Protein AF-A0A6L4ASD4-F1 (afdb_monomer)

Sequence (807 aa):
MQRNLDSMKAAIGEFLGSELSAADRVFLVTISDRIEFVTEGLAPSLSSLANLSLDSRPGVRPTRFFDGVEEALSHFRNSSARAVLLVASDACDSLQEKGAGARILDKAANMAIPVVLIAPGRRDCRSATCKPARSGEWNCSEAAPSGIPVRVMDRDASDPTRGPIDIPSEFLTSPATIARDQFVGRLEAGGGALIVARSAAEWTRGIESARSLLDRQWTVVFEPTSAAVRSSEVRVKVHEHSRPASSADQSAQSQQEEVQAISSSPPPPAPVAVARNPPAIAEQIGVEVVNVDVVVADSRGRRLVDLARGEFRLEVDGKAQTLDYFSPPRGFALENEEPRWIPPEGAARRSSGTTFFVLDHATLEARVLKQVVESLRELASAPSSSGKTFLVASFADTLTLHTPGTSNPDEVNRALDDVVLTGAQGGIRRLERRQLQEEILSTNQASVDLLISRIQAIEDQEVSRQASLVATIQDLVTTSADSEQPNTLLIATEGFSAEPERFLRELLSSVAGTGAQLLLTREGATSSRSALLLAELDRLAKTLQEHRVTAYTLSPFSGFGGPSSAEFRTTGRFLGAAPREDESLAESAANVARLGDATGGSRIPIFSDLKERIGAITLDGQASYSLGFTTGPEAGFESHRIRVATSRAGTSLRYRTSFRRLSPLEQWQAALAAAARSGIVSSALPIELRADAIPPPRSGQGRRVPISLLIPLAQLTFQSSVDRSSNDSALTVQLAVSDSAGALTRGPEEAIEISIPHADFERALGDYWSHRIEVEAPEGRAGIGALVIEKSTGVWATASLSIVADE

Structure (mmCIF, N/CA/C/O backbone):
data_AF-A0A6L4ASD4-F1
#
_entry.id   AF-A0A6L4ASD4-F1
#
loop_
_atom_site.group_PDB
_atom_site.id
_atom_site.type_symbol
_atom_site.label_atom_id
_atom_site.label_alt_id
_atom_site.label_comp_id
_atom_site.label_asym_id
_atom_site.label_entity_id
_atom_site.label_seq_id
_atom_site.pdbx_PDB_ins_code
_atom_site.Cartn_x
_atom_site.Cartn_y
_atom_site.Cartn_z
_atom_site.occupancy
_atom_site.B_iso_or_equiv
_atom_site.auth_seq_id
_atom_site.auth_comp_id
_atom_site.auth_asym_id
_atom_site.auth_atom_id
_atom_site.pdbx_PDB_model_num
ATOM 1 N N . MET A 1 1 ? 3.813 15.444 51.176 1.00 52.38 1 MET A N 1
ATOM 2 C CA . MET A 1 1 ? 4.563 16.463 50.421 1.00 52.38 1 MET A CA 1
ATOM 3 C C . MET A 1 1 ? 6.062 16.382 50.693 1.00 52.38 1 MET A C 1
ATOM 5 O O . MET A 1 1 ? 6.716 15.789 49.857 1.00 52.38 1 MET A O 1
ATOM 9 N N . GLN A 1 2 ? 6.603 16.796 51.856 1.00 56.97 2 GLN A N 1
ATOM 10 C CA . GLN A 1 2 ? 8.064 16.738 52.123 1.00 56.97 2 GLN A CA 1
ATOM 11 C C . GLN A 1 2 ? 8.685 15.348 51.888 1.00 56.97 2 GLN A C 1
ATOM 13 O O . GLN A 1 2 ? 9.629 15.222 51.126 1.00 56.97 2 GLN A O 1
ATOM 18 N N . ARG A 1 3 ? 8.078 14.276 52.420 1.00 58.16 3 ARG A N 1
ATOM 19 C CA . ARG A 1 3 ? 8.536 12.894 52.159 1.00 58.16 3 ARG A CA 1
ATOM 20 C C . ARG A 1 3 ? 8.524 12.495 50.674 1.00 58.16 3 ARG A C 1
ATOM 22 O O . ARG A 1 3 ? 9.370 11.709 50.261 1.00 58.16 3 ARG A O 1
ATOM 29 N N . ASN A 1 4 ? 7.581 13.019 49.887 1.00 60.12 4 ASN A N 1
ATOM 30 C CA . ASN A 1 4 ? 7.510 12.755 48.445 1.00 60.12 4 ASN A CA 1
ATOM 31 C C . ASN A 1 4 ? 8.587 13.557 47.709 1.00 60.12 4 ASN A C 1
ATOM 33 O O . ASN A 1 4 ? 9.235 13.002 46.833 1.00 60.12 4 ASN A O 1
ATOM 37 N N . LEU A 1 5 ? 8.824 14.809 48.119 1.00 64.62 5 LEU A N 1
ATOM 38 C CA . LEU A 1 5 ? 9.917 15.640 47.620 1.00 64.62 5 LEU A CA 1
ATOM 39 C C . LEU A 1 5 ? 11.275 14.982 47.887 1.00 64.62 5 LEU A C 1
ATOM 41 O O . LEU A 1 5 ? 12.072 14.853 46.971 1.00 64.62 5 LEU A O 1
ATOM 45 N N . ASP A 1 6 ? 11.522 14.510 49.109 1.00 66.38 6 ASP A N 1
ATOM 46 C CA . ASP A 1 6 ? 12.789 13.866 49.473 1.00 66.38 6 ASP A CA 1
ATOM 47 C C . ASP A 1 6 ? 12.999 12.549 48.708 1.00 66.38 6 ASP A C 1
ATOM 49 O O . ASP A 1 6 ? 14.094 12.284 48.218 1.00 66.38 6 ASP A O 1
ATOM 53 N N . SER A 1 7 ? 11.932 11.758 48.539 1.00 66.12 7 SER A N 1
ATOM 54 C CA . SER A 1 7 ? 11.962 10.521 47.742 1.00 66.12 7 SER A CA 1
ATOM 55 C C . SER A 1 7 ? 12.232 10.798 46.260 1.00 66.12 7 SER A C 1
ATOM 57 O O . SER A 1 7 ? 13.017 10.097 45.631 1.00 66.12 7 SER A O 1
ATOM 59 N N . MET A 1 8 ? 11.606 11.841 45.714 1.00 68.88 8 MET A N 1
ATOM 60 C CA . MET A 1 8 ? 11.795 12.288 44.337 1.00 68.88 8 MET A CA 1
ATOM 61 C C . MET A 1 8 ? 13.217 12.821 44.110 1.00 68.88 8 MET A C 1
ATOM 63 O O . MET A 1 8 ? 13.869 12.423 43.149 1.00 68.88 8 MET A O 1
ATOM 67 N N . LYS A 1 9 ? 13.730 13.669 45.014 1.00 71.69 9 LYS A N 1
ATOM 68 C CA . LYS A 1 9 ? 15.106 14.194 44.972 1.00 71.69 9 LYS A CA 1
ATOM 69 C C . LYS A 1 9 ? 16.135 13.066 44.975 1.00 71.69 9 LYS A C 1
ATOM 71 O O . LYS A 1 9 ? 17.084 13.119 44.200 1.00 71.69 9 LYS A O 1
ATOM 76 N N . ALA A 1 10 ? 15.941 12.059 45.827 1.00 73.94 10 ALA A N 1
ATOM 77 C CA . ALA A 1 10 ? 16.831 10.906 45.905 1.00 73.94 10 ALA A CA 1
ATOM 78 C C . ALA A 1 10 ? 16.838 10.107 44.593 1.00 73.94 10 ALA A C 1
ATOM 80 O O . ALA A 1 10 ? 17.908 9.865 44.046 1.00 73.94 10 ALA A O 1
ATOM 81 N N . ALA A 1 11 ? 15.661 9.776 44.053 1.00 68.94 11 ALA A N 1
ATOM 82 C CA . ALA A 1 11 ? 15.549 8.974 42.835 1.00 68.94 11 ALA A CA 1
ATOM 83 C C . ALA A 1 11 ? 16.100 9.699 41.592 1.00 68.94 11 ALA A C 1
ATOM 85 O O . ALA A 1 11 ? 16.827 9.107 40.798 1.00 68.94 11 ALA A O 1
ATOM 86 N N . ILE A 1 12 ? 15.810 10.998 41.442 1.00 72.19 12 ILE A N 1
ATOM 87 C CA . ILE A 1 12 ? 16.357 11.811 40.344 1.00 72.19 12 ILE A CA 1
ATOM 88 C C . ILE A 1 12 ? 17.869 11.996 40.520 1.00 72.19 12 ILE A C 1
ATOM 90 O O . ILE A 1 12 ? 18.611 11.886 39.552 1.00 72.19 12 ILE A O 1
ATOM 94 N N . GLY A 1 13 ? 18.346 12.249 41.741 1.00 77.38 13 GLY A N 1
ATOM 95 C CA . GLY A 1 13 ? 19.774 12.426 42.010 1.00 77.38 13 GLY A CA 1
ATOM 96 C C . GLY A 1 13 ? 20.593 11.169 41.718 1.00 77.38 13 GLY A C 1
ATOM 97 O O . GLY A 1 13 ? 21.650 11.261 41.098 1.00 77.38 13 GLY A O 1
ATOM 98 N N . GLU A 1 14 ? 20.087 10.000 42.112 1.00 77.38 14 GLU A N 1
ATOM 99 C CA . GLU A 1 14 ? 20.698 8.700 41.816 1.00 77.38 14 GLU A CA 1
ATOM 100 C C . GLU A 1 14 ? 20.740 8.430 40.309 1.00 77.38 14 GLU A C 1
ATOM 102 O O . GLU A 1 14 ? 21.783 8.059 39.773 1.00 77.38 14 GLU A O 1
ATOM 107 N N . PHE A 1 15 ? 19.638 8.688 39.607 1.00 72.62 15 PHE A N 1
ATOM 108 C CA . PHE A 1 15 ? 19.555 8.513 38.162 1.00 72.62 15 PHE A CA 1
ATOM 109 C C . PHE A 1 15 ? 20.503 9.442 37.396 1.00 72.62 15 PHE A C 1
ATOM 111 O O . PHE A 1 15 ? 21.308 8.982 36.590 1.00 72.62 15 PHE A O 1
ATOM 118 N N . LEU A 1 16 ? 20.470 10.747 37.686 1.00 74.25 16 LEU A N 1
ATOM 119 C CA . LEU A 1 16 ? 21.356 11.714 37.037 1.00 74.25 16 LEU A CA 1
ATOM 120 C C . LEU A 1 16 ? 22.829 11.414 37.341 1.00 74.25 16 LEU A C 1
ATOM 122 O O . LEU A 1 16 ? 23.675 11.578 36.471 1.00 74.25 16 LEU A O 1
ATOM 126 N N . GLY A 1 17 ? 23.145 10.959 38.556 1.00 75.69 17 GLY A N 1
ATOM 127 C CA . GLY A 1 17 ? 24.512 10.621 38.951 1.00 75.69 17 GLY A CA 1
ATOM 128 C C . GLY A 1 17 ? 25.045 9.304 38.376 1.00 75.69 17 GLY A C 1
ATOM 129 O O . GLY A 1 17 ? 26.261 9.139 38.315 1.00 75.69 17 GLY A O 1
ATOM 130 N N . SER A 1 18 ? 24.172 8.376 37.976 1.00 72.75 18 SER A N 1
ATOM 131 C CA . SER A 1 18 ? 24.560 7.055 37.455 1.00 72.75 18 SER A CA 1
ATOM 132 C C . SER A 1 18 ? 24.563 6.981 35.931 1.00 72.75 18 SER A C 1
ATOM 134 O O . SER A 1 18 ? 25.411 6.295 35.364 1.00 72.75 18 SER A O 1
ATOM 136 N N . GLU A 1 19 ? 23.655 7.697 35.267 1.00 65.75 19 GLU A N 1
ATOM 137 C CA . GLU A 1 19 ? 23.467 7.591 33.817 1.00 65.75 19 GLU A CA 1
ATOM 138 C C . GLU A 1 19 ? 24.132 8.730 33.030 1.00 65.75 19 GLU A C 1
ATOM 140 O O . GLU A 1 19 ? 24.379 8.575 31.834 1.00 65.75 19 GLU A O 1
ATOM 145 N N . LEU A 1 20 ? 24.430 9.875 33.663 1.00 68.12 20 LEU A N 1
ATOM 146 C CA . LEU A 1 20 ? 24.941 11.060 32.964 1.00 68.12 20 LEU A CA 1
ATOM 147 C C . LEU A 1 20 ? 26.433 11.283 33.175 1.00 68.12 20 LEU A C 1
ATOM 149 O O . LEU A 1 20 ? 26.984 11.078 34.257 1.00 68.12 20 LEU A O 1
ATOM 153 N N . SER A 1 21 ? 27.088 11.780 32.129 1.00 69.31 21 SER A N 1
ATOM 154 C CA . SER A 1 21 ? 28.488 12.183 32.162 1.00 69.31 21 SER A CA 1
ATOM 155 C C . SER A 1 21 ? 28.630 13.697 32.342 1.00 69.31 21 SER A C 1
ATOM 157 O O . SER A 1 21 ? 27.707 14.473 32.106 1.00 69.31 21 SER A O 1
ATOM 159 N N . ALA A 1 22 ? 29.832 14.161 32.694 1.00 67.69 22 ALA A N 1
ATOM 160 C CA . ALA A 1 22 ? 30.123 15.596 32.773 1.00 67.69 22 ALA A CA 1
ATOM 161 C C . ALA A 1 22 ? 30.024 16.327 31.414 1.00 67.69 22 ALA A C 1
ATOM 163 O O . ALA A 1 22 ? 29.994 17.556 31.396 1.00 67.69 22 ALA A O 1
ATOM 164 N N . ALA A 1 23 ? 29.991 15.594 30.292 1.00 59.16 23 ALA A N 1
ATOM 165 C CA . ALA A 1 23 ? 29.797 16.154 28.954 1.00 59.16 23 ALA A CA 1
ATOM 166 C C . ALA A 1 23 ? 28.315 16.410 28.623 1.00 59.16 23 ALA A C 1
ATOM 168 O O . ALA A 1 23 ? 28.013 17.082 27.634 1.00 59.16 23 ALA A O 1
ATOM 169 N N . ASP A 1 24 ? 27.392 15.889 29.437 1.00 64.62 24 ASP A N 1
ATOM 170 C CA . ASP A 1 24 ? 25.964 16.084 29.251 1.00 64.62 24 ASP A CA 1
ATOM 171 C C . ASP A 1 24 ? 25.516 17.422 29.833 1.00 64.62 24 ASP A C 1
ATOM 173 O O . ASP A 1 24 ? 25.799 17.782 30.982 1.00 64.62 24 ASP A O 1
ATOM 177 N N . ARG A 1 25 ? 24.796 18.183 29.008 1.00 64.62 25 ARG A N 1
ATOM 178 C CA . ARG A 1 25 ? 24.121 19.397 29.459 1.00 64.62 25 ARG A CA 1
ATOM 179 C C . ARG A 1 25 ? 22.886 18.956 30.221 1.00 64.62 25 ARG A C 1
ATOM 181 O O . ARG A 1 25 ? 22.130 18.147 29.710 1.00 64.62 25 ARG A O 1
ATOM 188 N N . VAL A 1 26 ? 22.726 19.462 31.436 1.00 69.88 26 VAL A N 1
ATOM 189 C CA . VAL A 1 26 ? 21.548 19.248 32.279 1.00 69.88 26 VAL A CA 1
ATOM 190 C C . VAL A 1 26 ? 21.104 20.618 32.743 1.00 69.88 26 VAL A C 1
ATOM 192 O O . VAL A 1 26 ? 21.926 21.394 33.231 1.00 69.88 26 VAL A O 1
ATOM 195 N N . PHE A 1 27 ? 19.822 20.906 32.586 1.00 71.31 27 PHE A N 1
ATOM 196 C CA . PHE A 1 27 ? 19.195 22.071 33.189 1.00 71.31 27 PHE A CA 1
ATOM 197 C C . PHE A 1 27 ? 18.271 21.582 34.284 1.00 71.31 27 PHE A C 1
ATOM 199 O O . PHE A 1 27 ? 17.587 20.579 34.089 1.00 71.31 27 PHE A O 1
ATOM 206 N N . LEU A 1 28 ? 18.269 22.295 35.404 1.00 72.06 28 LEU A N 1
ATOM 207 C CA . LEU A 1 28 ? 17.294 22.129 36.468 1.00 72.06 28 LEU A CA 1
ATOM 208 C C . LEU A 1 28 ? 16.420 23.382 36.511 1.00 72.06 28 LEU A C 1
ATOM 210 O O . LEU A 1 28 ? 16.914 24.476 36.788 1.00 72.06 28 LEU A O 1
ATOM 214 N N . VAL A 1 29 ? 15.131 23.218 36.240 1.00 71.44 29 VAL A N 1
ATOM 215 C CA . VAL A 1 29 ? 14.130 24.296 36.324 1.00 71.44 29 VAL A CA 1
ATOM 216 C C . VAL A 1 29 ? 13.282 24.059 37.553 1.00 71.44 29 VAL A C 1
ATOM 218 O O . VAL A 1 29 ? 12.893 22.926 37.762 1.00 71.44 29 VAL A O 1
ATOM 221 N N . THR A 1 30 ? 12.977 25.071 38.354 1.00 71.81 30 THR A N 1
ATOM 222 C CA . THR A 1 30 ? 12.067 24.967 39.499 1.00 71.81 30 THR A CA 1
ATOM 223 C C . THR A 1 30 ? 10.816 25.800 39.256 1.00 71.81 30 THR A C 1
ATOM 225 O O . THR A 1 30 ? 10.927 26.993 38.979 1.00 71.81 30 THR A O 1
ATOM 228 N N . ILE A 1 31 ? 9.639 25.187 39.370 1.00 68.94 31 ILE A N 1
ATOM 229 C CA . ILE A 1 31 ? 8.342 25.828 39.130 1.00 68.94 31 ILE A CA 1
ATOM 230 C C . ILE A 1 31 ? 7.578 26.008 40.453 1.00 68.94 31 ILE A C 1
ATOM 232 O O . ILE A 1 31 ? 7.501 25.098 41.272 1.00 68.94 31 ILE A O 1
ATOM 236 N N . SER A 1 32 ? 7.023 27.197 40.673 1.00 66.38 32 SER A N 1
ATOM 237 C CA . SER A 1 32 ? 6.148 27.554 41.796 1.00 66.38 32 SER A CA 1
ATOM 238 C C . SER A 1 32 ? 5.139 28.619 41.328 1.00 66.38 32 SER A C 1
ATOM 240 O O . SER A 1 32 ? 4.549 28.467 40.258 1.00 66.38 32 SER A O 1
ATOM 242 N N . ASP A 1 33 ? 4.935 29.719 42.059 1.00 58.22 33 ASP A N 1
ATOM 243 C CA . ASP A 1 33 ? 4.345 30.948 41.501 1.00 58.22 33 ASP A CA 1
ATOM 244 C C . ASP A 1 33 ? 5.317 31.687 40.559 1.00 58.22 33 ASP A C 1
ATOM 246 O O . ASP A 1 33 ? 4.930 32.619 39.848 1.00 58.22 33 ASP A O 1
ATOM 250 N N . ARG A 1 34 ? 6.582 31.250 40.532 1.00 59.97 34 ARG A N 1
ATOM 251 C CA . ARG A 1 34 ? 7.652 31.724 39.650 1.00 59.97 34 ARG A CA 1
ATOM 252 C C . ARG A 1 34 ? 8.338 30.545 38.964 1.00 59.97 34 ARG A C 1
ATOM 254 O O . ARG A 1 34 ? 8.236 29.410 39.417 1.00 59.97 34 ARG A O 1
ATOM 261 N N . ILE A 1 35 ? 9.036 30.828 37.872 1.00 67.94 35 ILE A N 1
ATOM 262 C CA . ILE A 1 35 ? 9.854 29.858 37.142 1.00 67.94 35 ILE A CA 1
ATOM 263 C C . ILE A 1 35 ? 11.303 30.295 37.355 1.00 67.94 35 ILE A C 1
ATOM 265 O O . ILE A 1 35 ? 11.667 31.419 37.013 1.00 67.94 35 ILE A O 1
ATOM 269 N N . GLU A 1 36 ? 12.108 29.456 38.003 1.00 65.25 36 GLU A N 1
ATOM 270 C CA . GLU A 1 36 ? 13.515 29.744 38.299 1.00 65.25 36 GLU A CA 1
ATOM 271 C C . GLU A 1 36 ? 14.415 28.696 37.635 1.00 65.25 36 GLU A C 1
ATOM 273 O O . GLU A 1 36 ? 14.248 27.493 37.827 1.00 65.25 36 GLU A O 1
ATOM 278 N N . PHE A 1 37 ? 15.393 29.151 36.853 1.00 66.25 37 PHE A N 1
ATOM 279 C CA . PHE A 1 37 ? 16.428 28.293 36.279 1.00 66.25 37 PHE A CA 1
ATOM 280 C C . PHE A 1 37 ? 17.580 28.190 37.264 1.00 66.25 37 PHE A C 1
ATOM 282 O O . PHE A 1 37 ? 18.235 29.187 37.568 1.00 66.25 37 PHE A O 1
ATOM 289 N N . VAL A 1 38 ? 17.810 26.989 37.787 1.00 59.84 38 VAL A N 1
ATOM 290 C CA . VAL A 1 38 ? 18.703 26.819 38.928 1.00 59.84 38 VAL A CA 1
ATOM 291 C C . VAL A 1 38 ? 20.161 26.750 38.484 1.00 59.84 38 VAL A C 1
ATOM 293 O O . VAL A 1 38 ? 20.971 27.508 39.009 1.00 59.84 38 VAL A O 1
ATOM 296 N N . THR A 1 39 ? 20.516 25.891 37.521 1.00 61.81 39 THR A N 1
ATOM 297 C CA . THR A 1 39 ? 21.895 25.753 37.007 1.00 61.81 39 THR A CA 1
ATOM 298 C C . THR A 1 39 ? 21.950 25.093 35.615 1.00 61.81 39 THR A C 1
ATOM 300 O O . THR A 1 39 ? 20.991 24.446 35.192 1.00 61.81 39 THR A O 1
ATOM 303 N N . GLU A 1 40 ? 23.083 25.251 34.912 1.00 63.22 40 GLU A N 1
ATOM 304 C CA . GLU A 1 40 ? 23.468 24.472 33.721 1.00 63.22 40 GLU A CA 1
ATOM 305 C C . GLU A 1 40 ? 24.664 23.560 34.064 1.00 63.22 40 GLU A C 1
ATOM 307 O O . GLU A 1 40 ? 25.660 24.010 34.637 1.00 63.22 40 GLU A O 1
ATOM 312 N N . GLY A 1 41 ? 24.565 22.277 33.710 1.00 66.00 41 GLY A N 1
ATOM 313 C CA . GLY A 1 41 ? 25.592 21.251 33.916 1.00 66.00 41 GLY A CA 1
ATOM 314 C C . GLY A 1 41 ? 25.260 20.260 35.038 1.00 66.00 41 GLY A C 1
ATOM 315 O O . GLY A 1 41 ? 24.558 20.585 35.997 1.00 66.00 41 GLY A O 1
ATOM 316 N N . LEU A 1 42 ? 25.787 19.035 34.929 1.00 72.88 42 LEU A N 1
ATOM 317 C CA . LEU A 1 42 ? 25.434 17.906 35.801 1.00 72.88 42 LEU A CA 1
ATOM 318 C C . LEU A 1 42 ? 25.777 18.129 37.286 1.00 72.88 42 LEU A C 1
ATOM 320 O O . LEU A 1 42 ? 24.908 18.002 38.146 1.00 72.88 42 LEU A O 1
ATOM 324 N N . ALA A 1 43 ? 27.026 18.481 37.610 1.00 73.88 43 ALA A N 1
ATOM 325 C CA . ALA A 1 43 ? 27.461 18.648 39.004 1.00 73.88 43 ALA A CA 1
ATOM 326 C C . ALA A 1 43 ? 26.774 19.830 39.731 1.00 73.88 43 ALA A C 1
ATOM 328 O O . ALA A 1 43 ? 26.338 19.652 40.876 1.00 73.88 43 ALA A O 1
ATOM 329 N N . PRO A 1 44 ? 26.601 21.007 39.092 1.00 71.62 44 PRO A N 1
ATOM 330 C CA . PRO A 1 44 ? 25.759 22.074 39.626 1.00 71.62 44 PRO A CA 1
ATOM 331 C C . PRO A 1 44 ? 24.298 21.641 39.808 1.00 71.62 44 PRO A C 1
ATOM 333 O O . PRO A 1 44 ? 23.719 21.924 40.853 1.00 71.62 44 PRO A O 1
ATOM 336 N N . SER A 1 45 ? 23.726 20.896 38.854 1.00 74.94 45 SER A N 1
ATOM 337 C CA . SER A 1 45 ? 22.337 20.413 38.929 1.00 74.94 45 SER A CA 1
ATOM 338 C C . SER A 1 45 ? 22.123 19.431 40.081 1.00 74.94 45 SER A C 1
ATOM 340 O O . SER A 1 45 ? 21.156 19.571 40.823 1.00 74.94 45 SER A O 1
ATOM 342 N N . LEU A 1 46 ? 23.042 18.482 40.293 1.00 75.06 46 LEU A N 1
ATOM 343 C CA . LEU A 1 46 ? 22.994 17.531 41.413 1.00 75.06 46 LEU A CA 1
ATOM 344 C C . LEU A 1 46 ? 23.111 18.238 42.772 1.00 75.06 46 LEU A C 1
ATOM 346 O O . LEU A 1 46 ? 22.379 17.917 43.709 1.00 75.06 46 LEU A O 1
ATOM 350 N N . SER A 1 47 ? 23.995 19.235 42.867 1.00 75.00 47 SER A N 1
ATOM 351 C CA . SER A 1 47 ? 24.183 20.033 44.086 1.00 75.00 47 SER A CA 1
ATOM 352 C C . SER A 1 47 ? 22.944 20.873 44.400 1.00 75.00 47 SER A C 1
ATOM 354 O O . SER A 1 47 ? 22.481 20.925 45.540 1.00 75.00 47 SER A O 1
ATOM 356 N N . SER A 1 48 ? 22.368 21.501 43.377 1.00 70.94 48 SER A N 1
ATOM 357 C CA . SER A 1 48 ? 21.125 22.255 43.483 1.00 70.94 48 SER A CA 1
ATOM 358 C C . SER A 1 48 ? 19.943 21.365 43.853 1.00 70.94 48 SER A C 1
ATOM 360 O O . SER A 1 48 ? 19.203 21.708 44.771 1.00 70.94 48 SER A O 1
ATOM 362 N N . LEU A 1 49 ? 19.812 20.194 43.220 1.00 72.31 49 LEU A N 1
ATOM 363 C CA . LEU A 1 49 ? 18.783 19.203 43.525 1.00 72.31 49 LEU A CA 1
ATOM 364 C C . LEU A 1 49 ? 18.858 18.751 44.982 1.00 72.31 49 LEU A C 1
ATOM 366 O O . LEU A 1 49 ? 17.826 18.701 45.642 1.00 72.31 49 LEU A O 1
ATOM 370 N N . ALA A 1 50 ? 20.052 18.481 45.517 1.00 73.81 50 ALA A N 1
ATOM 371 C CA . ALA A 1 50 ? 20.229 18.091 46.917 1.00 73.81 50 ALA A CA 1
ATOM 372 C C . ALA A 1 50 ? 19.750 19.178 47.901 1.00 73.81 50 ALA A C 1
ATOM 374 O O . ALA A 1 50 ? 19.158 18.858 48.937 1.00 73.81 50 ALA A O 1
ATOM 375 N N . ASN A 1 51 ? 19.922 20.452 47.540 1.00 68.69 51 ASN A N 1
ATOM 376 C CA . ASN A 1 51 ? 19.615 21.610 48.382 1.00 68.69 51 ASN A CA 1
ATOM 377 C C . ASN A 1 51 ? 18.160 22.111 48.286 1.00 68.69 51 ASN A C 1
ATOM 379 O O . ASN A 1 51 ? 17.792 23.036 49.009 1.00 68.69 51 ASN A O 1
ATOM 383 N N . LEU A 1 52 ? 17.310 21.509 47.445 1.00 66.69 52 LEU A N 1
ATOM 384 C CA . LEU A 1 52 ? 15.894 21.892 47.348 1.00 66.69 52 LEU A CA 1
ATOM 385 C C . LEU A 1 52 ? 15.131 21.567 48.641 1.00 66.69 52 LEU A C 1
ATOM 387 O O . LEU A 1 52 ? 15.137 20.427 49.103 1.00 66.69 52 LEU A O 1
ATOM 391 N N . SER A 1 53 ? 14.430 22.546 49.209 1.00 58.94 53 SER A N 1
ATOM 392 C CA . SER A 1 53 ? 13.599 22.381 50.410 1.00 58.94 53 SER A CA 1
ATOM 393 C C . SER A 1 53 ? 12.223 23.009 50.201 1.00 58.94 53 SER A C 1
ATOM 395 O O . SER A 1 53 ? 12.122 24.058 49.561 1.00 58.94 53 SER A O 1
ATOM 397 N N . LEU A 1 54 ? 11.171 22.409 50.777 1.00 54.69 54 LEU A N 1
ATOM 398 C CA . LEU A 1 54 ? 9.890 23.102 50.945 1.00 54.69 54 LEU A CA 1
ATOM 399 C C . LEU A 1 54 ? 10.098 24.212 51.981 1.00 54.69 54 LEU A C 1
ATOM 401 O O . LEU A 1 54 ? 10.620 23.945 53.066 1.00 54.69 54 LEU A O 1
ATOM 405 N N . ASP A 1 55 ? 9.729 25.449 51.655 1.00 46.19 55 ASP A N 1
ATOM 406 C CA . ASP A 1 55 ? 9.649 26.514 52.656 1.00 46.19 55 ASP A CA 1
ATOM 407 C C . ASP A 1 55 ? 8.408 26.263 53.535 1.00 46.19 55 ASP A C 1
ATOM 409 O O . ASP A 1 55 ? 7.381 25.781 53.057 1.00 46.19 55 ASP A O 1
ATOM 413 N N . SER A 1 56 ? 8.476 26.573 54.829 1.00 37.72 56 SER A N 1
ATOM 414 C CA . SER A 1 56 ? 7.381 26.355 55.794 1.00 37.72 56 SER A CA 1
ATOM 415 C C . SER A 1 56 ? 6.282 27.425 55.726 1.00 37.72 56 SER A C 1
ATOM 417 O O . SER A 1 56 ? 5.393 27.477 56.578 1.00 37.72 56 SER A O 1
ATOM 419 N N . ARG A 1 57 ? 6.304 28.267 54.689 1.00 40.44 57 ARG A N 1
ATOM 420 C CA . ARG A 1 57 ? 5.199 29.163 54.339 1.00 40.44 57 ARG A CA 1
ATOM 421 C C . ARG A 1 57 ? 4.177 28.382 53.511 1.00 40.44 57 ARG A C 1
ATOM 423 O O . ARG A 1 57 ? 4.589 27.564 52.691 1.00 40.44 57 ARG A O 1
ATOM 430 N N . PRO A 1 58 ? 2.862 28.608 53.695 1.00 36.66 58 PRO A N 1
ATOM 431 C CA . PRO A 1 58 ? 1.852 27.999 52.835 1.00 36.66 58 PRO A CA 1
ATOM 432 C C . PRO A 1 58 ? 2.222 28.298 51.380 1.00 36.66 58 PRO A C 1
ATOM 434 O O . PRO A 1 58 ? 2.310 29.464 50.997 1.00 36.66 58 PRO A O 1
ATOM 437 N N . GLY A 1 59 ? 2.540 27.244 50.620 1.00 46.19 59 GLY A N 1
ATOM 438 C CA . GLY A 1 59 ? 2.998 27.364 49.240 1.00 46.19 59 GLY A CA 1
ATOM 439 C C . GLY A 1 59 ? 2.032 28.243 48.461 1.00 46.19 59 GLY A C 1
ATOM 440 O O . GLY A 1 59 ? 0.817 28.085 48.598 1.00 46.19 59 GLY A O 1
ATOM 441 N N . VAL A 1 60 ? 2.567 29.201 47.706 1.00 48.41 60 VAL A N 1
ATOM 442 C CA . VAL A 1 60 ? 1.756 30.075 46.862 1.00 48.41 60 VAL A CA 1
ATOM 443 C C . VAL A 1 60 ? 1.055 29.180 45.848 1.00 48.41 60 VAL A C 1
ATOM 445 O O . VAL A 1 60 ? 1.669 28.642 44.932 1.00 48.41 60 VAL A O 1
ATOM 448 N N . ARG A 1 61 ? -0.233 28.957 46.090 1.00 54.16 61 ARG A N 1
ATOM 449 C CA . ARG A 1 61 ? -1.150 28.305 45.169 1.00 54.16 61 ARG A CA 1
ATOM 450 C C . ARG A 1 61 ? -1.943 29.397 44.482 1.00 54.16 61 ARG A C 1
ATOM 452 O O . ARG A 1 61 ? -2.351 30.346 45.161 1.00 54.16 61 ARG A O 1
ATOM 459 N N . PRO A 1 62 ? -2.267 29.231 43.203 1.00 54.91 62 PRO A N 1
ATOM 460 C CA . PRO A 1 62 ? -1.923 28.105 42.313 1.00 54.91 62 PRO A CA 1
ATOM 461 C C . PRO A 1 62 ? -0.534 28.213 41.633 1.00 54.91 62 PRO A C 1
ATOM 463 O O . PRO A 1 62 ? 0.010 29.310 41.516 1.00 54.91 62 PRO A O 1
ATOM 466 N N . THR A 1 63 ? 0.042 27.087 41.187 1.00 60.22 63 THR A N 1
ATOM 467 C CA . THR A 1 63 ? 1.379 27.030 40.550 1.00 60.22 63 THR A CA 1
ATOM 468 C C . THR A 1 63 ? 1.336 27.341 39.050 1.00 60.22 63 THR A C 1
ATOM 470 O O . THR A 1 63 ? 0.341 27.073 38.369 1.00 60.22 63 THR A O 1
ATOM 473 N N . ARG A 1 64 ? 2.431 27.885 38.501 1.00 68.25 64 ARG A N 1
ATOM 474 C CA . ARG A 1 64 ? 2.620 28.181 37.067 1.00 68.25 64 ARG A CA 1
ATOM 475 C C . ARG A 1 64 ? 3.158 26.973 36.292 1.00 68.25 64 ARG A C 1
ATOM 477 O O . ARG A 1 64 ? 4.034 27.116 35.444 1.00 68.25 64 ARG A O 1
ATOM 484 N N . PHE A 1 65 ? 2.639 25.780 36.593 1.00 73.19 65 PHE A N 1
ATOM 485 C CA . PHE A 1 65 ? 3.082 24.507 36.011 1.00 73.19 65 PHE A CA 1
ATOM 486 C C . PHE A 1 65 ? 3.195 24.556 34.480 1.00 73.19 65 PHE A C 1
ATOM 488 O O . PHE A 1 65 ? 4.261 24.294 33.928 1.00 73.19 65 PHE A O 1
ATOM 495 N N . PHE A 1 66 ? 2.114 24.937 33.793 1.00 74.81 66 PHE A N 1
ATOM 496 C CA . PHE A 1 66 ? 2.079 24.937 32.330 1.00 74.81 66 PHE A CA 1
ATOM 497 C C . PHE A 1 66 ? 3.055 25.956 31.725 1.00 74.81 66 PHE A C 1
ATOM 499 O O . PHE A 1 66 ? 3.813 25.603 30.824 1.00 74.81 66 PHE A O 1
ATOM 506 N N . ASP A 1 67 ? 3.114 27.173 32.270 1.00 72.81 67 ASP A N 1
ATOM 507 C CA . ASP A 1 67 ? 4.072 28.193 31.827 1.00 72.81 67 ASP A CA 1
ATOM 508 C C . ASP A 1 67 ? 5.519 27.717 32.017 1.00 72.81 67 ASP A C 1
ATOM 510 O O . ASP A 1 67 ? 6.353 27.906 31.138 1.00 72.81 67 ASP A O 1
ATOM 514 N N . GLY A 1 68 ? 5.813 27.047 33.136 1.00 74.81 68 GLY A N 1
ATOM 515 C CA . GLY A 1 68 ? 7.144 26.522 33.437 1.00 74.81 68 GLY A CA 1
ATOM 516 C C . GLY A 1 68 ? 7.590 25.417 32.487 1.00 74.81 68 GLY A C 1
ATOM 517 O O . GLY A 1 68 ? 8.736 25.412 32.038 1.00 74.81 68 GLY A O 1
ATOM 518 N N . VAL A 1 69 ? 6.683 24.506 32.128 1.00 78.75 69 VAL A N 1
ATOM 519 C CA . VAL A 1 69 ? 6.959 23.463 31.129 1.00 78.75 69 VAL A CA 1
ATOM 520 C C . VAL A 1 69 ? 7.142 24.083 29.736 1.00 78.75 69 VAL A C 1
ATOM 522 O O . VAL A 1 69 ? 8.062 23.710 29.006 1.00 78.75 69 VAL A O 1
ATOM 525 N N . GLU A 1 70 ? 6.314 25.063 29.367 1.00 80.06 70 GLU A N 1
ATOM 526 C CA . GLU A 1 70 ? 6.416 25.758 28.080 1.00 80.06 70 GLU A CA 1
ATOM 527 C C . GLU A 1 70 ? 7.708 26.586 27.948 1.00 80.06 70 GLU A C 1
ATOM 529 O O . GLU A 1 70 ? 8.327 26.613 26.870 1.00 80.06 70 GLU A O 1
ATOM 534 N N . GLU A 1 71 ? 8.115 27.255 29.028 1.00 77.56 71 GLU A N 1
ATOM 535 C CA . GLU A 1 71 ? 9.361 28.011 29.122 1.00 77.56 71 GLU A CA 1
ATOM 536 C C . GLU A 1 71 ? 10.560 27.067 29.038 1.00 77.56 71 GLU A C 1
ATOM 538 O O . GLU A 1 71 ? 11.445 27.294 28.213 1.00 77.56 71 GLU A O 1
ATOM 543 N N . ALA A 1 72 ? 10.548 25.946 29.763 1.00 77.06 72 ALA A N 1
ATOM 544 C CA . ALA A 1 72 ? 11.599 24.939 29.669 1.00 77.06 72 ALA A CA 1
ATOM 545 C C . ALA A 1 72 ? 11.769 24.390 28.246 1.00 77.06 72 ALA A C 1
ATOM 547 O O . ALA A 1 72 ? 12.895 24.314 27.756 1.00 77.06 72 ALA A O 1
ATOM 548 N N . LEU A 1 73 ? 10.669 24.102 27.536 1.00 75.56 73 LEU A N 1
ATOM 549 C CA . LEU A 1 73 ? 10.708 23.710 26.120 1.00 75.56 73 LEU A CA 1
ATOM 550 C C . LEU A 1 73 ? 11.384 24.770 25.236 1.00 75.56 73 LEU A C 1
ATOM 552 O O . LEU A 1 73 ? 12.054 24.440 24.260 1.00 75.56 73 LEU A O 1
ATOM 556 N N . SER A 1 74 ? 11.258 26.056 25.571 1.00 75.12 74 SER A N 1
ATOM 557 C CA . SER A 1 74 ? 11.876 27.132 24.790 1.00 75.12 74 SER A CA 1
ATOM 558 C C . SER A 1 74 ? 13.411 27.142 24.851 1.00 75.12 74 SER A C 1
ATOM 560 O O . SER A 1 74 ? 14.042 27.657 23.926 1.00 75.12 74 SER A O 1
ATOM 562 N N . HIS A 1 75 ? 14.011 26.512 25.866 1.00 69.50 75 HIS A N 1
ATOM 563 C CA . HIS A 1 75 ? 15.466 26.381 26.004 1.00 69.50 75 HIS A CA 1
ATOM 564 C C . HIS A 1 75 ? 16.071 25.273 25.142 1.00 69.50 75 HIS A C 1
ATOM 566 O O . HIS A 1 75 ? 17.286 25.217 24.973 1.00 69.50 75 HIS A O 1
ATOM 572 N N . PHE A 1 76 ? 15.235 24.441 24.524 1.00 63.75 76 PHE A N 1
ATOM 573 C CA . PHE A 1 76 ? 15.674 23.441 23.559 1.00 63.75 76 PHE A CA 1
ATOM 574 C C . PHE A 1 76 ? 15.794 23.993 22.128 1.00 63.75 76 PHE A C 1
ATOM 576 O O . PHE A 1 76 ? 16.073 23.234 21.198 1.00 63.75 76 PHE A O 1
ATOM 583 N N . ARG A 1 77 ? 15.610 25.306 21.908 1.00 52.41 77 ARG A N 1
ATOM 584 C CA . ARG A 1 77 ? 15.883 25.929 20.600 1.00 52.41 77 ARG A CA 1
ATOM 585 C C . ARG A 1 77 ? 17.360 25.715 20.243 1.00 52.41 77 ARG A C 1
ATOM 587 O O . ARG A 1 77 ? 18.238 26.139 20.987 1.00 52.41 77 ARG A O 1
ATOM 594 N N . ASN A 1 78 ? 17.619 25.067 19.105 1.00 47.59 78 ASN A N 1
ATOM 595 C CA . ASN A 1 78 ? 18.944 24.619 18.642 1.00 47.59 78 ASN A CA 1
ATOM 596 C C . ASN A 1 78 ? 19.563 23.447 19.434 1.00 47.59 78 ASN A C 1
ATOM 598 O O . ASN A 1 78 ? 20.774 23.232 19.363 1.00 47.59 78 ASN A O 1
ATOM 602 N N . SER A 1 79 ? 18.763 22.692 20.196 1.00 49.47 79 SER A N 1
ATOM 603 C CA . SER A 1 79 ? 19.212 21.422 20.782 1.00 49.47 79 SER A CA 1
ATOM 604 C C . SER A 1 79 ? 19.340 20.330 19.707 1.00 49.47 79 SER A C 1
ATOM 606 O O . SER A 1 79 ? 18.716 20.402 18.649 1.00 49.47 79 SER A O 1
ATOM 608 N N . SER A 1 80 ? 20.220 19.353 19.935 1.00 46.59 80 SER A N 1
ATOM 609 C CA . SER A 1 80 ? 20.421 18.214 19.031 1.00 46.59 80 SER A CA 1
ATOM 610 C C . SER A 1 80 ? 19.205 17.272 19.048 1.00 46.59 80 SER A C 1
ATOM 612 O O . SER A 1 80 ? 18.376 17.350 19.949 1.00 46.59 80 SER A O 1
ATOM 614 N N . ALA A 1 81 ? 19.117 16.335 18.094 1.00 43.75 81 ALA A N 1
ATOM 615 C CA . ALA A 1 81 ? 18.055 15.313 17.974 1.00 43.75 81 ALA A CA 1
ATOM 616 C C . ALA A 1 81 ? 18.024 14.263 19.121 1.00 43.75 81 ALA A C 1
ATOM 618 O O . ALA A 1 81 ? 17.671 13.106 18.922 1.00 43.75 81 ALA A O 1
ATOM 619 N N . ARG A 1 82 ? 18.499 14.637 20.311 1.00 51.94 82 ARG A N 1
ATOM 620 C CA . ARG A 1 82 ? 18.841 13.797 21.461 1.00 51.94 82 ARG A CA 1
ATOM 621 C C . ARG A 1 82 ? 18.395 14.512 22.747 1.00 51.94 82 ARG A C 1
ATOM 623 O O . ARG A 1 82 ? 19.232 14.788 23.594 1.00 51.94 82 ARG A O 1
ATOM 630 N N . ALA A 1 83 ? 17.146 14.954 22.842 1.00 58.06 83 ALA A N 1
ATOM 631 C CA . ALA A 1 83 ? 16.686 15.812 23.933 1.00 58.06 83 ALA A CA 1
ATOM 632 C C . ALA A 1 83 ? 15.424 15.245 24.580 1.00 58.06 83 ALA A C 1
ATOM 634 O O . ALA A 1 83 ? 14.473 14.932 23.876 1.00 58.06 83 ALA A O 1
ATOM 635 N N . VAL A 1 84 ? 15.392 15.157 25.912 1.00 64.88 84 VAL A N 1
ATOM 636 C CA . VAL A 1 84 ? 14.226 14.675 26.671 1.00 64.88 84 VAL A CA 1
ATOM 637 C C . VAL A 1 84 ? 13.845 15.662 27.763 1.00 64.88 84 VAL A C 1
ATOM 639 O O . VAL A 1 84 ? 14.723 16.221 28.424 1.00 64.88 84 VAL A O 1
ATOM 642 N N . LEU A 1 85 ? 12.537 15.841 27.966 1.00 73.06 85 LEU A N 1
ATOM 643 C CA . LEU A 1 85 ? 11.973 16.646 29.038 1.00 73.06 85 LEU A CA 1
ATOM 644 C C . LEU A 1 85 ? 11.392 15.756 30.142 1.00 73.06 85 LEU A C 1
ATOM 646 O O . LEU A 1 85 ? 10.299 15.204 30.005 1.00 73.06 85 LEU A O 1
ATOM 650 N N . LEU A 1 86 ? 12.108 15.651 31.262 1.00 70.75 86 LEU A N 1
ATOM 651 C CA . LEU A 1 86 ? 11.589 15.006 32.467 1.00 70.75 86 LEU A CA 1
ATOM 652 C C . LEU A 1 86 ? 10.857 16.042 33.321 1.00 70.75 86 LEU A C 1
ATOM 654 O O . LEU A 1 86 ? 11.476 17.010 33.751 1.00 70.75 86 LEU A O 1
ATOM 658 N N . VAL A 1 87 ? 9.569 15.835 33.583 1.00 75.44 87 VAL A N 1
ATOM 659 C CA . VAL A 1 87 ? 8.744 16.701 34.431 1.00 75.44 87 VAL A CA 1
ATOM 660 C C . VAL A 1 87 ? 8.358 15.929 35.683 1.00 75.44 87 VAL A C 1
ATOM 662 O O . VAL A 1 87 ? 7.616 14.953 35.613 1.00 75.44 87 VAL A O 1
ATOM 665 N N . ALA A 1 88 ? 8.845 16.365 36.840 1.00 69.75 88 ALA A N 1
ATOM 666 C CA . ALA A 1 88 ? 8.453 15.795 38.124 1.00 69.75 88 ALA A CA 1
ATOM 667 C C . ALA A 1 88 ? 7.600 16.811 38.891 1.00 69.75 88 ALA A C 1
ATOM 669 O O . ALA A 1 88 ? 8.085 17.877 39.273 1.00 69.75 88 ALA A O 1
ATOM 670 N N . SER A 1 89 ? 6.315 16.500 39.059 1.00 70.56 89 SER A N 1
ATOM 671 C CA . SER A 1 89 ? 5.313 17.444 39.559 1.00 70.56 89 SER A CA 1
ATOM 672 C C . SER A 1 89 ? 4.182 16.707 40.265 1.00 70.56 89 SER A C 1
ATOM 674 O O . SER A 1 89 ? 3.811 15.599 39.875 1.00 70.56 89 SER A O 1
ATOM 676 N N . ASP A 1 90 ? 3.605 17.316 41.304 1.00 62.88 90 ASP A N 1
ATOM 677 C CA . ASP A 1 90 ? 2.348 16.818 41.857 1.00 62.88 90 ASP A CA 1
ATOM 678 C C . ASP A 1 90 ? 1.115 17.275 41.064 1.00 62.88 90 ASP A C 1
ATOM 680 O O . ASP A 1 90 ? 0.099 16.576 41.085 1.00 62.88 90 ASP A O 1
ATOM 684 N N . ALA A 1 91 ? 1.227 18.377 40.312 1.00 59.84 91 ALA A N 1
ATOM 685 C CA . ALA A 1 91 ? 0.239 18.981 39.417 1.00 59.84 91 ALA A CA 1
ATOM 686 C C . ALA A 1 91 ? -1.166 19.168 40.024 1.00 59.84 91 ALA A C 1
ATOM 688 O O . ALA A 1 91 ? -2.123 19.467 39.305 1.00 59.84 91 ALA A O 1
ATOM 689 N N . CYS A 1 92 ? -1.312 19.000 41.341 1.00 58.62 92 CYS A N 1
ATOM 690 C CA . CYS A 1 92 ? -2.605 18.977 42.018 1.00 58.62 92 CYS A CA 1
ATOM 691 C C . CYS A 1 92 ? -3.189 20.393 42.202 1.00 58.62 92 CYS A C 1
ATOM 693 O O . CYS A 1 92 ? -4.386 20.514 42.455 1.00 58.62 92 CYS A O 1
ATOM 695 N N . ASP A 1 93 ? -2.370 21.447 42.056 1.00 55.94 93 ASP A N 1
ATOM 696 C CA . ASP A 1 93 ? -2.712 22.844 42.376 1.00 55.94 93 ASP A CA 1
ATOM 697 C C . ASP A 1 93 ? -2.294 23.860 41.276 1.00 55.94 93 ASP A C 1
ATOM 699 O O . ASP A 1 93 ? -1.884 24.981 41.584 1.00 55.94 93 ASP A O 1
ATOM 703 N N . SER A 1 94 ? -2.380 23.499 39.990 1.00 59.56 94 SER A N 1
ATOM 704 C CA . SER A 1 94 ? -1.898 24.335 38.870 1.00 59.56 94 SER A CA 1
ATOM 705 C C . SER A 1 94 ? -2.928 25.345 38.320 1.00 59.56 94 SER A C 1
ATOM 707 O O . SER A 1 94 ? -4.132 25.078 38.273 1.00 59.56 94 SER A O 1
ATOM 709 N N . LEU A 1 95 ? -2.458 26.521 37.867 1.00 55.00 95 LEU A N 1
ATOM 710 C CA . LEU A 1 95 ? -3.250 27.470 37.063 1.00 55.00 95 LEU A CA 1
ATOM 711 C C . LEU A 1 95 ? -3.418 26.928 35.651 1.00 55.00 95 LEU A C 1
ATOM 713 O O . LEU A 1 95 ? -2.455 26.882 34.892 1.00 55.00 95 LEU A O 1
ATOM 717 N N . GLN A 1 96 ? -4.643 26.579 35.267 1.00 56.16 96 GLN A N 1
ATOM 718 C CA . GLN A 1 96 ? -4.936 26.239 33.880 1.00 56.16 96 GLN A CA 1
ATOM 719 C C . GLN A 1 96 ? -5.317 27.496 33.089 1.00 56.16 96 GLN A C 1
ATOM 721 O O . GLN A 1 96 ? -6.399 28.055 33.275 1.00 56.16 96 GLN A O 1
ATOM 726 N N . GLU A 1 97 ? -4.477 27.888 32.134 1.00 55.78 97 GLU A N 1
ATOM 727 C CA . GLU A 1 97 ? -4.945 28.653 30.980 1.00 55.78 97 GLU A CA 1
ATOM 728 C C . GLU A 1 97 ? -5.598 27.708 29.963 1.00 55.78 97 GLU A C 1
ATOM 730 O O . GLU A 1 97 ? -5.105 26.607 29.688 1.00 55.78 97 GLU A O 1
ATOM 735 N N . LYS A 1 98 ? -6.715 28.134 29.363 1.00 50.12 98 LYS A N 1
ATOM 736 C CA . LYS A 1 98 ? -7.409 27.347 28.337 1.00 50.12 98 LYS A CA 1
ATOM 737 C C . LYS A 1 98 ? -6.437 27.024 27.191 1.00 50.12 98 LYS A C 1
ATOM 739 O O . LYS A 1 98 ? -5.853 27.919 26.587 1.00 50.12 98 LYS A O 1
ATOM 744 N N . GLY A 1 99 ? -6.267 25.734 26.901 1.00 52.06 99 GLY A N 1
ATOM 745 C CA . GLY A 1 99 ? -5.416 25.253 25.809 1.00 52.06 99 GLY A CA 1
ATOM 746 C C . GLY A 1 99 ? -3.915 25.150 26.110 1.00 52.06 99 GLY A C 1
ATOM 747 O O . GLY A 1 99 ? -3.188 24.693 25.235 1.00 52.06 99 GLY A O 1
ATOM 748 N N . ALA A 1 100 ? -3.434 25.490 27.312 1.00 63.50 100 ALA A N 1
ATOM 749 C CA . ALA A 1 100 ? -1.997 25.444 27.627 1.00 63.50 100 ALA A CA 1
ATOM 750 C C . ALA A 1 100 ? -1.375 24.046 27.456 1.00 63.50 100 ALA A C 1
ATOM 752 O O . ALA A 1 100 ? -0.307 23.906 26.868 1.00 63.50 100 ALA A O 1
ATOM 753 N N . GLY A 1 101 ? -2.090 22.996 27.873 1.00 62.28 101 GLY A N 1
ATOM 754 C CA . GLY A 1 101 ? -1.645 21.614 27.678 1.00 62.28 101 GLY A CA 1
ATOM 755 C C . GLY A 1 101 ? -1.502 21.210 26.205 1.00 62.28 101 GLY A C 1
ATOM 756 O O . GLY A 1 101 ? -0.574 20.482 25.880 1.00 62.28 101 GLY A O 1
ATOM 757 N N . ALA A 1 102 ? -2.376 21.702 25.313 1.00 59.06 102 ALA A N 1
ATOM 758 C CA . ALA A 1 102 ? -2.238 21.469 23.870 1.00 59.06 102 ALA A CA 1
ATOM 759 C C . ALA A 1 102 ? -0.986 22.163 23.334 1.00 59.06 102 ALA A C 1
ATOM 761 O O . ALA A 1 102 ? -0.124 21.505 22.773 1.00 59.06 102 ALA A O 1
ATOM 762 N N . ARG A 1 103 ? -0.830 23.462 23.628 1.00 71.25 103 ARG A N 1
ATOM 763 C CA . ARG A 1 103 ? 0.328 24.251 23.180 1.00 71.25 103 ARG A CA 1
ATOM 764 C C . ARG A 1 103 ? 1.659 23.609 23.568 1.00 71.25 103 ARG A C 1
ATOM 766 O O . ARG A 1 103 ? 2.569 23.564 22.751 1.00 71.25 103 ARG A O 1
ATOM 773 N N . ILE A 1 104 ? 1.770 23.107 24.799 1.00 73.81 104 ILE A N 1
ATOM 774 C CA . ILE A 1 104 ? 2.977 22.430 25.296 1.00 73.81 104 ILE A CA 1
ATOM 775 C C . ILE A 1 104 ? 3.261 21.149 24.514 1.00 73.81 104 ILE A C 1
ATOM 777 O O . ILE A 1 104 ? 4.401 20.932 24.109 1.00 73.81 104 ILE A O 1
ATOM 781 N N . LEU A 1 105 ? 2.246 20.308 24.303 1.00 66.50 105 LEU A N 1
ATOM 782 C CA . LEU A 1 105 ? 2.413 19.026 23.619 1.00 66.50 105 LEU A CA 1
ATOM 783 C C . LEU A 1 105 ? 2.663 19.212 22.119 1.00 66.50 105 LEU A C 1
ATOM 785 O O . LEU A 1 105 ? 3.570 18.580 21.593 1.00 66.50 105 LEU A O 1
ATOM 789 N N . ASP A 1 106 ? 1.962 20.140 21.465 1.00 64.56 106 ASP A N 1
ATOM 790 C CA . ASP A 1 106 ? 2.188 20.501 20.061 1.00 64.56 106 ASP A CA 1
ATOM 791 C C . ASP A 1 106 ? 3.611 21.043 19.867 1.00 64.56 106 ASP A C 1
ATOM 793 O O . ASP A 1 106 ? 4.325 20.667 18.940 1.00 64.56 106 ASP A O 1
ATOM 797 N N . LYS A 1 107 ? 4.068 21.904 20.786 1.00 71.12 107 LYS A N 1
ATOM 798 C CA . LYS A 1 107 ? 5.432 22.444 20.778 1.00 71.12 107 LYS A CA 1
ATOM 799 C C . LYS A 1 107 ? 6.478 21.352 20.999 1.00 71.12 107 LYS A C 1
ATOM 801 O O . LYS A 1 107 ? 7.482 21.349 20.298 1.00 71.12 107 LYS A O 1
ATOM 806 N N . ALA A 1 108 ? 6.252 20.426 21.930 1.00 67.06 108 ALA A N 1
ATOM 807 C CA . ALA A 1 108 ? 7.157 19.304 22.173 1.00 67.06 108 ALA A CA 1
ATOM 808 C C . ALA A 1 108 ? 7.216 18.339 20.975 1.00 67.06 108 ALA A C 1
ATOM 810 O O . ALA A 1 108 ? 8.309 17.948 20.566 1.00 67.06 108 ALA A O 1
ATOM 811 N N . ALA A 1 109 ? 6.068 18.031 20.363 1.00 62.25 109 ALA A N 1
ATOM 812 C CA . ALA A 1 109 ? 5.963 17.197 19.168 1.00 62.25 109 ALA A CA 1
ATOM 813 C C . ALA A 1 109 ? 6.689 17.824 17.967 1.00 62.25 109 ALA A C 1
ATOM 815 O O . ALA A 1 109 ? 7.508 17.163 17.336 1.00 62.25 109 ALA A O 1
ATOM 816 N N . ASN A 1 110 ? 6.487 19.124 17.718 1.00 66.75 110 ASN A N 1
ATOM 817 C CA . ASN A 1 110 ? 7.194 19.868 16.666 1.00 66.75 110 ASN A CA 1
ATOM 818 C C . ASN A 1 110 ? 8.717 19.905 16.867 1.00 66.75 110 ASN A C 1
ATOM 820 O O . ASN A 1 110 ? 9.466 20.102 15.913 1.00 66.75 110 ASN A O 1
ATOM 824 N N . MET A 1 111 ? 9.181 19.745 18.108 1.00 60.59 111 MET A N 1
ATOM 825 C CA . MET A 1 111 ? 10.603 19.700 18.454 1.00 60.59 111 MET A CA 1
ATOM 826 C C . MET A 1 111 ? 11.147 18.267 18.556 1.00 60.59 111 MET A C 1
ATOM 828 O O . MET A 1 111 ? 12.335 18.105 18.821 1.00 60.59 111 MET A O 1
ATOM 832 N N . ALA A 1 112 ? 10.304 17.245 18.358 1.00 60.66 112 ALA A N 1
ATOM 833 C CA . ALA A 1 112 ? 10.617 15.834 18.588 1.00 60.66 112 ALA A CA 1
ATOM 834 C C . ALA A 1 112 ? 11.187 15.548 19.996 1.00 60.66 112 ALA A C 1
ATOM 836 O O . ALA A 1 112 ? 12.048 14.686 20.168 1.00 60.66 112 ALA A O 1
ATOM 837 N N . ILE A 1 113 ? 10.714 16.278 21.014 1.00 64.31 113 ILE A N 1
ATOM 838 C CA . ILE A 1 113 ? 11.151 16.117 22.408 1.00 64.31 113 ILE A CA 1
ATOM 839 C C . ILE A 1 113 ? 10.117 15.272 23.156 1.00 64.31 113 ILE A C 1
ATOM 841 O O . ILE A 1 113 ? 9.012 15.760 23.412 1.00 64.31 113 ILE A O 1
ATOM 845 N N . PRO A 1 114 ? 10.440 14.032 23.563 1.00 60.38 114 PRO A N 1
ATOM 846 C CA . PRO A 1 114 ? 9.568 13.269 24.440 1.00 60.38 114 PRO A CA 1
ATOM 847 C C . PRO A 1 114 ? 9.436 13.957 25.804 1.00 60.38 114 PRO A C 1
ATOM 849 O O . PRO A 1 114 ? 10.416 14.415 26.401 1.00 60.38 114 PRO A O 1
ATOM 852 N N . VAL A 1 115 ? 8.203 13.992 26.310 1.00 70.12 115 VAL A N 1
ATOM 853 C CA . VAL A 1 115 ? 7.872 14.497 27.645 1.00 70.12 115 VAL A CA 1
ATOM 854 C C . VAL A 1 115 ? 7.519 13.312 28.540 1.00 70.12 115 VAL A C 1
ATOM 856 O O . VAL A 1 115 ? 6.629 12.518 28.226 1.00 70.12 115 VAL A O 1
ATOM 859 N N . VAL A 1 116 ? 8.215 13.191 29.668 1.00 67.75 116 VAL A N 1
ATOM 860 C CA . VAL A 1 116 ? 7.959 12.161 30.682 1.00 67.75 116 VAL A CA 1
ATOM 861 C C . VAL A 1 116 ? 7.471 12.853 31.944 1.00 67.75 116 VAL A C 1
ATOM 863 O O . VAL A 1 116 ? 8.229 13.587 32.575 1.00 67.75 116 VAL A O 1
ATOM 866 N N . LEU A 1 117 ? 6.212 12.623 32.317 1.00 71.81 117 LEU A N 1
ATOM 867 C CA . LEU A 1 117 ? 5.630 13.165 33.541 1.00 71.81 117 LEU A CA 1
ATOM 868 C C . LEU A 1 117 ? 5.672 12.109 34.644 1.00 71.81 117 LEU A C 1
ATOM 870 O O . LEU A 1 117 ? 5.115 11.019 34.503 1.00 71.81 117 LEU A O 1
ATOM 874 N N . ILE A 1 118 ? 6.276 12.454 35.776 1.00 67.19 118 ILE A N 1
ATOM 875 C CA . ILE A 1 118 ? 6.240 11.637 36.986 1.00 67.19 118 ILE A CA 1
ATOM 876 C C . ILE A 1 118 ? 5.445 12.382 38.053 1.00 67.19 118 ILE A C 1
ATOM 878 O O . ILE A 1 118 ? 5.824 13.478 38.471 1.00 67.19 118 ILE A O 1
ATOM 882 N N . ALA A 1 119 ? 4.337 11.777 38.483 1.00 65.00 119 ALA A N 1
ATOM 883 C CA . ALA A 1 119 ? 3.370 12.411 39.369 1.00 65.00 119 ALA A CA 1
ATOM 884 C C . ALA A 1 119 ? 2.798 11.427 40.411 1.00 65.00 119 ALA A C 1
ATOM 886 O O . ALA A 1 119 ? 2.773 10.212 40.192 1.00 65.00 119 ALA A O 1
ATOM 887 N N . PRO A 1 120 ? 2.315 11.913 41.570 1.00 60.19 120 PRO A N 1
ATOM 888 C CA . PRO A 1 120 ? 1.639 11.087 42.556 1.00 60.19 120 PRO A CA 1
ATOM 889 C C . PRO A 1 120 ? 0.256 10.633 42.062 1.00 60.19 120 PRO A C 1
ATOM 891 O O . PRO A 1 120 ? -0.375 11.232 41.183 1.00 60.19 120 PRO A O 1
ATOM 894 N N . GLY A 1 121 ? -0.253 9.553 42.658 1.00 55.12 121 GLY A N 1
ATOM 895 C CA . GLY A 1 121 ? -1.540 8.977 42.279 1.00 55.12 121 GLY A CA 1
ATOM 896 C C . GLY A 1 121 ? -2.719 9.918 42.540 1.00 55.12 121 GLY A C 1
ATOM 897 O O . GLY A 1 121 ? -2.682 10.773 43.420 1.00 55.12 121 GLY A O 1
ATOM 898 N N . ARG A 1 122 ? -3.829 9.718 41.816 1.00 53.12 122 ARG A N 1
ATOM 899 C CA . ARG A 1 122 ? -5.065 10.526 41.942 1.00 53.12 122 ARG A CA 1
ATOM 900 C C . ARG A 1 122 ? -5.589 10.653 43.382 1.00 53.12 122 ARG A C 1
ATOM 902 O O . ARG A 1 122 ? -6.172 11.670 43.724 1.00 53.12 122 ARG A O 1
ATOM 909 N N . ARG A 1 123 ? -5.377 9.637 44.227 1.00 51.78 123 ARG A N 1
ATOM 910 C CA . ARG A 1 123 ? -5.823 9.621 45.636 1.00 51.78 123 ARG A CA 1
ATOM 911 C C . ARG A 1 123 ? -4.951 10.461 46.575 1.00 51.78 123 ARG A C 1
ATOM 913 O O . ARG A 1 123 ? -5.386 10.754 47.683 1.00 51.78 123 ARG A O 1
ATOM 920 N N . ASP A 1 124 ? -3.750 10.829 46.136 1.00 52.75 124 ASP A N 1
ATOM 921 C CA . ASP A 1 124 ? -2.806 11.639 46.907 1.00 52.75 124 ASP A CA 1
ATOM 922 C C . ASP A 1 124 ? -2.967 13.143 46.616 1.00 52.75 124 ASP A C 1
ATOM 924 O O . ASP A 1 124 ? -2.511 13.968 47.410 1.00 52.75 124 ASP A O 1
ATOM 928 N N . CYS A 1 125 ? -3.682 13.508 45.540 1.00 53.44 125 CYS A N 1
ATOM 929 C CA . CYS A 1 125 ? -4.144 14.877 45.317 1.00 53.44 125 CYS A CA 1
ATOM 930 C C . CYS A 1 125 ? -5.276 15.210 46.294 1.00 53.44 125 CYS A C 1
ATOM 932 O O . CYS A 1 125 ? -6.436 14.856 46.084 1.00 53.44 125 CYS A O 1
ATOM 934 N N . ARG A 1 126 ? -4.946 15.917 47.379 1.00 50.91 126 ARG A N 1
ATOM 935 C CA . ARG A 1 126 ? -5.959 16.570 48.215 1.00 50.91 126 ARG A CA 1
ATOM 936 C C . ARG A 1 126 ? -6.434 17.815 47.480 1.00 50.91 126 ARG A C 1
ATOM 938 O O . ARG A 1 126 ? -5.675 18.765 47.339 1.00 50.91 126 ARG A O 1
ATOM 945 N N . SER A 1 127 ? -7.676 17.796 47.009 1.00 45.56 127 SER A N 1
ATOM 946 C CA . SER A 1 127 ? -8.318 18.920 46.331 1.00 45.56 127 SER A CA 1
ATOM 947 C C . SER A 1 127 ? -8.377 20.143 47.250 1.00 45.56 127 SER A C 1
ATOM 949 O O . SER A 1 127 ? -9.273 20.248 48.093 1.00 45.56 127 SER A O 1
ATOM 951 N N . ALA A 1 128 ? -7.432 21.067 47.096 1.00 44.91 128 ALA A N 1
ATOM 952 C CA . ALA A 1 128 ? -7.561 22.399 47.656 1.00 44.91 128 ALA A CA 1
ATOM 953 C C . ALA A 1 128 ? -8.330 23.273 46.668 1.00 44.91 128 ALA A C 1
ATOM 955 O O . ALA A 1 128 ? -7.942 23.455 45.516 1.00 44.91 128 ALA A O 1
ATOM 956 N N . THR A 1 129 ? -9.457 23.812 47.112 1.00 44.69 129 THR A N 1
ATOM 957 C CA . THR A 1 129 ? -10.198 24.823 46.360 1.00 44.69 129 THR A CA 1
ATOM 958 C C . THR A 1 129 ? -9.698 26.200 46.765 1.00 44.69 129 THR A C 1
ATOM 960 O O . THR A 1 129 ? -9.976 26.645 47.879 1.00 44.69 129 THR A O 1
ATOM 963 N N . CYS A 1 130 ? -8.975 26.870 45.865 1.00 43.25 130 CYS A N 1
ATOM 964 C CA . CYS A 1 130 ? -8.479 28.234 46.046 1.00 43.25 130 CYS A CA 1
ATOM 965 C C . CYS A 1 130 ? -9.383 29.251 45.339 1.00 43.25 130 CYS A C 1
ATOM 967 O O . CYS A 1 130 ? -9.752 29.069 44.179 1.00 43.25 130 CYS A O 1
ATOM 969 N N . LYS A 1 131 ? -9.740 30.336 46.032 1.00 45.41 131 LYS A N 1
ATOM 970 C CA . LYS A 1 131 ? -10.443 31.494 45.461 1.00 45.41 131 LYS A CA 1
ATOM 971 C C . LYS A 1 131 ? -9.636 32.768 45.717 1.00 45.41 131 LYS A C 1
ATOM 973 O O . LYS A 1 131 ? -9.127 32.922 46.826 1.00 45.41 131 LYS A O 1
ATOM 978 N N . PRO A 1 132 ? -9.548 33.700 44.757 1.00 41.28 132 PRO A N 1
ATOM 979 C CA . PRO A 1 132 ? -8.869 34.968 44.987 1.00 41.28 132 PRO A CA 1
ATOM 980 C C . PRO A 1 132 ? -9.657 35.811 46.003 1.00 41.28 132 PRO A C 1
ATOM 982 O O . PRO A 1 132 ? -10.861 36.034 45.849 1.00 41.28 132 PRO A O 1
ATOM 985 N N . ALA A 1 133 ? -8.990 36.273 47.060 1.00 49.56 133 ALA A N 1
ATOM 986 C CA . ALA A 1 133 ? -9.521 37.268 47.980 1.00 49.56 133 ALA A CA 1
ATOM 987 C C . ALA A 1 133 ? -9.392 38.669 47.366 1.00 49.56 133 ALA A C 1
ATOM 989 O O . ALA A 1 133 ? -8.537 38.934 46.521 1.00 49.56 133 ALA A O 1
ATOM 990 N N . ARG A 1 134 ? -10.216 39.613 47.834 1.00 43.34 134 ARG A N 1
ATOM 991 C CA . ARG A 1 134 ? -10.155 41.019 47.388 1.00 43.34 134 ARG A CA 1
ATOM 992 C C . ARG A 1 134 ? -8.811 41.704 47.688 1.00 43.34 134 ARG A C 1
ATOM 994 O O . ARG A 1 134 ? -8.543 42.748 47.111 1.00 43.34 134 ARG A O 1
ATOM 1001 N N . SER A 1 135 ? -7.989 41.131 48.571 1.00 47.84 135 SER A N 1
ATOM 1002 C CA . SER A 1 135 ? -6.634 41.590 48.905 1.00 47.84 135 SER A CA 1
ATOM 1003 C C . SER A 1 135 ? -5.555 41.144 47.907 1.00 47.84 135 SER A C 1
ATOM 1005 O O . SER A 1 135 ? -4.417 41.579 48.036 1.00 47.84 135 SER A O 1
ATOM 1007 N N . GLY A 1 136 ? -5.879 40.278 46.938 1.00 44.03 136 GLY A N 1
ATOM 1008 C CA . GLY A 1 136 ? -4.894 39.633 46.060 1.00 44.03 136 GLY A CA 1
ATOM 1009 C C . GLY A 1 136 ? -4.269 38.359 46.647 1.00 44.03 136 GLY A C 1
ATOM 1010 O O . GLY A 1 136 ? -3.538 37.667 45.947 1.00 44.03 136 GLY A O 1
ATOM 1011 N N . GLU A 1 137 ? -4.584 38.009 47.898 1.00 42.38 137 GLU A N 1
ATOM 1012 C CA . GLU A 1 137 ? -4.222 36.719 48.497 1.00 42.38 137 GLU A CA 1
ATOM 1013 C C . GLU A 1 137 ? -5.191 35.613 48.061 1.00 42.38 137 GLU A C 1
ATOM 1015 O O . GLU A 1 137 ? -6.384 35.849 47.872 1.00 42.38 137 GLU A O 1
ATOM 1020 N N . TRP A 1 138 ? -4.708 34.379 47.929 1.00 44.34 138 TRP A N 1
ATOM 1021 C CA . TRP A 1 138 ? -5.547 33.227 47.599 1.00 44.34 138 TRP A CA 1
ATOM 1022 C C . TRP A 1 138 ? -6.094 32.575 48.871 1.00 44.34 138 TRP A C 1
ATOM 1024 O O . TRP A 1 138 ? -5.340 32.140 49.737 1.00 44.34 138 TRP A O 1
ATOM 1034 N N . ASN A 1 139 ? -7.420 32.483 48.984 1.00 49.19 139 ASN A N 1
ATOM 1035 C CA . ASN A 1 139 ? -8.092 31.769 50.063 1.00 49.19 139 ASN A CA 1
ATOM 1036 C C . ASN A 1 139 ? -8.335 30.315 49.639 1.00 49.19 139 ASN A C 1
ATOM 1038 O O . ASN A 1 139 ? -9.232 30.038 48.837 1.00 49.19 139 ASN A O 1
ATOM 1042 N N . CYS A 1 140 ? -7.512 29.404 50.153 1.00 46.66 140 CYS A N 1
ATOM 1043 C CA . CYS A 1 140 ? -7.565 27.979 49.849 1.00 46.66 140 CYS A CA 1
ATOM 1044 C C . CYS A 1 140 ? -8.233 27.195 50.986 1.00 46.66 140 CYS A C 1
ATOM 1046 O O . CYS A 1 140 ? -7.864 27.334 52.148 1.00 46.66 140 CYS A O 1
ATOM 1048 N N . SER A 1 141 ? -9.202 26.344 50.644 1.00 49.91 141 SER A N 1
ATOM 1049 C CA . SER A 1 141 ? -9.878 25.431 51.577 1.00 49.91 141 SER A CA 1
ATOM 1050 C C . SER A 1 141 ? -9.592 23.978 51.201 1.00 49.91 141 SER A C 1
ATOM 1052 O O . SER A 1 141 ? -9.697 23.617 50.028 1.00 49.91 141 SER A O 1
ATOM 1054 N N . GLU A 1 142 ? -9.227 23.147 52.183 1.00 46.66 142 GLU A N 1
ATOM 1055 C CA . GLU A 1 142 ? -9.134 21.695 51.997 1.00 46.66 142 GLU A CA 1
ATOM 1056 C C . GLU A 1 142 ? -10.552 21.116 51.918 1.00 46.66 142 GLU A C 1
ATOM 1058 O O . GLU A 1 142 ? -11.303 21.164 52.894 1.00 46.66 142 GLU A O 1
ATOM 1063 N N . ALA A 1 143 ? -10.938 20.561 50.768 1.00 43.53 143 ALA A N 1
ATOM 1064 C CA . ALA A 1 143 ? -12.153 19.762 50.702 1.00 43.53 143 ALA A CA 1
ATOM 1065 C C . ALA A 1 143 ? -11.862 18.377 51.302 1.00 43.53 143 ALA A C 1
ATOM 1067 O O . ALA A 1 143 ? -10.971 17.663 50.834 1.00 43.53 143 ALA A O 1
ATOM 1068 N N . ALA A 1 144 ? -12.608 17.981 52.339 1.00 36.56 144 ALA A N 1
ATOM 1069 C CA . ALA A 1 144 ? -12.629 16.586 52.769 1.00 36.56 144 ALA A CA 1
ATOM 1070 C C . ALA A 1 144 ? -13.125 15.713 51.600 1.00 36.56 144 ALA A C 1
ATOM 1072 O O . ALA A 1 144 ? -14.017 16.153 50.870 1.00 36.56 144 ALA A O 1
ATOM 1073 N N . PRO A 1 145 ? -12.595 14.491 51.407 1.00 37.94 145 PRO A N 1
ATOM 1074 C CA . PRO A 1 145 ? -13.066 13.596 50.360 1.00 37.94 145 PRO A CA 1
ATOM 1075 C C . PRO A 1 145 ? -14.487 13.132 50.705 1.00 37.94 145 PRO A C 1
ATOM 1077 O O . PRO A 1 145 ? -14.685 12.102 51.342 1.00 37.94 145 PRO A O 1
ATOM 1080 N N . SER A 1 146 ? -15.503 13.902 50.321 1.00 32.50 146 SER A N 1
ATOM 1081 C CA . SER A 1 146 ? -16.894 13.465 50.364 1.00 32.50 146 SER A CA 1
ATOM 1082 C C . SER A 1 146 ? -17.178 12.652 49.105 1.00 32.50 146 SER A C 1
ATOM 1084 O O . SER A 1 146 ? -17.776 13.131 48.147 1.00 32.50 146 SER A O 1
ATOM 1086 N N . GLY A 1 147 ? -16.696 11.414 49.102 1.00 34.59 147 GLY A N 1
ATOM 1087 C CA . GLY A 1 147 ? -17.024 10.409 48.103 1.00 34.59 147 GLY A CA 1
ATOM 1088 C C . GLY A 1 147 ? -16.947 9.035 48.750 1.00 34.59 147 GLY A C 1
ATOM 1089 O O . GLY A 1 147 ? -15.947 8.699 49.382 1.00 34.59 147 GLY A O 1
ATOM 1090 N N . ILE A 1 148 ? -18.025 8.260 48.639 1.00 26.22 148 ILE A N 1
ATOM 1091 C CA . ILE A 1 148 ? -18.105 6.870 49.107 1.00 26.22 148 ILE A CA 1
ATOM 1092 C C . ILE A 1 148 ? -16.882 6.101 48.568 1.00 26.22 148 ILE A C 1
ATOM 1094 O O . ILE A 1 148 ? -16.551 6.262 47.391 1.00 26.22 148 ILE A O 1
ATOM 1098 N N . PRO A 1 149 ? -16.196 5.266 49.374 1.00 27.80 149 PRO A N 1
ATOM 1099 C CA . PRO A 1 149 ? -15.067 4.482 48.890 1.00 27.80 149 PRO A CA 1
ATOM 1100 C C . PRO A 1 149 ? -15.532 3.529 47.784 1.00 27.80 149 PRO A C 1
ATOM 1102 O O . PRO A 1 149 ? -16.153 2.500 48.046 1.00 27.80 149 PRO A O 1
ATOM 1105 N N . VAL A 1 150 ? -15.214 3.864 46.534 1.00 29.48 150 VAL A N 1
ATOM 1106 C CA . VAL A 1 150 ? -15.412 2.976 45.388 1.00 29.48 150 VAL A CA 1
ATOM 1107 C C . VAL A 1 150 ? -14.411 1.827 45.520 1.00 29.48 150 VAL A C 1
ATOM 1109 O O . VAL A 1 150 ? -13.211 1.991 45.271 1.00 29.48 150 VAL A O 1
ATOM 1112 N N . ARG A 1 151 ? -14.889 0.650 45.945 1.00 26.12 151 ARG A N 1
ATOM 1113 C CA . ARG A 1 151 ? -14.181 -0.606 45.680 1.00 26.12 151 ARG A CA 1
ATOM 1114 C C . ARG A 1 151 ? -14.224 -0.821 44.174 1.00 26.12 151 ARG A C 1
ATOM 1116 O O . ARG A 1 151 ? -15.285 -1.076 43.618 1.00 26.12 151 ARG A O 1
ATOM 1123 N N . VAL A 1 152 ? -13.065 -0.731 43.532 1.00 29.59 152 VAL A N 1
ATOM 1124 C CA . VAL A 1 152 ? -12.847 -1.394 42.247 1.00 29.59 152 VAL A CA 1
ATOM 1125 C C . VAL A 1 152 ? -13.025 -2.881 42.545 1.00 29.59 152 VAL A C 1
ATOM 1127 O O . VAL A 1 152 ? -12.207 -3.453 43.263 1.00 29.59 152 VAL A O 1
ATOM 1130 N N . MET A 1 153 ? -14.143 -3.478 42.127 1.00 25.84 153 MET A N 1
ATOM 1131 C CA . MET A 1 153 ? -14.195 -4.934 42.043 1.00 25.84 153 MET A CA 1
ATOM 1132 C C . MET A 1 153 ? -13.198 -5.348 40.965 1.00 25.84 153 MET A C 1
ATOM 1134 O O . MET A 1 153 ? -13.123 -4.700 39.918 1.00 25.84 153 MET A O 1
ATOM 1138 N N . ASP A 1 154 ? -12.404 -6.376 41.259 1.00 30.20 154 ASP A N 1
ATOM 1139 C CA . ASP A 1 154 ? -11.530 -7.002 40.275 1.00 30.20 154 ASP A CA 1
ATOM 1140 C C . ASP A 1 154 ? -12.316 -7.310 38.996 1.00 30.20 154 ASP A C 1
ATOM 1142 O O . ASP A 1 154 ? -13.497 -7.665 39.046 1.00 30.20 154 ASP A O 1
ATOM 1146 N N . ARG A 1 155 ? -11.643 -7.124 37.854 1.00 33.12 155 ARG A N 1
ATOM 1147 C CA . ARG A 1 155 ? -12.153 -7.425 36.512 1.00 33.12 155 ARG A CA 1
ATOM 1148 C C . ARG A 1 155 ? -12.859 -8.781 36.512 1.00 33.12 155 ARG A C 1
ATOM 1150 O O . ARG A 1 155 ? -12.234 -9.789 36.835 1.00 33.12 155 ARG A O 1
ATOM 1157 N N . ASP A 1 156 ? -14.122 -8.813 36.097 1.00 32.97 156 ASP A N 1
ATOM 1158 C CA . ASP A 1 156 ? -14.756 -10.074 35.730 1.00 32.97 156 ASP A CA 1
ATOM 1159 C C . ASP A 1 156 ? -14.056 -10.588 34.464 1.00 32.97 156 ASP A C 1
ATOM 1161 O O . ASP A 1 156 ? -14.099 -9.957 33.409 1.00 32.97 156 ASP A O 1
ATOM 1165 N N . ALA A 1 157 ? -13.341 -11.705 34.589 1.00 31.98 157 ALA A N 1
ATOM 1166 C CA . ALA A 1 157 ? -12.550 -12.292 33.511 1.00 31.98 157 ALA A CA 1
ATOM 1167 C C . ALA A 1 157 ? -13.409 -12.832 32.348 1.00 31.98 157 ALA A C 1
ATOM 1169 O O . ALA A 1 157 ? -12.854 -13.288 31.350 1.00 31.98 157 ALA A O 1
ATOM 1170 N N . SER A 1 158 ? -14.741 -12.798 32.473 1.00 28.45 158 SER A N 1
ATOM 1171 C CA . SER A 1 158 ? -15.679 -13.346 31.492 1.00 28.45 158 SER A CA 1
ATOM 1172 C C . SER A 1 158 ? -16.267 -12.328 30.501 1.00 28.45 158 SER A C 1
ATOM 1174 O O . SER A 1 158 ? -16.809 -12.754 29.483 1.00 28.45 158 SER A O 1
ATOM 1176 N N . ASP A 1 159 ? -16.108 -11.013 30.721 1.00 34.22 159 ASP A N 1
ATOM 1177 C CA . ASP A 1 159 ? -16.534 -9.971 29.768 1.00 34.22 159 ASP A CA 1
ATOM 1178 C C . ASP A 1 159 ? -15.609 -8.729 29.800 1.00 34.22 159 ASP A C 1
ATOM 1180 O O . ASP A 1 159 ? -15.759 -7.845 30.651 1.00 34.22 159 ASP A O 1
ATOM 1184 N N . PRO A 1 160 ? -14.646 -8.625 28.865 1.00 31.77 160 PRO A N 1
ATOM 1185 C CA . PRO A 1 160 ? -13.682 -7.527 28.805 1.00 31.77 160 PRO A CA 1
ATOM 1186 C C . PRO A 1 160 ? -14.221 -6.228 28.169 1.00 31.77 160 PRO A C 1
ATOM 1188 O O . PRO A 1 160 ? -13.449 -5.281 28.021 1.00 31.77 160 PRO A O 1
ATOM 1191 N N . THR A 1 161 ? -15.503 -6.151 27.780 1.00 30.48 161 THR A N 1
ATOM 1192 C CA . THR A 1 161 ? -16.057 -5.001 27.029 1.00 30.48 161 THR A CA 1
ATOM 1193 C C . THR A 1 161 ? -16.689 -3.907 27.896 1.00 30.48 161 THR A C 1
ATOM 1195 O O . THR A 1 161 ? -16.946 -2.802 27.413 1.00 30.48 161 THR A O 1
ATOM 1198 N N . ARG A 1 162 ? -16.889 -4.142 29.199 1.00 31.25 162 ARG A N 1
ATOM 1199 C CA . ARG A 1 162 ? -17.339 -3.096 30.128 1.00 31.25 162 ARG A CA 1
ATOM 1200 C C . ARG A 1 162 ? -16.176 -2.192 30.547 1.00 31.25 162 ARG A C 1
ATOM 1202 O O . ARG A 1 162 ? -15.345 -2.564 31.374 1.00 31.25 162 ARG A O 1
ATOM 1209 N N . GLY A 1 163 ? -16.143 -0.983 29.984 1.00 32.94 163 GLY A N 1
ATOM 1210 C CA . GLY A 1 163 ? -15.291 0.113 30.453 1.00 32.94 163 GLY A CA 1
ATOM 1211 C C . GLY A 1 163 ? -15.631 0.568 31.886 1.00 32.94 163 GLY A C 1
ATOM 1212 O O . GLY A 1 163 ? -16.652 0.153 32.444 1.00 32.94 163 GLY A O 1
ATOM 1213 N N . PRO A 1 164 ? -14.779 1.402 32.515 1.00 27.30 164 PRO A N 1
ATOM 1214 C CA . PRO A 1 164 ? -15.060 1.957 33.837 1.00 27.30 164 PRO A CA 1
ATOM 1215 C C . PRO A 1 164 ? -16.376 2.750 33.813 1.00 27.30 164 PRO A C 1
ATOM 1217 O O . PRO A 1 164 ? -16.644 3.484 32.870 1.00 27.30 164 PRO A O 1
ATOM 1220 N N . ILE A 1 165 ? -17.196 2.568 34.850 1.00 28.03 165 ILE A N 1
ATOM 1221 C CA . ILE A 1 165 ? -18.514 3.203 35.008 1.00 28.03 165 ILE A CA 1
ATOM 1222 C C . ILE A 1 165 ? -18.384 4.737 34.940 1.00 28.03 165 ILE A C 1
ATOM 1224 O O . ILE A 1 165 ? -17.502 5.300 35.592 1.00 28.03 165 ILE A O 1
ATOM 1228 N N . ASP A 1 166 ? -19.297 5.385 34.204 1.00 29.36 166 ASP A N 1
ATOM 1229 C CA . ASP A 1 166 ? -19.503 6.839 34.175 1.00 29.36 166 ASP A CA 1
ATOM 1230 C C . ASP A 1 166 ? -19.590 7.419 35.592 1.00 29.36 166 ASP A C 1
ATOM 1232 O O . ASP A 1 166 ? -20.442 7.028 36.395 1.00 29.36 166 ASP A O 1
ATOM 1236 N N . ILE A 1 167 ? -18.722 8.384 35.897 1.00 29.33 167 ILE A N 1
ATOM 1237 C CA . ILE A 1 167 ? -18.802 9.177 37.125 1.00 29.33 167 ILE A CA 1
ATOM 1238 C C . ILE A 1 167 ? -19.420 10.529 36.743 1.00 29.33 167 ILE A C 1
ATOM 1240 O O . ILE A 1 167 ? -18.767 11.293 36.029 1.00 29.33 167 ILE A O 1
ATOM 1244 N N . PRO A 1 168 ? -20.643 10.857 37.205 1.00 28.80 168 PRO A N 1
ATOM 1245 C CA . PRO A 1 168 ? -21.263 12.155 36.947 1.00 28.80 168 PRO A CA 1
ATOM 1246 C C . PRO A 1 168 ? -20.354 13.306 37.408 1.00 28.80 168 PRO A C 1
ATOM 1248 O O . PRO A 1 168 ? -19.688 13.199 38.440 1.00 28.80 168 PRO A O 1
ATOM 1251 N N . SER A 1 169 ? -20.327 14.418 36.666 1.00 33.62 169 SER A N 1
ATOM 1252 C CA . SER A 1 169 ? -19.437 15.575 36.905 1.00 33.62 169 SER A CA 1
ATOM 1253 C C . SER A 1 169 ? -19.575 16.200 38.300 1.00 33.62 169 SER A C 1
ATOM 1255 O O . SER A 1 169 ? -18.637 16.798 38.822 1.00 33.62 169 SER A O 1
ATOM 1257 N N . GLU A 1 170 ? -20.718 15.983 38.938 1.00 32.22 170 GLU A N 1
ATOM 1258 C CA . GLU A 1 170 ? -21.041 16.331 40.323 1.00 32.22 170 GLU A CA 1
ATOM 1259 C C . GLU A 1 170 ? -20.248 15.535 41.386 1.00 32.22 170 GLU A C 1
ATOM 1261 O O . GLU A 1 170 ? -20.208 15.935 42.548 1.00 32.22 170 GLU A O 1
ATOM 1266 N N . PHE A 1 171 ? -19.529 14.476 40.989 1.00 30.08 171 PHE A N 1
ATOM 1267 C CA . PHE A 1 171 ? -18.613 13.699 41.837 1.00 30.08 171 PHE A CA 1
ATOM 1268 C C . PHE A 1 171 ? -17.119 13.958 41.543 1.00 30.08 171 PHE A C 1
ATOM 1270 O O . PHE A 1 171 ? -16.253 13.297 42.124 1.00 30.08 171 PHE A O 1
ATOM 1277 N N . LEU A 1 172 ? -16.784 14.906 40.656 1.00 33.75 172 LEU A N 1
ATOM 1278 C CA . LEU A 1 172 ? -15.401 15.227 40.281 1.00 33.75 172 LEU A CA 1
ATOM 1279 C C . LEU A 1 172 ? -14.851 16.389 41.129 1.00 33.75 172 LEU A C 1
ATOM 1281 O O . LEU A 1 172 ? -15.286 17.534 41.045 1.00 33.75 172 LEU A O 1
ATOM 1285 N N . THR A 1 173 ? -13.865 16.088 41.971 1.00 37.78 173 THR A N 1
ATOM 1286 C CA . THR A 1 173 ? -13.214 17.040 42.881 1.00 37.78 173 THR A CA 1
ATOM 1287 C C . THR A 1 173 ? -12.229 17.970 42.145 1.00 37.78 173 THR A C 1
ATOM 1289 O O . THR A 1 173 ? -11.222 17.498 41.635 1.00 37.78 173 THR A O 1
ATOM 1292 N N . SER A 1 174 ? -12.494 19.284 42.172 1.00 46.84 174 SER A N 1
ATOM 1293 C CA . SER A 1 174 ? -11.674 20.451 41.744 1.00 46.84 174 SER A CA 1
ATOM 1294 C C . SER A 1 174 ? -11.251 20.590 40.249 1.00 46.84 174 SER A C 1
ATOM 1296 O O . SER A 1 174 ? -10.795 19.627 39.632 1.00 46.84 174 SER A O 1
ATOM 1298 N N . PRO A 1 175 ? -11.300 21.815 39.660 1.00 50.44 175 PRO A N 1
ATOM 1299 C CA . PRO A 1 175 ? -10.843 22.095 38.284 1.00 50.44 175 PRO A CA 1
ATOM 1300 C C . PRO A 1 175 ? -9.377 21.734 37.986 1.00 50.44 175 PRO A C 1
ATOM 1302 O O . PRO A 1 175 ? -9.058 21.362 36.861 1.00 50.44 175 PRO A O 1
ATOM 1305 N N . ALA A 1 176 ? -8.489 21.799 38.983 1.00 48.47 176 ALA A N 1
ATOM 1306 C CA . ALA A 1 176 ? -7.069 21.471 38.820 1.00 48.47 176 ALA A CA 1
ATOM 1307 C C . ALA A 1 176 ? -6.841 19.966 38.583 1.00 48.47 176 ALA A C 1
ATOM 1309 O O . ALA A 1 176 ? -6.016 19.580 37.757 1.00 48.47 176 ALA A O 1
ATOM 1310 N N . THR A 1 177 ? -7.635 19.105 39.230 1.00 50.50 177 THR A N 1
ATOM 1311 C CA . THR A 1 177 ? -7.572 17.649 39.011 1.00 50.50 177 THR A CA 1
ATOM 1312 C C . THR A 1 177 ? -8.045 17.287 37.600 1.00 50.50 177 THR A C 1
ATOM 1314 O O . THR A 1 177 ? -7.453 16.427 36.953 1.00 50.50 177 THR A O 1
ATOM 1317 N N . ILE A 1 178 ? -9.064 17.993 37.092 1.00 52.19 178 ILE A N 1
ATOM 1318 C CA . ILE A 1 178 ? -9.558 17.846 35.715 1.00 52.19 178 ILE A CA 1
ATOM 1319 C C . ILE A 1 178 ? -8.475 18.257 34.710 1.00 52.19 178 ILE A C 1
ATOM 1321 O O . ILE A 1 178 ? -8.204 17.514 33.769 1.00 52.19 178 ILE A O 1
ATOM 1325 N N . ALA A 1 179 ? -7.821 19.403 34.924 1.00 53.31 179 ALA A N 1
ATOM 1326 C CA . ALA A 1 179 ? -6.744 19.887 34.060 1.00 53.31 179 ALA A CA 1
ATOM 1327 C C . ALA A 1 179 ? -5.566 18.902 33.992 1.00 53.31 179 ALA A C 1
ATOM 1329 O O . ALA A 1 179 ? -5.038 18.634 32.911 1.00 53.31 179 ALA A O 1
ATOM 1330 N N . ARG A 1 180 ? -5.193 18.322 35.139 1.00 58.31 180 ARG A N 1
ATOM 1331 C CA . ARG A 1 180 ? -4.152 17.296 35.236 1.00 58.31 180 ARG A CA 1
ATOM 1332 C C . ARG A 1 180 ? -4.524 16.035 34.462 1.00 58.31 180 ARG A C 1
ATOM 1334 O O . ARG A 1 180 ? -3.736 15.579 33.641 1.00 58.31 180 ARG A O 1
ATOM 1341 N N . ASP A 1 181 ? -5.713 15.484 34.699 1.00 55.84 181 ASP A N 1
ATOM 1342 C CA . ASP A 1 181 ? -6.141 14.236 34.059 1.00 55.84 181 ASP A CA 1
ATOM 1343 C C . ASP A 1 181 ? -6.320 14.427 32.531 1.00 55.84 181 ASP A C 1
ATOM 1345 O O . ASP A 1 181 ? -5.964 13.544 31.750 1.00 55.84 181 ASP A O 1
ATOM 1349 N N . GLN A 1 182 ? -6.757 15.613 32.079 1.00 55.41 182 GLN A N 1
ATOM 1350 C CA . GLN A 1 182 ? -6.788 15.985 30.656 1.00 55.41 182 GLN A CA 1
ATOM 1351 C C . GLN A 1 182 ? -5.389 16.090 30.035 1.00 55.41 182 GLN A C 1
ATOM 1353 O O . GLN A 1 182 ? -5.192 15.654 28.902 1.00 55.41 182 GLN A O 1
ATOM 1358 N N . PHE A 1 183 ? -4.423 16.678 30.746 1.00 57.81 183 PHE A N 1
ATOM 1359 C CA . PHE A 1 183 ? -3.041 16.775 30.278 1.00 57.81 183 PHE A CA 1
ATOM 1360 C C . PHE A 1 183 ? -2.382 15.395 30.192 1.00 57.81 183 PHE A C 1
ATOM 1362 O O . PHE A 1 183 ? -1.788 15.075 29.169 1.00 57.81 183 PHE A O 1
ATOM 1369 N N . VAL A 1 184 ? -2.563 14.551 31.213 1.00 56.12 184 VAL A N 1
ATOM 1370 C CA . VAL A 1 184 ? -2.088 13.157 31.239 1.00 56.12 184 VAL A CA 1
ATOM 1371 C C . VAL A 1 184 ? -2.649 12.356 30.067 1.00 56.12 184 VAL A C 1
ATOM 1373 O O . VAL A 1 184 ? -1.886 11.717 29.350 1.00 56.12 184 VAL A O 1
ATOM 1376 N N . GLY A 1 185 ? -3.963 12.426 29.829 1.00 48.50 185 GLY A N 1
ATOM 1377 C CA . GLY A 1 185 ? -4.583 11.692 28.725 1.00 48.50 185 GLY A CA 1
ATOM 1378 C C . GLY A 1 185 ? -4.045 12.110 27.352 1.00 48.50 185 GLY A C 1
ATOM 1379 O O . GLY A 1 185 ? -3.903 11.274 26.464 1.00 48.50 185 GLY A O 1
ATOM 1380 N N . ARG A 1 186 ? -3.699 13.392 27.175 1.00 52.50 186 ARG A N 1
ATOM 1381 C CA . ARG A 1 186 ? -3.071 13.890 25.939 1.00 52.50 186 ARG A CA 1
ATOM 1382 C C . ARG A 1 186 ? -1.591 13.525 25.843 1.00 52.50 186 ARG A C 1
ATOM 1384 O O . ARG A 1 186 ? -1.129 13.205 24.755 1.00 52.50 186 ARG A O 1
ATOM 1391 N N . LEU A 1 187 ? -0.867 13.551 26.961 1.00 53.59 187 LEU A N 1
ATOM 1392 C CA . LEU A 1 187 ? 0.536 13.151 27.040 1.00 53.59 187 LEU A CA 1
ATOM 1393 C C . LEU A 1 187 ? 0.709 11.694 26.593 1.00 53.59 187 LEU A C 1
ATOM 1395 O O . LEU A 1 187 ? 1.536 11.418 25.730 1.00 53.59 187 LEU A O 1
ATOM 1399 N N . GLU A 1 188 ? -0.107 10.784 27.130 1.00 49.53 188 GLU A N 1
ATOM 1400 C CA . GLU A 1 188 ? -0.090 9.365 26.751 1.00 49.53 188 GLU A CA 1
ATOM 1401 C C . GLU A 1 188 ? -0.514 9.154 25.284 1.00 49.53 188 GLU A C 1
ATOM 1403 O O . GLU A 1 188 ? 0.057 8.312 24.591 1.00 49.53 188 GLU A O 1
ATOM 1408 N N . ALA A 1 189 ? -1.469 9.946 24.778 1.00 42.31 189 ALA A N 1
ATOM 1409 C CA . ALA A 1 189 ? -1.895 9.894 23.376 1.00 42.31 189 ALA A CA 1
ATOM 1410 C C . ALA A 1 189 ? -0.817 10.388 22.390 1.00 42.31 189 ALA A C 1
ATOM 1412 O O . ALA A 1 189 ? -0.741 9.876 21.276 1.00 42.31 189 ALA A O 1
ATOM 1413 N N . GLY A 1 190 ? 0.024 11.343 22.800 1.00 41.22 190 GLY A N 1
ATOM 1414 C CA . GLY A 1 190 ? 1.141 11.886 22.017 1.00 41.22 190 GLY A CA 1
ATOM 1415 C C . GLY A 1 190 ? 2.452 11.097 22.128 1.00 41.22 190 GLY A C 1
ATOM 1416 O O . GLY A 1 190 ? 3.500 11.614 21.754 1.00 41.22 190 GLY A O 1
ATOM 1417 N N . GLY A 1 191 ? 2.429 9.877 22.679 1.00 44.19 191 GLY A N 1
ATOM 1418 C CA . GLY A 1 191 ? 3.622 9.034 22.844 1.00 44.19 191 GLY A CA 1
ATOM 1419 C C . GLY A 1 191 ? 4.492 9.365 24.065 1.00 44.19 191 GLY A C 1
ATOM 1420 O O . GLY A 1 191 ? 5.539 8.745 24.250 1.00 44.19 191 GLY A O 1
ATOM 1421 N N . GLY A 1 192 ? 4.060 10.305 24.911 1.00 49.97 192 GLY A N 1
ATOM 1422 C CA . GLY A 1 192 ? 4.648 10.560 26.224 1.00 49.97 192 GLY A CA 1
ATOM 1423 C C . GLY A 1 192 ? 4.253 9.496 27.252 1.00 49.97 192 GLY A C 1
ATOM 1424 O O . GLY A 1 192 ? 3.419 8.625 27.000 1.00 49.97 192 GLY A O 1
ATOM 1425 N N . ALA A 1 193 ? 4.857 9.560 28.437 1.00 53.66 193 ALA A N 1
ATOM 1426 C CA . ALA A 1 193 ? 4.613 8.592 29.506 1.00 53.66 193 ALA A CA 1
ATOM 1427 C C . ALA A 1 193 ? 4.195 9.289 30.806 1.00 53.66 193 ALA A C 1
ATOM 1429 O O . ALA A 1 193 ? 4.843 10.251 31.226 1.00 53.66 193 ALA A O 1
ATOM 1430 N N . LEU A 1 194 ? 3.150 8.768 31.463 1.00 57.50 194 LEU A N 1
ATOM 1431 C CA . LEU A 1 194 ? 2.860 9.045 32.868 1.00 57.50 194 LEU A CA 1
ATOM 1432 C C . LEU A 1 194 ? 3.378 7.898 33.735 1.00 57.50 194 LEU A C 1
ATOM 1434 O O . LEU A 1 194 ? 3.019 6.735 33.553 1.00 57.50 194 LEU A O 1
ATOM 1438 N N . ILE A 1 195 ? 4.145 8.247 34.759 1.00 59.84 195 ILE A N 1
ATOM 1439 C CA . ILE A 1 195 ? 4.573 7.318 35.798 1.00 59.84 195 ILE A CA 1
ATOM 1440 C C . ILE A 1 195 ? 3.946 7.746 37.123 1.00 59.84 195 ILE A C 1
ATOM 1442 O O . ILE A 1 195 ? 4.177 8.852 37.612 1.00 59.84 195 ILE A O 1
ATOM 1446 N N . VAL A 1 196 ? 3.170 6.842 37.725 1.00 58.19 196 VAL A N 1
ATOM 1447 C CA . VAL A 1 196 ? 2.548 7.061 39.036 1.00 58.19 196 VAL A CA 1
ATOM 1448 C C . VAL A 1 196 ? 3.443 6.500 40.137 1.00 58.19 196 VAL A C 1
ATOM 1450 O O . VAL A 1 196 ? 3.598 5.282 40.232 1.00 58.19 196 VAL A O 1
ATOM 1453 N N . ALA A 1 197 ? 3.979 7.364 41.002 1.00 57.47 197 ALA A N 1
ATOM 1454 C CA . ALA A 1 197 ? 4.888 6.958 42.076 1.00 57.47 197 ALA A CA 1
ATOM 1455 C C . ALA A 1 197 ? 4.379 7.354 43.476 1.00 57.47 197 ALA A C 1
ATOM 1457 O O . ALA A 1 197 ? 4.088 8.518 43.753 1.00 57.47 197 ALA A O 1
ATOM 1458 N N . ARG A 1 198 ? 4.285 6.372 44.385 1.00 56.53 198 ARG A N 1
ATOM 1459 C CA . ARG A 1 198 ? 3.766 6.511 45.764 1.00 56.53 198 ARG A CA 1
ATOM 1460 C C . ARG A 1 198 ? 4.796 6.203 46.852 1.00 56.53 198 ARG A C 1
ATOM 1462 O O . ARG A 1 198 ? 4.523 6.394 48.034 1.00 56.53 198 ARG A O 1
ATOM 1469 N N . SER A 1 199 ? 5.979 5.724 46.479 1.00 56.41 199 SER A N 1
ATOM 1470 C CA . SER A 1 199 ? 7.090 5.438 47.394 1.00 56.41 199 SER A CA 1
ATOM 1471 C C . SER A 1 199 ? 8.430 5.688 46.708 1.00 56.41 199 SER A C 1
ATOM 1473 O O . SER A 1 199 ? 8.486 5.695 45.482 1.00 56.41 199 SER A O 1
ATOM 1475 N N . ALA A 1 200 ? 9.513 5.852 47.473 1.00 57.47 200 ALA A N 1
ATOM 1476 C CA . ALA A 1 200 ? 10.858 6.021 46.913 1.00 57.47 200 ALA A CA 1
ATOM 1477 C C . ALA A 1 200 ? 11.219 4.912 45.906 1.00 57.47 200 ALA A C 1
ATOM 1479 O O . ALA A 1 200 ? 11.681 5.208 44.814 1.00 57.47 200 ALA A O 1
ATOM 1480 N N . ALA A 1 201 ? 10.880 3.654 46.208 1.00 57.75 201 ALA A N 1
ATOM 1481 C CA . ALA A 1 201 ? 11.105 2.534 45.295 1.00 57.75 201 ALA A CA 1
ATOM 1482 C C . ALA A 1 201 ? 10.261 2.610 44.007 1.00 57.75 201 ALA A C 1
ATOM 1484 O O . ALA A 1 201 ? 10.673 2.097 42.972 1.00 57.75 201 ALA A O 1
ATOM 1485 N N . GLU A 1 202 ? 9.075 3.222 44.047 1.00 59.78 202 GLU A N 1
ATOM 1486 C CA . GLU A 1 202 ? 8.261 3.462 42.846 1.00 59.78 202 GLU A CA 1
ATOM 1487 C C . GLU A 1 202 ? 8.772 4.647 42.026 1.00 59.78 202 GLU A C 1
ATOM 1489 O O . GLU A 1 202 ? 8.694 4.595 40.804 1.00 59.78 202 GLU A O 1
ATOM 1494 N N . TRP A 1 203 ? 9.335 5.671 42.675 1.00 61.88 203 TRP A N 1
ATOM 1495 C CA . TRP A 1 203 ? 10.035 6.760 41.992 1.00 61.88 203 TRP A CA 1
ATOM 1496 C C . TRP A 1 203 ? 11.262 6.230 41.243 1.00 61.88 203 TRP A C 1
ATOM 1498 O O . TRP A 1 203 ? 11.385 6.482 40.048 1.00 61.88 203 TRP A O 1
ATOM 1508 N N . THR A 1 204 ? 12.102 5.420 41.897 1.00 60.06 204 THR A N 1
ATOM 1509 C CA . THR A 1 204 ? 13.265 4.774 41.263 1.00 60.06 204 THR A CA 1
ATOM 1510 C C . THR A 1 204 ? 12.845 3.869 40.102 1.00 60.06 204 THR A C 1
ATOM 1512 O O . THR A 1 204 ? 13.306 4.074 38.986 1.00 60.06 204 THR A O 1
ATOM 1515 N N . ARG A 1 205 ? 11.895 2.940 40.306 1.00 56.94 205 ARG A N 1
ATOM 1516 C CA . ARG A 1 205 ? 11.395 2.059 39.227 1.00 56.94 205 ARG A CA 1
ATOM 1517 C C . ARG A 1 205 ? 10.760 2.822 38.070 1.00 56.94 205 ARG A C 1
ATOM 1519 O O . ARG A 1 205 ? 10.859 2.412 36.920 1.00 56.94 205 ARG A O 1
ATOM 1526 N N . GLY A 1 206 ? 10.064 3.908 38.382 1.00 57.41 206 GLY A N 1
ATOM 1527 C CA . GLY A 1 206 ? 9.475 4.798 37.399 1.00 57.41 206 GLY A CA 1
ATOM 1528 C C . GLY A 1 206 ? 10.533 5.400 36.484 1.00 57.41 206 GLY A C 1
ATOM 1529 O O . GLY A 1 206 ? 10.472 5.245 35.265 1.00 57.41 206 GLY A O 1
ATOM 1530 N N . ILE A 1 207 ? 11.549 6.006 37.086 1.00 59.44 207 ILE A N 1
ATOM 1531 C CA . ILE A 1 207 ? 12.688 6.580 36.371 1.00 59.44 207 ILE A CA 1
ATOM 1532 C C . ILE A 1 207 ? 13.463 5.497 35.589 1.00 59.44 207 ILE A C 1
ATOM 1534 O O . ILE A 1 207 ? 13.798 5.705 34.426 1.00 59.44 207 ILE A O 1
ATOM 1538 N N . GLU A 1 208 ? 13.654 4.301 36.155 1.00 58.03 208 GLU A N 1
ATOM 1539 C CA . GLU A 1 208 ? 14.251 3.152 35.452 1.00 58.03 208 GLU A CA 1
ATOM 1540 C C . GLU A 1 208 ? 13.409 2.666 34.264 1.00 58.03 208 GLU A C 1
ATOM 1542 O O . GLU A 1 208 ? 13.963 2.275 33.242 1.00 58.03 208 GLU A O 1
ATOM 1547 N N . SER A 1 209 ? 12.076 2.698 34.344 1.00 54.59 209 SER A N 1
ATOM 1548 C CA . SER A 1 209 ? 11.209 2.305 33.222 1.00 54.59 209 SER A CA 1
ATOM 1549 C C . SER A 1 209 ? 11.318 3.275 32.044 1.00 54.59 209 SER A C 1
ATOM 1551 O O . SER A 1 209 ? 11.276 2.861 30.880 1.00 54.59 209 SER A O 1
ATOM 1553 N N . ALA A 1 210 ? 11.557 4.553 32.353 1.00 52.50 210 ALA A N 1
ATOM 1554 C CA . ALA A 1 210 ? 11.818 5.566 31.353 1.00 52.50 210 ALA A CA 1
ATOM 1555 C C . ALA A 1 210 ? 13.162 5.316 30.650 1.00 52.50 210 ALA A C 1
ATOM 1557 O O . ALA A 1 210 ? 13.254 5.633 29.479 1.00 52.50 210 ALA A O 1
ATOM 1558 N N . ARG A 1 211 ? 14.154 4.651 31.271 1.00 55.25 211 ARG A N 1
ATOM 1559 C CA . ARG A 1 211 ? 15.476 4.319 30.681 1.00 55.25 211 ARG A CA 1
ATOM 1560 C C . ARG A 1 211 ? 15.408 3.727 29.267 1.00 55.25 211 ARG A C 1
ATOM 1562 O O . ARG A 1 211 ? 16.247 4.044 28.434 1.00 55.25 211 ARG A O 1
ATOM 1569 N N . SER A 1 212 ? 14.395 2.907 28.980 1.00 49.06 212 SER A N 1
ATOM 1570 C CA . SER A 1 212 ? 14.176 2.296 27.654 1.00 49.06 212 SER A CA 1
ATOM 1571 C C . SER A 1 212 ? 13.779 3.287 26.546 1.00 49.06 212 SER A C 1
ATOM 1573 O O . SER A 1 212 ? 13.872 2.957 25.368 1.00 49.06 212 SER A O 1
ATOM 1575 N N . LEU A 1 213 ? 13.355 4.498 26.917 1.00 46.34 213 LEU A N 1
ATOM 1576 C CA . LEU A 1 213 ? 12.972 5.597 26.026 1.00 46.34 213 LEU A CA 1
ATOM 1577 C C . LEU A 1 213 ? 14.118 6.611 25.811 1.00 46.34 213 LEU A C 1
ATOM 1579 O O . LEU A 1 213 ? 13.918 7.604 25.119 1.00 46.34 213 LEU A O 1
ATOM 1583 N N . LEU A 1 214 ? 15.291 6.414 26.435 1.00 53.75 214 LEU A N 1
ATOM 1584 C CA . LEU A 1 214 ? 16.237 7.494 26.761 1.00 53.75 214 LEU A CA 1
ATOM 1585 C C . LEU A 1 214 ? 17.682 7.233 26.305 1.00 53.75 214 LEU A C 1
ATOM 1587 O O . LEU A 1 214 ? 18.614 7.399 27.090 1.00 53.75 214 LEU A O 1
ATOM 1591 N N . ASP A 1 215 ? 17.924 6.854 25.047 1.00 36.38 215 ASP A N 1
ATOM 1592 C CA . ASP A 1 215 ? 19.311 6.573 24.639 1.00 36.38 215 ASP A CA 1
ATOM 1593 C C . ASP A 1 215 ? 20.211 7.835 24.611 1.00 36.38 215 ASP A C 1
ATOM 1595 O O . ASP A 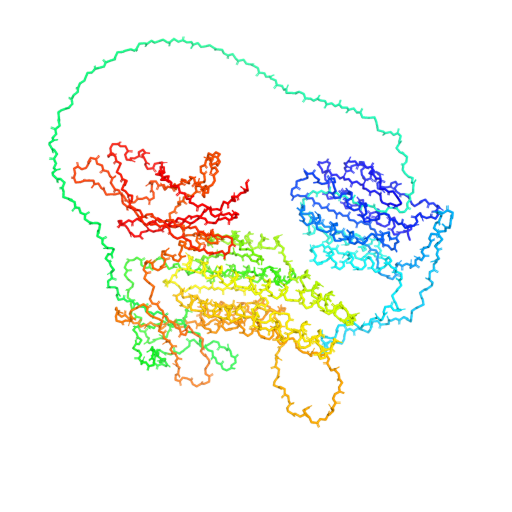1 215 ? 21.430 7.702 24.537 1.00 36.38 215 ASP A O 1
ATOM 1599 N N . ARG A 1 216 ? 19.703 9.088 24.632 1.00 36.06 216 ARG A N 1
ATOM 1600 C CA . ARG A 1 216 ? 20.500 10.242 24.153 1.00 36.06 216 ARG A CA 1
ATOM 1601 C C . ARG A 1 216 ? 20.034 11.659 24.659 1.00 36.06 216 ARG A C 1
ATOM 1603 O O . ARG A 1 216 ? 18.952 12.051 24.260 1.00 36.06 216 ARG A O 1
ATOM 1610 N N . GLN A 1 217 ? 20.899 12.386 25.431 1.00 37.34 217 GLN A N 1
ATOM 1611 C CA . GLN A 1 217 ? 20.943 13.798 25.998 1.00 37.34 217 GLN A CA 1
ATOM 1612 C C . GLN A 1 217 ? 19.685 14.486 26.652 1.00 37.34 217 GLN A C 1
ATOM 1614 O O . GLN A 1 217 ? 18.545 14.207 26.303 1.00 37.34 217 GLN A O 1
ATOM 1619 N N . TRP A 1 218 ? 19.868 15.368 27.671 1.00 47.09 218 TRP A N 1
ATOM 1620 C CA . TRP A 1 218 ? 18.886 15.56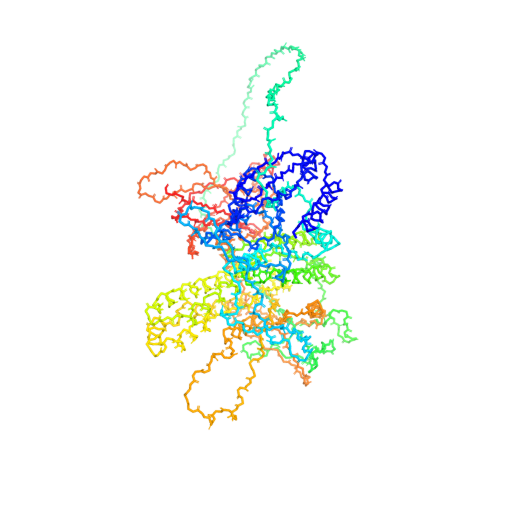0 28.781 1.00 47.09 218 TRP A CA 1
ATOM 1621 C C . TRP A 1 218 ? 18.587 17.010 29.236 1.00 47.09 218 TRP A C 1
ATOM 1623 O O . TRP A 1 218 ? 19.485 17.830 29.352 1.00 47.09 218 TRP A O 1
ATOM 1633 N N . THR A 1 219 ? 17.346 17.292 29.655 1.00 39.47 219 THR A N 1
ATOM 1634 C CA . THR A 1 219 ? 16.965 18.483 30.452 1.00 39.47 219 THR A CA 1
ATOM 1635 C C . THR A 1 219 ? 15.902 18.084 31.485 1.00 39.47 219 THR A C 1
ATOM 1637 O O . THR A 1 219 ? 14.916 17.431 31.146 1.00 39.47 219 THR A O 1
ATOM 1640 N N . VAL A 1 220 ? 16.072 18.475 32.752 1.00 41.16 220 VAL A N 1
ATOM 1641 C CA . VAL A 1 220 ? 15.177 18.086 33.855 1.00 41.16 220 VAL A CA 1
ATOM 1642 C C . VAL A 1 220 ? 14.403 19.298 34.375 1.00 41.16 220 VAL A C 1
ATOM 1644 O O . VAL A 1 220 ? 14.969 20.269 34.870 1.00 41.16 220 VAL A O 1
ATOM 1647 N N . VAL A 1 221 ? 13.078 19.238 34.313 1.00 42.06 221 VAL A N 1
ATOM 1648 C CA . VAL A 1 221 ? 12.187 20.260 34.868 1.00 42.06 221 VAL A CA 1
ATOM 1649 C C . VAL A 1 221 ? 11.567 19.761 36.162 1.00 42.06 221 VAL A C 1
ATOM 1651 O O . VAL A 1 221 ? 11.022 18.662 36.253 1.00 42.06 221 VAL A O 1
ATOM 1654 N N . PHE A 1 222 ? 11.654 20.597 37.181 1.00 39.78 222 PHE A N 1
ATOM 1655 C CA . PHE A 1 222 ? 11.293 20.307 38.554 1.00 39.78 222 PHE A CA 1
ATOM 1656 C C . PHE A 1 222 ? 10.272 21.334 39.065 1.00 39.78 222 PHE A C 1
ATOM 1658 O O . PHE A 1 222 ? 10.298 22.506 38.706 1.00 39.78 222 PHE A O 1
ATOM 1665 N N . GLU A 1 223 ? 9.360 20.916 39.935 1.00 36.25 223 GLU A N 1
ATOM 1666 C CA . GLU A 1 223 ? 8.406 21.807 40.605 1.00 36.25 223 GLU A CA 1
ATOM 1667 C C . GLU A 1 223 ? 8.559 21.657 42.127 1.00 36.25 223 GLU A C 1
ATOM 1669 O O . GLU A 1 223 ? 7.998 20.733 42.718 1.00 36.25 223 GLU A O 1
ATOM 1674 N N . PRO A 1 224 ? 9.332 22.519 42.816 1.00 32.25 224 PRO A N 1
ATOM 1675 C CA . PRO A 1 224 ? 9.212 22.673 44.250 1.00 32.25 224 PRO A CA 1
ATOM 1676 C C . PRO A 1 224 ? 8.193 23.768 44.540 1.00 32.25 224 PRO A C 1
ATOM 1678 O O . PRO A 1 224 ? 8.393 24.931 44.197 1.00 32.25 224 PRO A O 1
ATOM 1681 N N . THR A 1 225 ? 7.175 23.466 45.333 1.00 33.44 225 THR A N 1
ATOM 1682 C CA . THR A 1 225 ? 6.472 24.517 46.074 1.00 33.44 225 THR A CA 1
ATOM 1683 C C . THR A 1 225 ? 7.435 25.166 47.084 1.00 33.44 225 THR A C 1
ATOM 1685 O O . THR A 1 225 ? 7.552 24.693 48.215 1.00 33.44 225 THR A O 1
ATOM 1688 N N . SER A 1 226 ? 8.180 26.200 46.675 1.00 31.50 226 SER A N 1
ATOM 1689 C CA . SER A 1 226 ? 9.071 27.009 47.525 1.00 31.50 226 SER A CA 1
ATOM 1690 C C . SER A 1 226 ? 9.540 28.280 46.796 1.00 31.50 226 SER A C 1
ATOM 1692 O O . SER A 1 226 ? 9.816 28.239 45.602 1.00 31.50 226 SER A O 1
ATOM 1694 N N . ALA A 1 227 ? 9.646 29.403 47.514 1.00 33.19 227 ALA A N 1
ATOM 1695 C CA . ALA A 1 227 ? 9.987 30.731 46.980 1.00 33.19 227 ALA A CA 1
ATOM 1696 C C . ALA A 1 227 ? 11.423 31.192 47.333 1.00 33.19 227 ALA A C 1
ATOM 1698 O O . ALA A 1 227 ? 11.659 32.387 47.532 1.00 33.19 227 ALA A O 1
ATOM 1699 N N . ALA A 1 228 ? 12.387 30.276 47.490 1.00 32.62 228 ALA A N 1
ATOM 1700 C CA . ALA A 1 228 ? 13.727 30.651 47.946 1.00 32.62 228 ALA A CA 1
ATOM 1701 C C . ALA A 1 228 ? 14.875 29.823 47.340 1.00 32.62 228 ALA A C 1
ATOM 1703 O O . ALA A 1 228 ? 15.328 28.852 47.942 1.00 32.62 228 ALA A O 1
ATOM 1704 N N . VAL A 1 229 ? 15.464 30.319 46.246 1.00 28.78 229 VAL A N 1
ATOM 1705 C CA . VAL A 1 229 ? 16.898 30.149 45.959 1.00 28.78 229 VAL A CA 1
ATOM 1706 C C . VAL A 1 229 ? 17.500 31.531 45.696 1.00 28.78 229 VAL A C 1
ATOM 1708 O O . VAL A 1 229 ? 17.246 32.174 44.683 1.00 28.78 229 VAL A O 1
ATOM 1711 N N . ARG A 1 230 ? 18.293 32.053 46.641 1.00 28.98 230 ARG A N 1
ATOM 1712 C CA . ARG A 1 230 ? 18.982 33.339 46.450 1.00 28.98 230 ARG A CA 1
ATOM 1713 C C . ARG A 1 230 ? 20.290 33.125 45.692 1.00 28.98 230 ARG A C 1
ATOM 1715 O O . ARG A 1 230 ? 21.248 32.588 46.234 1.00 28.98 230 ARG A O 1
ATOM 1722 N N . SER A 1 231 ? 20.317 33.617 44.457 1.00 32.44 231 SER A N 1
ATOM 1723 C CA . SER A 1 231 ? 21.516 33.863 43.653 1.00 32.44 231 SER A CA 1
ATOM 1724 C C . SER A 1 231 ? 22.434 34.875 44.348 1.00 32.44 231 SER A C 1
ATOM 1726 O O . SER A 1 231 ? 22.123 36.068 44.376 1.00 32.44 231 SER A O 1
ATOM 1728 N N . SER A 1 232 ? 23.589 34.444 44.856 1.00 28.12 232 SER A N 1
ATOM 1729 C CA . SER A 1 232 ? 24.665 35.393 45.183 1.00 28.12 232 SER A CA 1
ATOM 1730 C C . SER A 1 232 ? 26.079 34.976 44.787 1.00 28.12 232 SER A C 1
ATOM 1732 O O . SER A 1 232 ? 26.995 35.756 45.020 1.00 28.12 232 SER A O 1
ATOM 1734 N N . GLU A 1 233 ? 26.303 33.843 44.121 1.00 29.77 233 GLU A N 1
ATOM 1735 C CA . GLU A 1 233 ? 27.658 33.485 43.673 1.00 29.77 233 GLU A CA 1
ATOM 1736 C C . GLU A 1 233 ? 27.679 32.812 42.303 1.00 29.77 233 GLU A C 1
ATOM 1738 O O . GLU A 1 233 ? 27.914 31.618 42.202 1.00 29.77 233 GLU A O 1
ATOM 1743 N N . VAL A 1 234 ? 27.524 33.590 41.228 1.00 28.00 234 VAL A N 1
ATOM 1744 C CA . VAL A 1 234 ? 28.163 33.256 39.946 1.00 28.00 234 VAL A CA 1
ATOM 1745 C C . VAL A 1 234 ? 28.615 34.549 39.269 1.00 28.00 234 VAL A C 1
ATOM 1747 O O . VAL A 1 234 ? 27.815 35.349 38.790 1.00 28.00 234 VAL A O 1
ATOM 1750 N N . ARG A 1 235 ? 29.932 34.773 39.249 1.00 23.69 235 ARG A N 1
ATOM 1751 C CA . ARG A 1 235 ? 30.565 35.813 38.431 1.00 23.69 235 ARG A CA 1
ATOM 1752 C C . ARG A 1 235 ? 30.706 35.279 37.010 1.00 23.69 235 ARG A C 1
ATOM 1754 O O . ARG A 1 235 ? 31.414 34.299 36.796 1.00 23.69 235 ARG A O 1
ATOM 1761 N N . VAL A 1 236 ? 30.081 35.953 36.051 1.00 23.83 236 VAL A N 1
ATOM 1762 C CA . VAL A 1 236 ? 30.287 35.701 34.622 1.00 23.83 236 VAL A CA 1
ATOM 1763 C C . VAL A 1 236 ? 31.728 36.075 34.262 1.00 23.83 236 VAL A C 1
ATOM 1765 O O . VAL A 1 236 ? 32.138 37.225 34.422 1.00 23.83 236 VAL A O 1
ATOM 1768 N N . LYS A 1 237 ? 32.500 35.107 33.764 1.00 23.05 237 LYS A N 1
ATOM 1769 C CA . LYS A 1 237 ? 33.717 35.361 32.987 1.00 23.05 237 LYS A CA 1
ATOM 1770 C C . LYS A 1 237 ? 33.477 34.875 31.565 1.00 23.05 237 LYS A C 1
ATOM 1772 O O . LYS A 1 237 ? 33.391 33.678 31.323 1.00 23.05 237 LYS A O 1
ATOM 1777 N N . VAL A 1 238 ? 33.381 35.827 30.643 1.00 26.16 238 VAL A N 1
ATOM 1778 C CA . VAL A 1 238 ? 33.428 35.580 29.200 1.00 26.16 238 VAL A CA 1
ATOM 1779 C C . VAL A 1 238 ? 34.880 35.269 28.832 1.00 26.16 238 VAL A C 1
ATOM 1781 O O . VAL A 1 238 ? 35.787 36.020 29.199 1.00 26.16 238 VAL A O 1
ATOM 1784 N N . HIS A 1 239 ? 35.116 34.156 28.144 1.00 26.31 239 HIS A N 1
ATOM 1785 C CA . HIS A 1 239 ? 36.373 33.880 27.451 1.00 26.31 239 HIS A CA 1
ATOM 1786 C C . HIS A 1 239 ? 36.060 33.603 25.981 1.00 26.31 239 HIS A C 1
ATOM 1788 O O . HIS A 1 239 ? 35.605 32.520 25.626 1.00 26.31 239 HIS A O 1
ATOM 1794 N N . GLU A 1 240 ? 36.322 34.600 25.135 1.00 29.95 240 GLU A N 1
ATOM 1795 C CA . GLU A 1 240 ? 36.630 34.390 23.721 1.00 29.95 240 GLU A CA 1
ATOM 1796 C C . GLU A 1 240 ? 37.952 33.628 23.640 1.00 29.95 240 GLU A C 1
ATOM 1798 O O . GLU A 1 240 ? 38.910 34.019 24.308 1.00 29.95 240 GLU A O 1
ATOM 1803 N N . HIS A 1 241 ? 38.022 32.554 22.852 1.00 27.62 241 HIS A N 1
ATOM 1804 C CA . HIS A 1 241 ? 39.297 31.948 22.477 1.00 27.62 241 HIS A CA 1
ATOM 1805 C C . HIS A 1 241 ? 39.394 31.758 20.965 1.00 27.62 241 HIS A C 1
ATOM 1807 O O . HIS A 1 241 ? 38.573 31.130 20.301 1.00 27.62 241 HIS A O 1
ATOM 1813 N N . SER A 1 242 ? 40.455 32.382 20.483 1.00 26.30 242 SER A N 1
ATOM 1814 C CA . SER A 1 242 ? 41.005 32.522 19.153 1.00 26.30 242 SER A CA 1
ATOM 1815 C C . SER A 1 242 ? 41.591 31.218 18.600 1.00 26.30 242 SER A C 1
ATOM 1817 O O . SER A 1 242 ? 42.080 30.356 19.328 1.00 26.30 242 SER A O 1
ATOM 1819 N N . ARG A 1 243 ? 41.598 31.141 17.264 1.00 28.77 243 ARG A N 1
ATOM 1820 C CA . ARG A 1 243 ? 42.373 30.203 16.435 1.00 28.77 243 ARG A CA 1
ATOM 1821 C C . ARG A 1 243 ? 43.866 30.202 16.795 1.00 28.77 243 ARG A C 1
ATOM 1823 O O . ARG A 1 243 ? 44.412 31.281 17.029 1.00 28.77 243 ARG A O 1
ATOM 1830 N N . PRO A 1 244 ? 44.572 29.072 16.621 1.00 29.17 244 PRO A N 1
ATOM 1831 C CA . PRO A 1 244 ? 45.997 29.090 16.358 1.00 29.17 244 PRO A CA 1
ATOM 1832 C C . PRO A 1 244 ? 46.280 28.976 14.854 1.00 29.17 244 PRO A C 1
ATOM 1834 O O . PRO A 1 244 ? 45.679 28.181 14.130 1.00 29.17 244 PRO A O 1
ATOM 1837 N N . ALA A 1 245 ? 47.238 29.783 14.413 1.00 26.64 245 ALA A N 1
ATOM 1838 C CA . ALA A 1 245 ? 48.008 29.577 13.199 1.00 26.64 245 ALA A CA 1
ATOM 1839 C C . ALA A 1 245 ? 49.344 28.915 13.569 1.00 26.64 245 ALA A C 1
ATOM 1841 O O . ALA A 1 245 ? 49.879 29.163 14.649 1.00 26.64 245 ALA A O 1
ATOM 1842 N N . SER A 1 246 ? 49.922 28.151 12.647 1.00 28.25 246 SER A N 1
ATOM 1843 C CA . SER A 1 246 ? 51.373 27.981 12.557 1.00 28.25 246 SER A CA 1
ATOM 1844 C C . SER A 1 246 ? 51.758 27.666 11.111 1.00 28.25 246 SER A C 1
ATOM 1846 O O . SER A 1 246 ? 51.143 26.848 10.434 1.00 28.25 246 SER A O 1
ATOM 1848 N N . SER A 1 247 ? 52.746 28.434 10.672 1.00 27.02 247 SER A N 1
ATOM 1849 C CA . SER A 1 247 ? 53.377 28.594 9.365 1.00 27.02 247 SER A CA 1
ATOM 1850 C C . SER A 1 247 ? 54.619 27.719 9.181 1.00 27.02 247 SER A C 1
ATOM 1852 O O . SER A 1 247 ? 55.280 27.432 10.178 1.00 27.02 247 SER A O 1
ATOM 1854 N N . ALA A 1 248 ? 55.000 27.463 7.923 1.00 27.89 248 ALA A N 1
ATOM 1855 C CA . ALA A 1 248 ? 56.365 27.571 7.355 1.00 27.89 248 ALA A CA 1
ATOM 1856 C C . ALA A 1 248 ? 56.351 26.925 5.948 1.00 27.89 248 ALA A C 1
ATOM 1858 O O . ALA A 1 248 ? 55.981 25.763 5.830 1.00 27.89 248 ALA A O 1
ATOM 1859 N N . ASP A 1 249 ? 56.463 27.709 4.866 1.00 26.38 249 ASP A N 1
ATOM 1860 C CA . ASP A 1 249 ? 57.712 28.039 4.128 1.00 26.38 249 ASP A CA 1
ATOM 1861 C C . ASP A 1 249 ? 58.134 26.909 3.159 1.00 26.38 249 ASP A C 1
ATOM 1863 O O . ASP A 1 249 ? 58.076 25.745 3.518 1.00 26.38 249 ASP A O 1
ATOM 1867 N N . GLN A 1 250 ? 58.612 27.113 1.930 1.00 27.66 250 GLN A N 1
ATOM 1868 C CA . GLN A 1 250 ? 58.805 28.279 1.064 1.00 27.66 250 GLN A CA 1
ATOM 1869 C C . GLN A 1 250 ? 59.292 27.738 -0.311 1.00 27.66 250 GLN A C 1
ATOM 1871 O O . GLN A 1 250 ? 59.934 26.693 -0.361 1.00 27.66 250 GLN A O 1
ATOM 1876 N N . SER A 1 251 ? 58.965 28.469 -1.386 1.00 27.73 251 SER A N 1
ATOM 1877 C CA . SER A 1 251 ? 59.721 28.680 -2.647 1.00 27.73 251 SER A CA 1
ATOM 1878 C C . SER A 1 251 ? 60.273 27.507 -3.495 1.00 27.73 251 SER A C 1
ATOM 1880 O O . SER A 1 251 ? 61.151 26.761 -3.089 1.00 27.73 251 SER A O 1
ATOM 1882 N N . ALA A 1 252 ? 59.916 27.486 -4.790 1.00 27.23 252 ALA A N 1
ATOM 1883 C CA . ALA A 1 252 ? 60.760 28.040 -5.870 1.00 27.23 252 ALA A CA 1
ATOM 1884 C C . ALA A 1 252 ? 60.184 27.754 -7.277 1.00 27.23 252 ALA A C 1
ATOM 1886 O O . ALA A 1 252 ? 59.795 26.639 -7.607 1.00 27.23 252 ALA A O 1
ATOM 1887 N N . GLN A 1 253 ? 60.154 28.807 -8.097 1.00 26.56 253 GLN A N 1
ATOM 1888 C CA . GLN A 1 253 ? 59.802 28.845 -9.521 1.00 26.56 253 GLN A CA 1
ATOM 1889 C C . GLN A 1 253 ? 60.969 28.392 -10.411 1.00 26.56 253 GLN A C 1
ATOM 1891 O O . GLN A 1 253 ? 62.116 28.587 -10.020 1.00 26.56 253 GLN A O 1
ATOM 1896 N N . SER A 1 254 ? 60.667 27.928 -11.633 1.00 27.69 254 SER A N 1
ATOM 1897 C CA . SER A 1 254 ? 61.331 28.220 -12.936 1.00 27.69 254 SER A CA 1
ATOM 1898 C C . SER A 1 254 ? 60.600 27.397 -14.021 1.00 27.69 254 SER A C 1
ATOM 1900 O O . SER A 1 254 ? 60.436 26.200 -13.826 1.00 27.69 254 SER A O 1
ATOM 1902 N N . GLN A 1 255 ? 59.897 27.999 -14.998 1.00 27.11 255 GLN A N 1
ATOM 1903 C CA . GLN A 1 255 ? 60.393 28.418 -16.337 1.00 27.11 255 GLN A CA 1
ATOM 1904 C C . GLN A 1 255 ? 60.881 27.201 -17.166 1.00 27.11 255 GLN A C 1
ATOM 1906 O O . GLN A 1 255 ? 61.688 26.440 -16.659 1.00 27.11 255 GLN A O 1
ATOM 1911 N N . GLN A 1 256 ? 60.434 26.894 -18.395 1.00 26.31 256 GLN A N 1
ATOM 1912 C CA . GLN A 1 256 ? 60.230 27.740 -19.582 1.00 26.31 256 GLN A CA 1
ATOM 1913 C C . GLN A 1 256 ? 59.662 26.911 -20.771 1.00 26.31 256 GLN A C 1
ATOM 1915 O O . GLN A 1 256 ? 59.852 25.699 -20.794 1.00 26.31 256 GLN A O 1
ATOM 1920 N N . GLU A 1 257 ? 59.094 27.634 -21.755 1.00 27.19 257 GLU A N 1
ATOM 1921 C CA . GLU A 1 257 ? 59.012 27.388 -23.225 1.00 27.19 257 GLU A CA 1
ATOM 1922 C C . GLU A 1 257 ? 58.215 26.172 -23.762 1.00 27.19 257 GLU A C 1
ATOM 1924 O O . GLU A 1 257 ? 58.428 25.043 -23.346 1.00 27.19 257 GLU A O 1
ATOM 1929 N N . GLU A 1 258 ? 57.183 26.280 -24.616 1.00 25.97 258 GLU A N 1
ATOM 1930 C CA . GLU A 1 258 ? 56.914 27.015 -25.883 1.00 25.97 258 GLU A CA 1
ATOM 1931 C C . GLU A 1 258 ? 57.093 26.125 -27.144 1.00 25.97 258 GLU A C 1
ATOM 1933 O O . GLU A 1 258 ? 57.989 25.292 -27.217 1.00 25.97 258 GLU A O 1
ATOM 1938 N N . VAL A 1 259 ? 56.226 26.377 -28.144 1.00 26.19 259 VAL A N 1
ATOM 1939 C CA . VAL A 1 259 ? 56.279 26.022 -29.588 1.00 26.19 259 VAL A CA 1
ATOM 1940 C C . VAL A 1 259 ? 55.311 24.933 -30.115 1.00 26.19 259 VAL A C 1
ATOM 1942 O O . VAL A 1 259 ? 55.609 23.751 -30.215 1.00 26.19 259 VAL A O 1
ATOM 1945 N N . GLN A 1 260 ? 54.116 25.417 -30.482 1.00 26.91 260 GLN A N 1
ATOM 1946 C CA . GLN A 1 260 ? 53.465 25.425 -31.815 1.00 26.91 260 GLN A CA 1
ATOM 1947 C C . GLN A 1 260 ? 53.672 24.310 -32.878 1.00 26.91 260 GLN A C 1
ATOM 1949 O O . GLN A 1 260 ? 54.776 24.092 -33.357 1.00 26.91 260 GLN A O 1
ATOM 1954 N N . ALA A 1 261 ? 52.505 23.876 -33.408 1.00 25.92 261 ALA A N 1
ATOM 1955 C CA . ALA A 1 261 ? 52.127 23.570 -34.813 1.00 25.92 261 ALA A CA 1
ATOM 1956 C C . ALA A 1 261 ? 52.813 22.364 -35.516 1.00 25.92 261 ALA A C 1
ATOM 1958 O O . ALA A 1 261 ? 54.007 22.153 -35.392 1.00 25.92 261 ALA A O 1
ATOM 1959 N N . ILE A 1 262 ? 52.134 21.510 -36.303 1.00 27.44 262 ILE A N 1
ATOM 1960 C CA . ILE A 1 262 ? 51.611 21.755 -37.666 1.00 27.44 262 ILE A CA 1
ATOM 1961 C C . ILE A 1 262 ? 50.727 20.545 -38.115 1.00 27.44 262 ILE A C 1
ATOM 1963 O O . ILE A 1 262 ? 51.169 19.405 -38.070 1.00 27.44 262 ILE A O 1
ATOM 1967 N N . SER A 1 263 ? 49.516 20.846 -38.610 1.00 26.67 263 SER A N 1
ATOM 1968 C CA . SER A 1 263 ? 48.818 20.340 -39.824 1.00 26.67 263 SER A CA 1
ATOM 1969 C C . SER A 1 263 ? 48.371 18.872 -40.072 1.00 26.67 263 SER A C 1
ATOM 1971 O O . SER A 1 263 ? 49.159 17.961 -40.291 1.00 26.67 263 SER A O 1
ATOM 1973 N N . SER A 1 264 ? 47.046 18.789 -40.304 1.00 30.12 264 SER A N 1
ATOM 1974 C CA . SER A 1 264 ? 46.292 18.173 -41.428 1.00 30.12 264 SER A CA 1
ATOM 1975 C C . SER A 1 264 ? 46.198 16.653 -41.623 1.00 30.12 264 SER A C 1
ATOM 1977 O O . SER A 1 264 ? 47.119 16.015 -42.123 1.00 30.12 264 SER A O 1
ATOM 1979 N N . SER A 1 265 ? 44.967 16.150 -41.459 1.00 31.09 265 SER A N 1
ATOM 1980 C CA . SER A 1 265 ? 44.387 15.054 -42.258 1.00 31.09 265 SER A CA 1
ATOM 1981 C C . SER A 1 265 ? 43.473 15.618 -43.368 1.00 31.09 265 SER A C 1
ATOM 1983 O O . SER A 1 265 ? 42.859 16.664 -43.140 1.00 31.09 265 SER A O 1
ATOM 1985 N N . PRO A 1 266 ? 43.323 14.958 -44.535 1.00 35.16 266 PRO A N 1
ATOM 1986 C CA . PRO A 1 266 ? 42.256 15.243 -45.500 1.00 35.16 266 PRO A CA 1
ATOM 1987 C C . PRO A 1 266 ? 41.009 14.344 -45.277 1.00 35.16 266 PRO A C 1
ATOM 1989 O O . PRO A 1 266 ? 41.152 13.244 -44.741 1.00 35.16 266 PRO A O 1
ATOM 1992 N N . PRO A 1 267 ? 39.791 14.774 -45.679 1.00 35.72 267 PRO A N 1
ATOM 1993 C CA . PRO A 1 267 ? 38.527 14.116 -45.321 1.00 35.72 267 PRO A CA 1
ATOM 1994 C C . PRO A 1 267 ? 38.004 13.131 -46.393 1.00 35.72 267 PRO A C 1
ATOM 1996 O O . PRO A 1 267 ? 38.278 13.326 -47.581 1.00 35.72 267 PRO A O 1
ATOM 1999 N N . PRO A 1 268 ? 37.178 12.129 -46.026 1.00 32.16 268 PRO A N 1
ATOM 2000 C CA . PRO A 1 268 ? 36.304 11.415 -46.956 1.00 32.16 268 PRO A CA 1
ATOM 2001 C C . PRO A 1 268 ? 34.896 12.062 -47.049 1.00 32.16 268 PRO A C 1
ATOM 2003 O O . PRO A 1 268 ? 34.512 12.842 -46.176 1.00 32.16 268 PRO A O 1
ATOM 2006 N N . PRO A 1 269 ? 34.128 11.794 -48.125 1.00 35.78 269 PRO A N 1
ATOM 2007 C CA . PRO A 1 269 ? 32.933 12.556 -48.496 1.00 35.78 269 PRO A CA 1
ATOM 2008 C C . PRO A 1 269 ? 31.653 12.125 -47.757 1.00 35.78 269 PRO A C 1
ATOM 2010 O O . PRO A 1 269 ? 31.486 10.967 -47.381 1.00 35.78 269 PRO A O 1
ATOM 2013 N N . ALA A 1 270 ? 30.725 13.075 -47.616 1.00 31.69 270 ALA A N 1
ATOM 2014 C CA . ALA A 1 270 ? 29.424 12.924 -46.963 1.00 31.69 270 ALA A CA 1
ATOM 2015 C C . ALA A 1 270 ? 28.438 12.015 -47.734 1.00 31.69 270 ALA A C 1
ATOM 2017 O O . ALA A 1 270 ? 28.334 12.144 -48.959 1.00 31.69 270 ALA A O 1
ATOM 2018 N N . PRO A 1 271 ? 27.640 11.172 -47.045 1.00 30.47 271 PRO A N 1
ATOM 2019 C CA . PRO A 1 271 ? 26.471 10.528 -47.623 1.00 30.47 271 PRO A CA 1
ATOM 2020 C C . PRO A 1 271 ? 25.176 11.332 -47.407 1.00 30.47 271 PRO A C 1
ATOM 2022 O O . PRO A 1 271 ? 24.987 12.063 -46.438 1.00 30.47 271 PRO A O 1
ATOM 2025 N N . VAL A 1 272 ? 24.289 11.162 -48.383 1.00 30.80 272 VAL A N 1
ATOM 2026 C CA . VAL A 1 272 ? 22.981 11.791 -48.585 1.00 30.80 272 VAL A CA 1
ATOM 2027 C C . VAL A 1 272 ? 21.992 11.439 -47.464 1.00 30.80 272 VAL A C 1
ATOM 2029 O O . VAL A 1 272 ? 21.819 10.270 -47.127 1.00 30.80 272 VAL A O 1
ATOM 2032 N N . ALA A 1 273 ? 21.299 12.450 -46.933 1.00 27.67 273 ALA A N 1
ATOM 2033 C CA . ALA A 1 273 ? 20.253 12.299 -45.925 1.00 27.67 273 ALA A CA 1
ATOM 2034 C C . ALA A 1 273 ? 18.986 11.643 -46.508 1.00 27.67 273 ALA A C 1
ATOM 2036 O O . ALA A 1 273 ? 18.354 12.183 -47.416 1.00 27.67 273 ALA A O 1
ATOM 2037 N N . VAL A 1 274 ? 18.584 10.502 -45.941 1.00 29.31 274 VAL A N 1
ATOM 2038 C CA . VAL A 1 274 ? 17.232 9.943 -46.073 1.00 29.31 274 VAL A CA 1
ATOM 2039 C C . VAL A 1 274 ? 16.514 10.211 -44.756 1.00 29.31 274 VAL A C 1
ATOM 2041 O O . VAL A 1 274 ? 16.883 9.652 -43.726 1.00 29.31 274 VAL A O 1
ATOM 2044 N N . ALA A 1 275 ? 15.498 11.073 -44.789 1.00 31.98 275 ALA A N 1
ATOM 2045 C CA . ALA A 1 275 ? 14.612 11.308 -43.656 1.00 31.98 275 ALA A CA 1
ATOM 2046 C C . ALA A 1 275 ? 13.913 9.993 -43.270 1.00 31.98 275 ALA A C 1
ATOM 2048 O O . ALA A 1 275 ? 13.124 9.449 -44.045 1.00 31.98 275 ALA A O 1
ATOM 2049 N N . ARG A 1 276 ? 14.221 9.463 -42.083 1.00 28.50 276 ARG A N 1
ATOM 2050 C CA . ARG A 1 276 ? 13.483 8.357 -41.468 1.00 28.50 276 ARG A CA 1
ATOM 2051 C C . ARG A 1 276 ? 12.465 8.952 -40.501 1.00 28.50 276 ARG A C 1
ATOM 2053 O O . ARG A 1 276 ? 12.847 9.588 -39.526 1.00 28.50 276 ARG A O 1
ATOM 2060 N N . ASN A 1 277 ? 11.181 8.721 -40.762 1.00 31.33 277 ASN A N 1
ATOM 2061 C CA . ASN A 1 277 ? 10.172 8.765 -39.704 1.00 31.33 277 ASN A CA 1
ATOM 2062 C C . ASN A 1 277 ? 10.607 7.796 -38.584 1.00 31.33 277 ASN A C 1
ATOM 2064 O O . ASN A 1 277 ? 11.070 6.697 -38.916 1.00 31.33 277 ASN A O 1
ATOM 2068 N N . PRO A 1 278 ? 10.479 8.149 -37.292 1.00 34.44 278 PRO A N 1
ATOM 2069 C CA . PRO A 1 278 ? 10.813 7.220 -36.221 1.00 34.44 278 PRO A CA 1
ATOM 2070 C C . PRO A 1 278 ? 9.880 5.994 -36.284 1.00 34.44 278 PRO A C 1
ATOM 2072 O O . PRO A 1 278 ? 8.670 6.161 -36.463 1.00 34.44 278 PRO A O 1
ATOM 2075 N N . PRO A 1 279 ? 10.411 4.761 -36.182 1.00 37.00 279 PRO A N 1
ATOM 2076 C CA . PRO A 1 279 ? 9.588 3.562 -36.177 1.00 37.00 279 PRO A CA 1
ATOM 2077 C C . PRO A 1 279 ? 8.775 3.489 -34.882 1.00 37.00 279 PRO A C 1
ATOM 2079 O O . PRO A 1 279 ? 9.311 3.680 -33.790 1.00 37.00 279 PRO A O 1
ATOM 2082 N N . ALA A 1 280 ? 7.482 3.192 -35.024 1.00 38.81 280 ALA A N 1
ATOM 2083 C CA . ALA A 1 280 ? 6.632 2.770 -33.921 1.00 38.81 280 ALA A CA 1
ATOM 2084 C C . ALA A 1 280 ? 7.257 1.542 -33.242 1.00 38.81 280 ALA A C 1
ATOM 2086 O O . ALA A 1 280 ? 7.742 0.633 -33.923 1.00 38.81 280 ALA A O 1
ATOM 2087 N N . ILE A 1 281 ? 7.263 1.543 -31.909 1.00 46.44 281 ILE A N 1
ATOM 2088 C CA . ILE A 1 281 ? 7.741 0.438 -31.075 1.00 46.44 281 ILE A CA 1
ATOM 2089 C C . ILE A 1 281 ? 6.971 -0.819 -31.498 1.00 46.44 281 ILE A C 1
ATOM 2091 O O . ILE A 1 281 ? 5.750 -0.876 -31.371 1.00 46.44 281 ILE A O 1
ATOM 2095 N N . ALA A 1 282 ? 7.675 -1.790 -32.080 1.00 38.78 282 ALA A N 1
ATOM 2096 C CA . ALA A 1 282 ? 7.072 -3.028 -32.549 1.00 38.78 282 ALA A CA 1
ATOM 2097 C C . ALA A 1 282 ? 6.622 -3.853 -31.338 1.00 38.78 282 ALA A C 1
ATOM 2099 O O . ALA A 1 282 ? 7.441 -4.419 -30.617 1.00 38.78 282 ALA A O 1
ATOM 2100 N N . GLU A 1 283 ? 5.313 -3.895 -31.120 1.00 45.03 283 GLU A N 1
ATOM 2101 C CA . GLU A 1 283 ? 4.653 -4.740 -30.134 1.00 45.03 283 GLU A CA 1
ATOM 2102 C C . GLU A 1 283 ? 4.970 -6.213 -30.448 1.00 45.03 283 GLU A C 1
ATOM 2104 O O . GLU A 1 283 ? 4.508 -6.777 -31.444 1.00 45.03 283 GLU A O 1
ATOM 2109 N N . GLN A 1 284 ? 5.849 -6.831 -29.654 1.00 47.84 284 GLN A N 1
ATOM 2110 C CA . GLN A 1 284 ? 6.186 -8.241 -29.821 1.00 47.84 284 GLN A CA 1
ATOM 2111 C C . GLN A 1 284 ? 4.972 -9.101 -29.455 1.00 47.84 284 GLN A C 1
ATOM 2113 O O . GLN A 1 284 ? 4.455 -9.055 -28.341 1.00 47.84 284 GLN A O 1
ATOM 2118 N N . ILE A 1 285 ? 4.532 -9.911 -30.416 1.00 49.28 285 ILE A N 1
ATOM 2119 C CA . ILE A 1 285 ? 3.443 -10.880 -30.280 1.00 49.28 285 ILE A CA 1
ATOM 2120 C C . ILE A 1 285 ? 3.938 -12.041 -29.400 1.00 49.28 285 ILE A C 1
ATOM 2122 O O . ILE A 1 285 ? 4.430 -13.053 -29.898 1.00 49.28 285 ILE A O 1
ATOM 2126 N N . GLY A 1 286 ? 3.875 -11.856 -28.081 1.00 55.66 286 GLY A N 1
ATOM 2127 C CA . GLY A 1 286 ? 4.273 -12.849 -27.085 1.00 55.66 286 GLY A CA 1
ATOM 2128 C C . GLY A 1 286 ? 3.131 -13.798 -26.725 1.00 55.66 286 GLY A C 1
ATOM 2129 O O . GLY A 1 286 ? 2.027 -13.358 -26.410 1.00 55.66 286 GLY A O 1
ATOM 2130 N N . VAL A 1 287 ? 3.414 -15.100 -26.763 1.00 65.25 287 VAL A N 1
ATOM 2131 C CA . VAL A 1 287 ? 2.640 -16.124 -26.052 1.00 65.25 287 VAL A CA 1
ATOM 2132 C C . VAL A 1 287 ? 2.942 -15.958 -24.562 1.00 65.25 287 VAL A C 1
ATOM 2134 O O . VAL A 1 287 ? 4.107 -16.014 -24.175 1.00 65.25 287 VAL A O 1
ATOM 2137 N N . GLU A 1 288 ? 1.919 -15.734 -23.740 1.00 74.62 288 GLU A N 1
ATOM 2138 C CA . GLU A 1 288 ? 2.073 -15.449 -22.308 1.00 74.62 288 GLU A CA 1
ATOM 2139 C C . GLU A 1 288 ? 1.545 -16.617 -21.471 1.00 74.62 288 GLU A C 1
ATOM 2141 O O . GLU A 1 288 ? 0.476 -17.163 -21.754 1.00 74.62 288 GLU A O 1
ATOM 2146 N N . VAL A 1 289 ? 2.294 -17.010 -20.439 1.00 80.50 289 VAL A N 1
ATOM 2147 C CA . VAL A 1 289 ? 1.865 -18.041 -19.487 1.00 80.50 289 VAL A CA 1
ATOM 2148 C C . VAL A 1 289 ? 1.270 -17.361 -18.263 1.00 80.50 289 VAL A C 1
ATOM 2150 O O . VAL A 1 289 ? 1.965 -16.713 -17.484 1.00 80.50 289 VAL A O 1
ATOM 2153 N N . VAL A 1 290 ? -0.026 -17.561 -18.057 1.00 86.38 290 VAL A N 1
ATOM 2154 C CA . VAL A 1 290 ? -0.759 -17.014 -16.920 1.00 86.38 290 VAL A CA 1
ATOM 2155 C C . VAL A 1 290 ? -0.712 -18.015 -15.770 1.00 86.38 290 VAL A C 1
ATOM 2157 O O . VAL A 1 290 ? -1.336 -19.072 -15.829 1.00 86.38 290 VAL A O 1
ATOM 2160 N N . ASN A 1 291 ? 0.001 -17.668 -14.695 1.00 87.62 291 ASN A N 1
ATOM 2161 C CA . ASN A 1 291 ? 0.111 -18.495 -13.487 1.00 87.62 291 ASN A CA 1
ATOM 2162 C C . ASN A 1 291 ? -0.922 -18.099 -12.427 1.00 87.62 291 ASN A C 1
ATOM 2164 O O . ASN A 1 291 ? -1.001 -16.938 -12.031 1.00 87.62 291 ASN A O 1
ATOM 2168 N N . VAL A 1 292 ? -1.711 -19.045 -11.934 1.00 90.62 292 VAL A N 1
ATOM 2169 C CA . VAL A 1 292 ? -2.703 -18.838 -10.874 1.00 90.62 292 VAL A CA 1
ATOM 2170 C C . VAL A 1 292 ? -2.264 -19.602 -9.636 1.00 90.62 292 VAL A C 1
ATOM 2172 O O . VAL A 1 292 ? -2.276 -20.831 -9.621 1.00 90.62 292 VAL A O 1
ATOM 2175 N N . ASP A 1 293 ? -1.887 -18.859 -8.599 1.00 90.38 293 ASP A N 1
ATOM 2176 C CA . ASP A 1 293 ? -1.512 -19.419 -7.306 1.00 90.38 293 ASP A CA 1
ATOM 2177 C C . ASP A 1 293 ? -2.783 -19.698 -6.478 1.00 90.38 293 ASP A C 1
ATOM 2179 O O . ASP A 1 293 ? -3.662 -18.838 -6.354 1.00 90.38 293 ASP A O 1
ATOM 2183 N N . VAL A 1 294 ? -2.916 -20.925 -5.969 1.00 93.19 294 VAL A N 1
ATOM 2184 C CA . VAL A 1 294 ? -4.128 -21.432 -5.313 1.00 93.19 294 VAL A CA 1
ATOM 2185 C C . VAL A 1 294 ? -3.779 -22.039 -3.964 1.00 93.19 294 VAL A C 1
ATOM 2187 O O . VAL A 1 294 ? -3.062 -23.034 -3.879 1.00 93.19 294 VAL A O 1
ATOM 2190 N N . VAL A 1 295 ? -4.366 -21.496 -2.900 1.00 92.88 295 VAL A N 1
ATOM 2191 C CA . VAL A 1 295 ? -4.308 -22.090 -1.562 1.00 92.88 295 VAL A CA 1
ATOM 2192 C C . VAL A 1 295 ? -5.590 -22.874 -1.312 1.00 92.88 295 VAL A C 1
ATOM 2194 O O . VAL A 1 295 ? -6.691 -22.326 -1.397 1.00 92.88 295 VAL A O 1
ATOM 2197 N N . VAL A 1 296 ? -5.445 -24.153 -0.967 1.00 94.19 296 VAL A N 1
ATOM 2198 C CA . VAL A 1 296 ? -6.567 -25.049 -0.662 1.00 94.19 296 VAL A CA 1
ATOM 2199 C C . VAL A 1 296 ? -6.566 -25.377 0.826 1.00 94.19 296 VAL A C 1
ATOM 2201 O O . VAL A 1 296 ? -5.533 -25.737 1.391 1.00 94.19 296 VAL A O 1
ATOM 2204 N N . ALA A 1 297 ? -7.723 -25.267 1.477 1.00 93.00 297 ALA A N 1
ATOM 2205 C CA . ALA A 1 297 ? -7.887 -25.632 2.878 1.00 93.00 297 ALA A CA 1
ATOM 2206 C C . ALA A 1 297 ? -9.105 -26.536 3.104 1.00 93.00 297 ALA A C 1
ATOM 2208 O O . ALA A 1 297 ? -10.075 -26.506 2.348 1.00 93.00 297 ALA A O 1
ATOM 2209 N N . ASP A 1 298 ? -9.053 -27.354 4.156 1.00 91.62 298 ASP A N 1
ATOM 2210 C CA . ASP A 1 298 ? -10.206 -28.118 4.632 1.00 91.62 298 ASP A CA 1
ATOM 2211 C C . ASP A 1 298 ? -11.181 -27.238 5.436 1.00 91.62 298 ASP A C 1
ATOM 2213 O O . ASP A 1 298 ? -10.917 -26.071 5.738 1.00 91.62 298 ASP A O 1
ATOM 2217 N N . SER A 1 299 ? -12.313 -27.812 5.849 1.00 88.00 299 SER A N 1
ATOM 2218 C CA . SER A 1 299 ? -13.318 -27.124 6.670 1.00 88.00 299 SER A CA 1
ATOM 2219 C C . SER A 1 299 ? -12.809 -26.649 8.042 1.00 88.00 299 SER A C 1
ATOM 2221 O O . SER A 1 299 ? -13.507 -25.904 8.723 1.00 88.00 299 SER A O 1
ATOM 2223 N N . ARG A 1 300 ? -11.627 -27.102 8.483 1.00 86.44 300 ARG A N 1
ATOM 2224 C CA . ARG A 1 300 ? -10.961 -26.673 9.724 1.00 86.44 300 ARG A CA 1
ATOM 2225 C C . ARG A 1 300 ? -9.871 -25.629 9.457 1.00 86.44 300 ARG A C 1
ATOM 2227 O O . ARG A 1 300 ? -9.154 -25.259 10.382 1.00 86.44 300 ARG A O 1
ATOM 2234 N N . GLY A 1 301 ? -9.717 -25.179 8.212 1.00 85.69 301 GLY A N 1
ATOM 2235 C CA . GLY A 1 301 ? -8.693 -24.225 7.797 1.00 85.69 301 GLY A CA 1
ATOM 2236 C C . GLY A 1 301 ? -7.298 -24.831 7.626 1.00 85.69 301 GLY A C 1
ATOM 2237 O O . GLY A 1 301 ? -6.349 -24.085 7.385 1.00 85.69 301 GLY A O 1
ATOM 2238 N N . ARG A 1 302 ? -7.128 -26.156 7.717 1.00 89.88 302 ARG A N 1
ATOM 2239 C CA . ARG A 1 302 ? -5.819 -26.794 7.503 1.00 89.88 302 ARG A CA 1
ATOM 2240 C C . ARG A 1 302 ? -5.516 -26.844 6.015 1.00 89.88 302 ARG A C 1
ATOM 2242 O O . ARG A 1 302 ? -6.384 -27.222 5.231 1.00 89.88 302 ARG A O 1
ATOM 2249 N N . ARG A 1 303 ? -4.296 -26.465 5.632 1.00 90.75 303 ARG A N 1
ATOM 2250 C CA . ARG A 1 303 ? -3.879 -26.469 4.228 1.00 90.75 303 ARG A CA 1
ATOM 2251 C C . ARG A 1 303 ? -3.785 -27.898 3.704 1.00 90.75 303 ARG A C 1
ATOM 2253 O O . ARG A 1 303 ? -3.225 -28.764 4.372 1.00 90.75 303 ARG A O 1
ATOM 2260 N N . LEU A 1 304 ? -4.365 -28.127 2.534 1.00 92.19 304 LEU A N 1
ATOM 2261 C CA . LEU A 1 304 ? -4.285 -29.395 1.821 1.00 92.19 304 LEU A CA 1
ATOM 2262 C C . LEU A 1 304 ? -3.178 -29.276 0.779 1.00 92.19 304 LEU A C 1
ATOM 2264 O O . LEU A 1 304 ? -3.186 -28.327 0.004 1.00 92.19 304 LEU A O 1
ATOM 2268 N N . VAL A 1 305 ? -2.227 -30.211 0.799 1.00 89.94 305 VAL A N 1
ATOM 2269 C CA . VAL A 1 305 ? -1.017 -30.184 -0.048 1.00 89.94 305 VAL A CA 1
ATOM 2270 C C . VAL A 1 305 ? -0.887 -31.413 -0.956 1.00 89.94 305 VAL A C 1
ATOM 2272 O O . VAL A 1 305 ? 0.081 -31.550 -1.694 1.00 89.94 305 VAL A O 1
ATOM 2275 N N . ASP A 1 306 ? -1.894 -32.284 -0.948 1.00 90.19 306 ASP A N 1
ATOM 2276 C CA . ASP A 1 306 ? -1.932 -33.589 -1.612 1.00 90.19 306 ASP A CA 1
ATOM 2277 C C . ASP A 1 306 ? -2.912 -33.666 -2.802 1.00 90.19 306 ASP A C 1
ATOM 2279 O O . ASP A 1 306 ? -3.164 -34.754 -3.315 1.00 90.19 306 ASP A O 1
ATOM 2283 N N . LEU A 1 307 ? -3.507 -32.545 -3.231 1.00 91.88 307 LEU A N 1
ATOM 2284 C CA . LEU A 1 307 ? -4.355 -32.510 -4.425 1.00 91.88 307 LEU A CA 1
ATOM 2285 C C . LEU A 1 307 ? -3.533 -32.732 -5.700 1.00 91.88 307 LEU A C 1
ATOM 2287 O O . LEU A 1 307 ? -2.513 -32.076 -5.911 1.00 91.88 307 LEU A O 1
ATOM 2291 N N . ALA A 1 308 ? -4.022 -33.612 -6.572 1.00 91.00 308 ALA A N 1
ATOM 2292 C CA . ALA A 1 308 ? -3.423 -33.866 -7.883 1.00 91.00 308 ALA A CA 1
ATOM 2293 C C . ALA A 1 308 ? -3.937 -32.886 -8.951 1.00 91.00 308 ALA A C 1
ATOM 2295 O O . ALA A 1 308 ? -5.034 -32.337 -8.826 1.00 91.00 308 ALA A O 1
ATOM 2296 N N . ARG A 1 309 ? -3.203 -32.732 -10.064 1.00 91.06 309 ARG A N 1
ATOM 2297 C CA . ARG A 1 309 ? -3.591 -31.855 -11.188 1.00 91.06 309 ARG A CA 1
ATOM 2298 C C . ARG A 1 309 ? -5.023 -32.096 -11.675 1.00 91.06 309 ARG A C 1
ATOM 2300 O O . ARG A 1 309 ? -5.756 -31.145 -11.929 1.00 91.06 309 ARG A O 1
ATOM 2307 N N . GLY A 1 310 ? -5.427 -33.364 -11.787 1.00 91.44 310 GLY A N 1
ATOM 2308 C CA . GLY A 1 310 ? -6.754 -33.763 -12.271 1.00 91.44 310 GLY A CA 1
ATOM 2309 C C . GLY A 1 310 ? -7.918 -33.401 -11.341 1.00 91.44 310 GLY A C 1
ATOM 2310 O O . GLY A 1 310 ? -9.070 -33.473 -11.762 1.00 91.44 310 GLY A O 1
ATOM 2311 N N . GLU A 1 311 ? -7.639 -33.001 -10.097 1.00 94.94 311 GLU A N 1
ATOM 2312 C CA . GLU A 1 311 ? -8.666 -32.527 -9.167 1.00 94.94 311 GLU A CA 1
ATOM 2313 C C . GLU A 1 311 ? -9.024 -31.053 -9.388 1.00 94.94 311 GLU A C 1
ATOM 2315 O O . GLU A 1 311 ? -10.025 -30.602 -8.833 1.00 94.94 311 GLU A O 1
ATOM 2320 N N . PHE A 1 312 ? -8.257 -30.308 -10.194 1.00 96.50 312 PHE A N 1
ATOM 2321 C CA . PHE A 1 312 ? -8.489 -28.892 -10.474 1.00 96.50 312 PHE A CA 1
ATOM 2322 C C . PHE A 1 312 ? -9.218 -28.670 -11.801 1.00 96.50 312 PHE A C 1
ATOM 2324 O O . PHE A 1 312 ? -8.938 -29.301 -12.819 1.00 96.50 312 PHE A O 1
ATOM 2331 N N . ARG A 1 313 ? -10.136 -27.701 -11.800 1.00 95.62 313 ARG A N 1
ATOM 2332 C CA . ARG A 1 313 ? -10.764 -27.135 -12.998 1.00 95.62 313 ARG A CA 1
ATOM 2333 C C . ARG A 1 313 ? -10.562 -25.628 -12.994 1.00 95.62 313 ARG A C 1
ATOM 2335 O O . ARG A 1 313 ? -10.907 -24.979 -12.007 1.00 95.62 313 ARG A O 1
ATOM 2342 N N . LEU A 1 314 ? -10.016 -25.100 -14.086 1.00 95.62 314 LEU A N 1
ATOM 2343 C CA . LEU A 1 314 ? -9.793 -23.673 -14.296 1.00 95.62 314 LEU A CA 1
ATOM 2344 C C . LEU A 1 314 ? -10.656 -23.195 -15.463 1.00 95.62 314 LEU A C 1
ATOM 2346 O O . LEU A 1 314 ? -10.665 -23.804 -16.532 1.00 95.62 314 LEU A O 1
ATOM 2350 N N . GLU A 1 315 ? -11.386 -22.108 -15.249 1.00 96.19 315 GLU A N 1
ATOM 2351 C CA . GLU A 1 315 ? -12.193 -21.440 -16.263 1.00 96.19 315 GLU A CA 1
ATOM 2352 C C . GLU A 1 315 ? -11.755 -19.982 -16.395 1.00 96.19 315 GLU A C 1
ATOM 2354 O O . GLU A 1 315 ? -11.519 -19.305 -15.392 1.00 96.19 315 GLU A O 1
ATOM 2359 N N . VAL A 1 316 ? -11.706 -19.496 -17.634 1.00 94.06 316 VAL A N 1
ATOM 2360 C CA . VAL A 1 316 ? -11.487 -18.086 -17.971 1.00 94.06 316 VAL A CA 1
ATOM 2361 C C . VAL A 1 316 ? -12.692 -17.586 -18.747 1.00 94.06 316 VAL A C 1
ATOM 2363 O O . VAL A 1 316 ? -13.064 -18.182 -19.757 1.00 94.06 316 VAL A O 1
ATOM 2366 N N . ASP A 1 317 ? -13.343 -16.538 -18.244 1.00 93.94 317 ASP A N 1
ATOM 2367 C CA . ASP A 1 317 ? -14.586 -15.983 -18.803 1.00 93.94 317 ASP A CA 1
ATOM 2368 C C . ASP A 1 317 ? -15.674 -17.051 -19.036 1.00 93.94 317 ASP A C 1
ATOM 2370 O O . ASP A 1 317 ? -16.425 -17.031 -20.012 1.00 93.94 317 ASP A O 1
ATOM 2374 N N . GLY A 1 318 ? -15.736 -18.030 -18.125 1.00 93.75 318 GLY A N 1
ATOM 2375 C CA . GLY A 1 318 ? -16.661 -19.166 -18.185 1.00 93.75 318 GLY A CA 1
ATOM 2376 C C . GLY A 1 318 ? -16.279 -20.261 -19.188 1.00 93.75 318 GLY A C 1
ATOM 2377 O O . GLY A 1 318 ? -17.028 -21.224 -19.344 1.00 93.75 318 GLY A O 1
ATOM 2378 N N . LYS A 1 319 ? -15.133 -20.148 -19.868 1.00 93.81 319 LYS A N 1
ATOM 2379 C CA . LYS A 1 319 ? -14.593 -21.182 -20.760 1.00 93.81 319 LYS A CA 1
ATOM 2380 C C . LYS A 1 319 ? -13.548 -22.008 -20.022 1.00 93.81 319 LYS A C 1
ATOM 2382 O O . LYS A 1 319 ? -12.582 -21.456 -19.500 1.00 93.81 319 LYS A O 1
ATOM 2387 N N . ALA A 1 320 ? -13.724 -23.327 -20.004 1.00 94.44 320 ALA A N 1
ATOM 2388 C CA . ALA A 1 320 ? -12.751 -24.243 -19.419 1.00 94.44 320 ALA A CA 1
ATOM 2389 C C . ALA A 1 320 ? -11.398 -24.135 -20.138 1.00 94.44 320 ALA A C 1
ATOM 2391 O O . ALA A 1 320 ? -11.344 -24.182 -21.367 1.00 94.44 320 ALA A O 1
ATOM 2392 N N . GLN A 1 321 ? -10.325 -24.008 -19.361 1.00 93.88 321 GLN A N 1
ATOM 2393 C CA . GLN A 1 321 ? -8.954 -23.947 -19.851 1.00 93.88 321 GLN A CA 1
ATOM 2394 C C . GLN A 1 321 ? -8.231 -25.264 -19.594 1.00 93.88 321 GLN A C 1
ATOM 2396 O O . GLN A 1 321 ? -8.458 -25.939 -18.585 1.00 93.88 321 GLN A O 1
ATOM 2401 N N . THR A 1 322 ? -7.327 -25.616 -20.505 1.00 90.88 322 THR A N 1
ATOM 2402 C CA . THR A 1 322 ? -6.390 -26.714 -20.268 1.00 90.88 322 THR A CA 1
ATOM 2403 C C . THR A 1 322 ? -5.252 -26.186 -19.404 1.00 90.88 322 THR A C 1
ATOM 2405 O O . THR A 1 322 ? -4.671 -25.152 -19.711 1.00 90.88 322 THR A O 1
ATOM 2408 N N . LEU A 1 323 ? -4.945 -26.880 -18.307 1.00 89.75 323 LEU A N 1
ATOM 2409 C CA . LEU A 1 323 ? -3.786 -26.546 -17.483 1.00 89.75 323 LEU A CA 1
ATOM 2410 C C . LEU A 1 323 ? -2.521 -26.982 -18.218 1.00 89.75 323 LEU A C 1
ATOM 2412 O O . LEU A 1 323 ? -2.244 -28.178 -18.269 1.00 89.75 323 LEU A O 1
ATOM 2416 N N . ASP A 1 324 ? -1.765 -26.051 -18.778 1.00 86.12 324 ASP A N 1
ATOM 2417 C CA . ASP A 1 324 ? -0.492 -26.343 -19.445 1.00 86.12 324 ASP A CA 1
ATOM 2418 C C . ASP A 1 324 ? 0.620 -26.622 -18.430 1.00 86.12 324 ASP A C 1
ATOM 2420 O O . ASP A 1 324 ? 1.500 -27.450 -18.669 1.00 86.12 324 ASP A O 1
ATOM 2424 N N . TYR A 1 325 ? 0.531 -25.979 -17.264 1.00 83.75 325 TYR A N 1
ATOM 2425 C CA . TYR A 1 325 ? 1.484 -26.101 -16.174 1.00 83.75 325 TYR A CA 1
ATOM 2426 C C . TYR A 1 325 ? 0.779 -26.397 -14.850 1.00 83.75 325 TYR A C 1
ATOM 2428 O O . TYR A 1 325 ? -0.310 -25.898 -14.560 1.00 83.75 325 TYR A O 1
ATOM 2436 N N . PHE A 1 326 ? 1.424 -27.228 -14.040 1.00 87.25 326 PHE A N 1
ATOM 2437 C CA . PHE A 1 326 ? 0.992 -27.554 -12.692 1.00 87.25 326 PHE A CA 1
ATOM 2438 C C . PHE A 1 326 ? 2.226 -27.717 -11.810 1.00 87.25 326 PHE A C 1
ATOM 2440 O O . PHE A 1 326 ? 3.123 -28.494 -12.137 1.00 87.25 326 PHE A O 1
ATOM 2447 N N . SER A 1 327 ? 2.251 -27.002 -10.688 1.00 85.94 327 SER A N 1
ATOM 2448 C CA . SER A 1 327 ? 3.235 -27.198 -9.628 1.00 85.94 327 SER A CA 1
ATOM 2449 C C . SER A 1 327 ? 2.522 -27.472 -8.308 1.00 85.94 327 SER A C 1
ATOM 2451 O O . SER A 1 327 ? 1.745 -26.616 -7.868 1.00 85.94 327 SER A O 1
ATOM 2453 N N . PRO A 1 328 ? 2.807 -28.603 -7.638 1.00 84.81 328 PRO A N 1
ATOM 2454 C CA . PRO A 1 328 ? 2.352 -28.823 -6.274 1.00 84.81 328 PRO A CA 1
ATOM 2455 C C . PRO A 1 328 ? 3.104 -27.912 -5.279 1.00 84.81 328 PRO A C 1
ATOM 2457 O O . PRO A 1 328 ? 4.111 -27.285 -5.644 1.00 84.81 328 PRO A O 1
ATOM 2460 N N . PRO A 1 329 ? 2.633 -27.842 -4.020 1.00 84.56 329 PRO A N 1
ATOM 2461 C CA . PRO A 1 329 ? 3.264 -27.089 -2.944 1.00 84.56 329 PRO A CA 1
ATOM 2462 C C . PRO A 1 329 ? 4.742 -27.427 -2.714 1.00 84.56 329 PRO A C 1
ATOM 2464 O O . PRO A 1 329 ? 5.197 -28.557 -2.910 1.00 84.56 329 PRO A O 1
ATOM 2467 N N . ARG A 1 330 ? 5.519 -26.437 -2.255 1.00 69.94 330 ARG A N 1
ATOM 2468 C CA . ARG A 1 330 ? 6.975 -26.578 -2.081 1.00 69.94 330 ARG A CA 1
ATOM 2469 C C . ARG A 1 330 ? 7.304 -27.670 -1.061 1.00 69.94 330 ARG A C 1
ATOM 2471 O O . ARG A 1 330 ? 6.803 -27.654 0.056 1.00 69.94 330 ARG A O 1
ATOM 2478 N N . GLY A 1 331 ? 8.206 -28.579 -1.434 1.00 65.06 331 GLY A N 1
ATOM 2479 C CA . GLY A 1 331 ? 8.622 -29.699 -0.579 1.00 65.06 331 GLY A CA 1
ATOM 2480 C C . GLY A 1 331 ? 7.687 -30.913 -0.626 1.00 65.06 331 GLY A C 1
ATOM 2481 O O . GLY A 1 331 ? 7.984 -31.913 0.021 1.00 65.06 331 GLY A O 1
ATOM 2482 N N . PHE A 1 332 ? 6.615 -30.858 -1.422 1.00 62.56 332 PHE A N 1
ATOM 2483 C CA . PHE A 1 332 ? 5.685 -31.961 -1.644 1.00 62.56 332 PHE A CA 1
ATOM 2484 C C . PHE A 1 332 ? 5.714 -32.359 -3.123 1.00 62.56 332 PHE A C 1
ATOM 2486 O O . PHE A 1 332 ? 4.955 -31.850 -3.942 1.00 62.56 332 PHE A O 1
ATOM 2493 N N . ALA A 1 333 ? 6.630 -33.260 -3.485 1.00 57.50 333 ALA A N 1
ATOM 2494 C CA . ALA A 1 333 ? 6.591 -33.910 -4.791 1.00 57.50 333 ALA A CA 1
ATOM 2495 C C . ALA A 1 333 ? 5.580 -35.061 -4.730 1.00 57.50 333 ALA A C 1
ATOM 2497 O O . ALA A 1 333 ? 5.731 -35.975 -3.919 1.00 57.50 333 ALA A O 1
ATOM 2498 N N . LEU A 1 334 ? 4.544 -35.019 -5.569 1.00 58.03 334 LEU A N 1
ATOM 2499 C CA . LEU A 1 334 ? 3.665 -36.170 -5.749 1.00 58.03 334 LEU A CA 1
ATOM 2500 C C . LEU A 1 334 ? 4.440 -37.234 -6.534 1.00 58.03 334 LEU A C 1
ATOM 2502 O O . LEU A 1 334 ? 4.940 -36.964 -7.622 1.00 58.03 334 LEU A O 1
ATOM 2506 N N . GLU A 1 335 ? 4.534 -38.437 -5.970 1.00 47.38 335 GLU A N 1
ATOM 2507 C CA . GLU A 1 335 ? 5.426 -39.541 -6.375 1.00 47.38 335 GLU A CA 1
ATOM 2508 C C . GLU A 1 335 ? 5.199 -40.076 -7.813 1.00 47.38 335 GLU A C 1
ATOM 2510 O O . GLU A 1 335 ? 5.870 -41.011 -8.229 1.00 47.38 335 GLU A O 1
ATOM 2515 N N . ASN A 1 336 ? 4.276 -39.488 -8.590 1.00 50.06 336 ASN A N 1
ATOM 2516 C CA . ASN A 1 336 ? 3.854 -39.960 -9.916 1.00 50.06 336 ASN A CA 1
ATOM 2517 C C . ASN A 1 336 ? 3.622 -38.855 -10.975 1.00 50.06 336 ASN A C 1
ATOM 2519 O O . ASN A 1 336 ? 3.048 -39.148 -12.024 1.00 50.06 336 ASN A O 1
ATOM 2523 N N . GLU A 1 337 ? 4.040 -37.603 -10.754 1.00 51.34 337 GLU A N 1
ATOM 2524 C CA . GLU A 1 337 ? 3.960 -36.558 -11.792 1.00 51.34 337 GLU A CA 1
ATOM 2525 C C . GLU A 1 337 ? 5.363 -36.110 -12.229 1.00 51.34 337 GLU A C 1
ATOM 2527 O O . GLU A 1 337 ? 6.073 -35.434 -11.488 1.00 51.34 337 GLU A O 1
ATOM 2532 N N . GLU A 1 338 ? 5.774 -36.481 -13.449 1.00 46.47 338 GLU A N 1
ATOM 2533 C CA . GLU A 1 338 ? 6.972 -35.906 -14.069 1.00 46.47 338 GLU A CA 1
ATOM 2534 C C . GLU A 1 338 ? 6.731 -34.410 -14.343 1.00 46.47 338 GLU A C 1
ATOM 2536 O O . GLU A 1 338 ? 5.792 -34.069 -15.076 1.00 46.47 338 GLU A O 1
ATOM 2541 N N . PRO A 1 339 ? 7.560 -33.495 -13.804 1.00 46.25 339 PRO A N 1
ATOM 2542 C CA . PRO A 1 339 ? 7.454 -32.082 -14.128 1.00 46.25 339 PRO A CA 1
ATOM 2543 C C . PRO A 1 339 ? 7.760 -31.891 -15.616 1.00 46.25 339 PRO A C 1
ATOM 2545 O O . PRO A 1 339 ? 8.899 -32.040 -16.061 1.00 46.25 339 PRO A O 1
ATOM 2548 N N . ARG A 1 340 ? 6.747 -31.538 -16.411 1.00 48.12 340 ARG A N 1
ATOM 2549 C CA . ARG A 1 340 ? 6.948 -31.117 -17.803 1.00 48.12 340 ARG A CA 1
ATOM 2550 C C . ARG A 1 340 ? 7.490 -29.691 -17.847 1.00 48.12 340 ARG A C 1
ATOM 2552 O O . ARG A 1 340 ? 6.765 -28.792 -18.248 1.00 48.12 340 ARG A O 1
ATOM 2559 N N . TRP A 1 341 ? 8.753 -29.501 -17.453 1.00 49.00 341 TRP A N 1
ATOM 2560 C CA . TRP A 1 341 ? 9.619 -28.439 -17.979 1.00 49.00 341 TRP A CA 1
ATOM 2561 C C . TRP A 1 341 ? 11.090 -28.573 -17.545 1.00 49.00 341 TRP A C 1
ATOM 2563 O O . TRP A 1 341 ? 11.397 -28.724 -16.362 1.00 49.00 341 TRP A O 1
ATOM 2573 N N . ILE A 1 342 ? 11.991 -28.423 -18.522 1.00 38.41 342 ILE A N 1
ATOM 2574 C CA . ILE A 1 342 ? 13.401 -28.055 -18.344 1.00 38.41 342 ILE A CA 1
ATOM 2575 C C . ILE A 1 342 ? 13.472 -26.529 -18.508 1.00 38.41 342 ILE A C 1
ATOM 2577 O O . ILE A 1 342 ? 13.027 -26.039 -19.549 1.00 38.41 342 ILE A O 1
ATOM 2581 N N . PRO A 1 343 ? 14.019 -25.773 -17.542 1.00 41.12 343 PRO A N 1
ATOM 2582 C CA . PRO A 1 343 ? 14.185 -24.336 -17.695 1.00 41.12 343 PRO A CA 1
ATOM 2583 C C . PRO A 1 343 ? 15.027 -23.943 -18.911 1.00 41.12 343 PRO A C 1
ATOM 2585 O O . PRO A 1 343 ? 16.048 -24.595 -19.126 1.00 41.12 343 PRO A O 1
ATOM 2588 N N . PRO A 1 344 ? 14.693 -22.877 -19.675 1.00 38.22 344 PRO A N 1
ATOM 2589 C CA . PRO A 1 344 ? 15.656 -22.269 -20.569 1.00 38.22 344 PRO A CA 1
ATOM 2590 C C . PRO A 1 344 ? 16.852 -21.821 -19.723 1.00 38.22 344 PRO A C 1
ATOM 2592 O O . PRO A 1 344 ? 16.707 -21.326 -18.597 1.00 38.22 344 PRO A O 1
ATOM 2595 N N . GLU A 1 345 ? 18.043 -22.077 -20.254 1.00 27.14 345 GLU A N 1
ATOM 2596 C CA . GLU A 1 345 ? 19.325 -21.752 -19.637 1.00 27.14 345 GLU A CA 1
ATOM 2597 C C . GLU A 1 345 ? 19.336 -20.264 -19.235 1.00 27.14 345 GLU A C 1
ATOM 2599 O O . GLU A 1 345 ? 19.252 -19.385 -20.087 1.00 27.14 345 GLU A O 1
ATOM 2604 N N . GLY A 1 346 ? 19.353 -19.985 -17.923 1.00 34.28 346 GLY A N 1
ATOM 2605 C CA . GLY A 1 346 ? 19.248 -18.624 -17.367 1.00 34.28 346 GLY A CA 1
ATOM 2606 C C . GLY A 1 346 ? 18.197 -18.442 -16.263 1.00 34.28 346 GLY A C 1
ATOM 2607 O O . GLY A 1 346 ? 18.330 -17.540 -15.442 1.00 34.28 346 GLY A O 1
ATOM 2608 N N . ALA A 1 347 ? 17.222 -19.349 -16.127 1.00 34.38 347 ALA A N 1
ATOM 2609 C CA . ALA A 1 347 ? 16.182 -19.310 -15.080 1.00 34.38 347 ALA A CA 1
ATOM 2610 C C . ALA A 1 347 ? 16.678 -19.626 -13.640 1.00 34.38 347 ALA A C 1
ATOM 2612 O O . ALA A 1 347 ? 15.896 -19.967 -12.748 1.00 34.38 347 ALA A O 1
ATOM 2613 N N . ALA A 1 348 ? 17.991 -19.546 -13.403 1.00 30.23 348 ALA A N 1
ATOM 2614 C CA . ALA A 1 348 ? 18.665 -19.882 -12.147 1.00 30.23 348 ALA A CA 1
ATOM 2615 C C . ALA A 1 348 ? 19.011 -18.653 -11.280 1.00 30.23 348 ALA A C 1
ATOM 2617 O O . ALA A 1 348 ? 19.909 -18.712 -10.442 1.00 30.23 348 ALA A O 1
ATOM 2618 N N . ARG A 1 349 ? 18.252 -17.562 -11.409 1.00 36.09 349 ARG A N 1
ATOM 2619 C CA . ARG A 1 349 ? 18.022 -16.614 -10.310 1.00 36.09 349 ARG A CA 1
ATOM 2620 C C . ARG A 1 349 ? 16.521 -16.468 -10.117 1.00 36.09 349 ARG A C 1
ATOM 2622 O O . ARG A 1 349 ? 15.888 -15.592 -10.685 1.00 36.09 349 ARG A O 1
ATOM 2629 N N . ARG A 1 350 ? 15.945 -17.377 -9.332 1.00 45.75 350 ARG A N 1
ATOM 2630 C CA . ARG A 1 350 ? 14.567 -17.244 -8.853 1.00 45.75 350 ARG A CA 1
ATOM 2631 C C . ARG A 1 350 ? 14.565 -16.179 -7.753 1.00 45.75 350 ARG A C 1
ATOM 2633 O O . ARG A 1 350 ? 14.725 -16.524 -6.585 1.00 45.75 350 ARG A O 1
ATOM 2640 N N . SER A 1 351 ? 14.480 -14.902 -8.128 1.00 49.53 351 SER A N 1
ATOM 2641 C CA . SER A 1 351 ? 14.094 -13.841 -7.196 1.00 49.53 351 SER A CA 1
ATOM 2642 C C . SER A 1 351 ? 12.706 -14.185 -6.664 1.00 49.53 351 SER A C 1
ATOM 2644 O O . SER A 1 351 ? 11.797 -14.515 -7.420 1.00 49.53 351 SER A O 1
ATOM 2646 N N . SER A 1 352 ? 12.538 -14.195 -5.348 1.00 66.62 352 SER A N 1
ATOM 2647 C CA . SER A 1 352 ? 11.200 -14.247 -4.764 1.00 66.62 352 SER A CA 1
ATOM 2648 C C . SER A 1 352 ? 10.643 -12.828 -4.769 1.00 66.62 352 SER A C 1
ATOM 2650 O O . SER A 1 352 ? 11.348 -11.923 -4.331 1.00 66.62 352 SER A O 1
ATOM 2652 N N . GLY A 1 353 ? 9.434 -12.646 -5.311 1.00 80.94 353 GLY A N 1
ATOM 2653 C CA . GLY A 1 353 ? 8.837 -11.335 -5.584 1.00 80.94 353 GLY A CA 1
ATOM 2654 C C . GLY A 1 353 ? 8.800 -10.368 -4.395 1.00 80.94 353 GLY A C 1
ATOM 2655 O O . GLY A 1 353 ? 9.112 -10.710 -3.248 1.00 80.94 353 GLY A O 1
ATOM 2656 N N . THR A 1 354 ? 8.404 -9.133 -4.676 1.00 90.50 354 THR A N 1
ATOM 2657 C CA . THR A 1 354 ? 8.410 -8.031 -3.714 1.00 90.50 354 THR A CA 1
ATOM 2658 C C . THR A 1 354 ? 7.359 -8.245 -2.623 1.00 90.50 354 THR A C 1
ATOM 2660 O O . THR A 1 354 ? 6.201 -8.585 -2.886 1.00 90.50 354 THR A O 1
ATOM 2663 N N . THR A 1 355 ? 7.762 -8.037 -1.369 1.00 93.81 355 THR A N 1
ATOM 2664 C CA . THR A 1 355 ? 6.874 -7.984 -0.205 1.00 93.81 355 THR A CA 1
ATOM 2665 C C . THR A 1 355 ? 6.752 -6.544 0.280 1.00 93.81 355 THR A C 1
ATOM 2667 O O . THR A 1 355 ? 7.723 -5.951 0.744 1.00 93.81 355 THR A O 1
ATOM 2670 N N . PHE A 1 356 ? 5.549 -5.989 0.182 1.00 95.94 356 PHE A N 1
ATOM 2671 C CA . PHE A 1 356 ? 5.213 -4.634 0.603 1.00 95.94 356 PHE A CA 1
ATOM 2672 C C . PHE A 1 356 ? 4.667 -4.650 2.029 1.00 95.94 356 PHE A C 1
ATOM 2674 O O . PHE A 1 356 ? 3.678 -5.330 2.303 1.00 95.94 356 PHE A O 1
ATOM 2681 N N . PHE A 1 357 ? 5.271 -3.881 2.927 1.00 97.31 357 PHE A N 1
ATOM 2682 C CA . PHE A 1 357 ? 4.719 -3.552 4.237 1.00 97.31 357 PHE A CA 1
ATOM 2683 C C . PHE A 1 357 ? 4.211 -2.111 4.195 1.00 97.31 357 PHE A C 1
ATOM 2685 O O . PHE A 1 357 ? 5.005 -1.185 4.057 1.00 97.31 357 PHE A O 1
ATOM 2692 N N . VAL A 1 358 ? 2.895 -1.925 4.307 1.00 96.81 358 VAL A N 1
ATOM 2693 C CA . VAL A 1 358 ? 2.244 -0.608 4.302 1.00 96.81 358 VAL A CA 1
ATOM 2694 C C . VAL A 1 358 ? 1.506 -0.410 5.623 1.00 96.81 358 VAL A C 1
ATOM 2696 O O . VAL A 1 358 ? 0.567 -1.147 5.922 1.00 96.81 358 VAL A O 1
ATOM 2699 N N . LEU A 1 359 ? 1.923 0.572 6.423 1.00 96.25 359 LEU A N 1
ATOM 2700 C CA . LEU A 1 359 ? 1.343 0.846 7.742 1.00 96.25 359 LEU A CA 1
ATOM 2701 C C . LEU A 1 359 ? 0.615 2.197 7.762 1.00 96.25 359 LEU A C 1
ATOM 2703 O O . LEU A 1 359 ? 1.223 3.243 7.551 1.00 96.25 359 LEU A O 1
ATOM 2707 N N . ASP A 1 360 ? -0.685 2.183 8.047 1.00 94.12 360 ASP A N 1
ATOM 2708 C CA . ASP A 1 360 ? -1.531 3.376 8.144 1.00 94.12 360 ASP A CA 1
ATOM 2709 C C . ASP A 1 360 ? -1.380 4.039 9.526 1.00 94.12 360 ASP A C 1
ATOM 2711 O O . ASP A 1 360 ? -2.122 3.765 10.471 1.00 94.12 360 ASP A O 1
ATOM 2715 N N . HIS A 1 361 ? -0.384 4.912 9.666 1.00 90.81 361 HIS A N 1
ATOM 2716 C CA . HIS A 1 361 ? -0.105 5.656 10.896 1.00 90.81 361 HIS A CA 1
ATOM 2717 C C . HIS A 1 361 ? -1.257 6.559 11.320 1.00 90.81 361 HIS A C 1
ATOM 2719 O O . HIS A 1 361 ? -1.390 6.823 12.515 1.00 90.81 361 HIS A O 1
ATOM 2725 N N . ALA A 1 362 ? -2.089 7.021 10.382 1.00 86.50 362 ALA A N 1
ATOM 2726 C CA . ALA A 1 362 ? -3.232 7.858 10.725 1.00 86.50 362 ALA A CA 1
ATOM 2727 C C . ALA A 1 362 ? -4.249 7.101 11.588 1.00 86.50 362 ALA A C 1
ATOM 2729 O O . ALA A 1 362 ? -4.852 7.691 12.479 1.00 86.50 362 ALA A O 1
ATOM 2730 N N . THR A 1 363 ? -4.440 5.800 11.359 1.00 84.25 363 THR A N 1
ATOM 2731 C CA . THR A 1 363 ? -5.497 5.032 12.040 1.00 84.25 363 THR A CA 1
ATOM 2732 C C . THR A 1 363 ? -4.970 4.119 13.140 1.00 84.25 363 THR A C 1
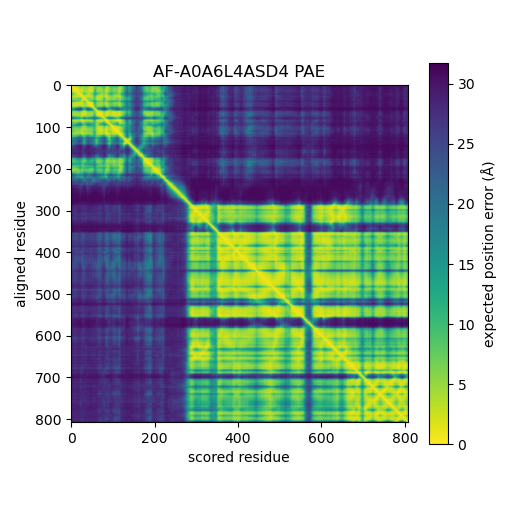ATOM 2734 O O . THR A 1 363 ? -5.664 3.875 14.123 1.00 84.25 363 THR A O 1
ATOM 2737 N N . LEU A 1 364 ? -3.725 3.651 13.049 1.00 85.31 364 LEU A N 1
ATOM 2738 C CA . LEU A 1 364 ? -3.168 2.751 14.056 1.00 85.31 364 LEU A CA 1
ATOM 2739 C C . LEU A 1 364 ? -2.826 3.478 15.368 1.00 85.31 364 LEU A C 1
ATOM 2741 O O . LEU A 1 364 ? -2.262 4.571 15.388 1.00 85.31 364 LEU A O 1
ATOM 2745 N N . GLU A 1 365 ? -3.113 2.833 16.499 1.00 80.88 365 GLU A N 1
ATOM 2746 C CA . GLU A 1 365 ? -2.611 3.262 17.807 1.00 80.88 365 GLU A CA 1
ATOM 2747 C C . GLU A 1 365 ? -1.144 2.853 18.000 1.00 80.88 365 GLU A C 1
ATOM 2749 O O . GLU A 1 365 ? -0.729 1.786 17.549 1.00 80.88 365 GLU A O 1
ATOM 2754 N N . ALA A 1 366 ? -0.370 3.625 18.770 1.00 79.75 366 ALA A N 1
ATOM 2755 C CA . ALA A 1 366 ? 1.060 3.369 18.984 1.00 79.75 366 ALA A CA 1
ATOM 2756 C C . ALA A 1 366 ? 1.364 1.958 19.526 1.00 79.75 366 ALA A C 1
ATOM 2758 O O . ALA A 1 366 ? 2.336 1.320 19.119 1.00 79.75 366 ALA A O 1
ATOM 2759 N N . ARG A 1 367 ? 0.517 1.433 20.423 1.00 79.00 367 ARG A N 1
ATOM 2760 C CA . ARG A 1 367 ? 0.656 0.062 20.943 1.00 79.00 367 ARG A CA 1
ATOM 2761 C C . ARG A 1 367 ? 0.435 -0.986 19.851 1.00 79.00 367 ARG A C 1
ATOM 2763 O O . ARG A 1 367 ? 1.186 -1.955 19.784 1.00 79.00 367 ARG A O 1
ATOM 2770 N N . VAL A 1 368 ? -0.591 -0.791 19.023 1.00 83.56 368 VAL A N 1
ATOM 2771 C CA . VAL A 1 368 ? -0.919 -1.690 17.911 1.00 83.56 368 VAL A CA 1
ATOM 2772 C C . VAL A 1 368 ? 0.180 -1.641 16.854 1.00 83.56 368 VAL A C 1
ATOM 2774 O O . VAL A 1 368 ? 0.629 -2.692 16.408 1.00 83.56 368 VAL A O 1
ATOM 2777 N N . LEU A 1 369 ? 0.671 -0.445 16.519 1.00 86.88 369 LEU A N 1
ATOM 2778 C CA . LEU A 1 369 ? 1.776 -0.253 15.585 1.00 86.88 369 LEU A CA 1
ATOM 2779 C C . LEU A 1 369 ? 3.007 -1.058 16.016 1.00 86.88 369 LEU A C 1
ATOM 2781 O O . LEU A 1 369 ? 3.513 -1.854 15.233 1.00 86.88 369 LEU A O 1
ATOM 2785 N N . LYS A 1 370 ? 3.436 -0.930 17.280 1.00 87.75 370 LYS A N 1
ATOM 2786 C CA . LYS A 1 370 ? 4.570 -1.702 17.820 1.00 87.75 370 LYS A CA 1
ATOM 2787 C C . LYS A 1 370 ? 4.360 -3.212 17.690 1.00 87.75 370 LYS A C 1
ATOM 2789 O O . LYS A 1 370 ? 5.280 -3.929 17.314 1.00 87.75 370 LYS A O 1
ATOM 2794 N N . GLN A 1 371 ? 3.150 -3.693 17.970 1.00 88.38 371 GLN A N 1
ATOM 2795 C CA . GLN A 1 371 ? 2.824 -5.113 17.848 1.00 88.38 371 GLN A CA 1
ATOM 2796 C C . GLN A 1 371 ? 2.879 -5.607 16.393 1.00 88.38 371 GLN A C 1
ATOM 2798 O O . GLN A 1 371 ? 3.389 -6.698 16.127 1.00 88.38 371 GLN A O 1
ATOM 2803 N N . VAL A 1 372 ? 2.353 -4.815 15.456 1.00 92.81 372 VAL A N 1
ATOM 2804 C CA . VAL A 1 372 ? 2.410 -5.110 14.020 1.00 92.81 372 VAL A CA 1
ATOM 2805 C C . VAL A 1 372 ? 3.861 -5.144 13.556 1.00 92.81 372 VAL A C 1
ATOM 2807 O O . VAL A 1 372 ? 4.273 -6.141 12.974 1.00 92.81 372 VAL A O 1
ATOM 2810 N N . VAL A 1 373 ? 4.645 -4.108 13.866 1.00 94.19 373 VAL A N 1
ATOM 2811 C CA . VAL A 1 373 ? 6.060 -3.998 13.482 1.00 94.19 373 VAL A CA 1
ATOM 2812 C C . VAL A 1 373 ? 6.868 -5.200 13.968 1.00 94.19 373 VAL A C 1
ATOM 2814 O O . VAL A 1 373 ? 7.603 -5.791 13.180 1.00 94.19 373 VAL A O 1
ATOM 2817 N N . GLU A 1 374 ? 6.683 -5.624 15.219 1.00 92.25 374 GLU A N 1
ATOM 2818 C CA . GLU A 1 374 ? 7.375 -6.802 15.753 1.00 92.25 374 GLU A CA 1
ATOM 2819 C C . GLU A 1 374 ? 6.992 -8.085 15.002 1.00 92.25 374 GLU A C 1
ATOM 2821 O O . GLU A 1 374 ? 7.845 -8.898 14.651 1.00 92.25 374 GLU A O 1
ATOM 2826 N N . SER A 1 375 ? 5.712 -8.241 14.660 1.00 92.75 375 SER A N 1
ATOM 2827 C CA . SER A 1 375 ? 5.247 -9.411 13.908 1.00 92.75 375 SER A CA 1
ATOM 2828 C C . SER A 1 375 ? 5.756 -9.408 12.452 1.00 92.75 375 SER A C 1
ATOM 2830 O O . SER A 1 375 ? 6.051 -10.464 11.889 1.00 92.75 375 SER A O 1
ATOM 2832 N N . LEU A 1 376 ? 5.903 -8.228 11.836 1.00 94.44 376 LEU A N 1
ATOM 2833 C CA . LEU A 1 376 ? 6.499 -8.066 10.503 1.00 94.44 376 LEU A CA 1
ATOM 2834 C C . LEU A 1 376 ? 8.004 -8.358 10.505 1.00 94.44 376 LEU A C 1
ATOM 2836 O O . LEU A 1 376 ? 8.510 -8.953 9.551 1.00 94.44 376 LEU A O 1
ATOM 2840 N N . ARG A 1 377 ? 8.709 -7.992 11.582 1.00 93.25 377 ARG A N 1
ATOM 2841 C CA . ARG A 1 377 ? 10.138 -8.272 11.765 1.00 93.25 377 ARG A CA 1
ATOM 2842 C C . ARG A 1 377 ? 10.436 -9.765 11.681 1.00 93.25 377 ARG A C 1
ATOM 2844 O O . ARG A 1 377 ? 11.365 -10.191 10.991 1.00 93.25 377 ARG A O 1
ATOM 2851 N N . GLU A 1 378 ? 9.618 -10.568 12.348 1.00 88.38 378 GLU A N 1
ATOM 2852 C CA . GLU A 1 378 ? 9.746 -12.023 12.329 1.00 88.38 378 GLU A CA 1
ATOM 2853 C C . GLU A 1 378 ? 9.453 -12.610 10.949 1.00 88.38 378 GLU A C 1
ATOM 2855 O O . GLU A 1 378 ? 10.186 -13.483 10.482 1.00 88.38 378 GLU A O 1
ATOM 2860 N N . LEU A 1 379 ? 8.423 -12.098 10.266 1.00 89.31 379 LEU A N 1
ATOM 2861 C CA . LEU A 1 379 ? 8.101 -12.513 8.904 1.00 89.31 379 LEU A CA 1
ATOM 2862 C C . LEU A 1 379 ? 9.260 -12.218 7.941 1.00 89.31 379 LEU A C 1
ATOM 2864 O O . LEU A 1 379 ? 9.620 -13.079 7.138 1.00 89.31 379 LEU A O 1
ATOM 2868 N N . ALA A 1 380 ? 9.870 -11.034 8.036 1.00 90.62 380 ALA A N 1
ATOM 2869 C CA . ALA A 1 380 ? 11.023 -10.660 7.218 1.00 90.62 380 ALA A CA 1
ATOM 2870 C C . ALA A 1 380 ? 12.264 -11.517 7.524 1.00 90.62 380 ALA A C 1
ATOM 2872 O O . ALA A 1 380 ? 13.008 -11.876 6.614 1.00 90.62 380 ALA A O 1
ATOM 2873 N N . SER A 1 381 ? 12.445 -11.908 8.788 1.00 88.19 381 SER A N 1
ATOM 2874 C CA . SER A 1 381 ? 13.585 -12.711 9.251 1.00 88.19 381 SER A CA 1
ATOM 2875 C C . SER A 1 381 ? 13.411 -14.225 9.043 1.00 88.19 381 SER A C 1
ATOM 2877 O O . SER A 1 381 ? 14.341 -14.996 9.282 1.00 88.19 381 SER A O 1
ATOM 2879 N N . ALA A 1 382 ? 12.229 -14.684 8.621 1.00 84.69 382 ALA A N 1
ATOM 2880 C CA . ALA A 1 382 ? 11.940 -16.104 8.455 1.00 84.69 382 ALA A CA 1
ATOM 2881 C C . ALA A 1 382 ? 12.782 -16.743 7.324 1.00 84.69 382 ALA A C 1
ATOM 2883 O O . ALA A 1 382 ? 12.990 -16.120 6.284 1.00 84.69 382 ALA A O 1
ATOM 2884 N N . PRO A 1 383 ? 13.184 -18.027 7.423 1.00 80.44 383 PRO A N 1
ATOM 2885 C CA . PRO A 1 383 ? 13.938 -18.699 6.355 1.00 80.44 383 PRO A CA 1
ATOM 2886 C C . PRO A 1 383 ? 13.224 -18.699 4.993 1.00 80.44 383 PRO A C 1
ATOM 2888 O O . PRO A 1 383 ? 13.861 -18.616 3.946 1.00 80.44 383 PRO A O 1
ATOM 2891 N N . SER A 1 384 ? 11.888 -18.742 4.999 1.00 74.94 384 SER A N 1
ATOM 2892 C CA . SER A 1 384 ? 11.034 -18.638 3.805 1.00 74.94 384 SER A CA 1
ATOM 2893 C C . SER A 1 384 ? 11.104 -17.285 3.092 1.00 74.94 384 SER A C 1
ATOM 2895 O O . SER A 1 384 ? 10.600 -17.157 1.975 1.00 74.94 384 SER A O 1
ATOM 2897 N N . SER A 1 385 ? 11.677 -16.279 3.748 1.00 78.50 385 SER A N 1
ATOM 2898 C CA . SER A 1 385 ? 11.848 -14.917 3.250 1.00 78.50 385 SER A CA 1
ATOM 2899 C C . SER A 1 385 ? 13.221 -14.684 2.620 1.00 78.50 385 SER A C 1
ATOM 2901 O O . SER A 1 385 ? 13.479 -13.607 2.087 1.00 78.50 385 SER A O 1
ATOM 2903 N N . SER A 1 386 ? 14.094 -15.697 2.624 1.00 77.00 386 SER A N 1
ATOM 2904 C CA . SER A 1 386 ? 15.390 -15.631 1.951 1.00 77.00 386 SER A CA 1
ATOM 2905 C C . SER A 1 386 ? 15.219 -15.349 0.454 1.00 77.00 386 SER A C 1
ATOM 2907 O O . SER A 1 386 ? 14.486 -16.055 -0.238 1.00 77.00 386 SER A O 1
ATOM 2909 N N . GLY A 1 387 ? 15.896 -14.305 -0.032 1.00 77.38 387 GLY A N 1
ATOM 2910 C CA . GLY A 1 387 ? 15.836 -13.858 -1.427 1.00 77.38 387 GLY A CA 1
ATOM 2911 C C . GLY A 1 387 ? 14.644 -12.960 -1.772 1.00 77.38 387 GLY A C 1
ATOM 2912 O O . GLY A 1 387 ? 14.500 -12.602 -2.941 1.00 77.38 387 GLY A O 1
ATOM 2913 N N . LYS A 1 388 ? 13.775 -12.615 -0.806 1.00 84.56 388 LYS A N 1
ATOM 2914 C CA . LYS A 1 388 ? 12.674 -11.661 -1.015 1.00 84.56 388 LYS A CA 1
ATOM 2915 C C . LYS A 1 388 ? 13.178 -10.235 -0.893 1.00 84.56 388 LYS A C 1
ATOM 2917 O O . LYS A 1 388 ? 13.989 -9.932 -0.020 1.00 84.56 388 LYS A O 1
ATOM 2922 N N . THR A 1 389 ? 12.635 -9.364 -1.731 1.00 90.69 389 THR A N 1
ATOM 2923 C CA . THR A 1 389 ? 12.797 -7.918 -1.592 1.00 90.69 389 THR A CA 1
ATOM 2924 C C . THR A 1 389 ? 11.668 -7.381 -0.724 1.00 90.69 389 THR A C 1
ATOM 2926 O O . THR A 1 389 ? 10.497 -7.620 -1.011 1.00 90.69 389 THR A O 1
ATOM 2929 N N . PHE A 1 390 ? 12.009 -6.653 0.331 1.00 93.62 390 PHE A N 1
ATOM 2930 C CA . PHE A 1 390 ? 11.067 -6.009 1.234 1.00 93.62 390 PHE A CA 1
ATOM 2931 C C . PHE A 1 390 ? 11.056 -4.509 1.005 1.00 93.62 390 PHE A C 1
ATOM 2933 O O . PHE A 1 390 ? 12.101 -3.859 1.057 1.00 93.62 390 PHE A O 1
ATOM 2940 N N . LEU A 1 391 ? 9.864 -3.968 0.798 1.00 94.50 391 LEU A N 1
ATOM 2941 C CA . LEU A 1 391 ? 9.610 -2.539 0.732 1.00 94.50 391 LEU A CA 1
ATOM 2942 C C . LEU A 1 391 ? 8.771 -2.156 1.950 1.00 94.50 391 LEU A C 1
ATOM 2944 O O . LEU A 1 391 ? 7.720 -2.750 2.182 1.00 94.50 391 LEU A O 1
ATOM 2948 N N . VAL A 1 392 ? 9.233 -1.177 2.728 1.00 96.69 392 VAL A N 1
ATOM 2949 C CA . VAL A 1 392 ? 8.550 -0.719 3.946 1.00 96.69 392 VAL A CA 1
ATOM 2950 C C . VAL A 1 392 ? 8.121 0.728 3.769 1.00 96.69 392 VAL A C 1
ATOM 2952 O O . VAL A 1 392 ? 8.943 1.594 3.466 1.00 96.69 392 VAL A O 1
ATOM 2955 N N . ALA A 1 393 ? 6.835 0.987 3.978 1.00 95.19 393 ALA A N 1
ATOM 2956 C CA . ALA A 1 393 ? 6.252 2.310 3.886 1.00 95.19 393 ALA A CA 1
ATOM 2957 C C . ALA A 1 393 ? 5.222 2.549 4.995 1.00 95.19 393 ALA A C 1
ATOM 2959 O O . ALA A 1 393 ? 4.524 1.636 5.443 1.00 95.19 393 ALA A O 1
ATOM 2960 N N . SER A 1 394 ? 5.099 3.804 5.411 1.00 95.19 394 SER A N 1
ATOM 2961 C CA . SER A 1 394 ? 4.034 4.263 6.300 1.00 95.19 394 SER A CA 1
ATOM 2962 C C . SER A 1 394 ? 3.236 5.379 5.648 1.00 95.19 394 SER A C 1
ATOM 2964 O O . SER A 1 394 ? 3.776 6.143 4.851 1.00 95.19 394 SER A O 1
ATOM 2966 N N . PHE A 1 395 ? 1.972 5.515 6.022 1.00 93.19 395 PHE A N 1
ATOM 2967 C CA . PHE A 1 395 ? 1.093 6.558 5.513 1.00 93.19 395 PHE A CA 1
ATOM 2968 C C . PHE A 1 395 ? 0.349 7.243 6.658 1.00 93.19 395 PHE A C 1
ATOM 2970 O O . PHE A 1 395 ? -0.255 6.566 7.485 1.00 93.19 395 PHE A O 1
ATOM 2977 N N . ALA A 1 396 ? 0.371 8.574 6.697 1.00 86.50 396 ALA A N 1
ATOM 2978 C CA . ALA A 1 396 ? -0.495 9.370 7.570 1.00 86.50 396 ALA A CA 1
ATOM 2979 C C . ALA A 1 396 ? -1.413 10.243 6.703 1.00 86.50 396 ALA A C 1
ATOM 2981 O O . ALA A 1 396 ? -2.558 9.869 6.449 1.00 86.50 396 ALA A O 1
ATOM 2982 N N . ASP A 1 397 ? -0.851 11.322 6.160 1.00 82.00 397 ASP A N 1
ATOM 2983 C CA . ASP A 1 397 ? -1.451 12.149 5.103 1.00 82.00 397 ASP A CA 1
ATOM 2984 C C . ASP A 1 397 ? -0.709 11.983 3.768 1.00 82.00 397 ASP A C 1
ATOM 2986 O O . ASP A 1 397 ? -1.297 12.057 2.690 1.00 82.00 397 ASP A O 1
ATOM 2990 N N . THR A 1 398 ? 0.596 11.715 3.848 1.00 82.56 398 THR A N 1
ATOM 2991 C CA . THR A 1 398 ? 1.475 11.403 2.721 1.00 82.56 398 THR A CA 1
ATOM 2992 C C . THR A 1 398 ? 2.188 10.080 2.967 1.00 82.56 398 THR A C 1
ATOM 2994 O O . THR A 1 398 ? 2.371 9.667 4.116 1.00 82.56 398 THR A O 1
ATOM 2997 N N . LEU A 1 399 ? 2.627 9.424 1.892 1.00 87.12 399 LEU A N 1
ATOM 2998 C CA . LEU A 1 399 ? 3.471 8.238 1.997 1.00 87.12 399 LEU A CA 1
ATOM 2999 C C . LEU A 1 399 ? 4.895 8.626 2.397 1.00 87.12 399 LEU A C 1
ATOM 3001 O O . LEU A 1 399 ? 5.515 9.481 1.768 1.00 87.12 399 LEU A O 1
ATOM 3005 N N . THR A 1 400 ? 5.424 7.920 3.386 1.00 90.50 400 THR A N 1
ATOM 3006 C CA . THR A 1 400 ? 6.848 7.898 3.711 1.00 90.50 400 THR A CA 1
ATOM 3007 C C . THR A 1 400 ? 7.389 6.524 3.344 1.00 90.50 400 THR A C 1
ATOM 3009 O O . THR A 1 400 ? 6.972 5.508 3.906 1.00 90.50 400 THR A O 1
ATOM 3012 N N . LEU A 1 401 ? 8.316 6.493 2.390 1.00 90.19 401 LEU A N 1
ATOM 3013 C CA . LEU A 1 401 ? 9.038 5.288 2.002 1.00 90.19 401 LEU A CA 1
ATOM 3014 C C . LEU A 1 401 ? 10.282 5.146 2.887 1.00 90.19 401 LEU A C 1
ATOM 3016 O O . LEU A 1 401 ? 11.202 5.952 2.786 1.00 90.19 401 LEU A O 1
ATOM 3020 N N . HIS A 1 402 ? 10.310 4.131 3.752 1.00 92.12 402 HIS A N 1
ATOM 3021 C CA . HIS A 1 402 ? 11.426 3.887 4.682 1.00 92.12 402 HIS A CA 1
ATOM 3022 C C . HIS A 1 402 ? 12.542 3.056 4.044 1.00 92.12 402 HIS A C 1
ATOM 3024 O O . HIS A 1 402 ? 13.701 3.134 4.438 1.00 92.12 402 HIS A O 1
ATOM 3030 N N . THR A 1 403 ? 12.207 2.268 3.022 1.00 90.75 403 THR A N 1
ATOM 3031 C CA . THR A 1 403 ? 13.185 1.613 2.147 1.00 90.75 403 THR A CA 1
ATOM 3032 C C . THR A 1 403 ? 12.601 1.436 0.745 1.00 90.75 403 THR A C 1
ATOM 3034 O O . THR A 1 403 ? 11.445 1.022 0.640 1.00 90.75 403 THR A O 1
ATOM 3037 N N . PRO A 1 404 ? 13.363 1.704 -0.333 1.00 80.12 404 PRO A N 1
ATOM 3038 C CA . PRO A 1 404 ? 12.905 1.538 -1.715 1.00 80.12 404 PRO A CA 1
ATOM 3039 C C . PRO A 1 404 ? 12.837 0.076 -2.187 1.00 80.12 404 PRO A C 1
ATOM 3041 O O . PRO A 1 404 ? 12.550 -0.176 -3.353 1.00 80.12 404 PRO A O 1
ATOM 3044 N N . GLY A 1 405 ? 13.090 -0.889 -1.298 1.00 87.25 405 GLY A N 1
ATOM 3045 C CA . GLY A 1 405 ? 13.152 -2.309 -1.623 1.00 87.25 405 GLY A CA 1
ATOM 3046 C C . GLY A 1 405 ? 14.535 -2.870 -1.322 1.00 87.25 405 GLY A C 1
ATOM 3047 O O . GLY A 1 405 ? 15.522 -2.472 -1.932 1.00 87.25 405 GLY A O 1
ATOM 3048 N N . THR A 1 406 ? 14.621 -3.809 -0.386 1.00 88.88 406 THR A N 1
ATOM 3049 C CA . THR A 1 406 ? 15.889 -4.440 -0.008 1.00 88.88 406 THR A CA 1
ATOM 3050 C C . THR A 1 406 ? 15.692 -5.891 0.400 1.00 88.88 406 THR A C 1
ATOM 3052 O O . THR A 1 406 ? 14.685 -6.250 1.007 1.00 88.88 406 THR A O 1
ATOM 3055 N N . SER A 1 407 ? 16.659 -6.745 0.081 1.00 88.94 407 SER A N 1
ATOM 3056 C CA . SER A 1 407 ? 16.734 -8.106 0.619 1.00 88.94 407 SER A CA 1
ATOM 3057 C C . SER A 1 407 ? 17.627 -8.195 1.861 1.00 88.94 407 SER A C 1
ATOM 3059 O O . SER A 1 407 ? 17.838 -9.289 2.384 1.00 88.94 407 SER A O 1
ATOM 3061 N N . ASN A 1 408 ? 18.207 -7.073 2.307 1.00 89.06 408 ASN A N 1
ATOM 3062 C CA . ASN A 1 408 ? 19.080 -7.017 3.473 1.00 89.06 408 ASN A CA 1
ATOM 3063 C C . ASN A 1 408 ? 18.239 -6.934 4.761 1.00 89.06 408 ASN A C 1
ATOM 3065 O O . ASN A 1 408 ? 17.591 -5.908 4.989 1.00 89.06 408 ASN A O 1
ATOM 3069 N N . PRO A 1 409 ? 18.260 -7.958 5.635 1.00 89.06 409 PRO A N 1
ATOM 3070 C CA . PRO A 1 409 ? 17.434 -7.974 6.841 1.00 89.06 409 PRO A CA 1
ATOM 3071 C C . PRO A 1 409 ? 17.731 -6.802 7.786 1.00 89.06 409 PRO A C 1
ATOM 3073 O O . PRO A 1 409 ? 16.810 -6.293 8.420 1.00 89.06 409 PRO A O 1
ATOM 3076 N N . ASP A 1 410 ? 18.972 -6.312 7.844 1.00 90.75 410 ASP A N 1
ATOM 3077 C CA . ASP A 1 410 ? 19.337 -5.185 8.710 1.00 90.75 410 ASP A CA 1
ATOM 3078 C C . ASP A 1 410 ? 18.746 -3.858 8.213 1.00 90.75 410 ASP A C 1
ATOM 3080 O O . ASP A 1 410 ? 18.388 -2.993 9.012 1.00 90.75 410 ASP A O 1
ATOM 3084 N N . GLU A 1 411 ? 18.615 -3.685 6.896 1.00 93.12 411 GLU A N 1
ATOM 3085 C CA . GLU A 1 411 ? 17.939 -2.522 6.309 1.00 93.12 411 GLU A CA 1
ATOM 3086 C C . GLU A 1 411 ? 16.432 -2.573 6.539 1.00 93.12 411 GLU A C 1
ATOM 3088 O O . GLU A 1 411 ? 15.848 -1.554 6.900 1.00 93.12 411 GLU A O 1
ATOM 3093 N N . VAL A 1 412 ? 15.813 -3.752 6.401 1.00 94.62 412 VAL A N 1
ATOM 3094 C CA . VAL A 1 412 ? 14.390 -3.939 6.729 1.00 94.62 412 VAL A CA 1
ATOM 3095 C C . VAL A 1 412 ? 14.140 -3.637 8.203 1.00 94.62 412 VAL A C 1
ATOM 3097 O O . VAL A 1 412 ? 13.194 -2.931 8.539 1.00 94.62 412 VAL A O 1
ATOM 3100 N N . ASN A 1 413 ? 15.010 -4.132 9.084 1.00 94.12 413 ASN A N 1
ATOM 3101 C CA . ASN A 1 413 ? 14.914 -3.911 10.521 1.00 94.12 413 ASN A CA 1
ATOM 3102 C C . ASN A 1 413 ? 14.999 -2.429 10.893 1.00 94.12 413 ASN A C 1
ATOM 3104 O O . ASN A 1 413 ? 14.186 -1.982 11.696 1.00 94.12 413 ASN A O 1
ATOM 3108 N N . ARG A 1 414 ? 15.927 -1.682 10.282 1.00 94.38 414 ARG A N 1
ATOM 3109 C CA . ARG A 1 414 ? 16.039 -0.228 10.469 1.00 94.38 414 ARG A CA 1
ATOM 3110 C C . ARG A 1 414 ? 14.821 0.516 9.939 1.00 94.38 414 ARG A C 1
ATOM 3112 O O . ARG A 1 414 ? 14.279 1.352 10.646 1.00 94.38 414 ARG A O 1
ATOM 3119 N N . ALA A 1 415 ? 14.341 0.160 8.748 1.00 94.50 415 ALA A N 1
ATOM 3120 C CA . ALA A 1 415 ? 13.131 0.757 8.188 1.00 94.50 415 ALA A CA 1
ATOM 3121 C C . ALA A 1 415 ? 11.906 0.528 9.096 1.00 94.50 415 ALA A C 1
ATOM 3123 O O . ALA A 1 415 ? 11.075 1.414 9.267 1.00 94.50 415 ALA A O 1
ATOM 3124 N N . LEU A 1 416 ? 11.803 -0.649 9.720 1.00 95.06 416 LEU A N 1
ATOM 3125 C CA . LEU A 1 416 ? 10.771 -0.962 10.711 1.00 95.06 416 LEU A CA 1
ATOM 3126 C C . LEU A 1 416 ? 10.937 -0.177 12.029 1.00 95.06 416 LEU A C 1
ATOM 3128 O O . LEU A 1 416 ? 9.933 0.165 12.654 1.00 95.06 416 LEU A O 1
ATOM 3132 N N . ASP A 1 417 ? 12.165 0.137 12.446 1.00 89.88 417 ASP A N 1
ATOM 3133 C CA . ASP A 1 417 ? 12.419 1.019 13.595 1.00 89.88 417 ASP A CA 1
ATOM 3134 C C . ASP A 1 417 ? 12.000 2.466 13.283 1.00 89.88 417 ASP A C 1
ATOM 3136 O O . ASP A 1 417 ? 11.310 3.098 14.087 1.00 89.88 417 ASP A O 1
ATOM 3140 N N . ASP A 1 418 ? 12.327 2.961 12.086 1.00 88.38 418 ASP A N 1
ATOM 3141 C CA . ASP A 1 418 ? 11.962 4.302 11.609 1.00 88.38 418 ASP A CA 1
ATOM 3142 C C . ASP A 1 418 ? 10.435 4.487 11.522 1.00 88.38 418 ASP A C 1
ATOM 3144 O O . ASP A 1 418 ? 9.901 5.539 11.896 1.00 88.38 418 ASP A O 1
ATOM 3148 N N . VAL A 1 419 ? 9.705 3.436 11.128 1.00 89.06 419 VAL A N 1
ATOM 3149 C CA . VAL A 1 419 ? 8.234 3.372 11.201 1.00 89.06 419 VAL A CA 1
ATOM 3150 C C . VAL A 1 419 ? 7.742 3.638 12.630 1.00 89.06 419 VAL A C 1
ATOM 3152 O O . VAL A 1 419 ? 6.850 4.460 12.832 1.00 89.06 419 VAL A O 1
ATOM 3155 N N . VAL A 1 420 ? 8.327 3.001 13.648 1.00 83.12 420 VAL A N 1
ATOM 3156 C CA . VAL A 1 420 ? 7.919 3.223 15.049 1.00 83.12 420 VAL A CA 1
ATOM 3157 C C . VAL A 1 420 ? 8.266 4.637 15.515 1.00 83.12 420 VAL A C 1
ATOM 3159 O O . VAL A 1 420 ? 7.460 5.256 16.213 1.00 83.12 420 VAL A O 1
ATOM 3162 N N . LEU A 1 421 ? 9.436 5.154 15.128 1.00 78.62 421 LEU A N 1
ATOM 3163 C CA . LEU A 1 421 ? 9.911 6.489 15.507 1.00 78.62 421 LEU A CA 1
ATOM 3164 C C . LEU A 1 421 ? 9.077 7.619 14.899 1.00 78.62 421 LEU A C 1
ATOM 3166 O O . LEU A 1 421 ? 8.857 8.631 15.559 1.00 78.62 421 LEU A O 1
ATOM 3170 N N . THR A 1 422 ? 8.574 7.434 13.678 1.00 74.06 422 THR A N 1
ATOM 3171 C CA . THR A 1 422 ? 7.702 8.413 13.002 1.00 74.06 422 THR A CA 1
ATOM 3172 C C . THR A 1 422 ? 6.384 8.628 13.764 1.00 74.06 422 THR A C 1
ATOM 3174 O O . THR A 1 422 ? 5.764 9.682 13.646 1.00 74.06 422 THR A O 1
ATOM 3177 N N . GLY A 1 423 ? 5.980 7.661 14.594 1.00 64.75 423 GLY A N 1
ATOM 3178 C CA . GLY A 1 423 ? 4.836 7.777 15.493 1.00 64.75 423 GLY A CA 1
ATOM 3179 C C . GLY A 1 423 ? 3.488 7.500 14.823 1.00 64.75 423 GLY A C 1
ATOM 3180 O O . GLY A 1 423 ? 3.303 7.680 13.620 1.00 64.75 423 GLY A O 1
ATOM 3181 N N . ALA A 1 424 ? 2.532 7.041 15.632 1.00 75.50 424 ALA A N 1
ATOM 3182 C CA . ALA A 1 424 ? 1.171 6.724 15.205 1.00 75.50 424 ALA A CA 1
ATOM 3183 C C . ALA A 1 424 ? 0.189 7.796 15.704 1.00 75.50 424 ALA A C 1
ATOM 3185 O O . ALA A 1 424 ? 0.283 8.236 16.849 1.00 75.50 424 ALA A O 1
ATOM 3186 N N . GLN A 1 425 ? -0.779 8.178 14.873 1.00 77.00 425 GLN A N 1
ATOM 3187 C CA . GLN A 1 425 ? -1.754 9.238 15.153 1.00 77.00 425 GLN A CA 1
ATOM 3188 C C . GLN A 1 425 ? -3.139 8.701 15.551 1.00 77.00 425 GLN A C 1
ATOM 3190 O O . GLN A 1 425 ? -3.976 9.468 16.033 1.00 77.00 425 GLN A O 1
ATOM 3195 N N . GLY A 1 426 ? -3.394 7.394 15.420 1.00 72.00 426 GLY A N 1
ATOM 3196 C CA . GLY A 1 426 ? -4.717 6.811 15.680 1.00 72.00 426 GLY A CA 1
ATOM 3197 C C . GLY A 1 426 ? -5.240 7.064 17.098 1.00 72.00 426 GLY A C 1
ATOM 3198 O O . GLY A 1 426 ? -6.427 7.318 17.296 1.00 72.00 426 GLY A O 1
ATOM 3199 N N . GLY A 1 427 ? -4.351 7.088 18.098 1.00 66.31 427 GLY A N 1
ATOM 3200 C CA . GLY A 1 427 ? -4.719 7.401 19.485 1.00 66.31 427 GLY A CA 1
ATOM 3201 C C . GLY A 1 427 ? -5.227 8.836 19.674 1.00 66.31 427 GLY A C 1
ATOM 3202 O O . GLY A 1 427 ? -6.214 9.051 20.381 1.00 66.31 427 GLY A O 1
ATOM 3203 N N . ILE A 1 428 ? -4.593 9.805 19.003 1.00 68.12 428 ILE A N 1
ATOM 3204 C CA . ILE A 1 428 ? -4.997 11.220 19.013 1.00 68.12 428 ILE A CA 1
ATOM 3205 C C . ILE A 1 428 ? -6.378 11.357 18.371 1.00 68.12 428 ILE A C 1
ATOM 3207 O O . ILE A 1 428 ? -7.289 11.922 18.972 1.00 68.12 428 ILE A O 1
ATOM 3211 N N . ARG A 1 429 ? -6.577 10.731 17.210 1.00 72.00 429 ARG A N 1
ATOM 3212 C CA . ARG A 1 429 ? -7.844 10.777 16.466 1.00 72.00 429 ARG A CA 1
ATOM 3213 C C . ARG A 1 429 ? -9.002 10.156 17.234 1.00 72.00 429 ARG A C 1
ATOM 3215 O O . ARG A 1 429 ? -10.085 10.732 17.312 1.00 72.00 429 ARG A O 1
ATOM 3222 N N . ARG A 1 430 ? -8.773 9.016 17.893 1.00 72.94 430 ARG A N 1
ATOM 3223 C CA . ARG A 1 430 ? -9.777 8.404 18.778 1.00 72.94 430 ARG A CA 1
ATOM 3224 C C . ARG A 1 430 ? -10.144 9.312 19.954 1.00 72.94 430 ARG A C 1
ATOM 3226 O O . ARG A 1 430 ? -11.299 9.311 20.383 1.00 72.94 430 ARG A O 1
ATOM 3233 N N . LEU A 1 431 ? -9.190 10.076 20.491 1.00 67.44 431 LEU A N 1
ATOM 3234 C CA . LEU A 1 431 ? -9.456 11.049 21.552 1.00 67.44 431 LEU A CA 1
ATOM 3235 C C . LEU A 1 431 ? -10.271 12.243 21.035 1.00 67.44 431 LEU A C 1
ATOM 3237 O O . LEU A 1 431 ? -11.241 12.626 21.686 1.00 67.44 431 LEU A O 1
ATOM 3241 N N . GLU A 1 432 ? -9.913 12.806 19.882 1.00 71.00 432 GLU A N 1
ATOM 3242 C CA . GLU A 1 432 ? -10.651 13.904 19.238 1.00 71.00 432 GLU A CA 1
ATOM 3243 C C . GLU A 1 432 ? -12.091 13.501 18.916 1.00 71.00 432 GLU A C 1
ATOM 3245 O O . GLU A 1 432 ? -13.032 14.223 19.253 1.00 71.00 432 GLU A O 1
ATOM 3250 N N . ARG A 1 433 ? -12.278 12.297 18.366 1.00 74.75 433 ARG A N 1
ATOM 3251 C CA . ARG A 1 433 ? -13.599 11.720 18.114 1.00 74.75 433 ARG A CA 1
ATOM 3252 C C . ARG A 1 433 ? -14.423 11.586 19.396 1.00 74.75 433 ARG A C 1
ATOM 3254 O O . ARG A 1 433 ? -15.603 11.930 19.405 1.00 74.75 433 ARG A O 1
ATOM 3261 N N . ARG A 1 434 ? -13.811 11.138 20.500 1.00 73.44 434 ARG A N 1
ATOM 3262 C CA . ARG A 1 434 ? -14.486 11.045 21.807 1.00 73.44 434 ARG A CA 1
ATOM 3263 C C . ARG A 1 434 ? -14.899 12.417 22.343 1.00 73.44 434 ARG A C 1
ATOM 3265 O O . ARG A 1 434 ? -16.005 12.554 22.851 1.00 73.44 434 ARG A O 1
ATOM 3272 N N . GLN A 1 435 ? -14.048 13.431 22.198 1.00 73.44 435 GLN A N 1
ATOM 3273 C CA . GLN A 1 435 ? -14.387 14.801 22.596 1.00 73.44 435 GLN A CA 1
ATOM 3274 C C . GLN A 1 435 ? -15.570 15.340 21.788 1.00 73.44 435 GLN A C 1
ATOM 3276 O O . GLN A 1 435 ? -16.476 15.938 22.360 1.00 73.44 435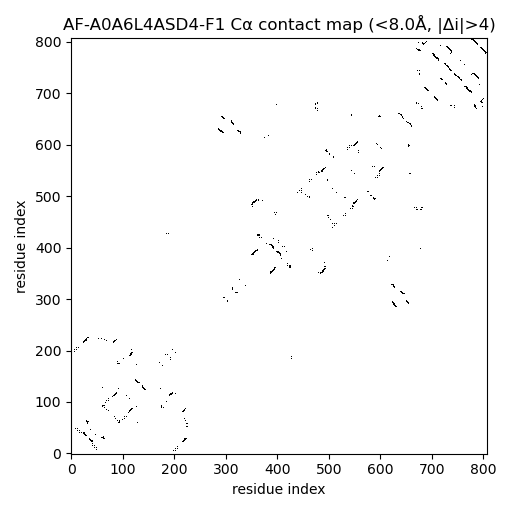 GLN A O 1
ATOM 3281 N N . LEU A 1 436 ? -15.597 15.088 20.476 1.00 78.75 436 LEU A N 1
ATOM 3282 C CA . LEU A 1 436 ? -16.717 15.485 19.626 1.00 78.75 436 LEU A CA 1
ATOM 3283 C C . LEU A 1 436 ? -18.007 14.738 20.001 1.00 78.75 436 LEU A C 1
ATOM 3285 O O . LEU A 1 436 ? -19.076 15.338 20.041 1.00 78.75 436 LEU A O 1
ATOM 3289 N N . GLN A 1 437 ? -17.914 13.454 20.349 1.00 80.81 437 GLN A N 1
ATOM 3290 C CA . GLN A 1 437 ? -19.038 12.689 20.888 1.00 80.81 437 GLN A CA 1
ATOM 3291 C C . GLN A 1 437 ? -19.589 13.302 22.190 1.00 80.81 437 GLN A C 1
ATOM 3293 O O . GLN A 1 437 ? -20.803 13.450 22.330 1.00 80.81 437 GLN A O 1
ATOM 3298 N N . GLU A 1 438 ? -18.725 13.673 23.138 1.00 75.75 438 GLU A N 1
ATOM 3299 C CA . GLU A 1 438 ? -19.126 14.342 24.387 1.00 75.75 438 GLU A CA 1
ATOM 3300 C C . GLU A 1 438 ? -19.758 15.720 24.125 1.00 75.75 438 GLU A C 1
ATOM 3302 O O . GLU A 1 438 ? -20.748 16.096 24.762 1.00 75.75 438 GLU A O 1
ATOM 3307 N N . GLU A 1 439 ? -19.229 16.464 23.154 1.00 78.75 439 GLU A N 1
ATOM 3308 C CA . GLU A 1 439 ? -19.784 17.741 22.704 1.00 78.75 439 GLU A CA 1
ATOM 3309 C C . GLU A 1 439 ? -21.197 17.553 22.135 1.00 78.75 439 GLU A C 1
ATOM 3311 O O . GLU A 1 439 ? -22.125 18.238 22.562 1.00 78.75 439 GLU A O 1
ATOM 3316 N N . ILE A 1 440 ? -21.403 16.559 21.264 1.00 80.19 440 ILE A N 1
ATOM 3317 C CA . ILE A 1 440 ? -22.724 16.211 20.719 1.00 80.19 440 ILE A CA 1
ATOM 3318 C C . ILE A 1 440 ? -23.704 15.855 21.844 1.00 80.19 440 ILE A C 1
ATOM 3320 O O . ILE A 1 440 ? -24.831 16.343 21.852 1.00 80.19 440 ILE A O 1
ATOM 3324 N N . LEU A 1 441 ? -23.288 15.041 22.817 1.00 79.12 441 LEU A N 1
ATOM 3325 C CA . LEU A 1 441 ? -24.146 14.624 23.934 1.00 79.12 441 LEU A CA 1
ATOM 3326 C C . LEU A 1 441 ? -24.537 15.779 24.869 1.00 79.12 441 LEU A C 1
ATOM 3328 O O . LEU A 1 441 ? -25.588 15.723 25.505 1.00 79.12 441 LEU A O 1
ATOM 3332 N N . SER A 1 442 ? -23.707 16.820 24.960 1.00 75.62 442 SER A N 1
ATOM 3333 C CA . SER A 1 442 ? -23.938 17.996 25.812 1.00 75.62 442 SER A CA 1
ATOM 3334 C C . SER A 1 442 ? -24.558 19.190 25.070 1.00 75.62 442 SER A C 1
ATOM 3336 O O . SER A 1 442 ? -24.763 20.256 25.657 1.00 75.62 442 SER A O 1
ATOM 3338 N N . THR A 1 443 ? -24.880 19.019 23.787 1.00 72.06 443 THR A N 1
ATOM 3339 C CA . THR A 1 443 ? -25.325 20.089 22.888 1.00 72.06 443 THR A CA 1
ATOM 3340 C C . THR A 1 443 ? -26.792 20.486 23.065 1.00 72.06 443 THR A C 1
ATOM 3342 O O . THR A 1 443 ? -27.661 19.669 23.358 1.00 72.06 443 THR A O 1
ATOM 3345 N N . ASN A 1 444 ? -27.084 21.771 22.822 1.00 67.62 444 ASN A N 1
ATOM 3346 C CA . ASN A 1 444 ? -28.439 22.310 22.682 1.00 67.62 444 ASN A CA 1
ATOM 3347 C C . ASN A 1 444 ? -28.775 22.626 21.205 1.00 67.62 444 ASN A C 1
ATOM 3349 O O . ASN A 1 444 ? -27.895 22.672 20.349 1.00 67.62 444 ASN A O 1
ATOM 3353 N N . GLN A 1 445 ? -30.051 22.885 20.891 1.00 64.50 445 GLN A N 1
ATOM 3354 C CA . GLN A 1 445 ? -30.514 23.070 19.503 1.00 64.50 445 GLN A CA 1
ATOM 3355 C C . GLN A 1 445 ? -29.818 24.203 18.718 1.00 64.50 445 GLN A C 1
ATOM 3357 O O . GLN A 1 445 ? -29.798 24.142 17.494 1.00 64.50 445 GLN A O 1
ATOM 3362 N N . ALA A 1 446 ? -29.237 25.213 19.376 1.00 60.31 446 ALA A N 1
ATOM 3363 C CA . ALA A 1 446 ? -28.606 26.353 18.702 1.00 60.31 446 ALA A CA 1
ATOM 3364 C C . ALA A 1 446 ? -27.179 26.067 18.189 1.00 60.31 446 ALA A C 1
ATOM 3366 O O . ALA A 1 446 ? -26.651 26.852 17.407 1.00 60.31 446 ALA A O 1
ATOM 3367 N N . SER A 1 447 ? -26.549 24.966 18.615 1.00 71.50 447 SER A N 1
ATOM 3368 C CA . SER A 1 447 ? -25.173 24.598 18.225 1.00 71.50 447 SER A CA 1
ATOM 3369 C C . SER A 1 447 ? -25.106 23.470 17.188 1.00 71.50 447 SER A C 1
ATOM 3371 O O . SER A 1 447 ? -24.017 23.051 16.805 1.00 71.50 447 SER A O 1
ATOM 3373 N N . VAL A 1 448 ? -26.260 22.991 16.714 1.00 78.62 448 VAL A N 1
ATOM 3374 C CA . VAL A 1 448 ? -26.365 21.839 15.806 1.00 78.62 448 VAL A CA 1
ATOM 3375 C C . VAL A 1 448 ? -25.695 22.115 14.458 1.00 78.62 448 VAL A C 1
ATOM 3377 O O . VAL A 1 448 ? -24.932 21.274 13.998 1.00 78.62 448 VAL A O 1
ATOM 3380 N N . ASP A 1 449 ? -25.895 23.297 13.868 1.00 77.19 449 ASP A N 1
ATOM 3381 C CA . ASP A 1 449 ? -25.328 23.642 12.553 1.00 77.19 449 ASP A CA 1
ATOM 3382 C C . ASP A 1 449 ? -23.789 23.603 12.553 1.00 77.19 449 ASP A C 1
ATOM 3384 O O . ASP A 1 449 ? -23.164 23.087 11.626 1.00 77.19 449 ASP A O 1
ATOM 3388 N N . LEU A 1 450 ? -23.160 24.083 13.635 1.00 81.00 450 LEU A N 1
ATOM 3389 C CA . LEU A 1 450 ? -21.703 24.040 13.788 1.00 81.00 450 LEU A CA 1
ATOM 3390 C C . LEU A 1 450 ? -21.196 22.593 13.843 1.00 81.00 450 LEU A C 1
ATOM 3392 O O . LEU A 1 450 ? -20.202 22.265 13.197 1.00 81.00 450 LEU A O 1
ATOM 3396 N N . LEU A 1 451 ? -21.888 21.718 14.576 1.00 82.88 451 LEU A N 1
ATOM 3397 C CA . LEU A 1 451 ? -21.512 20.309 14.681 1.00 82.88 451 LEU A CA 1
ATOM 3398 C C . LEU A 1 451 ? -21.709 19.563 13.369 1.00 82.88 451 LEU A C 1
ATOM 3400 O O . LEU A 1 451 ? -20.857 18.751 13.024 1.00 82.88 451 LEU A O 1
ATOM 3404 N N . ILE A 1 452 ? -22.773 19.867 12.621 1.00 81.75 452 ILE A N 1
ATOM 3405 C CA . ILE A 1 452 ? -22.980 19.310 11.281 1.00 81.75 452 ILE A CA 1
ATOM 3406 C C . ILE A 1 452 ? -21.792 19.669 10.382 1.00 81.75 452 ILE A C 1
ATOM 3408 O O . ILE A 1 452 ? -21.155 18.767 9.839 1.00 81.75 452 ILE A O 1
ATOM 3412 N N . SER A 1 453 ? -21.431 20.956 10.301 1.00 81.50 453 SER A N 1
ATOM 3413 C CA . SER A 1 453 ? -20.311 21.405 9.461 1.00 81.50 453 SER A CA 1
ATOM 3414 C C . SER A 1 453 ? -18.972 20.779 9.871 1.00 81.50 453 SER A C 1
ATOM 3416 O O . SER A 1 453 ? -18.151 20.430 9.024 1.00 81.50 453 SER A O 1
ATOM 3418 N N . ARG A 1 454 ? -18.757 20.578 11.178 1.00 85.31 454 ARG A N 1
ATOM 3419 C CA . ARG A 1 454 ? -17.536 19.964 11.706 1.00 85.31 454 ARG A CA 1
ATOM 3420 C C . ARG A 1 454 ? -17.475 18.467 11.414 1.00 85.31 454 ARG A C 1
ATOM 3422 O O . ARG A 1 454 ? -16.412 17.986 11.040 1.00 85.31 454 ARG A O 1
ATOM 3429 N N . ILE A 1 455 ? -18.589 17.746 11.562 1.00 84.75 455 ILE A N 1
ATOM 3430 C CA . ILE A 1 455 ? -18.668 16.322 11.208 1.00 84.75 455 ILE A CA 1
ATOM 3431 C C . ILE A 1 455 ? -18.408 16.155 9.708 1.00 84.75 455 ILE A C 1
ATOM 3433 O O . ILE A 1 455 ? -17.548 15.366 9.338 1.00 84.75 455 ILE A O 1
ATOM 3437 N N . GLN A 1 456 ? -19.055 16.954 8.855 1.00 81.88 456 GLN A N 1
ATOM 3438 C CA . GLN A 1 456 ? -18.840 16.917 7.403 1.00 81.88 456 GLN A CA 1
ATOM 3439 C C . GLN A 1 456 ? -17.382 17.185 7.015 1.00 81.88 456 GLN A C 1
ATOM 3441 O O . GLN A 1 456 ? -16.839 16.482 6.170 1.00 81.88 456 GLN A O 1
ATOM 3446 N N . ALA A 1 457 ? -16.727 18.164 7.646 1.00 83.50 457 ALA A N 1
ATOM 3447 C CA . ALA A 1 457 ? -15.320 18.453 7.382 1.00 83.50 457 ALA A CA 1
ATOM 3448 C C . ALA A 1 457 ? -14.404 17.267 7.735 1.00 83.50 457 ALA A C 1
ATOM 3450 O O . ALA A 1 457 ? -13.490 16.954 6.974 1.00 83.50 457 ALA A O 1
ATOM 3451 N N . ILE A 1 458 ? -14.668 16.590 8.860 1.00 84.75 458 ILE A N 1
ATOM 3452 C CA . ILE A 1 458 ? -13.931 15.381 9.257 1.00 84.75 458 ILE A CA 1
ATOM 3453 C C . ILE A 1 458 ? -14.187 14.254 8.253 1.00 84.75 458 ILE A C 1
ATOM 3455 O O . ILE A 1 458 ? -13.246 13.603 7.813 1.00 84.75 458 ILE A O 1
ATOM 3459 N N . GLU A 1 459 ? -15.436 14.043 7.842 1.00 85.00 459 GLU A N 1
ATOM 3460 C CA . GLU A 1 459 ? -15.788 13.017 6.857 1.00 85.00 459 GLU A CA 1
ATOM 3461 C C . GLU A 1 459 ? -15.100 13.243 5.508 1.00 85.00 459 GLU A C 1
ATOM 3463 O O . GLU A 1 459 ? -14.506 12.319 4.953 1.00 85.00 459 GLU A O 1
ATOM 3468 N N . ASP A 1 460 ? -15.130 14.475 4.999 1.00 83.31 460 ASP A N 1
ATOM 3469 C CA . ASP A 1 460 ? -14.471 14.851 3.748 1.00 83.31 460 ASP A CA 1
ATOM 3470 C C . ASP A 1 460 ? -12.951 14.663 3.829 1.00 83.31 460 ASP A C 1
ATOM 3472 O O . ASP A 1 460 ? -12.330 14.177 2.874 1.00 83.31 460 ASP A O 1
ATOM 3476 N N . GLN A 1 461 ? -12.351 15.010 4.971 1.00 85.25 461 GLN A N 1
ATOM 3477 C CA . GLN A 1 461 ? -10.936 14.774 5.234 1.00 85.25 461 GLN A CA 1
ATOM 3478 C C . GLN A 1 461 ? -10.621 13.271 5.249 1.00 85.25 461 GLN A C 1
ATOM 3480 O O . GLN A 1 461 ? -9.667 12.847 4.594 1.00 85.25 461 GLN A O 1
ATOM 3485 N N . GLU A 1 462 ? -11.435 12.452 5.922 1.00 86.75 462 GLU A N 1
ATOM 3486 C CA . GLU A 1 462 ? -11.248 11.000 5.979 1.00 86.75 462 GLU A CA 1
ATOM 3487 C C . GLU A 1 462 ? -11.364 10.332 4.616 1.00 86.75 462 GLU A C 1
ATOM 3489 O O . GLU A 1 462 ? -10.511 9.513 4.268 1.00 86.75 462 GLU A O 1
ATOM 3494 N N . VAL A 1 463 ? -12.394 10.665 3.836 1.00 87.81 463 VAL A N 1
ATOM 3495 C CA . VAL A 1 463 ? -12.580 10.083 2.501 1.00 87.81 463 VAL A CA 1
ATOM 3496 C C . VAL A 1 463 ? -11.416 10.470 1.591 1.00 87.81 463 VAL A C 1
ATOM 3498 O O . VAL A 1 463 ? -10.880 9.613 0.888 1.00 87.81 463 VAL A O 1
ATOM 3501 N N . SER A 1 464 ? -10.976 11.732 1.637 1.00 86.38 464 SER A N 1
ATOM 3502 C CA . SER A 1 464 ? -9.840 12.206 0.836 1.00 86.38 464 SER A CA 1
ATOM 3503 C C . SER A 1 464 ? -8.541 11.498 1.227 1.00 86.38 464 SER A C 1
ATOM 3505 O O . SER A 1 464 ? -7.815 11.017 0.361 1.00 86.38 464 SER A O 1
ATOM 3507 N N . ARG A 1 465 ? -8.274 11.350 2.529 1.00 90.06 465 ARG A N 1
ATOM 3508 C CA . ARG A 1 465 ? -7.103 10.631 3.050 1.00 90.06 465 ARG A CA 1
ATOM 3509 C C . ARG A 1 465 ? -7.104 9.160 2.628 1.00 90.06 465 ARG A C 1
ATOM 3511 O O . ARG A 1 465 ? -6.086 8.647 2.168 1.00 90.06 465 ARG A O 1
ATOM 3518 N N . GLN A 1 466 ? -8.244 8.482 2.768 1.00 92.31 466 GLN A N 1
ATOM 3519 C CA . GLN A 1 466 ? -8.405 7.085 2.365 1.00 92.31 466 GLN A CA 1
ATOM 3520 C C . GLN A 1 466 ? -8.201 6.904 0.858 1.00 92.31 466 GLN A C 1
ATOM 3522 O O . GLN A 1 466 ? -7.502 5.979 0.449 1.00 92.31 466 GLN A O 1
ATOM 3527 N N . ALA A 1 467 ? -8.743 7.808 0.037 1.00 89.62 467 ALA A N 1
ATOM 3528 C CA . ALA A 1 467 ? -8.518 7.803 -1.405 1.00 89.62 467 ALA A CA 1
ATOM 3529 C C . ALA A 1 467 ? -7.029 7.991 -1.747 1.00 89.62 467 ALA A C 1
ATOM 3531 O O . ALA A 1 467 ? -6.494 7.240 -2.562 1.00 89.62 467 ALA A O 1
ATOM 3532 N N . SER A 1 468 ? -6.335 8.912 -1.071 1.00 89.69 468 SER A N 1
ATOM 3533 C CA . SER A 1 468 ? -4.889 9.114 -1.233 1.00 89.69 468 SER A CA 1
ATOM 3534 C C . SER A 1 468 ? -4.067 7.884 -0.837 1.00 89.69 468 SER A C 1
ATOM 3536 O O . SER A 1 468 ? -3.122 7.532 -1.546 1.00 89.69 468 SER A O 1
ATOM 3538 N N . LEU A 1 469 ? -4.431 7.187 0.247 1.00 93.50 469 LEU A N 1
ATOM 3539 C CA . LEU A 1 469 ? -3.791 5.925 0.636 1.00 93.50 469 LEU A CA 1
ATOM 3540 C C . LEU A 1 469 ? -3.971 4.862 -0.456 1.00 93.50 469 LEU A C 1
ATOM 3542 O O . LEU A 1 469 ? -2.997 4.237 -0.872 1.00 93.50 469 LEU A O 1
ATOM 3546 N N . VAL A 1 470 ? -5.200 4.679 -0.950 1.00 94.19 470 VAL A N 1
ATOM 3547 C CA . VAL A 1 470 ? -5.510 3.715 -2.018 1.00 94.19 470 VAL A CA 1
ATOM 3548 C C . VAL A 1 470 ? -4.710 4.020 -3.285 1.00 94.19 470 VAL A C 1
ATOM 3550 O O . VAL A 1 470 ? -4.041 3.124 -3.802 1.00 94.19 470 VAL A O 1
ATOM 3553 N N . ALA A 1 471 ? -4.720 5.273 -3.743 1.00 90.50 471 ALA A N 1
ATOM 3554 C CA . ALA A 1 471 ? -3.970 5.711 -4.919 1.00 90.50 471 ALA A CA 1
ATOM 3555 C C . ALA A 1 471 ? -2.460 5.496 -4.745 1.00 90.50 471 ALA A C 1
ATOM 3557 O O . ALA A 1 471 ? -1.783 5.009 -5.645 1.00 90.50 471 ALA A O 1
ATOM 3558 N N . THR A 1 472 ? -1.929 5.774 -3.555 1.00 92.38 472 THR A N 1
ATOM 3559 C CA . THR A 1 472 ? -0.498 5.604 -3.304 1.00 92.38 472 THR A CA 1
ATOM 3560 C C . THR A 1 472 ? -0.087 4.128 -3.257 1.00 92.38 472 THR A C 1
ATOM 3562 O O . THR A 1 472 ? 0.992 3.776 -3.728 1.00 92.38 472 THR A O 1
ATOM 3565 N N . ILE A 1 473 ? -0.943 3.234 -2.748 1.00 95.12 473 ILE A N 1
ATOM 3566 C CA . ILE A 1 473 ? -0.697 1.786 -2.827 1.00 95.12 473 ILE A CA 1
ATOM 3567 C C . ILE A 1 473 ? -0.733 1.314 -4.286 1.00 95.12 473 ILE A C 1
ATOM 3569 O O . ILE A 1 473 ? 0.097 0.491 -4.670 1.00 95.12 473 ILE A O 1
ATOM 3573 N N . GLN A 1 474 ? -1.656 1.829 -5.107 1.00 93.38 474 GLN A N 1
ATOM 3574 C CA . GLN A 1 474 ? -1.689 1.524 -6.543 1.00 93.38 474 GLN A CA 1
ATOM 3575 C C . GLN A 1 474 ? -0.390 1.960 -7.233 1.00 93.38 474 GLN A C 1
ATOM 3577 O O . GLN A 1 474 ? 0.210 1.160 -7.952 1.00 93.38 474 GLN A O 1
ATOM 3582 N N . ASP A 1 475 ? 0.070 3.187 -6.976 1.00 91.56 475 ASP A N 1
ATOM 3583 C CA . ASP A 1 475 ? 1.313 3.736 -7.529 1.00 91.56 475 ASP A CA 1
ATOM 3584 C C . ASP A 1 475 ? 2.537 2.914 -7.081 1.00 91.56 475 ASP A C 1
ATOM 3586 O O . ASP A 1 475 ? 3.420 2.606 -7.887 1.00 91.56 475 ASP A O 1
ATOM 3590 N N . LEU A 1 476 ? 2.548 2.467 -5.821 1.00 92.19 476 LEU A N 1
ATOM 3591 C CA . LEU A 1 476 ? 3.595 1.618 -5.256 1.00 92.19 476 LEU A CA 1
ATOM 3592 C C . LEU A 1 476 ? 3.664 0.240 -5.918 1.00 92.19 476 LEU A C 1
ATOM 3594 O O . LEU A 1 476 ? 4.734 -0.210 -6.326 1.00 92.19 476 LEU A O 1
ATOM 3598 N N . VAL A 1 477 ? 2.520 -0.431 -6.036 1.00 92.19 477 VAL A N 1
ATOM 3599 C CA . VAL A 1 477 ? 2.432 -1.759 -6.649 1.00 92.19 477 VAL A CA 1
ATOM 3600 C C . VAL A 1 477 ? 2.787 -1.686 -8.127 1.00 92.19 477 VAL A C 1
ATOM 3602 O O . VAL A 1 477 ? 3.593 -2.483 -8.590 1.00 92.19 477 VAL A O 1
ATOM 3605 N N . THR A 1 478 ? 2.250 -0.708 -8.851 1.00 88.50 478 THR A N 1
ATOM 3606 C CA . THR A 1 478 ? 2.477 -0.592 -10.298 1.00 88.50 478 THR A CA 1
ATOM 3607 C C . THR A 1 478 ? 3.944 -0.327 -10.636 1.00 88.50 478 THR A C 1
ATOM 3609 O O . THR A 1 478 ? 4.435 -0.777 -11.666 1.00 88.50 478 THR A O 1
ATOM 3612 N N . THR A 1 479 ? 4.662 0.382 -9.764 1.00 85.81 479 THR A N 1
ATOM 3613 C CA . THR A 1 479 ? 6.059 0.760 -10.019 1.00 85.81 479 THR A CA 1
ATOM 3614 C C . THR A 1 479 ? 7.060 -0.294 -9.546 1.00 85.81 479 THR A C 1
ATOM 3616 O O . THR A 1 479 ? 8.131 -0.424 -10.133 1.00 85.81 479 THR A O 1
ATOM 3619 N N . SER A 1 480 ? 6.748 -1.031 -8.476 1.00 87.19 480 SER A N 1
ATOM 3620 C CA . SER A 1 480 ? 7.737 -1.858 -7.765 1.00 87.19 480 SER A CA 1
ATOM 3621 C C . SER A 1 480 ? 7.396 -3.351 -7.698 1.00 87.19 480 SER A C 1
ATOM 3623 O O . SER A 1 480 ? 8.204 -4.139 -7.193 1.00 87.19 480 SER A O 1
ATOM 3625 N N . ALA A 1 481 ? 6.210 -3.769 -8.149 1.00 86.38 481 ALA A N 1
ATOM 3626 C CA . ALA A 1 481 ? 5.866 -5.185 -8.220 1.00 86.38 481 ALA A CA 1
ATOM 3627 C C . ALA A 1 481 ? 6.505 -5.828 -9.453 1.00 86.38 481 ALA A C 1
ATOM 3629 O O . ALA A 1 481 ? 6.378 -5.334 -10.571 1.00 86.38 481 ALA A O 1
ATOM 3630 N N . ASP A 1 482 ? 7.150 -6.974 -9.255 1.00 78.38 482 ASP A N 1
ATOM 3631 C CA . ASP A 1 482 ? 7.632 -7.792 -10.362 1.00 78.38 482 ASP A CA 1
ATOM 3632 C C . ASP A 1 482 ? 6.456 -8.615 -10.899 1.00 78.38 482 ASP A C 1
ATOM 3634 O O . ASP A 1 482 ? 6.060 -9.604 -10.284 1.00 78.38 482 ASP A O 1
ATOM 3638 N N . SER A 1 483 ? 5.861 -8.185 -12.015 1.00 72.62 483 SER A N 1
ATOM 3639 C CA . SER A 1 483 ? 4.662 -8.820 -12.587 1.00 72.62 483 SER A CA 1
ATOM 3640 C C . SER A 1 483 ? 4.847 -10.297 -12.975 1.00 72.62 483 SER A C 1
ATOM 3642 O O . SER A 1 483 ? 3.863 -11.034 -13.062 1.00 72.62 483 SER A O 1
ATOM 3644 N N . GLU A 1 484 ? 6.090 -10.764 -13.122 1.00 73.19 484 GLU A N 1
ATOM 3645 C CA . GLU A 1 484 ? 6.417 -12.163 -13.419 1.00 73.19 484 GLU A CA 1
ATOM 3646 C C . GLU A 1 484 ? 6.522 -13.026 -12.150 1.00 73.19 484 GLU A C 1
ATOM 3648 O O . GLU A 1 484 ? 6.429 -14.259 -12.207 1.00 73.19 484 GLU A O 1
ATOM 3653 N N . GLN A 1 485 ? 6.668 -12.403 -10.978 1.00 80.88 485 GLN A N 1
ATOM 3654 C CA . GLN A 1 485 ? 6.849 -13.080 -9.695 1.00 80.88 485 GLN A CA 1
ATOM 3655 C C . GLN A 1 485 ? 5.610 -12.964 -8.794 1.00 80.88 485 GLN A C 1
ATOM 3657 O O . GLN A 1 485 ? 4.817 -12.031 -8.908 1.00 80.88 485 GLN A O 1
ATOM 3662 N N . PRO A 1 486 ? 5.413 -13.907 -7.855 1.00 85.06 486 PRO A N 1
ATOM 3663 C CA . PRO A 1 486 ? 4.394 -13.761 -6.826 1.00 85.06 486 PRO A CA 1
ATOM 3664 C C . PRO A 1 486 ? 4.815 -12.678 -5.824 1.00 85.06 486 PRO A C 1
ATOM 3666 O O . PRO A 1 486 ? 5.796 -12.839 -5.092 1.00 85.06 486 PRO A O 1
ATOM 3669 N N . ASN A 1 487 ? 4.045 -11.595 -5.769 1.00 91.62 487 ASN A N 1
ATOM 3670 C CA . ASN A 1 487 ? 4.249 -10.478 -4.851 1.00 91.62 487 ASN A CA 1
ATOM 3671 C C . ASN A 1 487 ? 3.303 -10.590 -3.647 1.00 91.62 487 ASN A C 1
ATOM 3673 O O . ASN A 1 487 ? 2.273 -11.268 -3.687 1.00 91.62 487 ASN A O 1
ATOM 3677 N N . THR A 1 488 ? 3.629 -9.930 -2.539 1.00 93.69 488 THR A N 1
ATOM 3678 C CA . THR A 1 488 ? 2.794 -9.938 -1.326 1.00 93.69 488 THR A CA 1
ATOM 3679 C C . THR A 1 488 ? 2.619 -8.525 -0.793 1.00 93.69 488 THR A C 1
ATOM 3681 O O . THR A 1 488 ? 3.602 -7.820 -0.620 1.00 93.69 488 THR A O 1
ATOM 3684 N N . LEU A 1 489 ? 1.389 -8.116 -0.486 1.00 96.25 489 LEU A N 1
ATOM 3685 C CA . LEU A 1 489 ? 1.100 -6.856 0.204 1.00 96.25 489 LEU A CA 1
ATOM 3686 C C . LEU A 1 489 ? 0.585 -7.160 1.606 1.00 96.25 489 LEU A C 1
ATOM 3688 O O . LEU A 1 489 ? -0.420 -7.846 1.749 1.00 96.25 489 LEU A O 1
ATOM 3692 N N . LEU A 1 490 ? 1.240 -6.628 2.632 1.00 96.31 490 LEU A N 1
ATOM 3693 C CA . LEU A 1 490 ? 0.721 -6.576 3.990 1.00 96.31 490 LEU A CA 1
ATOM 3694 C C . LEU A 1 490 ? 0.357 -5.131 4.299 1.00 96.31 490 LEU A C 1
ATOM 3696 O O . LEU A 1 490 ? 1.236 -4.278 4.406 1.00 96.31 490 LEU A O 1
ATOM 3700 N N . ILE A 1 491 ? -0.938 -4.870 4.446 1.00 95.75 491 ILE A N 1
ATOM 3701 C CA . ILE A 1 491 ? -1.448 -3.548 4.813 1.00 95.75 491 ILE A CA 1
ATOM 3702 C C . ILE A 1 491 ? -2.002 -3.587 6.232 1.00 95.75 491 ILE A C 1
ATOM 3704 O O . ILE A 1 491 ? -2.896 -4.381 6.522 1.00 95.75 491 ILE A O 1
ATOM 3708 N N . ALA A 1 492 ? -1.479 -2.735 7.109 1.00 94.56 492 ALA A N 1
ATOM 3709 C CA . ALA A 1 492 ? -1.981 -2.545 8.462 1.00 94.56 492 ALA A CA 1
ATOM 3710 C C . ALA A 1 492 ? -2.801 -1.256 8.550 1.00 94.56 492 ALA A C 1
ATOM 3712 O O . ALA A 1 492 ? -2.247 -0.172 8.407 1.00 94.56 492 ALA A O 1
ATOM 3713 N N . THR A 1 493 ? -4.112 -1.375 8.760 1.00 92.38 493 THR A N 1
ATOM 3714 C CA . THR A 1 493 ? -5.058 -0.244 8.784 1.00 92.38 493 THR A CA 1
ATOM 3715 C C . THR A 1 493 ? -6.323 -0.604 9.569 1.00 92.38 493 THR A C 1
ATOM 3717 O O . THR A 1 493 ? -6.689 -1.778 9.662 1.00 92.38 493 THR A O 1
ATOM 3720 N N . GLU A 1 494 ? -7.021 0.387 10.130 1.00 83.19 494 GLU A N 1
ATOM 3721 C CA . GLU A 1 494 ? -8.385 0.192 10.657 1.00 83.19 494 GLU A CA 1
ATOM 3722 C C . GLU A 1 494 ? -9.422 -0.054 9.553 1.00 83.19 494 GLU A C 1
ATOM 3724 O O . GLU A 1 494 ? -10.446 -0.699 9.786 1.00 83.19 494 GLU A O 1
ATOM 3729 N N . GLY A 1 495 ? -9.100 0.379 8.336 1.00 87.81 495 GLY A N 1
ATOM 3730 C CA . GLY A 1 495 ? -9.797 0.057 7.108 1.00 87.81 495 GLY A CA 1
ATOM 3731 C C . GLY A 1 495 ? -10.403 1.239 6.382 1.00 87.81 495 GLY A C 1
ATOM 3732 O O . GLY A 1 495 ? -10.009 2.380 6.602 1.00 87.81 495 GLY A O 1
ATOM 3733 N N . PHE A 1 496 ? -11.302 0.936 5.445 1.00 89.25 496 PHE A N 1
ATOM 3734 C CA . PHE A 1 496 ? -11.829 1.922 4.506 1.00 89.25 496 PHE A CA 1
ATOM 3735 C C . PHE A 1 496 ? -13.339 2.059 4.656 1.00 89.25 496 PHE A C 1
ATOM 3737 O O . PHE A 1 496 ? -14.057 1.119 4.325 1.00 89.25 496 PHE A O 1
ATOM 3744 N N . SER A 1 497 ? -13.824 3.213 5.100 1.00 87.44 497 SER A N 1
ATOM 3745 C CA . SER A 1 497 ? -15.257 3.498 5.217 1.00 87.44 497 SER A CA 1
ATOM 3746 C C . SER A 1 497 ? -15.678 4.467 4.124 1.00 87.44 497 SER A C 1
ATOM 3748 O O . SER A 1 497 ? -15.111 5.557 4.032 1.00 87.44 497 SER A O 1
ATOM 3750 N N . ALA A 1 498 ? -16.691 4.113 3.329 1.00 83.88 498 ALA A N 1
ATOM 3751 C CA . ALA A 1 498 ? -17.332 5.080 2.441 1.00 83.88 498 ALA A CA 1
ATOM 3752 C C . ALA A 1 498 ? -18.139 6.110 3.246 1.00 83.88 498 ALA A C 1
ATOM 3754 O O . ALA A 1 498 ? -18.340 7.236 2.792 1.00 83.88 498 ALA A O 1
ATOM 3755 N N . GLU A 1 499 ? -18.559 5.748 4.456 1.00 82.00 499 GLU A N 1
ATOM 3756 C CA . GLU A 1 499 ? -19.237 6.630 5.396 1.00 82.00 499 GLU A CA 1
ATOM 3757 C C . GLU A 1 499 ? -18.447 6.729 6.710 1.00 82.00 499 GLU A C 1
ATOM 3759 O O . GLU A 1 499 ? -18.840 6.142 7.727 1.00 82.00 499 GLU A O 1
ATOM 3764 N N . PRO A 1 500 ? -17.295 7.428 6.725 1.00 83.38 500 PRO A N 1
ATOM 3765 C CA . PRO A 1 500 ? -16.614 7.718 7.981 1.00 83.38 500 PRO A CA 1
ATOM 3766 C C . PRO A 1 500 ? -17.556 8.498 8.905 1.00 83.38 500 PRO A C 1
ATOM 3768 O O . PRO A 1 500 ? -18.490 9.144 8.443 1.00 83.38 500 PRO A O 1
ATOM 3771 N N . GLU A 1 501 ? -17.350 8.385 10.217 1.00 82.06 501 GLU A N 1
ATOM 3772 C CA . GLU A 1 501 ? -18.109 9.123 11.241 1.00 82.06 501 GLU A CA 1
ATOM 3773 C C . GLU A 1 501 ? -19.645 8.993 11.197 1.00 82.06 501 GLU A C 1
ATOM 3775 O O . GLU A 1 501 ? -20.350 9.722 11.901 1.00 82.06 501 GLU A O 1
ATOM 3780 N N . ARG A 1 502 ? -20.190 7.997 10.480 1.00 82.38 502 ARG A N 1
ATOM 3781 C CA . ARG A 1 502 ? -21.635 7.719 10.432 1.00 82.38 502 ARG A CA 1
ATOM 3782 C C . ARG A 1 502 ? -22.266 7.666 11.823 1.00 82.38 502 ARG A C 1
ATOM 3784 O O . ARG A 1 502 ? -23.336 8.234 12.040 1.00 82.38 502 ARG A O 1
ATOM 3791 N N . PHE A 1 503 ? -21.576 7.040 12.772 1.00 82.12 503 PHE A N 1
ATOM 3792 C CA . PHE A 1 503 ? -21.990 6.996 14.168 1.00 82.12 503 PHE A CA 1
ATOM 3793 C C . PHE A 1 503 ? -22.186 8.391 14.783 1.00 82.12 503 PHE A C 1
ATOM 3795 O O . PHE A 1 503 ? -23.168 8.603 15.490 1.00 82.12 503 PHE A O 1
ATOM 3802 N N . LEU A 1 504 ? -21.301 9.360 14.517 1.00 82.94 504 LEU A N 1
ATOM 3803 C CA . LEU A 1 504 ? -21.444 10.724 15.036 1.00 82.94 504 LEU A CA 1
ATOM 3804 C C . LEU A 1 504 ? -22.643 11.446 14.417 1.00 82.94 504 LEU A C 1
ATOM 3806 O O . LEU A 1 504 ? -23.356 12.148 15.136 1.00 82.94 504 LEU A O 1
ATOM 3810 N N . ARG A 1 505 ? -22.915 11.246 13.120 1.00 82.69 505 ARG A N 1
ATOM 3811 C CA . ARG A 1 505 ? -24.131 11.779 12.476 1.00 82.69 505 ARG A CA 1
ATOM 3812 C C . ARG A 1 505 ? -25.393 11.204 13.110 1.00 82.69 505 ARG A C 1
ATOM 3814 O O . ARG A 1 505 ? -26.310 11.949 13.456 1.00 82.69 505 ARG A O 1
ATOM 3821 N N . GLU A 1 506 ? -25.437 9.885 13.285 1.00 79.50 506 GLU A N 1
ATOM 3822 C CA . GLU A 1 506 ? -26.565 9.196 13.916 1.00 79.50 506 GLU A CA 1
ATOM 3823 C C . GLU A 1 506 ? -26.741 9.652 15.369 1.00 79.50 506 GLU A C 1
ATOM 3825 O O . GLU A 1 506 ? -27.856 9.963 15.795 1.00 79.50 506 GLU A O 1
ATOM 3830 N N . LEU A 1 507 ? -25.645 9.802 16.110 1.00 81.25 507 LEU A N 1
ATOM 3831 C CA . LEU A 1 507 ? -25.668 10.331 17.465 1.00 81.25 507 LEU A CA 1
ATOM 3832 C C . LEU A 1 507 ? -26.222 11.760 17.502 1.00 81.25 507 LEU A C 1
ATOM 3834 O O . LEU A 1 507 ? -27.149 12.026 18.269 1.00 81.25 507 LEU A O 1
ATOM 3838 N N . LEU A 1 508 ? -25.724 12.662 16.651 1.00 82.31 508 LEU A N 1
ATOM 3839 C CA . LEU A 1 508 ? -26.212 14.040 16.575 1.00 82.31 508 LEU A CA 1
ATOM 3840 C C . LEU A 1 508 ? -27.701 14.085 16.228 1.00 82.31 508 LEU A C 1
ATOM 3842 O O . LEU A 1 508 ? -28.457 14.817 16.867 1.00 82.31 508 LEU A O 1
ATOM 3846 N N . SER A 1 509 ? -28.148 13.252 15.285 1.00 78.69 509 SER A N 1
ATOM 3847 C CA . SER A 1 509 ? -29.567 13.143 14.942 1.00 78.69 509 SER A CA 1
ATOM 3848 C C . SER A 1 509 ? -30.431 12.694 16.126 1.00 78.69 509 SER A C 1
ATOM 3850 O O . SER A 1 509 ? -31.531 13.215 16.330 1.00 78.69 509 SER A O 1
ATOM 3852 N N . SER A 1 510 ? -29.912 11.778 16.953 1.00 78.19 510 SER A N 1
ATOM 3853 C CA . SER A 1 510 ? -30.616 11.256 18.123 1.00 78.19 510 SER A CA 1
ATOM 3854 C C . SER A 1 510 ? -30.764 12.299 19.235 1.00 78.19 510 SER A C 1
ATOM 3856 O O . SER A 1 510 ? -31.791 12.318 19.914 1.00 78.19 510 SER A O 1
ATOM 3858 N N . VAL A 1 511 ? -29.779 13.194 19.386 1.00 77.56 511 VAL A N 1
ATOM 3859 C CA . VAL A 1 511 ? -29.769 14.248 20.414 1.00 77.56 511 VAL A CA 1
ATOM 3860 C C . VAL A 1 511 ? -30.545 15.490 19.961 1.00 77.56 511 VAL A C 1
ATOM 3862 O O . VAL A 1 511 ? -31.326 16.049 20.728 1.00 77.56 511 VAL A O 1
ATOM 3865 N N . ALA A 1 512 ? -30.373 15.922 18.710 1.00 74.25 512 ALA A N 1
ATOM 3866 C CA . ALA A 1 512 ? -30.958 17.161 18.194 1.00 74.25 512 ALA A CA 1
ATOM 3867 C C . ALA A 1 512 ? -32.383 17.000 17.617 1.00 74.25 512 ALA A C 1
ATOM 3869 O O . ALA A 1 512 ? -33.074 17.994 17.368 1.00 74.25 512 ALA A O 1
ATOM 3870 N N . GLY A 1 513 ? -32.858 15.763 17.437 1.00 68.69 513 GLY A N 1
ATOM 3871 C CA . GLY A 1 513 ? -34.205 15.445 16.957 1.00 68.69 513 GLY A CA 1
ATOM 3872 C C . GLY A 1 513 ? -34.399 15.626 15.443 1.00 68.69 513 GLY A C 1
ATOM 3873 O O . GLY A 1 513 ? -33.459 15.833 14.678 1.00 68.69 513 GLY A O 1
ATOM 3874 N N . THR A 1 514 ? -35.654 15.565 14.981 1.00 59.12 514 THR A N 1
ATOM 3875 C CA . THR A 1 514 ? -36.028 15.521 13.547 1.00 59.12 514 THR A CA 1
ATOM 3876 C C . THR A 1 514 ? -35.534 16.698 12.694 1.00 59.12 514 THR A C 1
ATOM 3878 O O . THR A 1 514 ? -35.428 16.548 11.480 1.00 59.12 514 THR A O 1
ATOM 3881 N N . GLY A 1 515 ? -35.220 17.854 13.293 1.00 60.66 515 GLY A N 1
ATOM 3882 C CA . GLY A 1 515 ? -34.658 19.009 12.578 1.00 60.66 515 GLY A CA 1
ATOM 3883 C C . GLY A 1 515 ? -33.227 18.771 12.087 1.00 60.66 515 GLY A C 1
ATOM 3884 O O . GLY A 1 515 ? -32.925 19.053 10.930 1.00 60.66 515 GLY A O 1
ATOM 3885 N N . ALA A 1 516 ? -32.382 18.158 12.922 1.00 59.62 516 ALA A N 1
ATOM 3886 C CA . ALA A 1 516 ? -31.028 17.763 12.538 1.00 59.62 516 ALA A CA 1
ATOM 3887 C C . ALA A 1 516 ? -31.043 16.661 11.477 1.00 59.62 516 ALA A C 1
ATOM 3889 O O . ALA A 1 516 ? -30.255 16.710 10.542 1.00 59.62 516 ALA A O 1
ATOM 3890 N N . GLN A 1 517 ? -31.994 15.723 11.556 1.00 57.81 517 GLN A N 1
ATOM 3891 C CA . GLN A 1 517 ? -32.176 14.702 10.521 1.00 57.81 517 GLN A CA 1
ATOM 3892 C C . GLN A 1 517 ? -32.480 15.323 9.148 1.00 57.81 517 GLN A C 1
ATOM 3894 O O . GLN A 1 517 ? -31.976 14.851 8.132 1.00 57.81 517 GLN A O 1
ATOM 3899 N N . LEU A 1 518 ? -33.291 16.387 9.091 1.00 58.38 518 LEU A N 1
ATOM 3900 C CA . LEU A 1 518 ? -33.615 17.064 7.832 1.00 58.38 518 LEU A CA 1
ATOM 3901 C C . LEU A 1 518 ? -32.422 17.842 7.254 1.00 58.38 518 LEU A C 1
ATOM 3903 O O . LEU A 1 518 ? -32.268 17.884 6.039 1.00 58.38 518 LEU A O 1
ATOM 3907 N N . LEU A 1 519 ? -31.579 18.444 8.097 1.00 60.62 519 LEU A N 1
ATOM 3908 C CA . LEU A 1 519 ? -30.362 19.143 7.662 1.00 60.62 519 LEU A CA 1
ATOM 3909 C C . LEU A 1 519 ? -29.282 18.155 7.216 1.00 60.62 519 LEU A C 1
ATOM 3911 O O . LEU A 1 519 ? -28.770 18.277 6.109 1.00 60.62 519 LEU A O 1
ATOM 3915 N N . LEU A 1 520 ? -29.050 17.101 8.000 1.00 61.22 520 LEU A N 1
ATOM 3916 C CA . LEU A 1 520 ? -28.139 16.011 7.655 1.00 61.22 520 LEU A CA 1
ATOM 3917 C C . LEU A 1 520 ? -28.556 15.273 6.378 1.00 61.22 520 LEU A C 1
ATOM 3919 O O . LEU A 1 520 ? -27.692 14.746 5.703 1.00 61.22 520 LEU A O 1
ATOM 3923 N N . THR A 1 521 ? -29.842 15.233 6.015 1.00 58.00 521 THR A N 1
ATOM 3924 C CA . THR A 1 521 ? -30.310 14.630 4.745 1.00 58.00 521 THR A CA 1
ATOM 3925 C C . THR A 1 521 ? -30.360 15.619 3.581 1.00 58.00 521 THR A C 1
ATOM 3927 O O . THR A 1 521 ? -30.267 15.209 2.428 1.00 58.00 521 THR A O 1
ATOM 3930 N N . ARG A 1 522 ? -30.507 16.922 3.854 1.00 54.25 522 ARG A N 1
ATOM 3931 C CA . ARG A 1 522 ? -30.487 17.981 2.834 1.00 54.25 522 ARG A CA 1
ATOM 3932 C C . ARG A 1 522 ? -29.064 18.360 2.421 1.00 54.25 522 ARG A C 1
ATOM 3934 O O . ARG A 1 522 ? -28.860 18.714 1.264 1.00 54.25 522 ARG A O 1
ATOM 3941 N N . GLU A 1 523 ? -28.113 18.274 3.347 1.00 51.44 523 GLU A N 1
ATOM 3942 C CA . GLU A 1 523 ? -26.675 18.419 3.093 1.00 51.44 523 GLU A CA 1
ATOM 3943 C C . GLU A 1 523 ? -25.997 17.066 2.840 1.00 51.44 523 GLU A C 1
ATOM 3945 O O . GLU A 1 523 ? -25.078 16.983 2.031 1.00 51.44 523 GLU A O 1
ATOM 3950 N N . GLY A 1 524 ? -26.496 15.984 3.450 1.00 47.53 524 GLY A N 1
ATOM 3951 C CA . GLY A 1 524 ? -26.079 14.608 3.180 1.00 47.53 524 GLY A CA 1
ATOM 3952 C C . GLY A 1 524 ? -26.716 14.059 1.913 1.00 47.53 524 GLY A C 1
ATOM 3953 O O . GLY A 1 524 ? -27.491 13.105 1.938 1.00 47.53 524 GLY A O 1
ATOM 3954 N N . ALA A 1 525 ? -26.306 14.613 0.778 1.00 46.16 525 ALA A N 1
ATOM 3955 C CA . ALA A 1 525 ? -25.932 13.723 -0.302 1.00 46.16 525 ALA A CA 1
ATOM 3956 C C . ALA A 1 525 ? -24.710 12.952 0.211 1.00 46.16 525 ALA A C 1
ATOM 3958 O O . ALA A 1 525 ? -23.609 13.497 0.228 1.00 46.16 525 ALA A O 1
ATOM 3959 N N . THR A 1 526 ? -24.901 11.720 0.688 1.00 51.16 526 THR A N 1
ATOM 3960 C CA . THR A 1 526 ? -23.817 10.737 0.786 1.00 51.16 526 THR A CA 1
ATOM 3961 C C . THR A 1 526 ? -23.020 10.833 -0.510 1.00 51.16 526 THR A C 1
ATOM 3963 O O . THR A 1 526 ? -23.557 10.672 -1.610 1.00 51.16 526 THR A O 1
ATOM 3966 N N . SER A 1 527 ? -21.801 11.340 -0.373 1.00 59.00 527 SER A N 1
ATOM 3967 C CA . SER A 1 527 ? -21.200 12.201 -1.381 1.00 59.00 527 SER A CA 1
ATOM 3968 C C . SER A 1 527 ? -20.761 11.389 -2.595 1.00 59.00 527 SER A C 1
ATOM 3970 O O . SER A 1 527 ? -20.427 10.207 -2.501 1.00 59.00 527 SER A O 1
ATOM 3972 N N . SER A 1 528 ? -20.696 12.028 -3.763 1.00 65.12 528 SER A N 1
ATOM 3973 C CA . SER A 1 528 ? -20.027 11.454 -4.939 1.00 65.12 528 SER A CA 1
ATOM 3974 C C . SER A 1 528 ? -18.635 10.896 -4.597 1.00 65.12 528 SER A C 1
ATOM 3976 O O . SER A 1 528 ? -18.211 9.917 -5.203 1.00 65.12 528 SER A O 1
ATOM 3978 N N . ARG A 1 529 ? -17.956 11.454 -3.581 1.00 68.00 529 ARG A N 1
ATOM 3979 C CA . ARG A 1 529 ? -16.657 10.994 -3.069 1.00 68.00 529 ARG A CA 1
ATOM 3980 C C . ARG A 1 529 ? -16.701 9.611 -2.414 1.00 68.00 529 ARG A C 1
ATOM 3982 O O . ARG A 1 529 ? -15.805 8.818 -2.674 1.00 68.00 529 ARG A O 1
ATOM 3989 N N . SER A 1 530 ? -17.733 9.280 -1.640 1.00 72.94 530 SER A N 1
ATOM 3990 C CA . SER A 1 530 ? -17.902 7.941 -1.048 1.00 72.94 530 SER A CA 1
ATOM 3991 C C . SER A 1 530 ? -18.023 6.857 -2.126 1.00 72.94 530 SER A C 1
ATOM 3993 O O . SER A 1 530 ? -17.382 5.808 -2.049 1.00 72.94 530 SER A O 1
ATOM 3995 N N . ALA A 1 531 ? -18.790 7.137 -3.185 1.00 78.88 531 ALA A N 1
ATOM 3996 C CA . ALA A 1 531 ? -18.897 6.250 -4.343 1.00 78.88 531 ALA A CA 1
ATOM 3997 C C . ALA A 1 531 ? -17.570 6.144 -5.117 1.00 78.88 531 ALA A C 1
ATOM 3999 O O . ALA A 1 531 ? -17.213 5.060 -5.581 1.00 78.88 531 ALA A O 1
ATOM 4000 N N . LEU A 1 532 ? -16.822 7.250 -5.227 1.00 82.62 532 LEU A N 1
ATOM 4001 C CA . LEU A 1 532 ? -15.487 7.253 -5.827 1.00 82.62 532 LEU A CA 1
ATOM 4002 C C . LEU A 1 532 ? -14.499 6.407 -5.016 1.00 82.62 532 LEU A C 1
ATOM 4004 O O . LEU A 1 532 ? -13.786 5.618 -5.620 1.00 82.62 532 LEU A O 1
ATOM 4008 N N . LEU A 1 533 ? -14.496 6.485 -3.681 1.00 87.44 533 LEU A N 1
ATOM 4009 C CA . LEU A 1 533 ? -13.608 5.674 -2.838 1.00 87.44 533 LEU A CA 1
ATOM 4010 C C . LEU A 1 533 ? -13.826 4.172 -3.057 1.00 87.44 533 LEU A C 1
ATOM 4012 O O . LEU A 1 533 ? -12.863 3.425 -3.221 1.00 87.44 533 LEU A O 1
ATOM 4016 N N . LEU A 1 534 ? -15.083 3.720 -3.102 1.00 87.62 534 LEU A N 1
ATOM 4017 C CA . LEU A 1 534 ? -15.392 2.317 -3.393 1.00 87.62 534 LEU A CA 1
ATOM 4018 C C . LEU A 1 534 ? -14.914 1.913 -4.795 1.00 87.62 534 LEU A C 1
ATOM 4020 O O . LEU A 1 534 ? -14.342 0.836 -4.959 1.00 87.62 534 LEU A O 1
ATOM 4024 N N . ALA A 1 535 ? -15.078 2.792 -5.788 1.00 89.56 535 ALA A N 1
ATOM 4025 C CA . ALA A 1 535 ? -14.550 2.560 -7.127 1.00 89.56 535 ALA A CA 1
ATOM 4026 C C . ALA A 1 535 ? -13.009 2.503 -7.149 1.00 89.56 535 ALA A C 1
ATOM 4028 O O . ALA A 1 535 ? -12.449 1.682 -7.876 1.00 89.56 535 ALA A O 1
ATOM 4029 N N . GLU A 1 536 ? -12.315 3.321 -6.350 1.00 90.50 536 GLU A N 1
ATOM 4030 C CA . GLU A 1 536 ? -10.854 3.256 -6.213 1.00 90.50 536 GLU A CA 1
ATOM 4031 C C . GLU A 1 536 ? -10.397 1.969 -5.523 1.00 90.50 536 GLU A C 1
ATOM 4033 O O . GLU A 1 536 ? -9.403 1.374 -5.938 1.00 90.50 536 GLU A O 1
ATOM 4038 N N . LEU A 1 537 ? -11.130 1.480 -4.519 1.00 92.31 537 LEU A N 1
ATOM 4039 C CA . LEU A 1 537 ? -10.842 0.188 -3.889 1.00 92.31 537 LEU A CA 1
ATOM 4040 C C . LEU A 1 537 ? -10.995 -0.971 -4.876 1.00 92.31 537 LEU A C 1
ATOM 4042 O O . LEU A 1 537 ? -10.140 -1.856 -4.917 1.00 92.31 537 LEU A O 1
ATOM 4046 N N . ASP A 1 538 ? -12.037 -0.948 -5.707 1.00 91.19 538 ASP A N 1
ATOM 4047 C CA . ASP A 1 538 ? -12.221 -1.939 -6.769 1.00 91.19 538 ASP A CA 1
ATOM 4048 C C . ASP A 1 538 ? -11.097 -1.864 -7.813 1.00 91.19 538 ASP A C 1
ATOM 4050 O O . ASP A 1 538 ? -10.627 -2.898 -8.297 1.00 91.19 538 ASP A O 1
ATOM 4054 N N . ARG A 1 539 ? -10.628 -0.656 -8.154 1.00 91.56 539 ARG A N 1
ATOM 4055 C CA . ARG A 1 539 ? -9.453 -0.482 -9.022 1.00 91.56 539 ARG A CA 1
ATOM 4056 C C . ARG A 1 539 ? -8.187 -1.011 -8.367 1.00 91.56 539 ARG A C 1
ATOM 4058 O O . ARG A 1 539 ? -7.466 -1.754 -9.019 1.00 91.56 539 ARG A O 1
ATOM 4065 N N . LEU A 1 540 ? -7.954 -0.725 -7.086 1.00 94.69 540 LEU A N 1
ATOM 4066 C CA . LEU A 1 540 ? -6.808 -1.260 -6.351 1.00 94.69 540 LEU A CA 1
ATOM 4067 C C . LEU A 1 540 ? -6.840 -2.790 -6.341 1.00 94.69 540 LEU A C 1
ATOM 4069 O O . LEU A 1 540 ? -5.834 -3.419 -6.651 1.00 94.69 540 LEU A O 1
ATOM 4073 N N . ALA A 1 541 ? -7.992 -3.401 -6.062 1.00 93.50 541 ALA A N 1
ATOM 4074 C CA . ALA A 1 541 ? -8.140 -4.853 -6.109 1.00 93.50 541 ALA A CA 1
ATOM 4075 C C . ALA A 1 541 ? -7.778 -5.429 -7.488 1.00 93.50 541 ALA A C 1
ATOM 4077 O O . ALA A 1 541 ? -7.162 -6.494 -7.561 1.00 93.50 541 ALA A O 1
ATOM 4078 N N . LYS A 1 542 ? -8.135 -4.746 -8.583 1.00 91.75 542 LYS A N 1
ATOM 4079 C CA . LYS A 1 542 ? -7.720 -5.133 -9.940 1.00 91.75 542 LYS A CA 1
ATOM 4080 C C . LYS A 1 542 ? -6.214 -4.973 -10.126 1.00 91.75 542 LYS A C 1
ATOM 4082 O O . LYS A 1 542 ? -5.566 -5.958 -10.453 1.00 91.75 542 LYS A O 1
ATOM 4087 N N . THR A 1 543 ? -5.646 -3.810 -9.810 1.00 92.19 543 THR A N 1
ATOM 4088 C CA . THR A 1 543 ? -4.200 -3.549 -9.913 1.00 92.19 543 THR A CA 1
ATOM 4089 C C . THR A 1 543 ? -3.373 -4.595 -9.165 1.00 92.19 543 THR A C 1
ATOM 4091 O O . THR A 1 543 ? -2.382 -5.094 -9.696 1.00 92.19 543 THR A O 1
ATOM 4094 N N . LEU A 1 544 ? -3.801 -4.992 -7.961 1.00 94.25 544 LEU A N 1
ATOM 4095 C CA . LEU A 1 544 ? -3.148 -6.051 -7.188 1.00 94.25 544 LEU A CA 1
ATOM 4096 C C . LEU A 1 544 ? -3.177 -7.402 -7.921 1.00 94.25 544 LEU A C 1
ATOM 4098 O O . LEU A 1 544 ? -2.160 -8.089 -7.982 1.00 94.25 544 LEU A O 1
ATOM 4102 N N . GLN A 1 545 ? -4.313 -7.783 -8.510 1.00 92.19 545 GLN A N 1
ATOM 4103 C CA . GLN A 1 545 ? -4.445 -9.038 -9.263 1.00 92.19 545 GLN A CA 1
ATOM 4104 C C . GLN A 1 545 ? -3.615 -9.044 -10.557 1.00 92.19 545 GLN A C 1
ATOM 4106 O O . GLN A 1 545 ? -3.023 -10.074 -10.902 1.00 92.19 545 GLN A O 1
ATOM 4111 N N . GLU A 1 546 ? -3.556 -7.901 -11.244 1.00 88.50 546 GLU A N 1
ATOM 4112 C CA . GLU A 1 546 ? -2.774 -7.678 -12.467 1.00 88.50 546 GLU A CA 1
ATOM 4113 C C . GLU A 1 546 ? -1.272 -7.834 -12.201 1.00 88.50 546 GLU A C 1
ATOM 4115 O O . GLU A 1 546 ? -0.586 -8.527 -12.945 1.00 88.50 546 GLU A O 1
ATOM 4120 N N . HIS A 1 547 ? -0.784 -7.315 -11.072 1.00 89.25 547 HIS A N 1
ATOM 4121 C CA . HIS A 1 547 ? 0.626 -7.392 -10.669 1.00 89.25 547 HIS A CA 1
ATOM 4122 C C . HIS A 1 547 ? 0.956 -8.615 -9.792 1.00 89.25 547 HIS A C 1
ATOM 4124 O O . HIS A 1 547 ? 1.971 -8.636 -9.093 1.00 89.25 547 HIS A O 1
ATOM 4130 N N . ARG A 1 548 ? 0.086 -9.638 -9.788 1.00 89.69 548 ARG A N 1
ATOM 4131 C CA . ARG A 1 548 ? 0.258 -10.887 -9.015 1.00 89.69 548 ARG A CA 1
ATOM 4132 C C . ARG A 1 548 ? 0.558 -10.657 -7.527 1.00 89.69 548 ARG A C 1
ATOM 4134 O O . ARG A 1 548 ? 1.332 -11.392 -6.912 1.00 89.69 548 ARG A O 1
ATOM 4141 N N . VAL A 1 549 ? -0.064 -9.642 -6.935 1.0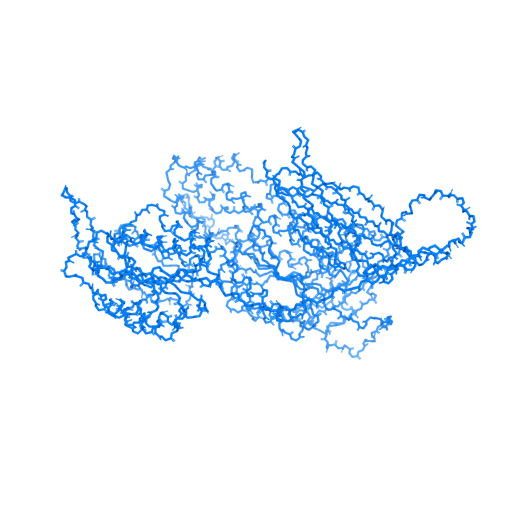0 93.88 549 VAL A N 1
ATOM 4142 C CA . VAL A 1 549 ? 0.050 -9.324 -5.513 1.00 93.88 549 VAL A CA 1
ATOM 4143 C C . VAL A 1 549 ? -1.025 -10.066 -4.730 1.00 93.88 549 VAL A C 1
ATOM 4145 O O . VAL A 1 549 ? -2.214 -9.867 -4.961 1.00 93.88 549 VAL A O 1
ATOM 4148 N N . THR A 1 550 ? -0.610 -10.873 -3.754 1.00 93.88 550 THR A N 1
ATOM 4149 C CA . THR A 1 550 ? -1.506 -11.446 -2.738 1.00 93.88 550 THR A CA 1
ATOM 4150 C C . THR A 1 550 ? -1.589 -10.502 -1.538 1.00 93.88 550 THR A C 1
ATOM 4152 O O . THR A 1 550 ? -0.570 -10.246 -0.892 1.00 93.88 550 THR A O 1
ATOM 4155 N N . ALA A 1 551 ? -2.776 -9.974 -1.224 1.00 95.50 551 ALA A N 1
ATOM 4156 C CA . ALA A 1 551 ? -2.958 -9.000 -0.149 1.00 95.50 551 ALA A CA 1
ATOM 4157 C C . ALA A 1 551 ? -3.390 -9.655 1.175 1.00 95.50 551 ALA A C 1
ATOM 4159 O O . ALA A 1 551 ? -4.433 -10.296 1.274 1.00 95.50 551 ALA A O 1
ATOM 4160 N N . TYR A 1 552 ? -2.612 -9.438 2.229 1.00 94.75 552 TYR A N 1
ATOM 4161 C CA . TYR A 1 552 ? -2.962 -9.770 3.603 1.00 94.75 552 TYR A CA 1
ATOM 4162 C C . TYR A 1 552 ? -3.255 -8.489 4.361 1.00 94.75 552 TYR A C 1
ATOM 4164 O O . TYR A 1 552 ? -2.435 -7.573 4.421 1.00 94.75 552 TYR A O 1
ATOM 4172 N N . THR A 1 553 ? -4.443 -8.415 4.942 1.00 93.31 553 THR A N 1
ATOM 4173 C CA . THR A 1 553 ? -4.906 -7.182 5.563 1.00 93.31 553 THR A CA 1
ATOM 4174 C C . THR A 1 553 ? -4.931 -7.319 7.077 1.00 93.31 553 THR A C 1
ATOM 4176 O O . THR A 1 553 ? -5.676 -8.119 7.640 1.00 93.31 553 THR A O 1
ATOM 4179 N N . LEU A 1 554 ? -4.078 -6.553 7.746 1.00 92.00 554 LEU A N 1
ATOM 4180 C CA . LEU A 1 554 ? -3.939 -6.505 9.194 1.00 92.00 554 LEU A CA 1
ATOM 4181 C C . LEU A 1 554 ? -4.857 -5.401 9.707 1.00 92.00 554 LEU A C 1
ATOM 4183 O O . LEU A 1 554 ? -4.617 -4.222 9.471 1.00 92.00 554 LEU A O 1
ATOM 4187 N N . SER A 1 555 ? -5.936 -5.771 10.380 1.00 86.81 555 SER A N 1
ATOM 4188 C CA . SER A 1 555 ? -6.905 -4.789 10.878 1.00 86.81 555 SER A CA 1
ATOM 4189 C C . SER A 1 555 ? -7.365 -5.145 12.283 1.00 86.81 555 SER A C 1
ATOM 4191 O O . SER A 1 555 ? -7.487 -6.335 12.596 1.00 86.81 555 SER A O 1
ATOM 4193 N N . PRO A 1 556 ? -7.613 -4.160 13.164 1.00 75.25 556 PRO A N 1
ATOM 4194 C CA . PRO A 1 556 ? -8.219 -4.431 14.455 1.00 75.25 556 PRO A CA 1
ATOM 4195 C C . PRO A 1 556 ? -9.536 -5.182 14.291 1.00 75.25 556 PRO A C 1
ATOM 4197 O O . PRO A 1 556 ? -10.268 -5.041 13.303 1.00 75.25 556 PRO A O 1
ATOM 4200 N N . PHE A 1 557 ? -9.834 -6.017 15.275 1.00 64.38 557 PHE A N 1
ATOM 4201 C CA . PHE A 1 557 ? -11.104 -6.710 15.305 1.00 64.38 557 PHE A CA 1
ATOM 4202 C C . PHE A 1 557 ? -12.226 -5.728 15.658 1.00 64.38 557 PHE A C 1
ATOM 4204 O O . PHE A 1 557 ? -12.397 -5.358 16.816 1.00 64.38 557 PHE A O 1
ATOM 4211 N N . SER A 1 558 ? -13.002 -5.320 14.658 1.00 53.44 558 SER A N 1
ATOM 4212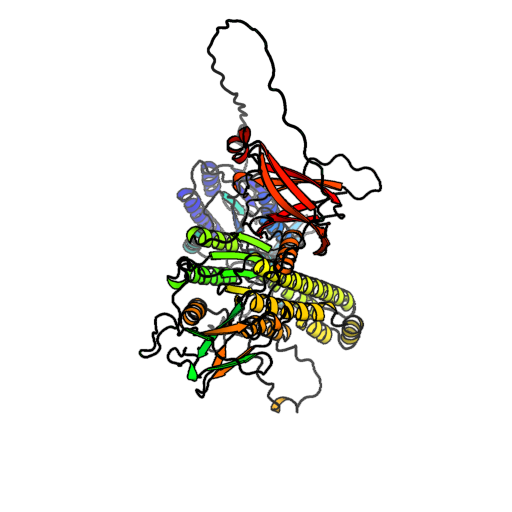 C CA . SER A 1 558 ? -14.382 -4.883 14.851 1.00 53.44 558 SER A CA 1
ATOM 4213 C C . SER A 1 558 ? -15.262 -6.131 14.980 1.00 53.44 558 SER A C 1
ATOM 4215 O O . SER A 1 558 ? -15.058 -7.113 14.262 1.00 53.44 558 SER A O 1
ATOM 4217 N N . GLY A 1 559 ? -16.164 -6.142 15.965 1.00 40.81 559 GLY A N 1
ATOM 4218 C CA . GLY A 1 559 ? -17.007 -7.295 16.292 1.00 40.81 559 GLY A CA 1
ATOM 4219 C C . GLY A 1 559 ? -17.775 -7.854 15.091 1.00 40.81 559 GLY A C 1
ATOM 4220 O O . GLY A 1 559 ? -18.052 -7.149 14.123 1.00 40.81 559 GLY A O 1
ATOM 4221 N N . PHE A 1 560 ? -18.131 -9.139 15.154 1.00 36.59 560 PHE A N 1
ATOM 4222 C CA . PHE A 1 560 ? -19.077 -9.722 14.208 1.00 36.59 560 PHE A CA 1
ATOM 4223 C C . PHE A 1 560 ? -20.423 -9.011 14.362 1.00 36.59 560 PHE A C 1
ATOM 4225 O O . PHE A 1 560 ? -21.063 -9.162 15.400 1.00 36.59 560 PHE A O 1
ATOM 4232 N N . GLY A 1 561 ? -20.875 -8.317 13.316 1.00 38.38 561 GLY A N 1
ATOM 4233 C CA . GLY A 1 561 ? -22.291 -8.013 13.144 1.00 38.38 561 GLY A CA 1
ATOM 4234 C C . GLY A 1 561 ? -23.053 -9.335 13.065 1.00 38.38 561 GLY A C 1
ATOM 4235 O O . GLY A 1 561 ? -23.100 -9.985 12.019 1.00 38.38 561 GLY A O 1
ATOM 4236 N N . GLY A 1 562 ? -23.569 -9.796 14.202 1.00 25.83 562 GLY A N 1
ATOM 4237 C CA . GLY A 1 562 ? -24.455 -10.950 14.250 1.00 25.83 562 GLY A CA 1
ATOM 4238 C C . GLY A 1 562 ? -25.770 -10.615 13.541 1.00 25.83 562 GLY A C 1
ATOM 4239 O O . GLY A 1 562 ? -26.213 -9.466 13.588 1.00 25.83 562 GLY A O 1
ATOM 4240 N N . PRO A 1 563 ? -26.432 -11.587 12.887 1.00 30.27 563 PRO A N 1
ATOM 4241 C CA . PRO A 1 563 ? -27.744 -11.349 12.307 1.00 30.27 563 PRO A CA 1
ATOM 4242 C C . PRO A 1 563 ? -28.687 -10.911 13.426 1.00 30.27 563 PRO A C 1
ATOM 4244 O O . PRO A 1 563 ? -28.889 -11.641 14.397 1.00 30.27 563 PRO A O 1
ATOM 4247 N N . SER A 1 564 ? -29.251 -9.712 13.282 1.00 35.12 564 SER A N 1
ATOM 4248 C CA . SER A 1 564 ? -30.295 -9.192 14.158 1.00 35.12 564 SER A CA 1
ATOM 4249 C C . SER A 1 564 ? -31.359 -10.273 14.349 1.00 35.12 564 SER A C 1
ATOM 4251 O O . SER A 1 564 ? -32.060 -10.635 13.397 1.00 35.12 564 SER A O 1
ATOM 4253 N N . SER A 1 565 ? -31.469 -10.829 15.553 1.00 29.52 565 SER A N 1
ATOM 4254 C CA . SER A 1 565 ? -32.518 -11.788 15.862 1.00 29.52 565 SER A CA 1
ATOM 4255 C C . SER A 1 565 ? -33.869 -11.089 15.702 1.00 29.52 565 SER A C 1
ATOM 4257 O O . SER A 1 565 ? -34.155 -10.055 16.309 1.00 29.52 565 SER A O 1
ATOM 4259 N N . ALA A 1 566 ? -34.716 -11.651 14.840 1.00 32.78 566 ALA A N 1
ATOM 4260 C CA . ALA A 1 566 ? -36.045 -11.126 14.536 1.00 32.78 566 ALA A CA 1
ATOM 4261 C C . ALA A 1 566 ? -36.985 -11.087 15.763 1.00 32.78 566 ALA A C 1
ATOM 4263 O O . ALA A 1 566 ? -38.044 -10.466 15.700 1.00 32.78 566 ALA A O 1
ATOM 4264 N N . GLU A 1 567 ? -36.593 -11.692 16.888 1.00 31.75 567 GLU A N 1
ATOM 4265 C CA . GLU A 1 567 ? -37.388 -11.786 18.117 1.00 31.75 567 GLU A CA 1
ATOM 4266 C C . GLU A 1 567 ? -37.467 -10.481 18.928 1.00 31.75 567 GLU A C 1
ATOM 4268 O O . GLU A 1 567 ? -38.352 -10.354 19.768 1.00 31.75 567 GLU A O 1
ATOM 4273 N N . PHE A 1 568 ? -36.632 -9.470 18.650 1.00 30.84 568 PHE A N 1
ATOM 4274 C CA . PHE A 1 568 ? -36.681 -8.184 19.369 1.00 30.84 568 PHE A CA 1
ATOM 4275 C C . PHE A 1 568 ? -37.377 -7.037 18.617 1.00 30.84 568 PHE A C 1
ATOM 4277 O O . PHE A 1 568 ? -37.421 -5.909 19.105 1.00 30.84 568 PHE A O 1
ATOM 4284 N N . ARG A 1 569 ? -37.978 -7.301 17.447 1.00 33.78 569 ARG A N 1
ATOM 4285 C CA . ARG A 1 569 ? -38.656 -6.268 16.638 1.00 33.78 569 ARG A CA 1
ATOM 4286 C C . ARG A 1 569 ? -40.093 -5.940 17.065 1.00 33.78 569 ARG A C 1
ATOM 4288 O O . ARG A 1 569 ? -40.692 -5.052 16.461 1.00 33.78 569 ARG A O 1
ATOM 4295 N N . THR A 1 570 ? -40.670 -6.610 18.067 1.00 31.88 570 THR A N 1
ATOM 4296 C CA . THR A 1 570 ? -42.134 -6.559 18.289 1.00 31.88 570 THR A CA 1
ATOM 4297 C C . THR A 1 570 ? -42.635 -6.058 19.641 1.00 31.88 570 THR A C 1
ATOM 4299 O O . THR A 1 570 ? -43.836 -6.140 19.880 1.00 31.88 570 THR A O 1
ATOM 4302 N N . THR A 1 571 ? -41.820 -5.441 20.499 1.00 30.64 571 THR A N 1
ATOM 4303 C CA . THR A 1 571 ? -42.364 -4.800 21.715 1.00 30.64 571 THR A CA 1
ATOM 4304 C C . THR A 1 571 ? -41.605 -3.536 22.109 1.00 30.64 571 THR A C 1
ATOM 4306 O O . THR A 1 571 ? -40.528 -3.619 22.686 1.00 30.64 571 THR A O 1
ATOM 4309 N N . GLY A 1 572 ? -42.208 -2.366 21.863 1.00 29.48 572 GLY A N 1
ATOM 4310 C CA . GLY A 1 572 ? -41.830 -1.113 22.531 1.00 29.48 572 GLY A CA 1
ATOM 4311 C C . GLY A 1 572 ? -41.685 0.093 21.606 1.00 29.48 572 GLY A C 1
ATOM 4312 O O . GLY A 1 572 ? -40.648 0.315 20.999 1.00 29.48 572 GLY A O 1
ATOM 4313 N N . ARG A 1 573 ? -42.744 0.896 21.530 1.00 29.45 573 ARG A N 1
ATOM 4314 C CA . ARG A 1 573 ? -42.828 2.189 20.840 1.00 29.45 573 ARG A CA 1
ATOM 4315 C C . ARG A 1 573 ? -41.887 3.224 21.495 1.00 29.45 573 ARG A C 1
ATOM 4317 O O . ARG A 1 573 ? -41.996 3.428 22.694 1.00 29.45 573 ARG A O 1
ATOM 4324 N N . PHE A 1 574 ? -41.058 3.882 20.673 1.00 36.28 574 PHE A N 1
ATOM 4325 C CA . PHE A 1 574 ? -40.420 5.206 20.844 1.00 36.28 574 PHE A CA 1
ATOM 4326 C C . PHE A 1 574 ? -39.859 5.568 22.234 1.00 36.28 574 PHE A C 1
ATOM 4328 O O . PHE A 1 574 ? -40.616 6.031 23.075 1.00 36.28 574 PHE A O 1
ATOM 4335 N N . LEU A 1 575 ? -38.531 5.475 22.402 1.00 32.75 575 LEU A N 1
ATOM 4336 C CA . LEU A 1 575 ? -37.641 6.405 23.133 1.00 32.75 575 LEU A CA 1
ATOM 4337 C C . LEU A 1 575 ? -36.180 5.970 22.855 1.00 32.75 575 LEU A C 1
ATOM 4339 O O . LEU A 1 575 ? -35.884 4.778 22.866 1.00 32.75 575 LEU A O 1
ATOM 4343 N N . GLY A 1 576 ? -35.307 6.925 22.519 1.00 38.91 576 GLY A N 1
ATOM 4344 C CA . GLY A 1 576 ? -33.996 6.720 21.887 1.00 38.91 576 GLY A CA 1
ATOM 4345 C C . GLY A 1 576 ? -33.058 5.730 22.583 1.00 38.91 576 GLY A C 1
ATOM 4346 O O . GLY A 1 576 ? -32.551 5.990 23.671 1.00 38.91 576 GLY A O 1
ATOM 4347 N N . ALA A 1 577 ? -32.768 4.619 21.906 1.00 35.19 577 ALA A N 1
ATOM 4348 C CA . ALA A 1 577 ? -31.572 3.835 22.178 1.00 35.19 577 ALA A CA 1
ATOM 4349 C C . ALA A 1 577 ? -30.420 4.451 21.375 1.00 35.19 577 ALA A C 1
ATOM 4351 O O . ALA A 1 577 ? -30.557 4.623 20.165 1.00 35.19 577 ALA A O 1
ATOM 4352 N N . ALA A 1 578 ? -29.309 4.781 22.039 1.00 37.44 578 ALA A N 1
ATOM 4353 C CA . ALA A 1 578 ? -28.069 5.139 21.355 1.00 37.44 578 ALA A CA 1
ATOM 4354 C C . ALA A 1 578 ? -27.700 4.040 20.331 1.00 37.44 578 ALA A C 1
ATOM 4356 O O . ALA A 1 578 ? -27.973 2.862 20.610 1.00 37.44 578 ALA A O 1
ATOM 4357 N N . PRO A 1 579 ? -27.101 4.387 19.173 1.00 43.72 579 PRO A N 1
ATOM 4358 C CA . PRO A 1 579 ? -26.625 3.396 18.211 1.00 43.72 579 PRO A CA 1
ATOM 4359 C C . PRO A 1 579 ? -25.708 2.399 18.931 1.00 43.72 579 PRO A C 1
ATOM 4361 O O . PRO A 1 579 ? -24.759 2.802 19.603 1.00 43.72 579 PRO A O 1
ATOM 4364 N N . ARG A 1 580 ? -26.052 1.106 18.892 1.00 48.47 580 ARG A N 1
ATOM 4365 C CA . ARG A 1 580 ? -25.365 0.075 19.692 1.00 48.47 580 ARG A CA 1
ATOM 4366 C C . ARG A 1 580 ? -24.109 -0.482 19.020 1.00 48.47 580 ARG A C 1
ATOM 4368 O O . ARG A 1 580 ? -23.243 -0.979 19.731 1.00 48.47 580 ARG A O 1
ATOM 4375 N N . GLU A 1 581 ? -23.997 -0.379 17.698 1.00 54.38 581 GLU A N 1
ATOM 4376 C CA . GLU A 1 581 ? -22.825 -0.797 16.926 1.00 54.38 581 GLU A CA 1
ATOM 4377 C C . GLU A 1 581 ? -22.490 0.277 15.890 1.00 54.38 581 GLU A C 1
ATOM 4379 O O . GLU A 1 581 ? -23.380 0.821 15.239 1.00 54.38 581 GLU A O 1
ATOM 4384 N N . ASP A 1 582 ? -21.206 0.603 15.760 1.00 64.81 582 ASP A N 1
ATOM 4385 C CA . ASP A 1 582 ? -20.729 1.527 14.737 1.00 64.81 582 ASP A CA 1
ATOM 4386 C C . ASP A 1 582 ? -20.639 0.785 13.395 1.00 64.81 582 ASP A C 1
ATOM 4388 O O . ASP A 1 582 ? -19.648 0.109 13.105 1.00 64.81 582 ASP A O 1
ATOM 4392 N N . GLU A 1 583 ? -21.698 0.881 12.584 1.00 68.38 583 GLU A N 1
ATOM 4393 C CA . GLU A 1 583 ? -21.775 0.242 11.262 1.00 68.38 583 GLU A CA 1
ATOM 4394 C C . GLU A 1 583 ? -20.601 0.637 10.349 1.00 68.38 583 GLU A C 1
ATOM 4396 O O . GLU A 1 583 ? -20.183 -0.171 9.518 1.00 68.38 583 GLU A O 1
ATOM 4401 N N . SER A 1 584 ? -20.003 1.821 10.543 1.00 72.75 584 SER A N 1
ATOM 4402 C CA . SER A 1 584 ? -18.840 2.259 9.760 1.00 72.75 584 SER A CA 1
ATOM 4403 C C . SER A 1 584 ? -17.584 1.417 10.037 1.00 72.75 584 SER A C 1
ATOM 4405 O O . SER A 1 584 ? -16.766 1.206 9.140 1.00 72.75 584 SER A O 1
ATOM 4407 N N . LEU A 1 585 ? -17.444 0.846 11.242 1.00 73.44 585 LEU A N 1
ATOM 4408 C CA . LEU A 1 585 ? -16.340 -0.064 11.585 1.00 73.44 585 LEU A CA 1
ATOM 4409 C C . LEU A 1 585 ? -16.524 -1.458 10.975 1.00 73.44 585 LEU A C 1
ATOM 4411 O O . LEU A 1 585 ? -15.543 -2.129 10.634 1.00 73.44 585 LEU A O 1
ATOM 4415 N N . ALA A 1 586 ? -17.772 -1.912 10.847 1.00 73.62 586 ALA A N 1
ATOM 4416 C CA . ALA A 1 586 ? -18.095 -3.153 10.151 1.00 73.62 586 ALA A CA 1
ATOM 4417 C C . ALA A 1 586 ? -17.858 -2.999 8.641 1.00 73.62 586 ALA A C 1
ATOM 4419 O O . ALA A 1 586 ? -17.231 -3.863 8.025 1.00 73.62 586 ALA A O 1
ATOM 4420 N N . GLU A 1 587 ? -18.283 -1.869 8.067 1.00 81.31 587 GLU A N 1
ATOM 4421 C CA . GLU A 1 587 ? -18.017 -1.516 6.672 1.00 81.31 587 GLU A CA 1
ATOM 4422 C C . GLU A 1 587 ? -16.508 -1.438 6.394 1.00 81.31 587 GLU A C 1
ATOM 4424 O O . GLU A 1 587 ? -16.017 -2.092 5.474 1.00 81.31 587 GLU A O 1
ATOM 4429 N N . SER A 1 588 ? -15.755 -0.738 7.251 1.00 84.88 588 SER A N 1
ATOM 4430 C CA . SER A 1 588 ? -14.294 -0.606 7.150 1.00 84.88 588 SER A CA 1
ATOM 4431 C C . SER A 1 588 ? -13.585 -1.954 7.097 1.00 84.88 588 SER A C 1
ATOM 4433 O O . SER A 1 588 ? -12.752 -2.198 6.218 1.00 84.88 588 SER A O 1
ATOM 4435 N N . ALA A 1 589 ? -13.955 -2.862 8.002 1.00 79.00 589 ALA A N 1
ATOM 4436 C CA . ALA A 1 589 ? -13.411 -4.211 8.042 1.00 79.00 589 ALA A CA 1
ATOM 4437 C C . ALA A 1 589 ? -13.792 -5.043 6.810 1.00 79.00 589 ALA A C 1
ATOM 4439 O O . ALA A 1 589 ? -12.947 -5.770 6.281 1.00 79.00 589 ALA A O 1
ATOM 4440 N N . ALA A 1 590 ? -15.039 -4.938 6.342 1.00 83.19 590 ALA A N 1
ATOM 4441 C CA . ALA A 1 590 ? -15.509 -5.649 5.158 1.00 83.19 590 ALA A CA 1
ATOM 4442 C C . ALA A 1 590 ? -14.792 -5.162 3.890 1.00 83.19 590 ALA A C 1
ATOM 4444 O O . ALA A 1 590 ? -14.314 -5.975 3.100 1.00 83.19 590 ALA A O 1
ATOM 4445 N N . ASN A 1 591 ? -14.650 -3.847 3.722 1.00 87.25 591 ASN A N 1
ATOM 4446 C CA . ASN A 1 591 ? -14.015 -3.227 2.562 1.00 87.25 591 ASN A CA 1
ATOM 4447 C C . ASN A 1 591 ? -12.537 -3.631 2.446 1.00 87.25 591 ASN A C 1
ATOM 4449 O O . ASN A 1 591 ? -12.064 -3.950 1.357 1.00 87.25 591 ASN A O 1
ATOM 4453 N N . VAL A 1 592 ? -11.832 -3.714 3.576 1.00 86.06 592 VAL A N 1
ATOM 4454 C CA . VAL A 1 592 ? -10.457 -4.224 3.644 1.00 86.06 592 VAL A CA 1
ATOM 4455 C C . VAL A 1 592 ? -10.374 -5.729 3.385 1.00 86.06 592 VAL A C 1
ATOM 4457 O O . VAL A 1 592 ? -9.453 -6.187 2.710 1.00 86.06 592 VAL A O 1
ATOM 4460 N N . ALA A 1 593 ? -11.319 -6.523 3.896 1.00 86.25 593 ALA A N 1
ATOM 4461 C CA . ALA A 1 593 ? -11.345 -7.965 3.648 1.00 86.25 593 ALA A CA 1
ATOM 4462 C C . ALA A 1 593 ? -11.490 -8.286 2.151 1.00 86.25 593 ALA A C 1
ATOM 4464 O O . ALA A 1 593 ? -10.794 -9.173 1.654 1.00 86.25 593 ALA A O 1
ATOM 4465 N N . ARG A 1 594 ? -12.288 -7.496 1.414 1.00 87.19 594 ARG A N 1
ATOM 4466 C CA . ARG A 1 594 ? -12.459 -7.646 -0.043 1.00 87.19 594 ARG A CA 1
ATOM 4467 C C . ARG A 1 594 ? -11.140 -7.583 -0.819 1.00 87.19 594 ARG A C 1
ATOM 4469 O O . ARG A 1 594 ? -10.999 -8.308 -1.800 1.00 87.19 594 ARG A O 1
ATOM 4476 N N . LEU A 1 595 ? -10.169 -6.773 -0.382 1.00 89.50 595 LEU A N 1
ATOM 4477 C CA . LEU A 1 595 ? -8.845 -6.709 -1.020 1.00 89.50 595 LEU A CA 1
ATOM 4478 C C . LEU A 1 595 ? -8.090 -8.041 -0.890 1.00 89.50 595 LEU A C 1
ATOM 4480 O O . LEU A 1 595 ? -7.475 -8.512 -1.849 1.00 89.50 595 LEU A O 1
ATOM 4484 N N . GLY A 1 596 ? -8.164 -8.666 0.289 1.00 90.69 596 GLY A N 1
ATOM 4485 C CA . GLY A 1 596 ? -7.568 -9.980 0.520 1.00 90.69 596 GLY A CA 1
ATOM 4486 C C . GLY A 1 596 ? -8.269 -11.071 -0.283 1.00 90.69 596 GLY A C 1
ATOM 4487 O O . GLY A 1 596 ? -7.611 -11.840 -0.979 1.00 90.69 596 GLY A O 1
ATOM 4488 N N . ASP A 1 597 ? -9.601 -11.088 -0.266 1.00 88.38 597 ASP A N 1
ATOM 4489 C CA . ASP A 1 597 ? -10.389 -12.105 -0.966 1.00 88.38 597 ASP A CA 1
ATOM 4490 C C . ASP A 1 597 ? -10.187 -12.054 -2.489 1.00 88.38 597 ASP A C 1
ATOM 4492 O O . ASP A 1 597 ? -10.018 -13.095 -3.124 1.00 88.38 597 ASP A O 1
ATOM 4496 N N . ALA A 1 598 ? -10.134 -10.855 -3.082 1.00 89.25 598 ALA A N 1
ATOM 4497 C CA . ALA A 1 598 ? -9.946 -10.676 -4.525 1.00 89.25 598 ALA A CA 1
ATOM 4498 C C . ALA A 1 598 ? -8.580 -11.177 -5.032 1.00 89.25 598 ALA A C 1
ATOM 4500 O O . ALA A 1 598 ? -8.441 -11.559 -6.197 1.00 89.25 598 ALA A O 1
ATOM 4501 N N . THR A 1 599 ? -7.571 -11.176 -4.160 1.00 92.38 599 THR A N 1
ATOM 4502 C CA . THR A 1 599 ? -6.177 -11.502 -4.492 1.00 92.38 599 THR A CA 1
ATOM 4503 C C . THR A 1 599 ? -5.753 -12.904 -4.046 1.00 92.38 599 THR A C 1
ATOM 4505 O O . THR A 1 599 ? -4.627 -13.315 -4.312 1.00 92.38 599 THR A O 1
ATOM 4508 N N . GLY A 1 600 ? -6.636 -13.655 -3.380 1.00 89.00 600 GLY A N 1
ATOM 4509 C CA . GLY A 1 600 ? -6.317 -14.956 -2.784 1.00 89.00 600 GLY A CA 1
ATOM 4510 C C . GLY A 1 600 ? -5.607 -14.881 -1.425 1.00 89.00 600 GLY A C 1
ATOM 4511 O O . GLY A 1 600 ? -5.212 -15.912 -0.878 1.00 89.00 600 GLY A O 1
ATOM 4512 N N . GLY A 1 601 ? -5.461 -13.681 -0.861 1.00 92.19 601 GLY A N 1
ATOM 4513 C CA . GLY A 1 601 ? -4.939 -13.451 0.482 1.00 92.19 601 GLY A CA 1
ATOM 4514 C C . GLY A 1 601 ? -6.017 -13.591 1.556 1.00 92.19 601 GLY A C 1
ATOM 4515 O O . GLY A 1 601 ? -6.927 -14.409 1.428 1.00 92.19 601 GLY A O 1
ATOM 4516 N N . SER A 1 602 ? -5.888 -12.881 2.677 1.00 90.19 602 SER A N 1
ATOM 4517 C CA . SER A 1 602 ? -6.878 -12.949 3.765 1.00 90.19 602 SER A CA 1
ATOM 4518 C C . SER A 1 602 ? -6.764 -11.785 4.740 1.00 90.19 602 SER A C 1
ATOM 4520 O O . SER A 1 602 ? -5.669 -11.262 4.963 1.00 90.19 602 SER A O 1
ATOM 4522 N N . ARG A 1 603 ? -7.867 -11.463 5.421 1.00 89.19 603 ARG A N 1
ATOM 4523 C CA . ARG A 1 603 ? -7.840 -10.591 6.598 1.00 89.19 603 ARG A CA 1
ATOM 4524 C C . ARG A 1 603 ? -7.267 -11.324 7.809 1.00 89.19 603 ARG A C 1
ATOM 4526 O O . ARG A 1 603 ? -7.747 -12.391 8.190 1.00 89.19 603 ARG A O 1
ATOM 4533 N N . ILE A 1 604 ? -6.279 -10.709 8.444 1.00 89.50 604 ILE A N 1
ATOM 4534 C CA . ILE A 1 604 ? -5.663 -11.157 9.687 1.00 89.50 604 ILE A CA 1
ATOM 4535 C C . ILE A 1 604 ? -6.051 -10.155 10.782 1.00 89.50 604 ILE A C 1
ATOM 4537 O O . ILE A 1 604 ? -5.584 -9.014 10.770 1.00 89.50 604 ILE A O 1
ATOM 4541 N N . PRO A 1 605 ? -6.924 -10.539 11.725 1.00 84.94 605 PRO A N 1
ATOM 4542 C CA . PRO A 1 605 ? -7.299 -9.645 12.804 1.00 84.94 605 PRO A CA 1
ATOM 4543 C C . PRO A 1 605 ? -6.118 -9.423 13.757 1.00 84.94 605 PRO A C 1
ATOM 4545 O O . PRO A 1 605 ? -5.411 -10.365 14.124 1.00 84.94 605 PRO A O 1
ATOM 4548 N N . ILE A 1 606 ? -5.928 -8.173 14.172 1.00 83.56 606 ILE A N 1
ATOM 4549 C CA . ILE A 1 606 ? -4.912 -7.783 15.150 1.00 83.56 606 ILE A CA 1
ATOM 4550 C C . ILE A 1 606 ? -5.418 -8.147 16.549 1.00 83.56 606 ILE A C 1
ATOM 4552 O O . ILE A 1 606 ? -6.316 -7.506 17.094 1.00 83.56 606 ILE A O 1
ATOM 4556 N N . PHE A 1 607 ? -4.814 -9.179 17.127 1.00 79.00 607 PHE A N 1
ATOM 4557 C CA . PHE A 1 607 ? -5.076 -9.688 18.473 1.00 79.00 607 PHE A CA 1
ATOM 4558 C C . PHE A 1 607 ? -3.764 -9.955 19.202 1.00 79.00 607 PHE A C 1
ATOM 4560 O O . PHE A 1 607 ? -2.695 -9.821 18.618 1.00 79.00 607 PHE A O 1
ATOM 4567 N N . SER A 1 608 ? -3.813 -10.376 20.468 1.00 75.44 608 SER A N 1
ATOM 4568 C CA . SER A 1 608 ? -2.609 -10.755 21.222 1.00 75.44 608 SER A CA 1
ATOM 4569 C C . SER A 1 608 ? -1.800 -11.889 20.575 1.00 75.44 608 SER A C 1
ATOM 4571 O O . SER A 1 608 ? -0.596 -11.939 20.786 1.00 75.44 608 SER A O 1
ATOM 4573 N N . ASP A 1 609 ? -2.439 -12.754 19.779 1.00 78.81 609 ASP A N 1
ATOM 4574 C CA . ASP A 1 609 ? -1.835 -13.866 19.021 1.00 78.81 609 ASP A CA 1
ATOM 4575 C C . ASP A 1 609 ? -1.517 -13.493 17.554 1.00 78.81 609 ASP A C 1
ATOM 4577 O O . ASP A 1 609 ? -1.477 -14.346 16.664 1.00 78.81 609 ASP A O 1
ATOM 4581 N N . LEU A 1 610 ? -1.336 -12.196 17.260 1.00 86.81 610 LEU A N 1
ATOM 4582 C CA . LEU A 1 610 ? -1.031 -11.713 15.906 1.00 86.81 610 LEU A CA 1
ATOM 4583 C C . LEU A 1 610 ? 0.187 -12.422 15.303 1.00 86.81 610 LEU A C 1
ATOM 4585 O O . LEU A 1 610 ? 0.188 -12.746 14.117 1.00 86.81 610 LEU A O 1
ATOM 4589 N N . LYS A 1 611 ? 1.194 -12.692 16.132 1.00 82.75 611 LYS A N 1
ATOM 4590 C CA . LYS A 1 611 ? 2.422 -13.382 15.747 1.00 82.75 611 LYS A CA 1
ATOM 4591 C C . LYS A 1 611 ? 2.131 -14.757 15.140 1.00 82.75 611 LYS A C 1
ATOM 4593 O O . LYS A 1 611 ? 2.551 -15.047 14.021 1.00 82.75 611 LYS A O 1
ATOM 4598 N N . GLU A 1 612 ? 1.346 -15.581 15.827 1.00 83.00 612 GLU A N 1
ATOM 4599 C CA . GLU A 1 612 ? 0.934 -16.899 15.346 1.00 83.00 612 GLU A CA 1
ATOM 4600 C C . GLU A 1 612 ? 0.096 -16.793 14.065 1.00 83.00 612 GLU A C 1
ATOM 4602 O O . GLU A 1 612 ? 0.254 -17.597 13.143 1.00 83.00 612 GLU A O 1
ATOM 4607 N N . ARG A 1 613 ? -0.769 -15.776 13.974 1.00 84.12 613 ARG A N 1
ATOM 4608 C CA . ARG A 1 613 ? -1.642 -15.558 12.812 1.00 84.12 613 ARG A CA 1
ATOM 4609 C C . ARG A 1 613 ? -0.884 -15.114 11.565 1.00 84.12 613 ARG A C 1
ATOM 4611 O O . ARG A 1 613 ? -1.206 -15.592 10.482 1.00 84.12 613 ARG A O 1
ATOM 4618 N N . ILE A 1 614 ? 0.127 -14.253 11.693 1.00 87.75 614 ILE A N 1
ATOM 4619 C CA . ILE A 1 614 ? 0.994 -13.864 10.567 1.00 87.75 614 ILE A CA 1
ATOM 4620 C C . ILE A 1 614 ? 1.804 -15.066 10.063 1.00 87.75 614 ILE A C 1
ATOM 4622 O O . ILE A 1 614 ? 2.058 -15.170 8.863 1.00 87.75 614 ILE A O 1
ATOM 4626 N N . GLY A 1 615 ? 2.097 -16.046 10.925 1.00 83.94 615 GLY A N 1
ATOM 4627 C CA . GLY A 1 615 ? 2.658 -17.337 10.512 1.00 83.94 615 GLY A CA 1
ATOM 4628 C C . GLY A 1 615 ? 1.834 -18.064 9.435 1.00 83.94 615 GLY A C 1
ATOM 4629 O O . GLY A 1 615 ? 2.401 -18.805 8.628 1.00 83.94 615 GLY A O 1
ATOM 4630 N N . ALA A 1 616 ? 0.522 -17.806 9.342 1.00 83.38 616 ALA A N 1
ATOM 4631 C CA . ALA A 1 616 ? -0.323 -18.352 8.280 1.00 83.38 616 ALA A CA 1
ATOM 4632 C C . ALA A 1 616 ? 0.094 -17.882 6.876 1.00 83.38 616 ALA A C 1
ATOM 4634 O O . ALA A 1 616 ? -0.078 -18.636 5.925 1.00 83.38 616 ALA A O 1
ATOM 4635 N N . ILE A 1 617 ? 0.701 -16.698 6.743 1.00 88.62 617 ILE A N 1
ATOM 4636 C CA . ILE A 1 617 ? 1.206 -16.170 5.463 1.00 88.62 617 ILE A CA 1
ATOM 4637 C C . ILE A 1 617 ? 2.353 -17.043 4.946 1.00 88.62 617 ILE A C 1
ATOM 4639 O O . ILE A 1 617 ? 2.409 -17.400 3.768 1.00 88.62 617 ILE A O 1
ATOM 4643 N N . THR A 1 618 ? 3.261 -17.434 5.841 1.00 85.00 618 THR A N 1
ATOM 4644 C CA . THR A 1 618 ? 4.355 -18.351 5.508 1.00 85.00 618 THR A CA 1
ATOM 4645 C C . THR A 1 618 ? 3.819 -19.722 5.108 1.00 85.00 618 THR A C 1
ATOM 4647 O O . THR A 1 618 ? 4.282 -20.294 4.121 1.00 85.00 618 THR A O 1
ATOM 4650 N N . LEU A 1 619 ? 2.816 -20.231 5.833 1.00 84.50 619 LEU A N 1
ATOM 4651 C CA . LEU A 1 619 ? 2.159 -21.498 5.499 1.00 84.50 619 LEU A CA 1
ATOM 4652 C C . LEU A 1 619 ? 1.451 -21.436 4.143 1.00 84.50 619 LEU A C 1
ATOM 4654 O O . LEU A 1 619 ? 1.545 -22.386 3.374 1.00 84.50 619 LEU A O 1
ATOM 4658 N N . ASP A 1 620 ? 0.793 -20.324 3.821 1.00 86.88 620 ASP A N 1
ATOM 4659 C CA . ASP A 1 620 ? 0.140 -20.110 2.528 1.00 86.88 620 ASP A CA 1
ATOM 4660 C C . ASP A 1 620 ? 1.142 -20.157 1.378 1.00 86.88 620 ASP A C 1
ATOM 4662 O O . ASP A 1 620 ? 0.926 -20.871 0.401 1.00 86.88 620 ASP A O 1
ATOM 4666 N N . GLY A 1 621 ? 2.280 -19.475 1.525 1.00 82.38 621 GLY A N 1
ATOM 4667 C CA . GLY A 1 621 ? 3.349 -19.511 0.528 1.00 82.38 621 GLY A CA 1
ATOM 4668 C C . GLY A 1 621 ? 3.973 -20.901 0.347 1.00 82.38 621 GLY A C 1
ATOM 4669 O O . GLY A 1 621 ? 4.418 -21.235 -0.749 1.00 82.38 621 GLY A O 1
ATOM 4670 N N . GLN A 1 622 ? 4.007 -21.724 1.400 1.00 82.94 622 GLN A N 1
ATOM 4671 C CA . GLN A 1 622 ? 4.499 -23.104 1.326 1.00 82.94 622 GLN A CA 1
ATOM 4672 C C . GLN A 1 622 ? 3.464 -24.070 0.742 1.00 82.94 622 GLN A C 1
ATOM 4674 O O . GLN A 1 622 ? 3.856 -25.001 0.045 1.00 82.94 622 GLN A O 1
ATOM 4679 N N . ALA A 1 623 ? 2.176 -23.836 1.011 1.00 85.56 623 ALA A N 1
ATOM 4680 C CA . ALA A 1 623 ? 1.053 -24.704 0.662 1.00 85.56 623 ALA A CA 1
ATOM 4681 C C . ALA A 1 623 ? 0.319 -24.310 -0.638 1.00 85.56 623 ALA A C 1
ATOM 4683 O O . ALA A 1 623 ? -0.764 -24.829 -0.909 1.00 85.56 623 ALA A O 1
ATOM 4684 N N . SER A 1 624 ? 0.869 -23.378 -1.418 1.00 88.56 624 SER A N 1
ATOM 4685 C CA . SER A 1 624 ? 0.250 -22.901 -2.658 1.00 88.56 624 SER A CA 1
ATOM 4686 C C . SER A 1 624 ? 0.526 -23.835 -3.840 1.00 88.56 624 SER A C 1
ATOM 4688 O O . SER A 1 624 ? 1.666 -24.246 -4.063 1.00 88.56 624 SER A O 1
ATOM 4690 N N . TYR A 1 625 ? -0.514 -24.125 -4.620 1.00 90.56 625 TYR A N 1
ATOM 4691 C CA . TYR A 1 625 ? -0.426 -24.746 -5.943 1.00 90.56 625 TYR A CA 1
ATOM 4692 C C . TYR A 1 625 ? -0.264 -23.669 -7.006 1.00 90.56 625 TYR A C 1
ATOM 4694 O O . TYR A 1 625 ? -0.937 -22.648 -6.928 1.00 90.56 625 TYR A O 1
ATOM 4702 N N . SER A 1 626 ? 0.537 -23.916 -8.040 1.00 89.94 626 SER A N 1
ATOM 4703 C CA . SER A 1 626 ? 0.617 -23.016 -9.195 1.00 89.94 626 SER A CA 1
ATOM 4704 C C . SER A 1 626 ? -0.010 -23.679 -10.417 1.00 89.94 626 SER A C 1
ATOM 4706 O O . SER A 1 626 ? 0.455 -24.729 -10.866 1.00 89.94 626 SER A O 1
ATOM 4708 N N . LEU A 1 627 ? -1.096 -23.093 -10.922 1.00 91.25 627 LEU A N 1
ATOM 4709 C CA . LEU A 1 627 ? -1.846 -23.560 -12.087 1.00 91.25 627 LEU A CA 1
ATOM 4710 C C . LEU A 1 627 ? -1.566 -22.622 -13.262 1.00 91.25 627 LEU A C 1
ATOM 4712 O O . LEU A 1 627 ? -1.984 -21.468 -13.229 1.00 91.25 627 LEU A O 1
ATOM 4716 N N . GLY A 1 628 ? -0.868 -23.093 -14.290 1.00 89.62 628 GLY A N 1
ATOM 4717 C CA . GLY A 1 628 ? -0.545 -22.277 -15.459 1.00 89.62 628 GLY A CA 1
ATOM 4718 C C . GLY A 1 628 ? -1.356 -22.671 -16.686 1.00 89.62 628 GLY A C 1
ATOM 4719 O O . GLY A 1 628 ? -1.567 -23.858 -16.945 1.00 89.62 628 GLY A O 1
ATOM 4720 N N . PHE A 1 629 ? -1.788 -21.676 -17.451 1.00 89.00 629 PHE A N 1
ATOM 4721 C CA . PHE A 1 629 ? -2.366 -21.845 -18.783 1.00 89.00 629 PHE A CA 1
ATOM 4722 C C . PHE A 1 629 ? -1.813 -20.771 -19.717 1.00 89.00 629 PHE A C 1
ATOM 4724 O O . PHE A 1 629 ? -1.402 -19.697 -19.280 1.00 89.00 629 PHE A O 1
ATOM 4731 N N . THR A 1 630 ? -1.786 -21.069 -21.004 1.00 86.06 630 THR A N 1
ATOM 4732 C CA . THR A 1 630 ? -1.207 -20.196 -22.018 1.00 86.06 630 THR A CA 1
ATOM 4733 C C . THR A 1 630 ? -2.290 -19.344 -22.667 1.00 86.06 630 THR A C 1
ATOM 4735 O O . THR A 1 630 ? -3.349 -19.851 -23.038 1.00 86.06 630 THR A O 1
ATOM 4738 N N . THR A 1 631 ? -2.015 -18.055 -22.848 1.00 84.50 631 THR A N 1
ATOM 4739 C CA . THR A 1 631 ? -2.867 -17.133 -23.608 1.00 84.50 631 THR A CA 1
ATOM 4740 C C . THR A 1 631 ? -2.103 -16.541 -24.778 1.00 84.50 631 THR A C 1
ATOM 4742 O O . THR A 1 631 ? -0.936 -16.165 -24.635 1.00 84.50 631 THR A O 1
ATOM 4745 N N . GLY A 1 632 ? -2.754 -16.448 -25.936 1.00 78.00 632 GLY A N 1
ATOM 4746 C CA . GLY A 1 632 ? -2.217 -15.744 -27.087 1.00 78.00 632 GLY A CA 1
ATOM 4747 C C . GLY A 1 632 ? -2.679 -14.282 -27.169 1.00 78.00 632 GLY A C 1
ATOM 4748 O O . GLY A 1 632 ? -3.378 -13.769 -26.287 1.00 78.00 632 GLY A O 1
ATOM 4749 N N . PRO A 1 633 ? -2.303 -13.591 -28.258 1.00 77.12 633 PRO A N 1
ATOM 4750 C CA . PRO A 1 633 ? -2.684 -12.204 -28.536 1.00 77.12 633 PRO A CA 1
ATOM 4751 C C . PRO A 1 633 ? -4.194 -11.956 -28.538 1.00 77.12 633 PRO A C 1
ATOM 4753 O O . PRO A 1 633 ? -4.629 -10.843 -28.263 1.00 77.12 633 PRO A O 1
ATOM 4756 N N . GLU A 1 634 ? -4.995 -12.982 -28.821 1.00 79.81 634 GLU A N 1
ATOM 4757 C CA . GLU A 1 634 ? -6.457 -12.937 -28.838 1.00 79.81 634 GLU A CA 1
ATOM 4758 C C . GLU A 1 634 ? -7.099 -12.633 -27.481 1.00 79.81 634 GLU A C 1
ATOM 4760 O O . GLU A 1 634 ? -8.250 -12.198 -27.454 1.00 79.81 634 GLU A O 1
ATOM 4765 N N . ALA A 1 635 ? -6.379 -12.833 -26.371 1.00 80.69 635 ALA A N 1
ATOM 4766 C CA . ALA A 1 635 ? -6.823 -12.360 -25.061 1.00 80.69 635 ALA A CA 1
ATOM 4767 C C . ALA A 1 635 ? -6.896 -10.818 -25.026 1.00 80.69 635 ALA A C 1
ATOM 4769 O O . ALA A 1 635 ? -7.766 -10.238 -24.384 1.00 80.69 635 ALA A O 1
ATOM 4770 N N . GLY A 1 636 ? -6.042 -10.135 -25.796 1.00 82.88 636 GLY A N 1
ATOM 4771 C CA . GLY A 1 636 ? -5.951 -8.679 -25.792 1.00 82.88 636 GLY A CA 1
ATOM 4772 C C . GLY A 1 636 ? -5.464 -8.126 -24.450 1.00 82.88 636 GLY A C 1
ATOM 4773 O O . GLY A 1 636 ? -4.769 -8.807 -23.696 1.00 82.88 636 GLY A O 1
ATOM 4774 N N . PHE A 1 637 ? -5.829 -6.873 -24.178 1.00 82.88 637 PHE A N 1
ATOM 4775 C CA . PHE A 1 637 ? -5.472 -6.131 -22.963 1.00 82.88 637 PHE A CA 1
ATOM 4776 C C . PHE A 1 637 ? -6.694 -5.852 -22.088 1.00 82.88 637 PHE A C 1
ATOM 4778 O O . PHE A 1 637 ? -6.705 -4.878 -21.345 1.00 82.88 637 PHE A O 1
ATOM 4785 N N . GLU A 1 638 ? -7.752 -6.655 -22.193 1.00 86.06 638 GLU A N 1
ATOM 4786 C CA . GLU A 1 638 ? -8.934 -6.533 -21.337 1.00 86.06 638 GLU A CA 1
ATOM 4787 C C . GLU A 1 638 ? -8.791 -7.410 -20.088 1.00 86.06 638 GLU A C 1
ATOM 4789 O O . GLU A 1 638 ? -7.999 -8.352 -20.042 1.00 86.06 638 GLU A O 1
ATOM 4794 N N . SER A 1 639 ? -9.537 -7.082 -19.034 1.00 88.31 639 SER A N 1
ATOM 4795 C CA . SER A 1 639 ? -9.545 -7.897 -17.816 1.00 88.31 639 SER A CA 1
ATOM 4796 C C . SER A 1 639 ? -10.379 -9.165 -18.019 1.00 88.31 639 SER A C 1
ATOM 4798 O O . SER A 1 639 ? -11.538 -9.095 -18.428 1.00 88.31 639 SER A O 1
ATOM 4800 N N . HIS A 1 640 ? -9.807 -10.313 -17.665 1.00 91.94 640 HIS A N 1
ATOM 4801 C CA . HIS A 1 640 ? -10.427 -11.630 -17.774 1.00 91.94 640 HIS A CA 1
ATOM 4802 C C . HIS A 1 640 ? -10.719 -12.220 -16.399 1.00 91.94 640 HIS A C 1
ATOM 4804 O O . HIS A 1 640 ? -9.885 -12.163 -15.491 1.00 91.94 640 HIS A O 1
ATOM 4810 N N . ARG A 1 641 ? -11.888 -12.844 -16.234 1.00 93.69 641 ARG A N 1
ATOM 4811 C CA . ARG A 1 641 ? -12.289 -13.474 -14.969 1.00 93.69 641 ARG A CA 1
ATOM 4812 C C . ARG A 1 641 ? -11.760 -14.900 -14.878 1.00 93.69 641 ARG A C 1
ATOM 4814 O O . ARG A 1 641 ? -12.017 -15.704 -15.766 1.00 93.69 641 ARG A O 1
ATOM 4821 N N . ILE A 1 642 ? -11.140 -15.236 -13.750 1.00 93.75 642 ILE A N 1
ATOM 4822 C CA . ILE A 1 642 ? -10.675 -16.583 -13.405 1.00 93.75 642 ILE A CA 1
ATOM 4823 C C . ILE A 1 642 ? -11.658 -17.229 -12.432 1.00 93.75 642 ILE A C 1
ATOM 4825 O O . ILE A 1 642 ? -12.083 -16.620 -11.447 1.00 93.75 642 ILE A O 1
ATOM 4829 N N . ARG A 1 643 ? -11.971 -18.503 -12.664 1.00 96.12 643 ARG A N 1
ATOM 4830 C CA . ARG A 1 643 ? -12.643 -19.361 -11.689 1.00 96.12 643 ARG A CA 1
ATOM 4831 C C . ARG A 1 643 ? -11.875 -20.662 -11.534 1.00 96.12 643 ARG A C 1
ATOM 4833 O O . ARG A 1 643 ? -11.604 -21.342 -12.518 1.00 96.12 643 ARG A O 1
ATOM 4840 N N . VAL A 1 644 ? -11.567 -21.019 -10.293 1.00 96.12 644 VAL A N 1
ATOM 4841 C CA . VAL A 1 644 ? -10.945 -22.299 -9.941 1.00 96.12 644 VAL A CA 1
ATOM 4842 C C . VAL A 1 644 ? -11.909 -23.099 -9.076 1.00 96.12 644 VAL A C 1
ATOM 4844 O O . VAL A 1 644 ? -12.516 -22.573 -8.139 1.00 96.12 644 VAL A O 1
ATOM 4847 N N . ALA A 1 645 ? -12.052 -24.380 -9.395 1.00 95.69 645 ALA A N 1
ATOM 4848 C CA . ALA A 1 645 ? -12.836 -25.338 -8.632 1.00 95.69 645 ALA A CA 1
ATOM 4849 C C . ALA A 1 645 ? -12.054 -26.639 -8.431 1.00 95.69 645 ALA A C 1
ATOM 4851 O O . ALA A 1 645 ? -11.231 -27.011 -9.267 1.00 95.69 645 ALA A O 1
ATOM 4852 N N . THR A 1 646 ? -12.363 -27.355 -7.351 1.00 95.88 646 THR A N 1
ATOM 4853 C CA . THR A 1 646 ? -11.824 -28.690 -7.065 1.00 95.88 646 THR A CA 1
ATOM 4854 C C . THR A 1 646 ? -12.922 -29.750 -7.143 1.00 95.88 646 THR A C 1
ATOM 4856 O O . THR A 1 646 ? -14.104 -29.461 -6.940 1.00 95.88 646 THR A O 1
ATOM 4859 N N . SER A 1 647 ? -12.560 -30.999 -7.441 1.00 94.25 647 SER A N 1
ATOM 4860 C CA . SER A 1 647 ? -13.466 -32.152 -7.298 1.00 94.25 647 SER A CA 1
ATOM 4861 C C . SER A 1 647 ? -13.589 -32.647 -5.852 1.00 94.25 647 SER A C 1
ATOM 4863 O O . SER A 1 647 ? -14.517 -33.390 -5.532 1.00 94.25 647 SER A O 1
ATOM 4865 N N . ARG A 1 648 ? -12.659 -32.253 -4.974 1.00 92.19 648 ARG A N 1
ATOM 4866 C CA . ARG A 1 648 ? -12.611 -32.660 -3.567 1.00 92.19 648 ARG A CA 1
ATOM 4867 C C . ARG A 1 648 ? -13.681 -31.927 -2.752 1.00 92.19 648 ARG A C 1
ATOM 4869 O O . ARG A 1 648 ? -13.721 -30.703 -2.716 1.00 92.19 648 ARG A O 1
ATOM 4876 N N . ALA A 1 649 ? -14.558 -32.677 -2.090 1.00 91.12 649 ALA A N 1
ATOM 4877 C CA . ALA A 1 649 ? -15.636 -32.098 -1.291 1.00 91.12 649 ALA A CA 1
ATOM 4878 C C . ALA A 1 649 ? -15.114 -31.448 0.004 1.00 91.12 649 ALA A C 1
ATOM 4880 O O . ALA A 1 649 ? -14.155 -31.925 0.609 1.00 91.12 649 ALA A O 1
ATOM 4881 N N . GLY A 1 650 ? -15.786 -30.386 0.462 1.00 89.56 650 GLY A N 1
ATOM 4882 C CA . GLY A 1 650 ? -15.488 -29.738 1.747 1.00 89.56 650 GLY A CA 1
ATOM 4883 C C . GLY A 1 650 ? -14.213 -28.888 1.767 1.00 89.56 650 GLY A C 1
ATOM 4884 O O . GLY A 1 650 ? -13.700 -28.606 2.850 1.00 89.56 650 GLY A O 1
ATOM 4885 N N . THR A 1 651 ? -13.699 -28.494 0.599 1.00 93.12 651 THR A N 1
ATOM 4886 C CA . THR A 1 651 ? -12.524 -27.623 0.480 1.00 93.12 651 THR A CA 1
ATOM 4887 C C . THR A 1 651 ? -12.911 -26.165 0.264 1.00 93.12 651 THR A C 1
ATOM 4889 O O . THR A 1 651 ? -13.827 -25.877 -0.507 1.00 93.12 651 THR A O 1
ATOM 4892 N N . SER A 1 652 ? -12.170 -25.246 0.878 1.00 92.69 652 SER A N 1
ATOM 4893 C CA . SER A 1 652 ? -12.172 -23.824 0.536 1.00 92.69 652 SER A CA 1
ATOM 4894 C C . SER A 1 652 ? -10.941 -23.487 -0.303 1.00 92.69 652 SER A C 1
ATOM 4896 O O . SER A 1 652 ? -9.858 -24.040 -0.097 1.00 92.69 652 SER A O 1
ATOM 4898 N N . LEU A 1 653 ? -11.122 -22.604 -1.284 1.00 93.44 653 LEU A N 1
ATOM 4899 C CA . LEU A 1 653 ? -10.069 -22.169 -2.193 1.00 93.44 653 LEU A CA 1
ATOM 4900 C C . LEU A 1 653 ? -9.872 -20.664 -2.064 1.00 93.44 653 LEU A C 1
ATOM 4902 O O . LEU A 1 653 ? -10.850 -19.922 -1.993 1.00 93.44 653 LEU A O 1
ATOM 4906 N N . ARG A 1 654 ? -8.615 -20.226 -2.108 1.00 93.31 654 ARG A N 1
ATOM 4907 C CA . ARG A 1 654 ? -8.245 -18.819 -2.269 1.00 93.31 654 ARG A CA 1
ATOM 4908 C C . ARG A 1 654 ? -7.271 -18.679 -3.426 1.00 93.31 654 ARG A C 1
ATOM 4910 O O . ARG A 1 654 ? -6.305 -19.434 -3.507 1.00 93.31 654 ARG A O 1
ATOM 4917 N N . TYR A 1 655 ? -7.580 -17.764 -4.334 1.00 93.31 655 TYR A N 1
ATOM 4918 C CA . TYR A 1 655 ? -6.847 -17.513 -5.572 1.00 93.31 655 TYR A CA 1
ATOM 4919 C C . TYR A 1 655 ? -7.247 -16.142 -6.128 1.00 93.31 655 TYR A C 1
ATOM 4921 O O . TYR A 1 655 ? -8.298 -15.610 -5.765 1.00 93.31 655 TYR A O 1
ATOM 4929 N N . ARG A 1 656 ? -6.437 -15.582 -7.031 1.00 92.50 656 ARG A N 1
ATOM 4930 C CA . ARG A 1 656 ? -6.789 -14.345 -7.743 1.00 92.50 656 ARG A CA 1
ATOM 4931 C C . ARG A 1 656 ? -7.974 -14.554 -8.684 1.00 92.50 656 ARG A C 1
ATOM 4933 O O . ARG A 1 656 ? -8.008 -15.516 -9.446 1.00 92.50 656 ARG A O 1
ATOM 4940 N N . THR A 1 657 ? -8.931 -13.635 -8.673 1.00 92.56 657 THR A N 1
ATOM 4941 C CA . THR A 1 657 ? -10.192 -13.795 -9.425 1.00 92.56 657 THR A CA 1
ATOM 4942 C C . THR A 1 657 ? -10.161 -13.239 -10.849 1.00 92.56 657 THR A C 1
ATOM 4944 O O . THR A 1 657 ? -11.120 -13.413 -11.604 1.00 92.56 657 THR A O 1
ATOM 4947 N N . SER A 1 658 ? -9.074 -12.579 -11.240 1.00 91.50 658 SER A N 1
ATOM 4948 C CA . SER A 1 658 ? -8.892 -12.014 -12.572 1.00 91.50 658 SER A CA 1
ATOM 4949 C C . SER A 1 658 ? -7.420 -11.921 -12.962 1.00 91.50 658 SER A C 1
ATOM 4951 O O . SER A 1 658 ? -6.530 -11.984 -12.110 1.00 91.50 658 SER A O 1
ATOM 4953 N N . PHE A 1 659 ? -7.176 -11.788 -14.261 1.00 89.00 659 PHE A N 1
ATOM 4954 C CA . PHE A 1 659 ? -5.884 -11.409 -14.821 1.00 89.00 659 PHE A CA 1
ATOM 4955 C C . PHE A 1 659 ? -6.094 -10.462 -16.003 1.00 89.00 659 PHE A C 1
ATOM 4957 O O . PHE A 1 659 ? -7.186 -10.389 -16.568 1.00 89.00 659 PHE A O 1
ATOM 4964 N N . ARG A 1 660 ? -5.044 -9.734 -16.365 1.00 87.06 660 ARG A N 1
ATOM 4965 C CA . ARG A 1 660 ? -5.007 -8.838 -17.517 1.00 87.06 660 ARG A CA 1
ATOM 4966 C C . ARG A 1 660 ? -3.567 -8.768 -18.001 1.00 87.06 660 ARG A C 1
ATOM 4968 O O . ARG A 1 660 ? -2.661 -8.712 -17.173 1.00 87.06 660 ARG A O 1
ATOM 4975 N N . ARG A 1 661 ? -3.375 -8.754 -19.315 1.00 80.88 661 ARG A N 1
ATOM 4976 C CA . ARG A 1 661 ? -2.071 -8.468 -19.917 1.00 80.88 661 ARG A CA 1
ATOM 4977 C C . ARG A 1 661 ? -1.851 -6.960 -19.867 1.00 80.88 661 ARG A C 1
ATOM 4979 O O . ARG A 1 661 ? -2.767 -6.209 -20.197 1.00 80.88 661 ARG A O 1
ATOM 4986 N N . LEU A 1 662 ? -0.674 -6.516 -19.444 1.00 77.69 662 LEU A N 1
ATOM 4987 C CA . LEU A 1 662 ? -0.321 -5.095 -19.415 1.00 77.69 662 LEU A CA 1
ATOM 4988 C C . LEU A 1 662 ? 0.566 -4.780 -20.616 1.00 77.69 662 LEU A C 1
ATOM 4990 O O . LEU A 1 662 ? 1.576 -5.451 -20.826 1.00 77.69 662 LEU A O 1
ATOM 4994 N N . SER A 1 663 ? 0.210 -3.762 -21.400 1.00 80.75 663 SER A N 1
ATOM 4995 C CA . SER A 1 663 ? 1.107 -3.298 -22.461 1.00 80.75 663 SER A CA 1
ATOM 4996 C C . SER A 1 663 ? 2.313 -2.553 -21.857 1.00 80.75 663 SER A C 1
ATOM 4998 O O . SER A 1 663 ? 2.160 -1.871 -20.838 1.00 80.75 663 SER A O 1
ATOM 5000 N N . PRO A 1 664 ? 3.510 -2.612 -22.477 1.00 80.69 664 PRO A N 1
ATOM 50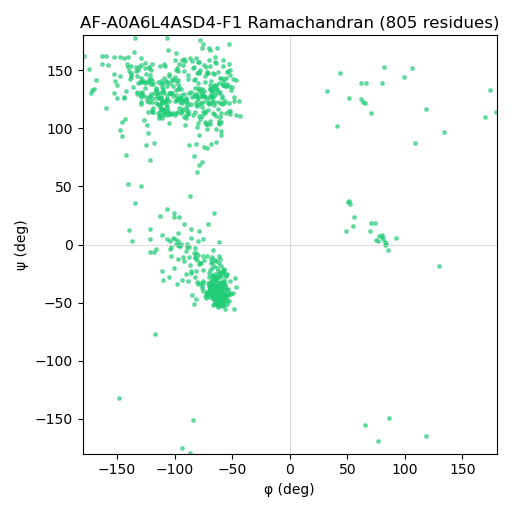01 C CA . PRO A 1 664 ? 4.675 -1.862 -21.998 1.00 80.69 664 PRO A CA 1
ATOM 5002 C C . PRO A 1 664 ? 4.399 -0.360 -21.864 1.00 80.69 664 PRO A C 1
ATOM 5004 O O . PRO A 1 664 ? 4.791 0.263 -20.882 1.00 80.69 664 PRO A O 1
ATOM 5007 N N . LEU A 1 665 ? 3.646 0.212 -22.811 1.00 84.12 665 LEU A N 1
ATOM 5008 C CA . LEU A 1 665 ? 3.260 1.619 -22.768 1.00 84.12 665 LEU A CA 1
ATOM 5009 C C . LEU A 1 665 ? 2.409 1.941 -21.532 1.00 84.12 665 LEU A C 1
ATOM 5011 O O . LEU A 1 665 ? 2.684 2.927 -20.856 1.00 84.12 665 LEU A O 1
ATOM 5015 N N . GLU A 1 666 ? 1.401 1.126 -21.209 1.00 84.38 666 GLU A N 1
ATOM 5016 C CA . GLU A 1 666 ? 0.586 1.334 -20.003 1.00 84.38 666 GLU A CA 1
ATOM 5017 C C . GLU A 1 666 ? 1.436 1.283 -18.728 1.00 84.38 666 GLU A C 1
ATOM 5019 O O . GLU A 1 666 ? 1.263 2.135 -17.856 1.00 84.38 666 GLU A O 1
ATOM 5024 N N . GLN A 1 667 ? 2.382 0.340 -18.639 1.00 83.44 667 GLN A N 1
ATOM 5025 C CA . GLN A 1 667 ? 3.297 0.227 -17.498 1.00 83.44 667 GLN A CA 1
ATOM 5026 C C . GLN A 1 667 ? 4.148 1.493 -17.338 1.00 83.44 667 GLN A C 1
ATOM 5028 O O . GLN A 1 667 ? 4.199 2.080 -16.256 1.00 83.44 667 GLN A O 1
ATOM 5033 N N . TRP A 1 668 ? 4.760 1.968 -18.425 1.00 88.06 668 TRP A N 1
ATOM 5034 C CA . TRP A 1 668 ? 5.585 3.176 -18.411 1.00 88.06 668 TRP A CA 1
ATOM 5035 C C . TRP A 1 668 ? 4.782 4.425 -18.049 1.00 88.06 668 TRP A C 1
ATOM 5037 O O . TRP A 1 668 ? 5.226 5.247 -17.248 1.00 88.06 668 TRP A O 1
ATOM 5047 N N . GLN A 1 669 ? 3.572 4.556 -18.599 1.00 89.81 669 GLN A N 1
ATOM 5048 C CA . GLN A 1 669 ? 2.687 5.687 -18.324 1.00 89.81 669 GLN A CA 1
ATOM 5049 C C . GLN A 1 669 ? 2.181 5.700 -16.881 1.00 89.81 669 GLN A C 1
ATOM 5051 O O . GLN A 1 669 ? 1.979 6.779 -16.312 1.00 89.81 669 GLN A O 1
ATOM 5056 N N . ALA A 1 670 ? 1.965 4.527 -16.286 1.00 88.44 670 ALA A N 1
ATOM 5057 C CA . ALA A 1 670 ? 1.593 4.410 -14.886 1.00 88.44 670 ALA A CA 1
ATOM 5058 C C . ALA A 1 670 ? 2.775 4.732 -13.961 1.00 88.44 670 ALA A C 1
ATOM 5060 O O . ALA A 1 670 ? 2.609 5.512 -13.026 1.00 88.44 670 ALA A O 1
ATOM 5061 N N . ALA A 1 671 ? 3.979 4.241 -14.268 1.00 89.81 671 ALA A N 1
ATOM 5062 C CA . ALA A 1 671 ? 5.182 4.556 -13.499 1.00 89.81 671 ALA A CA 1
ATOM 5063 C C . ALA A 1 671 ? 5.567 6.045 -13.580 1.00 89.81 671 ALA A C 1
ATOM 5065 O O . ALA A 1 671 ? 5.960 6.640 -12.577 1.00 89.81 671 ALA A O 1
ATOM 5066 N N . LEU A 1 672 ? 5.411 6.682 -14.747 1.00 93.50 672 LEU A N 1
ATOM 5067 C CA . LEU A 1 672 ? 5.591 8.131 -14.900 1.00 93.50 672 LEU A CA 1
ATOM 5068 C C . LEU A 1 672 ? 4.601 8.909 -14.021 1.00 93.50 672 LEU A C 1
ATOM 5070 O O . LEU A 1 672 ? 4.963 9.890 -13.370 1.00 93.50 672 LEU A O 1
ATOM 5074 N N . ALA A 1 673 ? 3.346 8.461 -13.989 1.00 92.56 673 ALA A N 1
ATOM 5075 C CA . ALA A 1 673 ? 2.313 9.073 -13.170 1.00 92.56 673 ALA A CA 1
ATOM 5076 C C . ALA A 1 673 ? 2.590 8.911 -11.663 1.00 92.56 673 ALA A C 1
ATOM 5078 O O . ALA A 1 673 ? 2.446 9.882 -10.922 1.00 92.56 673 ALA A O 1
ATOM 5079 N N . ALA A 1 674 ? 3.046 7.731 -11.231 1.00 91.44 674 ALA A N 1
ATOM 5080 C CA . ALA A 1 674 ? 3.461 7.452 -9.856 1.00 91.44 674 ALA A CA 1
ATOM 5081 C C . ALA A 1 674 ? 4.657 8.316 -9.419 1.00 91.44 674 ALA A C 1
ATOM 5083 O O . ALA A 1 674 ? 4.647 8.889 -8.325 1.00 91.44 674 ALA A O 1
ATOM 5084 N N . ALA A 1 675 ? 5.647 8.490 -10.301 1.00 92.56 675 ALA A N 1
ATOM 5085 C CA . ALA A 1 675 ? 6.798 9.352 -10.050 1.00 92.56 675 ALA A CA 1
ATOM 5086 C C . ALA A 1 675 ? 6.382 10.818 -9.880 1.00 92.56 675 ALA A C 1
ATOM 5088 O O . ALA A 1 675 ? 6.859 11.491 -8.966 1.00 92.56 675 ALA A O 1
ATOM 5089 N N . ALA A 1 676 ? 5.461 11.309 -10.711 1.00 92.00 676 ALA A N 1
ATOM 5090 C CA . ALA A 1 676 ? 4.974 12.680 -10.617 1.00 92.00 676 ALA A CA 1
ATOM 5091 C C . ALA A 1 676 ? 4.064 12.915 -9.402 1.00 92.00 676 ALA A C 1
ATOM 5093 O O . ALA A 1 676 ? 4.197 13.947 -8.755 1.00 92.00 676 ALA A O 1
ATOM 5094 N N . ARG A 1 677 ? 3.131 12.007 -9.080 1.00 89.38 677 ARG A N 1
ATOM 5095 C CA . ARG A 1 677 ? 2.153 12.202 -7.988 1.00 89.38 677 ARG A CA 1
ATOM 5096 C C . ARG A 1 677 ? 2.704 11.892 -6.603 1.00 89.38 677 ARG A C 1
ATOM 5098 O O . ARG A 1 677 ? 2.489 12.659 -5.670 1.00 89.38 677 ARG A O 1
ATOM 5105 N N . SER A 1 678 ? 3.385 10.758 -6.472 1.00 85.38 678 SER A N 1
ATOM 5106 C CA . SER A 1 678 ? 3.742 10.177 -5.173 1.00 85.38 678 SER A CA 1
ATOM 5107 C C . SER A 1 678 ? 5.248 10.116 -4.940 1.00 85.38 678 SER A C 1
ATOM 5109 O O . SER A 1 678 ? 5.682 9.704 -3.868 1.00 85.38 678 SER A O 1
ATOM 5111 N N . GLY A 1 679 ? 6.057 10.503 -5.931 1.00 88.44 679 GLY A N 1
ATOM 5112 C CA . GLY A 1 679 ? 7.514 10.409 -5.850 1.00 88.44 679 GLY A CA 1
ATOM 5113 C C . GLY A 1 679 ? 8.052 8.979 -5.874 1.00 88.44 679 GLY A C 1
ATOM 5114 O O . GLY A 1 679 ? 9.231 8.767 -5.603 1.00 88.44 679 GLY A O 1
ATOM 5115 N N . ILE A 1 680 ? 7.204 7.998 -6.192 1.00 86.94 680 ILE A N 1
ATOM 5116 C CA . ILE A 1 680 ? 7.588 6.590 -6.281 1.00 86.94 680 ILE A CA 1
ATOM 5117 C C . ILE A 1 680 ? 8.237 6.364 -7.644 1.00 86.94 680 ILE A C 1
ATOM 5119 O O . ILE A 1 680 ? 7.632 6.638 -8.678 1.00 86.94 680 ILE A O 1
ATOM 5123 N N . VAL A 1 681 ? 9.471 5.869 -7.643 1.00 88.81 681 VAL A N 1
ATOM 5124 C CA . VAL A 1 681 ? 10.297 5.745 -8.848 1.00 88.81 681 VAL A CA 1
ATOM 5125 C C . VAL A 1 681 ? 10.715 4.302 -9.119 1.00 88.81 681 VAL A C 1
ATOM 5127 O O . VAL A 1 681 ? 10.890 3.511 -8.193 1.00 88.81 681 VAL A O 1
ATOM 5130 N N . SER A 1 682 ? 10.901 3.974 -10.398 1.00 81.44 682 SER A N 1
ATOM 5131 C CA . SER A 1 682 ? 11.519 2.732 -10.866 1.00 81.44 682 SER A CA 1
ATOM 5132 C C . SER A 1 682 ? 13.011 2.968 -11.088 1.00 81.44 682 SER A C 1
ATOM 5134 O O . SER A 1 682 ? 13.396 3.839 -11.868 1.00 81.44 682 SER A O 1
ATOM 5136 N N . SER A 1 683 ? 13.851 2.195 -10.402 1.00 69.94 683 SER A N 1
ATOM 5137 C CA . SER A 1 683 ? 15.295 2.431 -10.285 1.00 69.94 683 SER A CA 1
ATOM 5138 C C . SER A 1 683 ? 16.162 1.561 -11.202 1.00 69.94 683 SER A C 1
ATOM 5140 O O . SER A 1 683 ? 17.342 1.364 -10.916 1.00 69.94 683 SER A O 1
ATOM 5142 N N . ALA A 1 684 ? 15.621 1.044 -12.315 1.00 73.06 684 ALA A N 1
ATOM 5143 C CA . ALA A 1 684 ? 16.411 0.226 -13.246 1.00 73.06 684 ALA A CA 1
ATOM 5144 C C . ALA A 1 684 ? 17.625 0.982 -13.827 1.00 73.06 684 ALA A C 1
ATOM 5146 O O . ALA A 1 684 ? 18.622 0.362 -14.188 1.00 73.06 684 ALA A O 1
ATOM 5147 N N . LEU A 1 685 ? 17.556 2.318 -13.865 1.00 77.69 685 LEU A N 1
ATOM 5148 C CA . LEU A 1 685 ? 18.670 3.222 -14.132 1.00 77.69 685 LEU A CA 1
ATOM 5149 C C . LEU A 1 685 ? 18.709 4.290 -13.025 1.00 77.69 685 LEU A C 1
ATOM 5151 O O . LEU A 1 685 ? 17.651 4.797 -12.645 1.00 77.69 685 LEU A O 1
ATOM 5155 N N . PRO A 1 686 ? 19.893 4.688 -12.528 1.00 83.50 686 PRO A N 1
ATOM 5156 C CA . PRO A 1 686 ? 20.021 5.734 -11.518 1.00 83.50 686 PRO A CA 1
ATOM 5157 C C . PRO A 1 686 ? 19.938 7.126 -12.164 1.00 83.50 686 PRO A C 1
ATOM 5159 O O . PRO A 1 686 ? 20.902 7.890 -12.160 1.00 83.50 686 PRO A O 1
ATOM 5162 N N . ILE A 1 687 ? 18.792 7.429 -12.776 1.00 89.88 687 ILE A N 1
ATOM 5163 C CA . ILE A 1 687 ? 18.495 8.750 -13.335 1.00 89.88 687 ILE A CA 1
ATOM 5164 C C . ILE A 1 687 ? 18.079 9.724 -12.229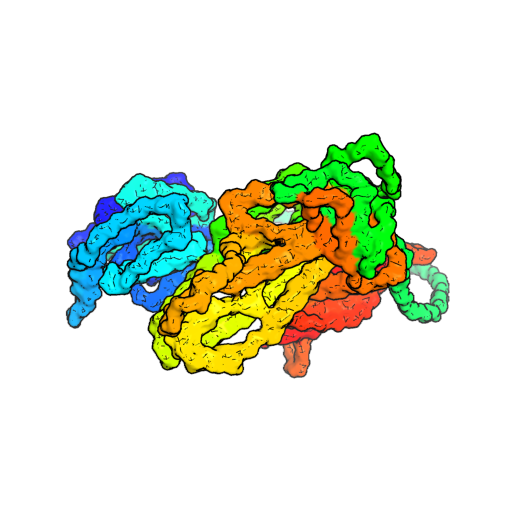 1.00 89.88 687 ILE A C 1
ATOM 5166 O O . ILE A 1 687 ? 17.448 9.336 -11.247 1.00 89.88 687 ILE A O 1
ATOM 5170 N N . GLU A 1 688 ? 18.413 11.001 -12.391 1.00 91.38 688 GLU A N 1
ATOM 5171 C CA . GLU A 1 688 ? 18.136 12.031 -11.386 1.00 91.38 688 GLU A CA 1
ATOM 5172 C C . GLU A 1 688 ? 17.498 13.267 -12.026 1.00 91.38 688 GLU A C 1
ATOM 5174 O O . GLU A 1 688 ? 17.916 13.712 -13.095 1.00 91.38 688 GLU A O 1
ATOM 5179 N N . LEU A 1 689 ? 16.506 13.848 -11.351 1.00 91.69 689 LEU A N 1
ATOM 5180 C CA . LEU A 1 689 ? 15.956 15.158 -11.689 1.00 91.69 689 LEU A CA 1
ATOM 5181 C C . LEU A 1 689 ? 16.473 16.212 -10.713 1.00 91.69 689 LEU A C 1
ATOM 5183 O O . LEU A 1 689 ? 16.369 16.049 -9.498 1.00 91.69 689 LEU A O 1
ATOM 5187 N N . ARG A 1 690 ? 16.972 17.329 -11.244 1.00 90.94 690 ARG A N 1
ATOM 5188 C CA . ARG A 1 690 ? 17.409 18.486 -10.454 1.00 90.94 690 ARG A CA 1
ATOM 5189 C C . ARG A 1 690 ? 16.718 19.757 -10.921 1.00 90.94 690 ARG A C 1
ATOM 5191 O O . ARG A 1 690 ? 16.593 19.989 -12.119 1.00 90.94 690 ARG A O 1
ATOM 5198 N N . ALA A 1 691 ? 16.306 20.600 -9.977 1.00 84.81 691 ALA A N 1
ATOM 5199 C CA . ALA A 1 691 ? 15.905 21.967 -10.288 1.00 84.81 691 ALA A CA 1
ATOM 5200 C C . ALA A 1 691 ? 17.155 22.823 -10.533 1.00 84.81 691 ALA A C 1
ATOM 5202 O O . ALA A 1 691 ? 18.052 22.865 -9.686 1.00 84.81 691 ALA A O 1
ATOM 5203 N N . ASP A 1 692 ? 17.203 23.532 -11.660 1.00 77.94 692 ASP A N 1
ATOM 5204 C CA . ASP A 1 692 ? 18.221 24.556 -11.885 1.00 77.94 692 ASP A CA 1
ATOM 5205 C C . ASP A 1 692 ? 17.814 25.867 -11.184 1.00 77.94 692 ASP A C 1
ATOM 5207 O O . ASP A 1 692 ? 16.640 26.108 -10.892 1.00 77.94 692 ASP A O 1
ATOM 5211 N N . ALA A 1 693 ? 18.775 26.765 -10.940 1.00 66.50 693 ALA A N 1
ATOM 5212 C CA . ALA A 1 693 ? 18.483 28.085 -10.379 1.00 66.50 693 ALA A CA 1
ATOM 5213 C C . ALA A 1 693 ? 17.483 28.863 -11.266 1.00 66.50 693 ALA A C 1
ATOM 5215 O O . ALA A 1 693 ? 17.737 29.113 -12.448 1.00 66.50 693 ALA A O 1
ATOM 5216 N N . ILE A 1 694 ? 16.348 29.251 -10.678 1.00 58.09 694 ILE A N 1
ATOM 5217 C CA . ILE A 1 694 ? 15.214 29.889 -11.361 1.00 58.09 694 ILE A CA 1
ATOM 5218 C C . ILE A 1 694 ? 15.511 31.392 -11.568 1.00 58.09 694 ILE A C 1
ATOM 5220 O O . ILE A 1 694 ? 15.785 32.090 -10.587 1.00 58.09 694 ILE A O 1
ATOM 5224 N N . PRO A 1 695 ? 15.443 31.943 -12.797 1.00 56.59 695 PRO A N 1
ATOM 5225 C CA . PRO A 1 695 ? 15.464 33.393 -13.016 1.00 56.59 695 PRO A CA 1
ATOM 5226 C C . PRO A 1 695 ? 14.242 34.068 -12.357 1.00 56.59 695 PRO A C 1
ATOM 5228 O O . PRO A 1 695 ? 13.175 33.457 -12.318 1.00 56.59 695 PRO A O 1
ATOM 5231 N N . PRO A 1 696 ? 14.330 35.321 -11.866 1.00 52.09 696 PRO A N 1
ATOM 5232 C CA . PRO A 1 696 ? 13.187 35.985 -11.235 1.00 52.09 696 PRO A CA 1
ATOM 5233 C C . PRO A 1 696 ? 11.976 36.052 -12.191 1.00 52.09 696 PRO A C 1
ATOM 5235 O O . PRO A 1 696 ? 12.163 36.251 -13.398 1.00 52.09 696 PRO A O 1
ATOM 5238 N N . PRO A 1 697 ? 10.743 35.879 -11.677 1.00 53.47 697 PRO A N 1
ATOM 5239 C CA . PRO A 1 697 ? 9.546 35.737 -12.501 1.00 53.47 697 PRO A CA 1
ATOM 5240 C C . PRO A 1 697 ? 9.290 36.971 -13.381 1.00 53.47 697 PRO A C 1
ATOM 5242 O O . PRO A 1 697 ? 9.492 38.114 -12.967 1.00 53.47 697 PRO A O 1
ATOM 5245 N N . ARG A 1 698 ? 8.799 36.743 -14.607 1.00 53.22 698 ARG A N 1
ATOM 5246 C CA . ARG A 1 698 ? 8.200 37.789 -15.451 1.00 53.22 698 ARG A CA 1
ATOM 5247 C C . ARG A 1 698 ? 6.690 37.786 -15.211 1.00 53.22 698 ARG A C 1
ATOM 5249 O O . ARG A 1 698 ? 6.051 36.756 -15.379 1.00 53.22 698 ARG A O 1
ATOM 5256 N N . SER A 1 699 ? 6.145 38.933 -14.806 1.00 41.22 699 SER A N 1
ATOM 5257 C CA . SER A 1 699 ? 4.721 39.120 -14.489 1.00 41.22 699 SER A CA 1
ATOM 5258 C C . SER A 1 699 ? 3.790 38.567 -15.584 1.00 41.22 699 SER A C 1
ATOM 5260 O O . SER A 1 699 ? 3.930 38.933 -16.752 1.00 41.22 699 SER A O 1
ATOM 5262 N N . GLY A 1 700 ? 2.840 37.707 -15.192 1.00 48.34 700 GLY A N 1
ATOM 5263 C CA . GLY A 1 700 ? 1.688 37.294 -16.007 1.00 48.34 700 GLY A CA 1
ATOM 5264 C C . GLY A 1 700 ? 1.831 36.030 -16.870 1.00 48.34 700 GLY A C 1
ATOM 5265 O O . GLY A 1 700 ? 0.912 35.740 -17.631 1.00 48.34 700 GLY A O 1
ATOM 5266 N N . GLN A 1 701 ? 2.934 35.278 -16.784 1.00 50.97 701 GLN A N 1
ATOM 5267 C CA . GLN A 1 701 ? 3.081 33.957 -17.422 1.00 50.97 701 GLN A CA 1
ATOM 5268 C C . GLN A 1 701 ? 3.411 32.899 -16.363 1.00 50.97 701 GLN A C 1
ATOM 5270 O O . GLN A 1 701 ? 4.160 33.202 -15.434 1.00 50.97 701 GLN A O 1
ATOM 5275 N N . GLY A 1 702 ? 2.866 31.682 -16.507 1.00 55.19 702 GLY A N 1
ATOM 5276 C CA . GLY A 1 702 ? 3.149 30.545 -15.625 1.00 55.19 702 GLY A CA 1
ATOM 5277 C C . GLY A 1 702 ? 4.650 30.384 -15.364 1.00 55.19 702 GLY A C 1
ATOM 5278 O O . GLY A 1 702 ? 5.487 30.646 -16.239 1.00 55.19 702 GLY A O 1
ATOM 5279 N N . ARG A 1 703 ? 5.015 30.021 -14.130 1.00 68.12 703 ARG A N 1
ATOM 5280 C CA . ARG A 1 703 ? 6.418 29.976 -13.704 1.00 68.12 703 ARG A CA 1
ATOM 5281 C C . ARG A 1 703 ? 7.099 28.787 -14.381 1.00 68.12 703 ARG A C 1
ATOM 5283 O O . ARG A 1 703 ? 6.905 27.639 -13.993 1.00 68.12 703 ARG A O 1
ATOM 5290 N N . ARG A 1 704 ? 7.894 29.069 -15.416 1.00 77.38 704 ARG A N 1
ATOM 5291 C CA . ARG A 1 704 ? 8.737 28.065 -16.072 1.00 77.38 704 ARG A CA 1
ATOM 5292 C C . ARG A 1 704 ? 9.943 27.756 -15.197 1.00 77.38 704 ARG A C 1
ATOM 5294 O O . ARG A 1 704 ? 10.786 28.624 -14.968 1.00 77.38 704 ARG A O 1
ATOM 5301 N N . VAL A 1 705 ? 10.005 26.527 -14.701 1.00 79.12 705 VAL A N 1
ATOM 5302 C CA . VAL A 1 705 ? 11.105 26.017 -13.884 1.00 79.12 705 VAL A CA 1
ATOM 5303 C C . VAL A 1 705 ? 12.029 25.205 -14.795 1.00 79.12 705 VAL A C 1
ATOM 5305 O O . VAL A 1 705 ? 11.599 24.177 -15.322 1.00 79.12 705 VAL A O 1
ATOM 5308 N N . PRO A 1 706 ? 13.274 25.656 -15.034 1.00 85.69 706 PRO A N 1
ATOM 5309 C CA . PRO A 1 706 ? 14.258 24.839 -15.726 1.00 85.69 706 PRO A CA 1
ATOM 5310 C C . PRO A 1 706 ? 14.684 23.676 -14.824 1.00 85.69 706 PRO A C 1
ATOM 5312 O O . PRO A 1 706 ? 15.093 23.883 -13.680 1.00 85.69 706 PRO A O 1
ATOM 5315 N N . ILE A 1 707 ? 14.595 22.461 -15.349 1.00 89.12 707 ILE A N 1
ATOM 5316 C CA . ILE A 1 707 ? 15.037 21.235 -14.692 1.00 89.12 707 ILE A CA 1
ATOM 5317 C C . ILE A 1 707 ? 16.088 20.534 -15.551 1.00 89.12 707 ILE A C 1
ATOM 5319 O O . ILE A 1 707 ? 16.019 20.558 -16.779 1.00 89.12 707 ILE A O 1
ATOM 5323 N N . SER A 1 708 ? 17.046 19.889 -14.899 1.00 92.06 708 SER A N 1
ATOM 5324 C CA . SER A 1 708 ? 18.061 19.057 -15.537 1.00 92.06 708 SER A CA 1
ATOM 5325 C C . SER A 1 708 ? 17.797 17.589 -15.210 1.00 92.06 708 SER A C 1
ATOM 5327 O O . SER A 1 708 ? 17.733 17.211 -14.039 1.00 92.06 708 SER A O 1
ATOM 5329 N N . LEU A 1 709 ? 17.653 16.765 -16.247 1.00 93.44 709 LEU A N 1
ATOM 5330 C CA . LEU A 1 709 ? 17.609 15.309 -16.165 1.00 93.44 709 LEU A CA 1
ATOM 5331 C C . LEU A 1 709 ? 19.019 14.757 -16.377 1.00 93.44 709 LEU A C 1
ATOM 5333 O O . LEU A 1 709 ? 19.598 14.922 -17.451 1.00 93.44 709 LEU A O 1
ATOM 5337 N N . LEU A 1 710 ? 19.559 14.100 -15.356 1.00 93.88 710 LEU A N 1
ATOM 5338 C CA . LEU A 1 710 ? 20.887 13.499 -15.369 1.00 93.88 710 LEU A CA 1
ATOM 5339 C C . LEU A 1 710 ? 20.777 11.996 -15.626 1.00 93.88 710 LEU A C 1
ATOM 5341 O O . LEU A 1 710 ? 20.106 11.282 -14.880 1.00 93.88 710 LEU A O 1
ATOM 5345 N N . ILE A 1 711 ? 21.458 11.518 -16.668 1.00 92.94 711 ILE A N 1
ATOM 5346 C CA . ILE A 1 711 ? 21.466 10.113 -17.087 1.00 92.94 711 ILE A CA 1
ATOM 5347 C C . ILE A 1 711 ? 22.920 9.620 -17.110 1.00 92.94 711 ILE A C 1
ATOM 5349 O O . ILE A 1 711 ? 23.708 10.117 -17.916 1.00 92.94 711 ILE A O 1
ATOM 5353 N N . PRO A 1 712 ? 23.316 8.676 -16.239 1.00 93.12 712 PRO A N 1
ATOM 5354 C CA . PRO A 1 712 ? 24.692 8.188 -16.206 1.00 93.12 712 PRO A CA 1
ATOM 5355 C C . PRO A 1 712 ? 25.037 7.401 -17.473 1.00 93.12 712 PRO A C 1
ATOM 5357 O O . PRO A 1 712 ? 24.395 6.397 -17.783 1.00 93.12 712 PRO A O 1
ATOM 5360 N N . LEU A 1 713 ? 26.085 7.832 -18.183 1.00 93.25 713 LEU A N 1
ATOM 5361 C CA . LEU A 1 713 ? 26.467 7.255 -19.475 1.00 93.25 713 LEU A CA 1
ATOM 5362 C C . LEU A 1 713 ? 26.941 5.799 -19.339 1.00 93.25 713 LEU A C 1
ATOM 5364 O O . LEU A 1 713 ? 26.624 4.980 -20.194 1.00 93.25 713 LEU A O 1
ATOM 5368 N N . ALA A 1 714 ? 27.605 5.439 -18.234 1.00 92.19 714 ALA A N 1
ATOM 5369 C CA . ALA A 1 714 ? 28.013 4.059 -17.935 1.00 92.19 714 ALA A CA 1
ATOM 5370 C C . ALA A 1 714 ? 26.869 3.028 -17.903 1.00 92.19 714 ALA A C 1
ATOM 5372 O O . ALA A 1 714 ? 27.139 1.833 -17.998 1.00 92.19 714 ALA A O 1
ATOM 5373 N N . GLN A 1 715 ? 25.621 3.464 -17.710 1.00 90.06 715 GLN A N 1
ATOM 5374 C CA . GLN A 1 715 ? 24.456 2.580 -17.586 1.00 90.06 715 GLN A CA 1
ATOM 5375 C C . GLN A 1 715 ? 23.669 2.448 -18.898 1.00 90.06 715 GLN A C 1
ATOM 5377 O O . GLN A 1 715 ? 22.660 1.750 -18.932 1.00 90.06 715 GLN A O 1
ATOM 5382 N N . LEU A 1 716 ? 24.113 3.116 -19.968 1.00 91.56 716 LEU A N 1
ATOM 5383 C CA . LEU A 1 716 ? 23.490 3.041 -21.285 1.00 91.56 716 LEU A CA 1
ATOM 5384 C C . LEU A 1 716 ? 24.213 2.040 -22.187 1.00 91.56 716 LEU A C 1
ATOM 5386 O O . LEU A 1 716 ? 25.429 1.852 -22.126 1.00 91.56 716 LEU A O 1
ATOM 5390 N N . THR A 1 717 ? 23.448 1.437 -23.084 1.00 92.31 717 THR A N 1
ATOM 5391 C CA . THR A 1 717 ? 23.933 0.559 -24.140 1.00 92.31 717 THR A CA 1
ATOM 5392 C C . THR A 1 717 ? 24.233 1.377 -25.389 1.00 92.31 717 THR A C 1
ATOM 5394 O O . THR A 1 717 ? 23.338 1.925 -26.038 1.00 92.31 717 THR A O 1
ATOM 5397 N N . PHE A 1 718 ? 25.508 1.403 -25.770 1.00 92.62 718 PHE A N 1
ATOM 5398 C CA . PHE A 1 718 ? 25.963 2.058 -26.990 1.00 92.62 718 PHE A CA 1
ATOM 5399 C C . PHE A 1 718 ? 26.229 1.058 -28.110 1.00 92.62 718 PHE A C 1
ATOM 5401 O O . PHE A 1 718 ? 26.778 -0.023 -27.893 1.00 92.62 718 PHE A O 1
ATOM 5408 N N . GLN A 1 719 ? 25.882 1.451 -29.330 1.00 91.19 719 GLN A N 1
ATOM 5409 C CA . GLN A 1 719 ? 26.229 0.735 -30.550 1.00 91.19 719 GLN A CA 1
ATOM 5410 C C . GLN A 1 719 ? 27.270 1.544 -31.314 1.00 91.19 719 GLN A C 1
ATOM 5412 O O . GLN A 1 719 ? 27.095 2.740 -31.530 1.00 91.19 719 GLN A O 1
ATOM 5417 N N . SER A 1 720 ? 28.362 0.908 -31.736 1.00 89.44 720 SER A N 1
ATOM 5418 C CA . SER A 1 720 ? 29.338 1.596 -32.580 1.00 89.44 720 SER A CA 1
ATOM 5419 C C . SER A 1 720 ? 28.728 1.927 -33.939 1.00 89.44 720 SER A C 1
ATOM 5421 O O . SER A 1 720 ? 28.086 1.077 -34.566 1.00 89.44 720 SER A O 1
ATOM 5423 N N . SER A 1 721 ? 28.976 3.145 -34.410 1.00 88.62 721 SER A N 1
ATOM 5424 C CA . SER A 1 721 ? 28.580 3.596 -35.736 1.00 88.62 721 SER A CA 1
ATOM 5425 C C . SER A 1 721 ? 29.189 2.704 -36.829 1.00 88.62 721 SER A C 1
ATOM 5427 O O . SER A 1 721 ? 30.196 2.015 -36.630 1.00 88.62 721 SER A O 1
ATOM 5429 N N . VAL A 1 722 ? 28.592 2.713 -38.026 1.00 85.75 722 VAL A N 1
ATOM 5430 C CA . VAL A 1 722 ? 29.026 1.867 -39.159 1.00 85.75 722 VAL A CA 1
ATOM 5431 C C . VAL A 1 722 ? 30.495 2.111 -39.535 1.00 85.75 722 VAL A C 1
ATOM 5433 O O . VAL A 1 722 ? 31.210 1.178 -39.899 1.00 85.75 722 VAL A O 1
ATOM 5436 N N . ASP A 1 723 ? 30.955 3.355 -39.421 1.00 89.06 723 ASP A N 1
ATOM 5437 C CA . ASP A 1 723 ? 32.332 3.791 -39.667 1.00 89.06 723 ASP A CA 1
ATOM 5438 C C . ASP A 1 723 ? 33.237 3.714 -38.418 1.00 89.06 723 ASP A C 1
ATOM 5440 O O . ASP A 1 723 ? 34.425 4.022 -38.509 1.00 89.06 723 ASP A O 1
ATOM 5444 N N . ARG A 1 724 ? 32.698 3.270 -37.271 1.00 83.25 724 ARG A N 1
ATOM 5445 C CA . ARG A 1 724 ? 33.356 3.182 -35.953 1.00 83.25 724 ARG A CA 1
ATOM 5446 C C . ARG A 1 724 ? 33.937 4.507 -35.449 1.00 83.25 724 ARG A C 1
ATOM 5448 O O . ARG A 1 724 ? 34.864 4.503 -34.639 1.00 83.25 724 ARG A O 1
ATOM 5455 N N . SER A 1 725 ? 33.421 5.634 -35.934 1.00 88.25 725 SER A N 1
ATOM 5456 C CA . SER A 1 725 ? 33.852 6.966 -35.509 1.00 88.25 725 SER A CA 1
ATOM 5457 C C . SER A 1 725 ? 33.172 7.411 -34.210 1.00 88.25 725 SER A C 1
ATOM 5459 O O . SER A 1 725 ? 33.788 8.141 -33.427 1.00 88.25 725 SER A O 1
ATOM 5461 N N . SER A 1 726 ? 31.962 6.920 -33.933 1.00 91.50 726 SER A N 1
ATOM 5462 C CA . SER A 1 726 ? 31.200 7.194 -32.715 1.00 91.50 726 SER A CA 1
ATOM 5463 C C . SER A 1 726 ? 30.571 5.932 -32.126 1.00 91.50 726 SER A C 1
ATOM 5465 O O . SER A 1 726 ? 30.519 4.864 -32.739 1.00 91.50 726 SER A O 1
ATOM 5467 N N . ASN A 1 727 ? 30.136 6.058 -30.881 1.00 91.94 727 ASN A N 1
ATOM 5468 C CA . ASN A 1 727 ? 29.286 5.120 -30.180 1.00 91.94 727 ASN A CA 1
ATOM 5469 C C . ASN A 1 727 ? 27.976 5.847 -29.872 1.00 91.94 727 ASN A C 1
ATOM 5471 O O . ASN A 1 727 ? 27.988 6.879 -29.194 1.00 91.94 727 ASN A O 1
ATOM 5475 N N . ASP A 1 728 ? 26.871 5.297 -30.363 1.00 92.44 728 ASP A N 1
ATOM 5476 C CA . ASP A 1 728 ? 25.571 5.954 -30.375 1.00 92.44 728 ASP A CA 1
ATOM 5477 C C . ASP A 1 728 ? 24.580 5.210 -29.467 1.00 92.44 728 ASP A C 1
ATOM 5479 O O . ASP A 1 728 ? 24.545 3.976 -29.431 1.00 92.44 728 ASP A O 1
ATOM 5483 N N . SER A 1 729 ? 23.760 5.959 -28.737 1.00 92.81 729 SER A N 1
ATOM 5484 C CA . SER A 1 729 ? 22.619 5.462 -27.966 1.00 92.81 729 SER A CA 1
ATOM 5485 C C . SER A 1 729 ? 21.401 6.345 -28.235 1.00 92.81 729 SER A C 1
ATOM 5487 O O . SER A 1 729 ? 21.529 7.535 -28.524 1.00 92.81 729 SER A O 1
ATOM 5489 N N . ALA A 1 730 ? 20.207 5.762 -28.174 1.00 93.31 730 ALA A N 1
ATOM 5490 C CA . ALA A 1 730 ? 18.960 6.464 -28.450 1.00 93.31 730 ALA A CA 1
ATOM 5491 C C . ALA A 1 730 ? 17.962 6.238 -27.316 1.00 93.31 730 ALA A C 1
ATOM 5493 O O . ALA A 1 730 ? 17.641 5.099 -26.969 1.00 93.31 730 ALA A O 1
ATOM 5494 N N . LEU A 1 731 ? 17.436 7.335 -26.782 1.00 94.44 731 LEU A N 1
ATOM 5495 C CA . LEU A 1 731 ? 16.512 7.359 -25.659 1.00 94.44 731 LEU A CA 1
ATOM 5496 C C . LEU A 1 731 ? 15.186 8.005 -26.072 1.00 94.44 731 LEU A C 1
ATOM 5498 O O . LEU A 1 731 ? 15.121 8.811 -27.004 1.00 94.44 731 LEU A O 1
ATOM 5502 N N . THR A 1 732 ? 14.125 7.658 -25.356 1.00 94.50 732 THR A N 1
ATOM 5503 C CA . THR A 1 732 ? 12.862 8.400 -25.342 1.00 94.50 732 THR A CA 1
ATOM 5504 C C . THR A 1 732 ? 12.670 8.952 -23.942 1.00 94.50 732 THR A C 1
ATOM 5506 O O . THR A 1 732 ? 12.778 8.201 -22.973 1.00 94.50 732 THR A O 1
ATOM 5509 N N . VAL A 1 733 ? 12.406 10.250 -23.834 1.00 93.81 733 VAL A N 1
ATOM 5510 C CA . VAL A 1 733 ? 12.160 10.934 -22.567 1.00 93.81 733 VAL A CA 1
ATOM 5511 C C . VAL A 1 733 ? 10.759 11.518 -22.574 1.00 93.81 733 VAL A C 1
ATOM 5513 O O . VAL A 1 733 ? 10.322 12.095 -23.567 1.00 93.81 733 VAL A O 1
ATOM 5516 N N . GLN A 1 734 ? 10.053 11.386 -21.458 1.00 94.38 734 GLN A N 1
ATOM 5517 C CA . GLN A 1 734 ? 8.771 12.044 -21.251 1.00 94.38 734 GLN A CA 1
ATOM 5518 C C . GLN A 1 734 ? 8.679 12.588 -19.830 1.00 94.38 734 GLN A C 1
ATOM 5520 O O . GLN A 1 734 ? 9.130 11.950 -18.879 1.00 94.38 734 GLN A O 1
ATOM 5525 N N . LEU A 1 735 ? 8.065 13.760 -19.687 1.00 94.00 735 LEU A N 1
ATOM 5526 C CA . LEU A 1 735 ? 7.786 14.369 -18.392 1.00 94.00 735 LEU A CA 1
ATOM 5527 C C . LEU A 1 735 ? 6.301 14.332 -18.056 1.00 94.00 735 LEU A C 1
ATOM 5529 O O . LEU A 1 735 ? 5.443 14.384 -18.939 1.00 94.00 735 LEU A O 1
ATOM 5533 N N . ALA A 1 736 ? 6.003 14.338 -16.765 1.00 94.12 736 ALA A N 1
ATOM 5534 C CA . ALA A 1 736 ? 4.677 14.632 -16.257 1.00 94.12 736 ALA A CA 1
ATOM 5535 C C . ALA A 1 736 ? 4.759 15.534 -15.025 1.00 94.12 736 ALA A C 1
ATOM 5537 O O . ALA A 1 736 ? 5.699 15.445 -14.239 1.00 94.12 736 ALA A O 1
ATOM 5538 N N . VAL A 1 737 ? 3.758 16.392 -14.863 1.00 93.06 737 VAL A N 1
ATOM 5539 C CA . VAL A 1 737 ? 3.610 17.301 -13.725 1.00 93.06 737 VAL A CA 1
ATOM 5540 C C . VAL A 1 737 ? 2.301 16.980 -13.031 1.00 93.06 737 VAL A C 1
ATOM 5542 O O . VAL A 1 737 ? 1.264 16.893 -13.688 1.00 93.06 737 VAL A O 1
ATOM 5545 N N . SER A 1 738 ? 2.348 16.794 -11.719 1.00 91.31 738 SER A N 1
ATOM 5546 C CA . SER A 1 738 ? 1.182 16.716 -10.853 1.00 91.31 738 SER A CA 1
ATOM 5547 C C . SER A 1 738 ? 1.020 18.024 -10.081 1.00 91.31 738 SER A C 1
ATOM 5549 O O . SER A 1 738 ? 2.006 18.616 -9.631 1.00 91.31 738 SER A O 1
ATOM 5551 N N . ASP A 1 739 ? -0.218 18.491 -9.950 1.00 86.56 739 ASP A N 1
ATOM 5552 C CA . ASP A 1 739 ? -0.556 19.578 -9.032 1.00 86.56 739 ASP A CA 1
ATOM 5553 C C . ASP A 1 739 ? -0.848 19.055 -7.612 1.00 86.56 739 ASP A C 1
ATOM 5555 O O . ASP A 1 739 ? -0.802 17.852 -7.336 1.00 86.56 739 ASP A O 1
ATOM 5559 N N . SER A 1 740 ? -1.175 19.966 -6.695 1.00 78.81 740 SER A N 1
ATOM 5560 C CA . SER A 1 740 ? -1.508 19.638 -5.304 1.00 78.81 740 SER A CA 1
ATOM 5561 C C . SER A 1 740 ? -2.803 18.829 -5.139 1.00 78.81 740 SER A C 1
ATOM 5563 O O . SER A 1 740 ? -2.985 18.186 -4.107 1.00 78.81 740 SER A O 1
ATOM 5565 N N . ALA A 1 741 ? -3.683 18.824 -6.145 1.00 73.62 741 ALA A N 1
ATOM 5566 C CA . ALA A 1 741 ? -4.882 17.990 -6.196 1.00 73.62 741 ALA A CA 1
ATOM 5567 C C . ALA A 1 741 ? -4.616 16.614 -6.842 1.00 73.62 741 ALA A C 1
ATOM 5569 O O . ALA A 1 741 ? -5.524 15.784 -6.922 1.00 73.62 741 ALA A O 1
ATOM 5570 N N . GLY A 1 742 ? -3.386 16.362 -7.303 1.00 76.56 742 GLY A N 1
ATOM 5571 C CA . GLY A 1 742 ? -2.979 15.137 -7.986 1.00 76.56 742 GLY A CA 1
ATOM 5572 C C . GLY A 1 742 ? -3.357 15.090 -9.470 1.00 76.56 742 GLY A C 1
ATOM 5573 O O . GLY A 1 742 ? -3.185 14.041 -10.103 1.00 76.56 742 GLY A O 1
ATOM 5574 N N . ALA A 1 743 ? -3.858 16.187 -10.049 1.00 85.75 743 ALA A N 1
ATOM 5575 C CA . ALA A 1 743 ? -4.155 16.253 -11.472 1.00 85.75 743 ALA A CA 1
ATOM 5576 C C . ALA A 1 743 ? -2.850 16.213 -12.273 1.00 85.75 743 ALA A C 1
ATOM 5578 O O . ALA A 1 743 ? -1.910 16.956 -12.002 1.00 85.75 743 ALA A O 1
ATOM 5579 N N . LEU A 1 744 ? -2.793 15.317 -13.259 1.00 89.88 744 LEU A N 1
ATOM 5580 C CA . LEU A 1 744 ? -1.576 15.013 -14.003 1.00 89.88 744 LEU A CA 1
ATOM 5581 C C . LEU A 1 744 ? -1.612 15.637 -15.401 1.00 89.88 744 LEU A C 1
ATOM 5583 O O . LEU A 1 744 ? -2.482 15.311 -16.209 1.00 89.88 744 LEU A O 1
ATOM 5587 N N . THR A 1 745 ? -0.608 16.448 -15.718 1.00 92.38 745 THR A N 1
ATOM 5588 C CA . THR A 1 745 ? -0.344 16.963 -17.065 1.00 92.38 745 THR A CA 1
ATOM 5589 C C . THR A 1 745 ? 0.883 16.263 -17.635 1.00 92.38 745 THR A C 1
ATOM 5591 O O . THR A 1 745 ? 1.964 16.333 -17.055 1.00 92.38 745 THR A O 1
ATOM 5594 N N . ARG A 1 746 ? 0.732 15.571 -18.769 1.00 92.06 746 ARG A N 1
ATOM 5595 C CA . ARG A 1 746 ? 1.836 14.874 -19.445 1.00 92.06 746 ARG A CA 1
ATOM 5596 C C . ARG A 1 746 ? 2.402 15.729 -20.572 1.00 92.06 746 ARG A C 1
ATOM 5598 O O . ARG A 1 746 ? 1.647 16.265 -21.381 1.00 92.06 746 ARG A O 1
ATOM 5605 N N . GLY A 1 747 ? 3.724 15.821 -20.626 1.00 89.88 747 GLY A N 1
ATOM 5606 C CA . GLY A 1 747 ? 4.451 16.419 -21.736 1.00 89.88 747 GLY A CA 1
ATOM 5607 C C . GLY A 1 747 ? 4.517 15.492 -22.957 1.00 89.88 747 GLY A C 1
ATOM 5608 O O . GLY A 1 747 ? 4.167 14.307 -22.869 1.00 89.88 747 GLY A O 1
ATOM 5609 N N . PRO A 1 748 ? 4.967 16.019 -24.108 1.00 90.56 748 PRO A N 1
ATOM 5610 C CA . PRO A 1 748 ? 5.237 15.205 -25.286 1.00 90.56 748 PRO A CA 1
ATOM 5611 C C . PRO A 1 748 ? 6.397 14.231 -25.035 1.00 90.56 748 PRO A C 1
ATOM 5613 O O . PRO A 1 748 ? 7.247 14.467 -24.177 1.00 90.56 748 PRO A O 1
ATOM 5616 N N . GLU A 1 749 ? 6.436 13.150 -25.809 1.00 91.25 749 GLU A N 1
ATOM 5617 C CA . GLU A 1 749 ? 7.609 12.278 -25.885 1.00 91.25 749 GLU A CA 1
ATOM 5618 C C . GLU A 1 749 ? 8.698 12.949 -26.734 1.00 91.25 749 GLU A C 1
ATOM 5620 O O . GLU A 1 749 ? 8.443 13.397 -27.855 1.00 91.25 749 GLU A O 1
ATOM 5625 N N . GLU A 1 750 ? 9.918 13.005 -26.208 1.00 92.00 750 GLU A N 1
ATOM 5626 C CA . GLU A 1 750 ? 11.095 13.560 -26.872 1.00 92.00 750 GLU A CA 1
ATOM 5627 C C . GLU A 1 750 ? 12.109 12.445 -27.154 1.00 92.00 750 GLU A C 1
ATOM 5629 O O . GLU A 1 750 ? 12.450 11.652 -26.277 1.00 92.00 750 GLU A O 1
ATOM 5634 N N . ALA A 1 751 ? 12.602 12.367 -28.391 1.00 92.56 751 ALA A N 1
ATOM 5635 C CA . ALA A 1 751 ? 13.659 11.432 -28.761 1.00 92.56 751 ALA A CA 1
ATOM 5636 C C . ALA A 1 751 ? 15.029 12.098 -28.590 1.00 92.56 751 ALA A C 1
ATOM 5638 O O . ALA A 1 751 ? 15.285 13.135 -29.199 1.00 92.56 751 ALA A O 1
ATOM 5639 N N . ILE A 1 752 ? 15.912 11.477 -27.808 1.00 92.50 752 ILE A N 1
ATOM 5640 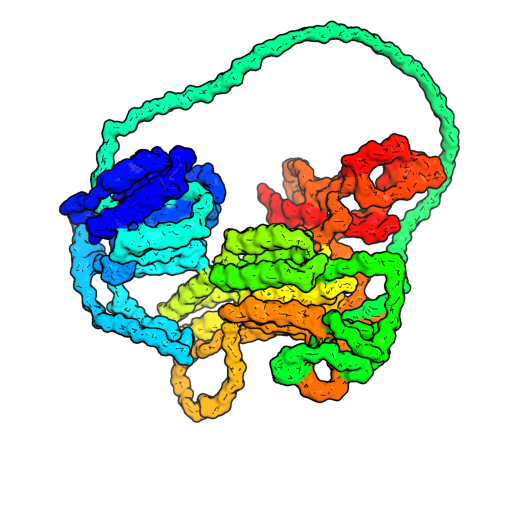C CA . ILE A 1 752 ? 17.282 11.948 -27.580 1.00 92.50 752 ILE A CA 1
ATOM 5641 C C . ILE A 1 752 ? 18.250 10.969 -28.239 1.00 92.50 752 ILE A C 1
ATOM 5643 O O . ILE A 1 752 ? 18.216 9.772 -27.957 1.00 92.50 752 ILE A O 1
ATOM 5647 N N . GLU A 1 753 ? 19.129 11.479 -29.095 1.00 92.44 753 GLU A N 1
ATOM 5648 C CA . GLU A 1 753 ? 20.236 10.723 -29.682 1.00 92.44 753 GLU A CA 1
ATOM 5649 C C . GLU A 1 753 ? 21.546 11.182 -29.036 1.00 92.44 753 GLU A C 1
ATOM 5651 O O . GLU A 1 753 ? 21.910 12.357 -29.100 1.00 92.44 753 GLU A O 1
ATOM 5656 N N . ILE A 1 754 ? 22.243 10.253 -28.389 1.00 93.00 754 ILE A N 1
ATOM 5657 C CA . ILE A 1 754 ? 23.530 10.482 -27.738 1.00 93.00 754 ILE A CA 1
ATOM 5658 C C . ILE A 1 754 ? 24.597 9.846 -28.620 1.00 93.00 754 ILE A C 1
ATOM 5660 O O . ILE A 1 754 ? 24.630 8.629 -28.755 1.00 93.00 754 ILE A O 1
ATOM 5664 N N . SER A 1 755 ? 25.482 10.657 -29.193 1.00 93.12 755 SER A N 1
ATOM 5665 C CA . SER A 1 755 ? 26.614 10.196 -30.003 1.00 93.12 755 SER A CA 1
ATOM 5666 C C . SER A 1 755 ? 27.917 10.635 -29.346 1.00 93.12 755 SER A C 1
ATOM 5668 O O . SER A 1 755 ? 28.187 11.833 -29.234 1.00 93.12 755 SER A O 1
ATOM 5670 N N . ILE A 1 756 ? 28.742 9.670 -28.942 1.00 93.94 756 ILE A N 1
ATOM 5671 C CA . ILE A 1 756 ? 30.036 9.912 -28.298 1.00 93.94 756 ILE A CA 1
ATOM 5672 C C . ILE A 1 756 ? 31.149 9.483 -29.258 1.00 93.94 756 ILE A C 1
ATOM 5674 O O . ILE A 1 756 ? 31.180 8.316 -29.651 1.00 93.94 756 ILE A O 1
ATOM 5678 N N . PRO A 1 757 ? 32.094 10.367 -29.629 1.00 95.12 757 PRO A N 1
ATOM 5679 C CA . PRO A 1 757 ? 33.246 9.977 -30.437 1.00 95.12 757 PRO A CA 1
ATOM 5680 C C . PRO A 1 757 ? 33.991 8.790 -29.821 1.00 95.12 757 PRO A C 1
ATOM 5682 O O . PRO A 1 757 ? 34.258 8.772 -28.619 1.00 95.12 757 PRO A O 1
ATOM 5685 N N . HIS A 1 758 ? 34.379 7.810 -30.640 1.00 91.25 758 HIS A N 1
ATOM 5686 C CA . HIS A 1 758 ? 34.996 6.572 -30.154 1.00 91.25 758 HIS A CA 1
ATOM 5687 C C . HIS A 1 758 ? 36.259 6.835 -29.312 1.00 91.25 758 HIS A C 1
ATOM 5689 O O . HIS A 1 758 ? 36.495 6.156 -28.316 1.00 91.25 758 HIS A O 1
ATOM 5695 N N . ALA A 1 759 ? 37.032 7.869 -29.663 1.00 92.88 759 ALA A N 1
ATOM 5696 C CA . ALA A 1 759 ? 38.238 8.278 -28.940 1.00 92.88 759 ALA A CA 1
ATOM 5697 C C . ALA A 1 759 ? 37.976 8.783 -27.507 1.00 92.88 759 ALA A C 1
ATOM 5699 O O . ALA A 1 759 ? 38.864 8.704 -26.658 1.00 92.88 759 ALA A O 1
ATOM 5700 N N . ASP A 1 760 ? 36.773 9.292 -27.237 1.00 93.44 760 ASP A N 1
ATOM 5701 C CA . ASP A 1 760 ? 36.390 9.870 -25.947 1.00 93.44 760 ASP A CA 1
ATOM 5702 C C . ASP A 1 760 ? 35.493 8.938 -25.123 1.00 93.44 760 ASP A C 1
ATOM 5704 O O . ASP A 1 760 ? 35.185 9.251 -23.975 1.00 93.44 760 ASP A O 1
ATOM 5708 N N . PHE A 1 761 ? 35.113 7.784 -25.680 1.00 91.38 761 PHE A N 1
ATOM 5709 C CA . PHE A 1 761 ? 34.102 6.893 -25.117 1.00 91.38 761 PHE A CA 1
ATOM 5710 C C . PHE A 1 761 ? 34.416 6.446 -23.686 1.00 91.38 761 PHE A C 1
ATOM 5712 O O . PHE A 1 761 ? 33.638 6.726 -22.781 1.00 91.38 761 PHE A O 1
ATOM 5719 N N . GLU A 1 762 ? 35.592 5.855 -23.452 1.00 91.56 762 GLU A N 1
ATOM 5720 C CA . GLU A 1 762 ? 36.008 5.389 -22.117 1.00 91.56 762 GLU A CA 1
ATOM 5721 C C . GLU A 1 762 ? 36.036 6.513 -21.072 1.00 91.56 762 GLU A C 1
ATOM 5723 O O . GLU A 1 762 ? 35.737 6.292 -19.901 1.00 91.56 762 GLU A O 1
ATOM 5728 N N . ARG A 1 763 ? 36.372 7.742 -21.488 1.00 92.50 763 ARG A N 1
ATOM 5729 C CA . ARG A 1 763 ? 36.370 8.903 -20.591 1.00 92.50 763 ARG A CA 1
ATOM 5730 C C . ARG A 1 763 ? 34.942 9.341 -20.272 1.00 92.50 763 ARG A C 1
ATOM 5732 O O . ARG A 1 763 ? 34.639 9.603 -19.115 1.00 92.50 763 ARG A O 1
ATOM 5739 N N . ALA A 1 764 ? 34.084 9.391 -21.289 1.00 90.88 764 ALA A N 1
ATOM 5740 C CA . ALA A 1 764 ? 32.703 9.840 -21.175 1.00 90.88 764 ALA A CA 1
ATOM 5741 C C . ALA A 1 764 ? 31.829 8.892 -20.340 1.00 90.88 764 ALA A C 1
ATOM 5743 O O . ALA A 1 764 ? 30.880 9.349 -19.715 1.00 90.88 764 ALA A O 1
ATOM 5744 N N . LEU A 1 765 ? 32.146 7.593 -20.262 1.00 90.38 765 LEU A N 1
ATOM 5745 C CA . LEU A 1 765 ? 31.399 6.656 -19.408 1.00 90.38 765 LEU A CA 1
ATOM 5746 C C . LEU A 1 765 ? 31.427 7.049 -17.918 1.00 90.38 765 LEU A C 1
ATOM 5748 O O . LEU A 1 765 ? 30.510 6.689 -17.185 1.00 90.38 765 LEU A O 1
ATOM 5752 N N . GLY A 1 766 ? 32.431 7.810 -17.465 1.00 90.50 766 GLY A N 1
ATOM 5753 C CA . GLY A 1 766 ? 32.481 8.353 -16.102 1.00 90.50 766 GLY A CA 1
ATOM 5754 C C . GLY A 1 766 ? 31.542 9.540 -15.839 1.00 90.50 766 GLY A C 1
ATOM 5755 O O . GLY A 1 766 ? 31.385 9.928 -14.681 1.00 90.50 766 GLY A O 1
ATOM 5756 N N . ASP A 1 767 ? 30.926 10.103 -16.882 1.00 92.94 767 ASP A N 1
ATOM 5757 C CA . ASP A 1 767 ? 30.109 11.317 -16.832 1.00 92.94 767 ASP A CA 1
ATOM 5758 C C . ASP A 1 767 ? 28.595 11.030 -16.964 1.00 92.94 767 ASP A C 1
ATOM 5760 O O . ASP A 1 767 ? 28.132 9.897 -17.137 1.00 92.94 767 ASP A O 1
ATOM 5764 N N . TYR A 1 768 ? 27.802 12.102 -16.879 1.00 91.25 768 TYR A N 1
ATOM 5765 C CA . TYR A 1 768 ? 26.353 12.093 -17.076 1.00 91.25 768 TYR A CA 1
ATOM 5766 C C . TYR A 1 768 ? 25.987 12.838 -18.357 1.00 91.25 768 TYR A C 1
ATOM 5768 O O . TYR A 1 768 ? 26.511 13.919 -18.633 1.00 91.25 768 TYR A O 1
ATOM 5776 N N . TRP A 1 769 ? 25.006 12.317 -19.087 1.00 91.88 769 TRP A N 1
ATOM 5777 C CA . TRP A 1 769 ? 24.235 13.131 -20.013 1.00 91.88 769 TRP A CA 1
ATOM 5778 C C . TRP A 1 769 ? 23.295 14.031 -19.211 1.00 91.88 769 TRP A C 1
ATOM 5780 O O . TRP A 1 769 ? 22.542 13.540 -18.372 1.00 91.88 769 TRP A O 1
ATOM 5790 N N . SER A 1 770 ? 23.337 15.338 -19.465 1.00 92.25 770 SER A N 1
ATOM 5791 C CA . SER A 1 770 ? 22.418 16.305 -18.862 1.00 92.25 770 SER A CA 1
ATOM 5792 C C . SER A 1 770 ? 21.466 16.828 -19.927 1.00 92.25 770 SER A C 1
ATOM 5794 O O . SER A 1 770 ? 21.896 17.483 -20.878 1.00 92.25 770 SER A O 1
ATOM 5796 N N . HIS A 1 771 ? 20.175 16.541 -19.766 1.00 90.56 771 HIS A N 1
ATOM 5797 C CA . HIS A 1 771 ? 19.117 17.060 -20.628 1.00 90.56 771 HIS A CA 1
ATOM 5798 C C . HIS A 1 771 ? 18.326 18.132 -19.887 1.00 90.56 771 HIS A C 1
ATOM 5800 O O . HIS A 1 771 ? 17.710 17.854 -18.857 1.00 90.56 771 HIS A O 1
ATOM 5806 N N . ARG A 1 772 ? 18.354 19.368 -20.390 1.00 88.94 772 ARG A N 1
ATOM 5807 C CA . ARG A 1 772 ? 17.685 20.508 -19.755 1.00 88.94 772 ARG A CA 1
ATOM 5808 C C . ARG A 1 772 ? 16.298 20.711 -20.347 1.00 88.94 772 ARG A C 1
ATOM 5810 O O . ARG A 1 772 ? 16.163 20.852 -21.558 1.00 88.94 772 ARG A O 1
ATOM 5817 N N . ILE A 1 773 ? 15.292 20.794 -19.484 1.00 86.69 773 ILE A N 1
ATOM 5818 C CA . ILE A 1 773 ? 13.884 20.884 -19.864 1.00 86.69 773 ILE A CA 1
ATOM 5819 C C . ILE A 1 773 ? 13.232 22.047 -19.109 1.00 86.69 773 ILE A C 1
ATOM 5821 O O . ILE A 1 773 ? 13.512 22.266 -17.934 1.00 86.69 773 ILE A O 1
ATOM 5825 N N . GLU A 1 774 ? 12.367 22.815 -19.770 1.00 84.88 774 GLU A N 1
ATOM 5826 C CA . GLU A 1 774 ? 11.532 23.819 -19.100 1.00 84.88 774 GLU A CA 1
ATOM 5827 C C . GLU A 1 774 ? 10.166 23.216 -18.777 1.00 84.88 774 GLU A C 1
ATOM 5829 O O . GLU A 1 774 ? 9.481 22.716 -19.669 1.00 84.88 774 GLU A O 1
ATOM 5834 N N . VAL A 1 775 ? 9.756 23.295 -17.511 1.00 84.06 775 VAL A N 1
ATOM 5835 C CA . VAL A 1 775 ? 8.459 22.787 -17.054 1.00 84.06 775 VAL A CA 1
ATOM 5836 C C . VAL A 1 775 ? 7.595 23.933 -16.553 1.00 84.06 775 VAL A C 1
ATOM 5838 O O . VAL A 1 775 ? 8.052 24.777 -15.783 1.00 84.06 775 VAL A O 1
ATOM 5841 N N . GLU A 1 776 ? 6.339 23.967 -16.988 1.00 83.69 776 GLU A N 1
ATOM 5842 C CA . GLU A 1 776 ? 5.334 24.867 -16.429 1.00 83.69 776 GLU A CA 1
ATOM 5843 C C . GLU A 1 776 ? 4.822 24.282 -15.109 1.00 83.69 776 GLU A C 1
ATOM 5845 O O . GLU A 1 776 ? 4.188 23.227 -15.089 1.00 83.69 776 GLU A O 1
ATOM 5850 N N . ALA A 1 777 ? 5.162 24.937 -13.999 1.00 74.81 777 ALA A N 1
ATOM 5851 C CA . ALA A 1 777 ? 4.738 24.511 -12.674 1.00 74.81 777 ALA A CA 1
ATOM 5852 C C . ALA A 1 777 ? 3.415 25.202 -12.294 1.00 74.81 777 ALA A C 1
ATOM 5854 O O . ALA A 1 777 ? 3.336 26.431 -12.406 1.00 74.81 777 ALA A O 1
ATOM 5855 N N . PRO A 1 778 ? 2.390 24.454 -11.838 1.00 76.69 778 PRO A N 1
ATOM 5856 C CA . PRO A 1 778 ? 1.186 25.051 -11.270 1.00 76.69 778 PRO A CA 1
ATOM 5857 C C . PRO A 1 778 ? 1.509 25.796 -9.965 1.00 76.69 778 PRO A C 1
ATOM 5859 O O . PRO A 1 778 ? 2.553 25.575 -9.348 1.00 76.69 778 PRO A O 1
ATOM 5862 N N . GLU A 1 779 ? 0.611 26.688 -9.544 1.00 74.81 779 GLU A N 1
ATOM 5863 C CA . GLU A 1 779 ? 0.741 27.396 -8.266 1.00 74.81 779 GLU A CA 1
ATOM 5864 C C . GLU A 1 779 ? 0.743 26.408 -7.084 1.00 74.81 779 GLU A C 1
ATOM 5866 O O . GLU A 1 779 ? -0.028 25.444 -7.050 1.00 74.81 779 GLU A O 1
ATOM 5871 N N . GLY A 1 780 ? 1.611 26.652 -6.098 1.00 76.69 780 GLY A N 1
ATOM 5872 C CA . GLY A 1 780 ? 1.768 25.795 -4.926 1.00 76.69 780 GLY A CA 1
ATOM 5873 C C . GLY A 1 780 ? 2.743 24.630 -5.130 1.00 76.69 780 GLY A C 1
ATOM 5874 O O . GLY A 1 780 ? 3.753 24.737 -5.828 1.00 76.69 780 GLY A O 1
ATOM 5875 N N . ARG A 1 781 ? 2.492 23.516 -4.434 1.00 82.81 781 ARG A N 1
ATOM 5876 C CA . ARG A 1 781 ? 3.346 22.322 -4.494 1.00 82.81 781 ARG A CA 1
ATOM 5877 C C . ARG A 1 781 ? 3.032 21.519 -5.755 1.00 82.81 781 ARG A C 1
ATOM 5879 O O . ARG A 1 781 ? 1.882 21.144 -5.962 1.00 82.81 781 ARG A O 1
ATOM 5886 N N . ALA A 1 782 ? 4.064 21.216 -6.536 1.00 87.56 782 ALA A N 1
ATOM 5887 C CA . ALA A 1 782 ? 3.969 20.391 -7.734 1.00 87.56 782 ALA A CA 1
ATOM 5888 C C . ALA A 1 782 ? 4.979 19.241 -7.683 1.00 87.56 782 ALA A C 1
ATOM 5890 O O . ALA A 1 782 ? 6.117 19.414 -7.233 1.00 87.56 782 ALA A O 1
ATOM 5891 N N . GLY A 1 783 ? 4.563 18.067 -8.150 1.00 91.12 783 GLY A N 1
ATOM 5892 C CA . GLY A 1 783 ? 5.438 16.913 -8.322 1.00 91.12 783 GLY A CA 1
ATOM 5893 C C . GLY A 1 783 ? 5.765 16.702 -9.796 1.00 91.12 783 GLY A C 1
ATOM 5894 O O . GLY A 1 783 ? 4.880 16.697 -10.644 1.00 91.12 783 GLY A O 1
ATOM 5895 N N . ILE A 1 784 ? 7.039 16.542 -10.126 1.00 93.12 784 ILE A N 1
ATOM 5896 C CA . ILE A 1 784 ? 7.517 16.324 -11.491 1.00 93.12 784 ILE A CA 1
ATOM 5897 C C . ILE A 1 784 ? 8.049 14.901 -11.582 1.00 93.12 784 ILE A C 1
ATOM 5899 O O . ILE A 1 784 ? 8.904 14.513 -10.793 1.00 93.12 784 ILE A O 1
ATOM 5903 N N . GLY A 1 785 ? 7.558 14.139 -12.553 1.00 94.31 785 GLY A N 1
ATOM 5904 C CA . GLY A 1 785 ? 8.077 12.829 -12.922 1.00 94.31 785 GLY A CA 1
ATOM 5905 C C . GLY A 1 785 ? 8.776 12.887 -14.277 1.00 94.31 785 GLY A C 1
ATOM 5906 O O . GLY A 1 785 ? 8.311 13.576 -15.185 1.00 94.31 785 GLY A O 1
ATOM 5907 N N . ALA A 1 786 ? 9.863 12.138 -14.426 1.00 94.81 786 ALA A N 1
ATOM 5908 C CA . ALA A 1 786 ? 10.495 11.858 -15.709 1.00 94.81 786 ALA A CA 1
ATOM 5909 C C . ALA A 1 786 ? 10.512 10.357 -15.961 1.00 94.81 786 ALA A C 1
ATOM 5911 O O . ALA A 1 786 ? 10.738 9.579 -15.040 1.00 94.81 786 ALA A O 1
ATOM 5912 N N . LEU A 1 787 ? 10.305 9.977 -17.214 1.00 94.88 787 LEU A N 1
ATOM 5913 C CA . LEU A 1 787 ? 10.437 8.627 -17.735 1.00 94.88 787 LEU A CA 1
ATOM 5914 C C . LEU A 1 787 ? 11.531 8.646 -18.795 1.00 94.88 787 LEU A C 1
ATOM 5916 O O . LEU A 1 787 ? 11.498 9.484 -19.694 1.00 94.88 787 LEU A O 1
ATOM 5920 N N . VAL A 1 788 ? 12.471 7.713 -18.693 1.00 93.81 788 VAL A N 1
ATOM 5921 C CA . VAL A 1 788 ? 13.514 7.481 -19.694 1.00 93.81 788 VAL A CA 1
ATOM 5922 C C . VAL A 1 788 ? 13.396 6.044 -20.164 1.00 93.81 788 VAL A C 1
ATOM 5924 O O . VAL A 1 788 ? 13.385 5.142 -19.333 1.00 93.81 788 VAL A O 1
ATOM 5927 N N . ILE A 1 789 ? 13.323 5.834 -21.477 1.00 92.62 789 ILE A N 1
ATOM 5928 C CA . ILE A 1 789 ? 13.305 4.513 -22.112 1.00 92.62 789 ILE A CA 1
ATOM 5929 C C . ILE A 1 789 ? 14.471 4.434 -23.091 1.00 92.62 789 ILE A C 1
ATOM 5931 O O . ILE A 1 789 ? 14.557 5.224 -24.033 1.00 92.62 789 ILE A O 1
ATOM 5935 N N . GLU A 1 790 ? 15.349 3.458 -22.909 1.00 91.75 790 GLU A N 1
ATOM 5936 C CA . GLU A 1 790 ? 16.401 3.146 -23.864 1.00 91.75 790 GLU A CA 1
ATOM 5937 C C . GLU A 1 790 ? 15.832 2.343 -25.043 1.00 91.75 790 GLU A C 1
ATOM 5939 O O . GLU A 1 790 ? 15.302 1.245 -24.874 1.00 91.75 790 GLU A O 1
ATOM 5944 N N . LYS A 1 791 ? 15.956 2.863 -26.271 1.00 89.31 791 LYS A N 1
ATOM 5945 C CA . LYS A 1 791 ? 15.351 2.236 -27.461 1.00 89.31 791 LYS A CA 1
ATOM 5946 C C . LYS A 1 791 ? 16.016 0.920 -27.864 1.00 89.31 791 LYS A C 1
ATOM 5948 O O . LYS A 1 791 ? 15.371 0.093 -28.503 1.00 89.31 791 LYS A O 1
ATOM 5953 N N . SER A 1 792 ? 17.300 0.745 -27.554 1.00 84.00 792 SER A N 1
ATOM 5954 C CA . SER A 1 792 ? 18.081 -0.432 -27.955 1.00 84.00 792 SER A CA 1
ATOM 5955 C C . SER A 1 792 ? 17.753 -1.667 -27.110 1.00 84.00 792 SER A C 1
ATOM 5957 O O . SER A 1 792 ? 17.731 -2.775 -27.643 1.00 84.00 792 SER A O 1
ATOM 5959 N N . THR A 1 793 ? 17.483 -1.477 -25.817 1.00 85.00 793 THR A N 1
ATOM 5960 C CA . THR A 1 793 ? 17.257 -2.555 -24.841 1.00 85.00 793 THR A CA 1
ATOM 5961 C C . THR A 1 793 ? 15.814 -2.640 -24.347 1.00 85.00 793 THR A C 1
ATOM 5963 O O . THR A 1 793 ? 15.399 -3.693 -23.871 1.00 85.00 793 THR A O 1
ATOM 5966 N N . GLY A 1 794 ? 15.046 -1.550 -24.439 1.00 84.75 794 GLY A N 1
ATOM 5967 C CA . GLY A 1 794 ? 13.737 -1.418 -23.796 1.00 84.75 794 GLY A CA 1
ATOM 5968 C C . GLY A 1 794 ? 13.811 -1.190 -22.282 1.00 84.75 794 GLY A C 1
ATOM 5969 O O . GLY A 1 794 ? 12.766 -1.133 -21.633 1.00 84.75 794 GLY A O 1
ATOM 5970 N N . VAL A 1 795 ? 15.015 -1.057 -21.707 1.00 86.69 795 VAL A N 1
ATOM 5971 C CA . VAL A 1 795 ? 15.199 -0.717 -20.290 1.00 86.69 795 VAL A CA 1
ATOM 5972 C C . VAL A 1 795 ? 14.665 0.687 -20.047 1.00 86.69 795 VAL A C 1
ATOM 5974 O O . VAL A 1 795 ? 14.898 1.601 -20.837 1.00 86.69 795 VAL A O 1
ATOM 5977 N N . TRP A 1 796 ? 13.947 0.864 -18.945 1.00 89.94 796 TRP A N 1
ATOM 5978 C CA . TRP A 1 796 ? 13.328 2.134 -18.607 1.00 89.94 796 TRP A CA 1
ATOM 5979 C C . TRP A 1 796 ? 13.439 2.423 -17.117 1.00 89.94 796 TRP A C 1
ATOM 5981 O O . TRP A 1 796 ? 13.503 1.508 -16.301 1.00 89.94 796 TRP A O 1
ATOM 5991 N N . ALA A 1 797 ? 13.442 3.701 -16.764 1.00 91.06 797 ALA A N 1
ATOM 5992 C CA . ALA A 1 797 ? 13.489 4.160 -15.384 1.00 91.06 797 ALA A CA 1
ATOM 5993 C C . ALA A 1 797 ? 12.653 5.423 -15.216 1.00 91.06 797 ALA A C 1
ATOM 5995 O O . ALA A 1 797 ? 12.376 6.131 -16.192 1.00 91.06 797 ALA A O 1
ATOM 5996 N N . THR A 1 798 ? 12.282 5.718 -13.972 1.00 93.88 798 THR A N 1
ATOM 5997 C CA . THR A 1 798 ? 11.641 6.987 -13.634 1.00 93.88 798 THR A CA 1
ATOM 5998 C C . THR A 1 798 ? 12.425 7.752 -12.578 1.00 93.88 798 THR A C 1
ATOM 6000 O O . THR A 1 798 ? 13.145 7.176 -11.771 1.00 93.88 798 THR A O 1
ATOM 6003 N N . ALA A 1 799 ? 12.304 9.074 -12.609 1.00 93.12 799 ALA A N 1
ATOM 6004 C CA . ALA A 1 799 ? 12.840 9.980 -11.600 1.00 93.12 799 ALA A CA 1
ATOM 6005 C C . ALA A 1 799 ? 11.739 10.933 -11.144 1.00 93.12 799 ALA A C 1
ATOM 6007 O O . ALA A 1 799 ? 10.800 11.203 -11.894 1.00 93.12 799 ALA A O 1
ATOM 6008 N N . SER A 1 800 ? 11.864 11.455 -9.926 1.00 93.25 800 SER A N 1
ATOM 6009 C CA . SER A 1 800 ? 10.910 12.408 -9.365 1.00 93.25 800 SER A CA 1
ATOM 6010 C C . SER A 1 800 ? 11.609 13.619 -8.759 1.00 93.25 800 SER A C 1
ATOM 6012 O O . SER A 1 800 ? 12.730 13.518 -8.262 1.00 93.25 800 SER A O 1
ATOM 6014 N N . LEU A 1 801 ? 10.927 14.761 -8.792 1.00 91.88 801 LEU A N 1
ATOM 6015 C CA . LEU A 1 801 ? 11.327 16.012 -8.165 1.00 91.88 801 LEU A CA 1
ATOM 6016 C C . LEU A 1 801 ? 10.084 16.732 -7.634 1.00 91.88 801 LEU A C 1
ATOM 6018 O O . LEU A 1 801 ? 9.150 17.001 -8.380 1.00 91.88 801 LEU A O 1
ATOM 6022 N N . SER A 1 802 ? 10.079 17.092 -6.352 1.00 88.81 802 SER A N 1
ATOM 6023 C CA . SER A 1 802 ? 9.057 17.981 -5.784 1.00 88.81 802 SER A CA 1
ATOM 6024 C C . SER A 1 802 ? 9.546 19.423 -5.795 1.00 88.81 802 SER A C 1
ATOM 6026 O O . SER A 1 802 ? 10.660 19.699 -5.350 1.00 88.81 802 SER A O 1
ATOM 6028 N N . ILE A 1 803 ? 8.696 20.346 -6.237 1.00 85.75 803 ILE A N 1
ATOM 6029 C CA . ILE A 1 803 ? 8.951 21.787 -6.188 1.00 85.75 803 ILE A CA 1
ATOM 6030 C C . ILE A 1 803 ? 7.806 22.506 -5.474 1.00 85.75 803 ILE A C 1
ATOM 6032 O O . ILE A 1 803 ? 6.663 22.047 -5.473 1.00 85.75 803 ILE A O 1
ATOM 6036 N N . VAL A 1 804 ? 8.122 23.641 -4.857 1.00 79.06 804 VAL A N 1
ATOM 6037 C CA . VAL A 1 804 ? 7.134 24.558 -4.283 1.00 79.06 804 VAL A CA 1
ATOM 6038 C C . VAL A 1 804 ? 7.275 25.881 -5.017 1.00 79.06 804 VAL A C 1
ATOM 6040 O O . VAL A 1 804 ? 8.321 26.529 -4.949 1.00 79.06 804 VAL A O 1
ATOM 6043 N N . ALA A 1 805 ? 6.246 26.251 -5.770 1.00 65.31 805 ALA A N 1
ATOM 6044 C CA . ALA A 1 805 ? 6.141 27.569 -6.366 1.00 65.31 805 ALA A CA 1
ATOM 6045 C C . ALA A 1 805 ? 5.460 28.502 -5.350 1.00 65.31 805 ALA A C 1
ATOM 6047 O O . ALA A 1 805 ? 4.241 28.644 -5.373 1.00 65.31 805 ALA A O 1
ATOM 6048 N N . ASP A 1 806 ? 6.243 29.087 -4.434 1.00 56.66 806 ASP A N 1
ATOM 6049 C CA . ASP A 1 806 ? 5.776 30.172 -3.552 1.00 56.66 806 ASP A CA 1
ATOM 6050 C C . ASP A 1 806 ? 5.571 31.474 -4.357 1.00 56.66 806 ASP A C 1
ATOM 6052 O O . ASP A 1 806 ? 6.303 31.704 -5.330 1.00 56.66 806 ASP A O 1
ATOM 6056 N N . GLU A 1 807 ? 4.588 32.292 -3.948 1.00 42.53 807 GLU A N 1
ATOM 6057 C CA . GLU A 1 807 ? 4.173 33.575 -4.568 1.00 42.53 807 GLU A CA 1
ATOM 6058 C C . GLU A 1 807 ? 5.326 34.525 -4.944 1.00 42.53 807 GLU A C 1
ATOM 6060 O O . GLU A 1 807 ? 6.255 34.737 -4.126 1.00 42.53 807 GLU A O 1
#

pLDDT: mean 70.07, std 21.98, range [23.05, 97.31]

Radius of gyration: 34.17 Å; Cα contacts (8 Å, |Δi|>4): 1351; chains: 1; bounding box: 104×82×104 Å

Nearest PDB structures (foldseek):
  8fz4-assembly2_B  TM=7.838E-01  e=5.083E-06  Homo sapiens
  8ft8-assembly1_A  TM=7.328E-01  e=1.484E-05  Homo sapiens
  7n1o-assembly1_A  TM=7.380E-01  e=1.729E-05  Homo sapiens
  8fzu-assembly2_B  TM=7.078E-01  e=7.644E-06  Homo sapiens
  8ft6-assembly1_A  TM=6.909E-01  e=2.015E-05  Homo sapiens

Secondary structure (DSSP, 8-state):
-HHHHHHHHHHHHHHHHHH--TTS--EEEEESSSEEEEEESHHHHHHHHHH----SS---SSB-HHHHHHHHHHTTTT--S--EEEEE---TTB---TTHHHHHHHHHHHTT--EEEEE--TTT---EEEEE-TTS-EEEEE----S---------TT-TT-PPPP--GGG---HHHHHHHHHHHHHHHTT-EEEE-SSHHHHHHHHHHHGGG-SS-EEEEE--S----------------PPPP-------------------PPPPPPPPP--PPPPP-------EEEEEEEEEE-TTSPBP----GGGEEEEETTEEE--SEEEPPTT---TT-----PPPTT----PEEEEEEEEETTTS-HHHHHHHHHHHHHHHHSGGGTTEEEEEEEESSSEEEEEEEE--HHHHHHHHHHHHHH---HHHHHHHHHHHHHHHHT--GGGHHHHHHHHHHHHHHHHHHHHHHHHHHHHHHHHH--TTS-EEEEEE-S---SSTTHHHHHHHHHHH-HHHHHHHHHH----HHHHHHHHHHHHHHHHHHHTTEEEEEEEE-PPP-----GGGSSS-----PPPSS-HHHHHHHHHHHHHHHHHT-EEEEESTTHHHHHHHHHHHHHSEEEEEEEE-GGGTTS-EEEEEEESSTT-EEEE-SEE-PPPHHHHHHHHHHHHHHH-----SS--EEEEPPPPPPPTTS-EEEEEEEEEEGGGS--EE-TTSSEEEEEEEEEEEEE-TT--EEEPPPEEEEEEEEGGGHHHHTTSEEEEEEEEEEPSEEEEEEEEEEETTT--EEEEEEEEEE--

Foldseek 3Di:
DQQVLVLLLVLVLVCLVPPDDQPFWEWEWAKALDIDTQDITSVSNSVSSVPDDADPPDQQFDIQQLVNLQVLLVVCVPPDLAEEEEEEDQLLGHDDDPCSLVVSLVSCVVSLYAYEYEHADPVPRQQWDWDQDPVRGIDTDGDDQPDDPDDPDPDPPPDPPDDDDDDPPVNDGDPSSVVVVVSQLVSVLSVHYYQHDDHSVSSNVSVVVCVVVHPGHYYYYYYHSHDDDDDDDDDDDDDDDDDDDDDDDDDDDDDDDDDDDDDDDDDDDDDDDDDDDDDDDDFDFDWDKDKWKKWKAFLVRHTDQPDDPVQKWKDWQNHTFDFPAKDTFPPDDDPPDDGPDDDDPPCPLPQAWEEEEEEELQADGLVLLVVVLVLVLCVLVDPLNQRYWYWYWYAHQAIDTLDLTDNDSVSSNVSSVVSSSVHGNNSVVVVVLVVLLVCLQPDDLVCLVVSLVVLVVVQVSQLLSLLNSLLLLLLSLLQGTDLVHQYEYEYEHLFDFLGPPPLVLQSNCQRNDPVSVVVCVVVPPSDPSSVVSLVSLVVSLQSCLASNYQYEYEHADDDDPDPDDPVPPPDDDDDDDRDPGDVRSVRGQVSRQVSNQQNLHGYQHRDPCSSVSSVVVSVSNRRIMMGIGIDTCVLPFDKMFMDMDGPDPRMDMGIHGIYGDDRLVNSLVSQQLSCFQRVNKRVLFVKEKDWDDADPDDPDDFRWTKIKIWGQLLSFDWDQDPVSQWTKWKKKKWKWKADPSSDIDIDDIDIDMDIGGNVCNVVSNRGIDIDIDIDRHDAAKMKMKMKMATSVPRDIIMGIDIDTDDD

Mean predicted aligned error: 18.92 Å

Solvent-accessible surface area (backbone atoms only — not comparable to full-atom values): 46430 Å² total; per-residue (Å²): 106,70,70,55,51,55,27,46,44,50,32,52,44,52,47,54,66,71,76,54,55,89,87,39,60,29,39,34,32,38,23,18,74,53,72,43,78,75,37,77,28,44,70,55,28,48,54,51,51,72,68,66,63,72,52,94,56,85,58,66,63,55,21,39,52,57,61,37,54,45,52,57,58,60,71,50,68,91,56,67,105,34,45,36,41,41,37,42,41,72,58,47,52,37,55,80,60,92,61,46,63,55,55,42,50,54,51,28,57,79,66,69,34,54,46,37,41,39,30,53,46,81,88,71,49,72,41,57,52,68,43,81,40,97,85,77,48,61,51,67,42,79,56,74,85,88,63,81,85,78,75,79,71,76,78,62,91,88,59,90,79,74,70,85,78,89,75,62,77,94,75,62,70,52,74,30,48,52,53,42,54,53,40,51,57,49,36,48,37,71,74,23,48,80,36,74,31,90,46,49,71,37,36,38,51,42,57,57,62,48,52,84,79,55,96,47,57,52,36,42,40,38,48,49,58,44,95,81,81,85,89,82,85,81,83,90,76,89,76,90,82,79,85,86,86,88,87,82,90,79,90,86,89,80,90,82,88,90,84,82,89,85,87,85,84,87,85,85,85,87,82,84,88,74,90,71,78,82,78,76,84,78,80,76,91,57,78,43,76,51,73,43,56,35,38,37,20,41,85,84,68,49,74,48,62,80,79,56,76,89,40,56,47,44,25,49,74,85,40,79,54,72,70,75,38,78,41,63,14,70,95,44,80,63,97,83,66,82,77,90,71,81,76,67,92,77,71,84,71,76,67,41,27,32,34,38,40,38,37,32,25,45,55,29,32,55,72,56,46,52,55,50,48,55,41,49,52,52,56,60,69,34,82,90,33,66,65,28,30,40,28,37,33,38,32,58,90,56,80,44,75,57,39,99,53,42,66,49,65,68,59,55,51,49,28,50,48,51,56,60,70,72,51,37,42,15,42,46,50,55,49,54,52,48,53,52,52,54,48,49,75,71,58,57,82,89,53,46,68,61,50,52,55,51,52,51,53,51,33,53,51,50,47,52,44,51,41,52,52,49,52,48,51,43,35,47,46,67,42,62,41,43,60,91,28,68,21,36,36,38,39,38,37,62,55,50,39,65,47,53,66,46,55,57,54,54,48,40,29,68,68,59,33,75,65,42,46,54,49,53,54,70,68,44,60,82,42,74,62,29,59,45,44,54,53,48,50,56,47,38,35,47,54,33,24,46,32,36,24,30,24,33,32,36,24,64,72,60,73,81,84,66,80,79,64,78,84,72,78,80,79,83,84,85,78,91,72,74,86,88,67,58,62,36,49,50,44,5,46,51,54,41,31,50,41,5,54,41,19,29,38,40,63,42,59,56,54,99,60,35,56,68,56,56,48,49,58,60,50,43,70,40,32,27,28,38,43,20,30,77,43,55,72,86,66,53,71,51,81,41,43,44,48,79,48,66,74,64,82,69,59,49,78,32,34,43,44,40,44,46,54,79,53,72,66,59,52,52,55,48,30,25,47,17,5,6,62,72,59,47,55,30,72,80,42,84,45,43,54,42,80,48,91,69,76,84,86,64,90,94,57,78,56,64,42,44,30,37,39,36,38,50,41,65,80,57,76,65,45,68,40,96,85,57,59,29,32,35,35,46,36,39,37,34,42,27,39,12,41,78,88,56,54,74,50,72,54,71,80,43,81,46,78,47,75,38,48,50,94,48,37,83,66,48,38,79,41,64,48,74,49,78,44,78,40,79,49,57,84,38,48,27,24,34,8,33,32,43,32,35,71,88,78,67,53,52,25,25,21,40,41,79,47,72,47,76,135